Protein AF-0000000080295999 (afdb_homodimer)

pLDDT: mean 87.86, std 15.65, range [24.09, 98.81]

Secondary structure (DSSP, 8-state):
--EEEEEEEE------PPPPP-SSEEEESS--SSGGGSPEEE-SSEEEETT-SEEEEEEEEESSGGG-EEEEEE-TT--------HHHHH-TT----PEEEEEETTTTEEEEEEEEE-GGG-EEEEEEEEEE-SSSTTEEEEEEEEEE--SGGGGS-HHHHHHHHHHHHHHHHHH-EEEEES-HHHHHHHHHHHHHHHHTS--SS-SSPPPPP----TT-TT--SSGGGGGG-B-THIIIIIHHHHHHH-HHHHHHHHHHHHHTHHHHHHHHHHTT-SS----SSB-SS-S----TT-HHHHHH-THHHHHHHHHHHHHHHHH--HHHIIIIIHHHHHHHHHHHHHH-EEETTTTEEE--SB--TT-S--SBS--HHHHHHHHHHHHHHHHHIIIII--HHHHHHHHHHHHTB----BTTTTB--SSTTPPTT--BSS-SGGGGTTTT-----HHHHHHHHHHHHTTB-TTS-THHHHHHHHHHHHTT-HHHHHHHHHHHHHTTEETTTTEEBSS-TTS---BS-HHHHHHHHHIIIIIIT-EEEEE-TTS-EEEEE----PPTT-SEEEEEEEEETTEEEEEEEETTTEEEEEEEE--SS--EEESSSSS-EE--TT-EEEESS--EEEEPPPP----/--EEEEEEEE------PPPPP-SSEEEESS--SSGGGSPEEE-SSEEEETT-SEEEEEEEEESSGGG-EEEEEE-TT--------HHHHH-TT----PEEEEEETTTTEEEEEEEEE-GGG-EEEEEEEEEE-SSSTTEEEEEEEEEE--SGGGGS-HHHHHHHHHHHHHHHHHH-EEEEES-HHHHHHHHHHHHHHHHTS--SS-SSPPPPP----TT-TT--SSGGGGGG-B-THIIIIIHHHHHHH-HHHHHHHHHHHHHTHHHHHHHHHHTT-SS----SSB-SS-S----TT-HHHHHH-THHHHHHHHHHHHHHHHH--HHHIIIIIHHHHHHHHHHHHHH-EEETTTTEEE--SB--TT-S--SBS--HHHHHHHHHHHHHHHHHIIIII--HHHHHHHHHHHHTB----BTTTTB--SSTT--TT--BSS-SGGGGTTTT-----HHHHHHHHHHHHTTB-TTS-THHHHHHHHHHHHTT-HHHHHHHHHHHHHTTEETTTTEEBSS-TTS---BS-HHHHHHHHHIIIIIIT-EEEEE-TTS-EEEEE----PPTT-SEEEEEEEEETTEEEEEEEETTTEEEEEEEE--SS--EEESSSSS-EE--TT-EEEESS--EEEEPPPP----

InterPro domains:
  IPR005195 Glycoside hydrolase, family 65, central catalytic [PF03632] (222-432)
  IPR008928 Six-hairpin glycosidase superfamily [SSF48208] (150-609)
  IPR012341 Six-hairpin glycosidase-like superfamily [G3DSA:1.50.10.10] (187-508)

Sequence (1278 aa):
MFSIALQLFLIQNAALTFAQSDEFHLVTSNLPKDLNFMPSLANGHLGFTVFGDAIYFNGVYNGEAGNSRRARLPNNLNLTIEIFSEHLRAYRQYQLPPTQYVMNLRDGYFQWQQNLSVSLGDTVQIIQRIYAHRYFNRALIYDLSISRTSNQVLRFSSQELLNKHAQEWERFWENFHIEIKGSLVLSQIINAGVFYLANSLPSPASNQRNNPYYGLSPTGLARGQLDADYQGHSFWDTEIWMLPIITHFNTDWSRGLLKYRSDRLKAANYNAMATGYRGARFPWESAFTGVEVTNPCCPEVAQQQIHISADIVLALQHFYAVTHDETWLCGTGWTLASEIAEFLISRVTWNTTTDLYHVENVMGPDEDHNHVNDNAYTNVAFKKALEFASIVSSLCWNQTEQSKAWLNVAQKMFLPYNKSKDYHPEYAGYETGEPIKQADAILLGFPLQLDMVNTTRYNDLILYENVTRASGPAMTWSMFAINFLDVGFKTKADHYFVKGFEDYIRPEFKVWSETSFYFKGSSNFLTGIGGFLQSILYGYAGIRFYVDPKGRSQMLLKQSHLLPEIKTFTVKGIKFGNASFALTVFGNGNSLLTCLSLGSLPLQLIGKTQEPIILTDNCAISLKNETVTIQTSEFTSKLMFSIALQLFLIQNAALTFAQSDEFHLVTSNLPKDLNFMPSLANGHLGFTVFGDAIYFNGVYNGEAGNSRRARLPNNLNLTIEIFSEHLRAYRQYQLPPTQYVMNLRDGYFQWQQNLSVSLGDTVQIIQRIYAHRYFNRALIYDLSISRTSNQVLRFSSQELLNKHAQEWERFWENFHIEIKGSLVLSQIINAGVFYLANSLPSPASNQRNNPYYGLSPTGLARGQLDADYQGHSFWDTEIWMLPIITHFNTDWSRGLLKYRSDRLKAANYNAMATGYRGARFPWESAFTGVEVTNPCCPEVAQQQIHISADIVLALQHFYAVTHDETWLCGTGWTLASEIAEFLISRVTWNTTTDLYHVENVMGPDEDHNHVNDNAYTNVAFKKALEFASIVSSLCWNQTEQSKAWLNVAQKMFLPYNKSKDYHPEYAGYETGEPIKQADAILLGFPLQLDMVNTTRYNDLILYENVTRASGPAMTWSMFAINFLDVGFKTKADHYFVKGFEDYIRPEFKVWSETSFYFKGSSNFLTGIGGFLQSILYGYAGIRFYVDPKGRSQMLLKQSHLLPEIKTFTVKGIKFGNASFALTVFGNGNSLLTCLSLGSLPLQLIGKTQEPIILTDNCAISLKNETVTIQTSEFTSKL

Foldseek 3Di:
DFDEAEAAAEAALDPLDDDDDDPQKDKDLDADPDQVPADKFAQQAWIDGVVDQWIFGPPAWDDDDPGIDTDTDGDPLPDDDDDDDVVVVVPPPPDQFGKMWMQGRPVAKIKIKGWDQDPPRKTKIWMWIWHCDNVVNRYTYIYIYIHINDPPQSNDGPVRNVVVVVVLVVVLCQQWAKDFPDDPQVRLLLVLLVCLLPVLFDGPDDPDDDDQDQAAFQQGDVDAVDVLRVNRWHALLRQAFRLLVVCLSPVVRSVSNLVNVLVQQVQQQVVQVVVPFFFGQFFRTQGDNRHHDPDPVCVLCRVAARLSLLSSLVSVQSSCLQAVPLPCCLPRVLSSLLRSLRRLLRQWDADPVLRATKHFQHDFPLNPDTRFIQFQQSQLSLLLSLQVSLLSCCQRPVPNPSSVSSNSNSVRHDHAADPVQLEGARGVPHDQQAATAADGRLCCCPPSNPDDDLVHSVSHLVRHVRRHDQFHFLLRLLSSLQSCLVSPNNVSSLVSLCVSQVQQADSPSRWGFRGGPVDDHRINRSSSSSSNVCSQVCGQQVWDWDADSLGKRKIKGAQHHDHPSTAKMKIWRRGHHNWTWIWIAHDHRKIKIWTPGDPPFWKWKAFPDPDIDTDDHGDIDIDDRTMIMIITDGNDDHD/DEAEAEAAAEAALDPLDDDDDDPQKDKDLDADPDQVPADKFAQQAWIDGVVDQWIFGPPAWDDDDPGIDTDTDGDPLPDDDDDDDVVVVVPPPPDQFGKMWIQGRPVAKIKIKGWDQDPPRKTKIWMWIWHCDNVVNRYTYIYIYIHINDPPQSNDGPVRNVVVVVVLVVVLCQQWAKDFPDDPQVRLLLVLLVCLLPVLFDGPDDPDDDDQDQAAFQQGDVDAVDVLRVNRWHALLRQAFRLLVVCLSPVVRSVSNLVNCLVQQVQQQVVQVVVPFFFGQFFRTQGDNRHHDPDPVCVLCRVAARLSLLSSLVSVQSSCLQAVPLCCCLVRVLSSLLRSLRRLLRQWDADPVLRATKHFQHDFPLNPDTRFIQFQQSLLSLLLSLLVSLLSCCQRPVPNPSSVSSNSNSVRHDHAADPVQLEGARGVPHDQQAATAADGRLCCCPPSNPDDDLVHSVSHLVRHVRRHDQFHFLLRLLSSLQSCLVSPNNVSSLVSLCVSQVQQFDSPSRWGFRGGPVDDHRINRSSSSSSNVCSQVCGQQVWDWHADSLGKRKIKGAQHHDHPSTAKMKIWRRGHHNWTWIWIAHDHRKIKIWTPGDDPFWKWKAFPDPDIDTDDHGDIDIDDRTMIMIITDGNDDHD

Nearest PDB structures (foldseek):
  3wir-assembly2_D  TM=6.465E-01  e=7.133E-30  Caldicellulosiruptor saccharolyticus DSM 8903
  1h54-assembly1_A  TM=6.330E-01  e=3.348E-27  Levilactobacillus brevis
  6w0p-assembly2_C  TM=6.411E-01  e=7.710E-27  gut metagenome
  6w0p-assembly1_B  TM=6.378E-01  e=3.150E-26  gut metagenome
  1h54-assembly1_B  TM=5.987E-01  e=2.449E-27  Levilactobacillus brevis

Organism: Glossina morsitans morsitans (NCBI:txid37546)

Radius of gyration: 46.01 Å; Cα contacts (8 Å, |Δi|>4): 3046; chains: 2; bounding box: 53×142×94 Å

Solvent-accessible surface area (backbone atoms only — not comparable to full-atom values): 63040 Å² total; per-residue (Å²): 130,75,47,74,46,70,30,39,41,50,23,48,42,50,83,84,63,76,82,71,69,51,54,44,29,35,57,32,73,60,79,59,92,58,62,74,49,40,56,63,39,22,14,34,40,41,10,21,28,56,86,40,67,39,30,22,42,59,65,39,67,42,65,65,48,38,60,36,20,34,33,70,40,78,35,79,75,69,73,82,86,82,85,82,42,73,72,55,61,72,47,74,76,64,65,76,54,68,42,42,38,33,44,32,58,54,50,54,37,40,34,38,34,33,54,38,79,40,85,91,79,32,36,36,34,37,37,38,35,39,34,32,28,30,26,51,41,57,33,39,39,32,34,33,27,45,13,39,52,49,70,82,68,23,70,42,51,66,65,55,49,48,47,52,23,23,48,54,37,46,54,49,51,72,44,29,45,72,48,56,45,82,40,62,66,59,28,29,43,51,47,35,37,54,39,58,55,51,32,35,42,59,51,94,64,47,81,59,86,78,72,84,55,54,50,54,17,51,29,30,46,32,39,10,76,43,77,66,28,55,22,32,26,24,44,54,44,33,37,72,26,32,36,68,57,42,36,33,63,36,55,66,57,39,51,43,48,50,43,37,53,56,76,22,40,68,30,8,27,48,47,11,49,76,72,75,33,42,39,24,37,47,40,39,23,23,57,83,72,23,42,63,29,44,49,77,89,43,59,64,51,54,70,18,33,56,46,41,36,27,41,49,36,46,32,49,49,52,50,36,20,31,35,55,47,57,67,55,38,55,71,53,46,41,62,51,29,48,31,28,40,42,18,55,67,55,61,44,44,76,39,82,87,77,64,30,31,40,47,66,56,27,24,48,72,29,65,74,52,66,73,33,34,32,28,27,43,39,38,51,36,45,25,53,26,20,45,48,32,26,47,46,30,48,58,39,61,65,41,61,70,70,24,46,57,36,40,51,50,30,74,28,44,49,68,48,64,39,76,92,75,36,29,52,37,55,25,66,85,57,58,91,79,60,70,38,36,41,59,30,47,58,32,37,54,41,85,67,56,52,91,70,58,58,66,33,56,48,39,32,47,61,58,45,67,75,22,45,43,81,75,25,52,30,31,35,31,14,40,51,15,26,48,28,45,74,62,70,37,54,71,61,13,44,50,26,44,50,62,29,41,66,47,22,40,44,79,54,67,43,32,31,26,30,16,30,80,90,44,91,53,27,46,43,19,38,36,32,41,21,22,48,52,41,27,46,48,49,23,30,54,15,41,44,70,39,65,49,92,71,58,21,22,26,40,36,36,40,63,30,43,64,58,81,88,37,63,34,40,31,44,36,26,45,51,44,47,61,21,28,27,30,40,36,37,34,80,96,19,28,34,40,39,33,43,74,42,52,61,89,59,68,39,32,40,37,65,84,51,97,60,71,40,75,69,56,85,73,37,72,48,78,36,76,81,47,59,36,34,39,29,48,57,69,65,74,68,72,105,130,75,45,76,45,68,30,38,40,52,23,48,43,49,82,85,63,75,82,71,68,52,54,43,30,34,56,31,72,60,79,59,93,57,63,73,48,38,58,64,40,23,15,34,40,42,9,22,28,56,86,41,70,39,31,22,40,59,65,40,67,42,67,64,48,38,59,36,21,34,34,72,39,76,34,81,75,69,73,82,85,82,84,81,42,74,71,55,62,73,46,74,75,64,66,76,53,68,42,42,38,33,44,32,58,53,50,53,38,41,35,37,34,34,52,37,78,39,85,92,79,32,36,35,34,38,37,40,36,40,33,32,30,31,25,53,43,58,32,38,38,32,35,34,26,45,14,40,52,49,68,82,69,22,70,41,52,65,65,53,48,48,48,52,24,23,47,54,37,46,54,49,50,73,42,28,45,72,47,56,44,82,40,60,66,60,28,29,45,51,46,36,38,52,39,60,55,51,32,35,41,60,51,92,63,46,79,59,86,79,72,83,55,52,50,55,17,50,29,31,44,31,41,11,75,43,78,64,27,55,21,30,25,25,46,52,45,35,37,72,26,31,36,70,56,41,35,32,63,36,56,66,59,38,50,43,49,52,43,38,54,53,75,22,40,67,30,8,28,48,46,12,47,76,70,75,35,42,40,23,37,47,40,40,23,24,55,84,72,22,42,65,30,44,48,78,90,42,60,63,52,54,70,18,34,56,45,41,35,27,42,49,37,45,32,50,50,53,51,36,20,32,37,55,48,56,65,55,38,54,71,53,44,41,64,51,29,50,32,26,41,41,18,54,68,54,61,44,45,76,40,81,88,77,63,30,32,39,47,65,56,28,25,46,72,30,66,76,52,68,74,32,34,32,28,27,43,39,38,51,37,44,25,52,27,22,45,49,35,26,47,48,32,47,57,37,61,66,41,60,68,68,25,47,59,36,39,52,49,32,75,28,44,50,69,49,63,39,76,93,76,35,30,52,36,55,25,66,86,57,59,90,78,59,71,37,37,40,60,29,47,59,31,37,53,40,86,68,56,53,88,70,59,58,65,34,54,48,40,32,47,61,59,44,69,75,23,45,44,82,76,26,52,29,31,36,30,14,41,51,15,26,48,28,46,75,63,70,37,54,70,62,12,44,51,26,45,49,64,30,43,67,48,22,40,44,80,54,66,40,31,30,27,31,16,31,80,90,44,89,51,28,44,44,20,37,33,32,42,21,22,48,53,41,28,45,48,50,22,29,54,14,42,45,72,38,66,48,93,69,57,21,22,27,42,36,37,39,62,30,43,64,58,80,89,36,62,35,39,31,46,36,25,46,51,43,48,62,25,29,27,29,40,35,37,33,80,96,18,29,33,38,40,32,42,74,42,72,42,89,64,68,39,31,40,35,66,86,51,98,59,73,40,74,70,57,82,73,36,73,48,78,36,76,80,48,59,36,35,40,29,48,58,68,66,75,67,74,103

Structure (mmCIF, N/CA/C/O backbone):
data_AF-0000000080295999-model_v1
#
loop_
_entity.id
_entity.type
_entity.pdbx_description
1 polymer 'Protein-glucosylgalactosylhydroxylysine glucosidase'
#
loop_
_atom_site.group_PDB
_atom_site.id
_atom_site.type_symbol
_atom_site.label_atom_id
_atom_site.label_alt_id
_atom_site.label_comp_id
_atom_site.label_asym_id
_atom_site.label_entity_id
_atom_site.label_seq_id
_atom_site.pdbx_PDB_ins_code
_atom_site.Cartn_x
_atom_site.Cartn_y
_atom_site.Cartn_z
_atom_site.occupancy
_atom_site.B_iso_or_equiv
_atom_site.auth_seq_id
_atom_site.auth_comp_id
_atom_site.auth_asym_id
_atom_site.auth_atom_id
_atom_site.pdbx_PDB_model_num
ATOM 1 N N . MET A 1 1 ? 19.203 -16.281 -5.371 1 24.16 1 MET A N 1
ATOM 2 C CA . MET A 1 1 ? 18.812 -15.312 -4.348 1 24.16 1 MET A CA 1
ATOM 3 C C . MET A 1 1 ? 17.328 -14.961 -4.48 1 24.16 1 MET A C 1
ATOM 5 O O . MET A 1 1 ? 16.891 -14.508 -5.539 1 24.16 1 MET A O 1
ATOM 9 N N . PHE A 1 2 ? 16.531 -15.648 -3.805 1 28.08 2 PHE A N 1
ATOM 10 C CA . PHE A 1 2 ? 15.086 -15.531 -3.926 1 28.08 2 PHE A CA 1
ATOM 11 C C . PHE A 1 2 ? 14.578 -14.305 -3.174 1 28.08 2 PHE A C 1
ATOM 13 O O . PHE A 1 2 ? 15.172 -13.898 -2.172 1 28.08 2 PHE A O 1
ATOM 20 N N . SER A 1 3 ? 13.984 -13.297 -3.908 1 29.84 3 SER A N 1
ATOM 21 C CA . SER A 1 3 ? 13.469 -12.07 -3.311 1 29.84 3 SER A CA 1
ATOM 22 C C . SER A 1 3 ? 12.016 -12.234 -2.883 1 29.84 3 SER A C 1
ATOM 24 O O . SER A 1 3 ? 11.195 -12.758 -3.643 1 29.84 3 SER A O 1
ATOM 26 N N . ILE A 1 4 ? 11.828 -12.273 -1.594 1 29.58 4 ILE A N 1
ATOM 27 C CA . ILE A 1 4 ? 10.469 -12.25 -1.061 1 29.58 4 ILE A CA 1
ATOM 28 C C . ILE A 1 4 ? 9.977 -10.805 -0.973 1 29.58 4 ILE A C 1
ATOM 30 O O . ILE A 1 4 ? 10.641 -9.953 -0.384 1 29.58 4 ILE A O 1
ATOM 34 N N . ALA A 1 5 ? 9.109 -10.391 -1.822 1 30.69 5 ALA A N 1
ATOM 35 C CA . ALA A 1 5 ? 8.539 -9.047 -1.752 1 30.69 5 ALA A CA 1
ATOM 36 C C . ALA A 1 5 ? 7.238 -9.047 -0.948 1 30.69 5 ALA A C 1
ATOM 38 O O . ALA A 1 5 ? 6.328 -9.828 -1.229 1 30.69 5 ALA A O 1
ATOM 39 N N . LEU A 1 6 ? 7.254 -8.547 0.22 1 29.03 6 LEU A N 1
ATOM 40 C CA . LEU A 1 6 ? 6.043 -8.344 1.008 1 29.03 6 LEU A CA 1
ATOM 41 C C . LEU A 1 6 ? 5.406 -6.992 0.691 1 29.03 6 LEU A C 1
ATOM 43 O O . LEU A 1 6 ? 6.066 -5.953 0.782 1 29.03 6 LEU A O 1
ATOM 47 N N . GLN A 1 7 ? 4.363 -6.953 -0.102 1 27.61 7 GLN A N 1
ATOM 48 C CA . GLN A 1 7 ? 3.668 -5.699 -0.374 1 27.61 7 GLN A CA 1
ATOM 49 C C . GLN A 1 7 ? 2.436 -5.551 0.512 1 27.61 7 GLN A C 1
ATOM 51 O O . GLN A 1 7 ? 1.621 -6.469 0.612 1 27.61 7 GLN A O 1
ATOM 56 N N . LEU A 1 8 ? 2.418 -4.703 1.461 1 28.33 8 LEU A N 1
ATOM 57 C CA . LEU A 1 8 ? 1.255 -4.426 2.295 1 28.33 8 LEU A CA 1
ATOM 58 C C . LEU A 1 8 ? 0.431 -3.279 1.715 1 28.33 8 LEU A C 1
ATOM 60 O O . LEU A 1 8 ? 0.979 -2.232 1.363 1 28.33 8 LEU A O 1
ATOM 64 N N . PHE A 1 9 ? -0.666 -3.533 1.037 1 29.09 9 PHE A N 1
ATOM 65 C CA . PHE A 1 9 ? -1.523 -2.496 0.477 1 29.09 9 PHE A CA 1
ATOM 66 C C . PHE A 1 9 ? -2.59 -2.074 1.481 1 29.09 9 PHE A C 1
ATOM 68 O O . PHE A 1 9 ? -3.004 -2.871 2.326 1 29.09 9 PHE A O 1
ATOM 75 N N . LEU A 1 10 ? -2.779 -0.681 1.487 1 29.28 10 LEU A N 1
ATOM 76 C CA . LEU A 1 10 ? -3.777 0.073 2.236 1 29.28 10 LEU A CA 1
ATOM 77 C C . LEU A 1 10 ? -5.176 -0.187 1.69 1 29.28 10 LEU A C 1
ATOM 79 O O . LEU A 1 10 ? -5.344 -0.468 0.501 1 29.28 10 LEU A O 1
ATOM 83 N N . ILE A 1 11 ? -6.145 0.213 2.648 1 30.44 11 ILE A N 1
ATOM 84 C CA . ILE A 1 11 ? -7.539 -0.079 2.955 1 30.44 11 ILE A CA 1
ATOM 85 C C . ILE A 1 11 ? -8.445 0.778 2.078 1 30.44 11 ILE A C 1
ATOM 87 O O . ILE A 1 11 ? -8.352 2.008 2.088 1 30.44 11 ILE A O 1
ATOM 91 N N . GLN A 1 12 ? -8.625 0.57 0.836 1 29.31 12 GLN A N 1
ATOM 92 C CA . GLN A 1 12 ? -9.727 1.312 0.225 1 29.31 12 GLN A CA 1
ATOM 93 C C . GLN A 1 12 ? -11.078 0.72 0.62 1 29.31 12 GLN A C 1
ATOM 95 O O . GLN A 1 12 ? -11.172 -0.471 0.921 1 29.31 12 GLN A O 1
ATOM 100 N N . ASN A 1 13 ? -11.984 1.691 0.905 1 30.39 13 ASN A N 1
ATOM 101 C CA . ASN A 1 13 ? -13.391 1.365 1.132 1 30.39 13 ASN A CA 1
ATOM 102 C C . ASN A 1 13 ? -13.945 0.488 0.015 1 30.39 13 ASN A C 1
ATOM 104 O O . ASN A 1 13 ? -14.102 0.945 -1.118 1 30.39 13 ASN A O 1
ATOM 108 N N . ALA A 1 14 ? -13.438 -0.42 -0.408 1 33.94 14 ALA A N 1
ATOM 109 C CA . ALA A 1 14 ? -14.227 -1.198 -1.354 1 33.94 14 ALA A CA 1
ATOM 110 C C . ALA A 1 14 ? -15.242 -2.074 -0.627 1 33.94 14 ALA A C 1
ATOM 112 O O . ALA A 1 14 ? -15.039 -2.441 0.532 1 33.94 14 ALA A O 1
ATOM 113 N N . ALA A 1 15 ? -16.484 -1.976 -1.071 1 36.78 15 ALA A N 1
ATOM 114 C CA . ALA A 1 15 ? -17.438 -3.006 -0.664 1 36.78 15 ALA A CA 1
ATOM 115 C C . ALA A 1 15 ? -16.703 -4.285 -0.246 1 36.78 15 ALA A C 1
ATOM 117 O O . ALA A 1 15 ? -15.938 -4.852 -1.023 1 36.78 15 ALA A O 1
ATOM 118 N N . LEU A 1 16 ? -16.5 -4.27 1.08 1 52.03 16 LEU A N 1
ATOM 119 C CA . LEU A 1 16 ? -15.867 -5.414 1.72 1 52.03 16 LEU A CA 1
ATOM 120 C C . LEU A 1 16 ? -16.438 -6.723 1.177 1 52.03 16 LEU A C 1
ATOM 122 O O . LEU A 1 16 ? -17.391 -7.266 1.731 1 52.03 16 LEU A O 1
ATOM 126 N N . THR A 1 17 ? -16.547 -6.801 -0.098 1 57.16 17 THR A N 1
ATOM 127 C CA . THR A 1 17 ? -17.188 -8 -0.618 1 57.16 17 THR A CA 1
ATOM 128 C C . THR A 1 17 ? -16.219 -9.188 -0.609 1 57.16 17 THR A C 1
ATOM 130 O O . THR A 1 17 ? -15.047 -9.031 -0.938 1 57.16 17 THR A O 1
ATOM 133 N N . PHE A 1 18 ? -16.703 -10.188 0.091 1 65.19 18 PHE A N 1
ATOM 134 C CA . PHE A 1 18 ? -16.047 -11.484 -0.038 1 65.19 18 PHE A CA 1
ATOM 135 C C . PHE A 1 18 ? -16.125 -11.984 -1.475 1 65.19 18 PHE A C 1
ATOM 137 O O . PHE A 1 18 ? -17.078 -11.688 -2.195 1 65.19 18 PHE A O 1
ATOM 144 N N . ALA A 1 19 ? -15.07 -12.578 -1.831 1 71.38 19 ALA A N 1
ATOM 145 C CA . ALA A 1 19 ? -15.047 -13.172 -3.168 1 71.38 19 ALA A CA 1
ATOM 146 C C . ALA A 1 19 ? -16.125 -14.242 -3.318 1 71.38 19 ALA A C 1
ATOM 148 O O . ALA A 1 19 ? -16.453 -14.938 -2.357 1 71.38 19 ALA A O 1
ATOM 149 N N . GLN A 1 20 ? -16.75 -14.297 -4.488 1 78.38 20 GLN A N 1
ATOM 150 C CA . GLN A 1 20 ? -17.719 -15.336 -4.809 1 78.38 20 GLN A CA 1
ATOM 151 C C . GLN A 1 20 ? -17.047 -16.516 -5.516 1 78.38 20 GLN A C 1
ATOM 153 O O . GLN A 1 20 ? -16.078 -16.328 -6.258 1 78.38 20 GLN A O 1
ATOM 158 N N . SER A 1 21 ? -17.562 -17.703 -5.184 1 86.38 21 SER A N 1
ATOM 159 C CA . SER A 1 21 ? -17.047 -18.906 -5.824 1 86.38 21 SER A CA 1
ATOM 160 C C . SER A 1 21 ? -17.484 -18.984 -7.281 1 86.38 21 SER A C 1
ATOM 162 O O . SER A 1 21 ? -18.625 -18.656 -7.609 1 86.38 21 SER A O 1
ATOM 164 N N . ASP A 1 22 ? -16.625 -19.25 -8.211 1 87.69 22 ASP A N 1
ATOM 165 C CA . ASP A 1 22 ? -16.891 -19.547 -9.617 1 87.69 22 ASP A CA 1
ATOM 166 C C . ASP A 1 22 ? -15.914 -20.594 -10.156 1 87.69 22 ASP A C 1
ATOM 168 O O . ASP A 1 22 ? -15.258 -21.297 -9.383 1 87.69 22 ASP A O 1
ATOM 172 N N . GLU A 1 23 ? -15.852 -20.828 -11.469 1 91.06 23 GLU A N 1
ATOM 173 C CA . GLU A 1 23 ? -15.094 -21.922 -12.078 1 91.06 23 GLU A CA 1
ATOM 174 C C . GLU A 1 23 ? -13.602 -21.781 -11.773 1 91.06 23 GLU A C 1
ATOM 176 O O . GLU A 1 23 ? -12.883 -22.781 -11.727 1 91.06 23 GLU A O 1
ATOM 181 N N . PHE A 1 24 ? -13.156 -20.484 -11.516 1 92.88 24 PHE A N 1
ATOM 182 C CA . PHE A 1 24 ? -11.727 -20.25 -11.352 1 92.88 24 PHE A CA 1
ATOM 183 C C . PHE A 1 24 ? -11.406 -19.812 -9.93 1 92.88 24 PHE A C 1
ATOM 185 O O . PHE A 1 24 ? -10.242 -19.672 -9.562 1 92.88 24 PHE A O 1
ATOM 192 N N . HIS A 1 25 ? -12.391 -19.516 -9.062 1 93.06 25 HIS A N 1
ATOM 193 C CA . HIS A 1 25 ? -12.203 -19.062 -7.691 1 93.06 25 HIS A CA 1
ATOM 194 C C . HIS A 1 25 ? -12.711 -20.094 -6.691 1 93.06 25 HIS A C 1
ATOM 196 O O . HIS A 1 25 ? -13.922 -20.281 -6.551 1 93.06 25 HIS A O 1
ATOM 202 N N . LEU A 1 26 ? -11.82 -20.766 -6.027 1 94.31 26 LEU A N 1
ATOM 203 C CA . LEU A 1 26 ? -12.172 -21.703 -4.969 1 94.31 26 LEU A CA 1
ATOM 204 C C . LEU A 1 26 ? -12.258 -21 -3.619 1 94.31 26 LEU A C 1
ATOM 206 O O . LEU A 1 26 ? -11.242 -20.547 -3.084 1 94.31 26 LEU A O 1
ATOM 210 N N . VAL A 1 27 ? -13.438 -20.812 -3.121 1 92.88 27 VAL A N 1
ATOM 211 C CA . VAL A 1 27 ? -13.68 -20.031 -1.917 1 92.88 27 VAL A CA 1
ATOM 212 C C . VAL A 1 27 ? -14.109 -20.938 -0.776 1 92.88 27 VAL A C 1
ATOM 214 O O . VAL A 1 27 ? -14.953 -21.812 -0.96 1 92.88 27 VAL A O 1
ATOM 217 N N . THR A 1 28 ? -13.445 -20.844 0.335 1 91.62 28 THR A N 1
ATOM 218 C CA . THR A 1 28 ? -13.844 -21.609 1.513 1 91.62 28 THR A CA 1
ATOM 219 C C . THR A 1 28 ? -13.625 -20.797 2.785 1 91.62 28 THR A C 1
ATOM 221 O O . THR A 1 28 ? -12.867 -19.812 2.783 1 91.62 28 THR A O 1
ATOM 224 N N . SER A 1 29 ? -14.289 -21.125 3.797 1 88.81 29 SER A N 1
ATOM 225 C CA . SER A 1 29 ? -14.109 -20.453 5.082 1 88.81 29 SER A CA 1
ATOM 226 C C . SER A 1 29 ? -13.281 -21.312 6.035 1 88.81 29 SER A C 1
ATOM 228 O O . SER A 1 29 ? -12.906 -20.859 7.121 1 88.81 29 SER A O 1
ATOM 230 N N . ASN A 1 30 ? -13.031 -22.578 5.594 1 88.06 30 ASN A N 1
ATOM 231 C CA . ASN A 1 30 ? -12.25 -23.5 6.414 1 88.06 30 ASN A CA 1
ATOM 232 C C . ASN A 1 30 ? -11.039 -24.047 5.656 1 88.06 30 ASN A C 1
ATOM 234 O O . ASN A 1 30 ? -11.125 -24.312 4.453 1 88.06 30 ASN A O 1
ATOM 238 N N . LEU A 1 31 ? -9.969 -24.172 6.469 1 87.31 31 LEU A N 1
ATOM 239 C CA . LEU A 1 31 ? -8.805 -24.844 5.891 1 87.31 31 LEU A CA 1
ATOM 240 C C . LEU A 1 31 ? -8.969 -26.359 5.93 1 87.31 31 LEU A C 1
ATOM 242 O O . LEU A 1 31 ? -9.766 -26.875 6.711 1 87.31 31 LEU A O 1
ATOM 246 N N . PRO A 1 32 ? -8.289 -27.141 5.008 1 89.44 32 PRO A N 1
ATOM 247 C CA . PRO A 1 32 ? -8.305 -28.609 5.117 1 89.44 32 PRO A CA 1
ATOM 248 C C . PRO A 1 32 ? -7.805 -29.094 6.473 1 89.44 32 PRO A C 1
ATOM 250 O O . PRO A 1 32 ? -6.91 -28.5 7.062 1 89.44 32 PRO A O 1
ATOM 253 N N . LYS A 1 33 ? -8.422 -30.156 6.988 1 85.88 33 LYS A N 1
ATOM 254 C CA . LYS A 1 33 ? -8 -30.75 8.258 1 85.88 33 LYS A CA 1
ATOM 255 C C . LYS A 1 33 ? -6.512 -31.094 8.234 1 85.88 33 LYS A C 1
ATOM 257 O O . LYS A 1 33 ? -5.809 -30.906 9.227 1 85.88 33 LYS A O 1
ATOM 262 N N . ASP A 1 34 ? -6.055 -31.672 7.184 1 87.5 34 ASP A N 1
ATOM 263 C CA . ASP A 1 34 ? -4.641 -31.906 6.926 1 87.5 34 ASP A CA 1
ATOM 264 C C . ASP A 1 34 ? -4.043 -30.797 6.066 1 87.5 34 ASP A C 1
ATOM 266 O O . ASP A 1 34 ? -4.289 -30.734 4.859 1 87.5 34 ASP A O 1
ATOM 270 N N . LEU A 1 35 ? -3.178 -29.938 6.562 1 85.88 35 LEU A N 1
ATOM 271 C CA . LEU A 1 35 ? -2.67 -28.75 5.898 1 85.88 35 LEU A CA 1
ATOM 272 C C . LEU A 1 35 ? -1.704 -29.109 4.777 1 85.88 35 LEU A C 1
ATOM 274 O O . LEU A 1 35 ? -1.325 -28.266 3.971 1 85.88 35 LEU A O 1
ATOM 278 N N . ASN A 1 36 ? -1.326 -30.391 4.707 1 86.69 36 ASN A N 1
ATOM 279 C CA . ASN A 1 36 ? -0.534 -30.844 3.564 1 86.69 36 ASN A CA 1
ATOM 280 C C . ASN A 1 36 ? -1.296 -30.672 2.254 1 86.69 36 ASN A C 1
ATOM 282 O O . ASN A 1 36 ? -0.696 -30.672 1.177 1 86.69 36 ASN A O 1
ATOM 286 N N . PHE A 1 37 ? -2.598 -30.562 2.398 1 91.75 37 PHE A N 1
ATOM 287 C CA . PHE A 1 37 ? -3.416 -30.469 1.197 1 91.75 37 PHE A CA 1
ATOM 288 C C . PHE A 1 37 ? -3.799 -29.016 0.917 1 91.75 37 PHE A C 1
ATOM 290 O O . PHE A 1 37 ? -4.852 -28.75 0.336 1 91.75 37 PHE A O 1
ATOM 297 N N . MET A 1 38 ? -2.979 -28.062 1.391 1 92.56 38 MET A N 1
ATOM 298 C CA . MET A 1 38 ? -3.076 -26.672 0.953 1 92.56 38 MET A CA 1
ATOM 299 C C . MET A 1 38 ? -2.564 -26.516 -0.475 1 92.56 38 MET A C 1
ATOM 301 O O . MET A 1 38 ? -1.804 -27.359 -0.962 1 92.56 38 MET A O 1
ATOM 305 N N . PRO A 1 39 ? -2.955 -25.422 -1.152 1 93.06 39 PRO A N 1
ATOM 306 C CA . PRO A 1 39 ? -2.543 -25.219 -2.545 1 93.06 39 PRO A CA 1
ATOM 307 C C . PRO A 1 39 ? -1.029 -25.094 -2.699 1 93.06 39 PRO A C 1
ATOM 309 O O . PRO A 1 39 ? -0.366 -24.484 -1.854 1 93.06 39 PRO A O 1
ATOM 312 N N . SER A 1 40 ? -0.553 -25.688 -3.754 1 93.88 40 SER A N 1
ATOM 313 C CA . SER A 1 40 ? 0.836 -25.5 -4.164 1 93.88 40 SER A CA 1
ATOM 314 C C . SER A 1 40 ? 0.977 -24.328 -5.137 1 93.88 40 SER A C 1
ATOM 316 O O . SER A 1 40 ? 0.192 -24.203 -6.082 1 93.88 40 SER A O 1
ATOM 318 N N . LEU A 1 41 ? 1.885 -23.422 -4.887 1 93.38 41 LEU A N 1
ATOM 319 C CA . LEU A 1 41 ? 2.207 -22.297 -5.758 1 93.38 41 LEU A CA 1
ATOM 320 C C . LEU A 1 41 ? 3.674 -22.344 -6.176 1 93.38 41 LEU A C 1
ATOM 322 O O . LEU A 1 41 ? 4.559 -22.5 -5.336 1 93.38 41 LEU A O 1
ATOM 326 N N . ALA A 1 42 ? 3.963 -22.344 -7.461 1 92.31 42 ALA A N 1
ATOM 327 C CA . ALA A 1 42 ? 5.324 -22.391 -7.988 1 92.31 42 ALA A CA 1
ATOM 328 C C . ALA A 1 42 ? 5.445 -21.594 -9.281 1 92.31 42 ALA A C 1
ATOM 330 O O . ALA A 1 42 ? 4.438 -21.188 -9.867 1 92.31 42 ALA A O 1
ATOM 331 N N . ASN A 1 43 ? 6.688 -21.219 -9.625 1 88.38 43 ASN A N 1
ATOM 332 C CA . ASN A 1 43 ? 6.922 -20.469 -10.859 1 88.38 43 ASN A CA 1
ATOM 333 C C . ASN A 1 43 ? 7.988 -21.141 -11.719 1 88.38 43 ASN A C 1
ATOM 335 O O . ASN A 1 43 ? 8.633 -20.484 -12.539 1 88.38 43 ASN A O 1
ATOM 339 N N . GLY A 1 44 ? 8.211 -22.5 -11.5 1 89.94 44 GLY A N 1
ATOM 340 C CA . GLY A 1 44 ? 9.195 -23.234 -12.273 1 89.94 44 GLY A CA 1
ATOM 341 C C . GLY A 1 44 ? 10.586 -23.203 -11.672 1 89.94 44 GLY A C 1
ATOM 342 O O . GLY A 1 44 ? 11.438 -24.031 -12 1 89.94 44 GLY A O 1
ATOM 343 N N . HIS A 1 45 ? 10.875 -22.156 -10.914 1 88.75 45 HIS A N 1
ATOM 344 C CA . HIS A 1 45 ? 12.164 -22.016 -10.242 1 88.75 45 HIS A CA 1
ATOM 345 C C . HIS A 1 45 ? 12.031 -22.266 -8.742 1 88.75 45 HIS A C 1
ATOM 347 O O . HIS A 1 45 ? 12.867 -22.953 -8.141 1 88.75 45 HIS A O 1
ATOM 353 N N . LEU A 1 46 ? 11.039 -21.672 -8.188 1 88.56 46 LEU A N 1
ATOM 354 C CA . LEU A 1 46 ? 10.703 -21.828 -6.773 1 88.56 46 LEU A CA 1
ATOM 355 C C . LEU A 1 46 ? 9.273 -22.328 -6.609 1 88.56 46 LEU A C 1
ATOM 357 O O . LEU A 1 46 ? 8.414 -22.047 -7.441 1 88.56 46 LEU A O 1
ATOM 361 N N . GLY A 1 47 ? 9.062 -23.109 -5.57 1 91.06 47 GLY A N 1
ATOM 362 C CA . GLY A 1 47 ? 7.723 -23.562 -5.238 1 91.06 47 GLY A CA 1
ATOM 363 C C . GLY A 1 47 ? 7.516 -23.781 -3.748 1 91.06 47 GLY A C 1
ATOM 364 O O . GLY A 1 47 ? 8.477 -24.016 -3.014 1 91.06 47 GLY A O 1
ATOM 365 N N . PHE A 1 48 ? 6.316 -23.625 -3.289 1 90.75 48 PHE A N 1
ATOM 366 C CA . PHE A 1 48 ? 5.973 -23.844 -1.89 1 90.75 48 PHE A CA 1
ATOM 367 C C . PHE A 1 48 ? 4.496 -24.203 -1.745 1 90.75 48 PHE A C 1
ATOM 369 O O . PHE A 1 48 ? 3.693 -23.891 -2.629 1 90.75 48 PHE A O 1
ATOM 376 N N . THR A 1 49 ? 4.133 -24.938 -0.739 1 92.44 49 THR A N 1
ATOM 377 C CA . THR A 1 49 ? 2.75 -25.156 -0.326 1 92.44 49 THR A CA 1
ATOM 378 C C . THR A 1 49 ? 2.287 -24.031 0.606 1 92.44 49 THR A C 1
ATOM 380 O O . THR A 1 49 ? 2.998 -23.672 1.545 1 92.44 49 THR A O 1
ATOM 383 N N . VAL A 1 50 ? 1.11 -23.422 0.264 1 91.5 50 VAL A N 1
ATOM 384 C CA . VAL A 1 50 ? 0.587 -22.344 1.088 1 91.5 50 VAL A CA 1
ATOM 385 C C . VAL A 1 50 ? 0.563 -22.766 2.553 1 91.5 50 VAL A C 1
ATOM 387 O O . VAL A 1 50 ? 0.097 -23.859 2.879 1 91.5 50 VAL A O 1
ATOM 390 N N . PHE A 1 51 ? 1.154 -21.953 3.471 1 84.06 51 PHE A N 1
ATOM 391 C CA . PHE A 1 51 ? 1.252 -22.109 4.918 1 84.06 51 PHE A CA 1
ATOM 392 C C . PHE A 1 51 ? 2.188 -23.266 5.273 1 84.06 51 PHE A C 1
ATOM 394 O O . PHE A 1 51 ? 2.244 -23.688 6.43 1 84.06 51 PHE A O 1
ATOM 401 N N . GLY A 1 52 ? 2.854 -23.891 4.219 1 83 52 GLY A N 1
ATOM 402 C CA . GLY A 1 52 ? 3.906 -24.859 4.492 1 83 52 GLY A CA 1
ATOM 403 C C . GLY A 1 52 ? 5.156 -24.219 5.078 1 83 52 GLY A C 1
ATOM 404 O O . GLY A 1 52 ? 5.32 -23 5.035 1 83 52 GLY A O 1
ATOM 405 N N . ASP A 1 53 ? 6.113 -24.969 5.508 1 79.81 53 ASP A N 1
ATOM 406 C CA . ASP A 1 53 ? 7.254 -24.438 6.25 1 79.81 53 ASP A CA 1
ATOM 407 C C . ASP A 1 53 ? 8.477 -24.297 5.348 1 79.81 53 ASP A C 1
ATOM 409 O O . ASP A 1 53 ? 9.539 -23.844 5.793 1 79.81 53 ASP A O 1
ATOM 413 N N . ALA A 1 54 ? 8.289 -24.75 4.035 1 83.5 54 ALA A N 1
ATOM 414 C CA . ALA A 1 54 ? 9.492 -24.766 3.211 1 83.5 54 ALA A CA 1
ATOM 415 C C . ALA A 1 54 ? 9.211 -24.203 1.818 1 83.5 54 ALA A C 1
ATOM 417 O O . ALA A 1 54 ? 8.094 -24.312 1.31 1 83.5 54 ALA A O 1
ATOM 418 N N . ILE A 1 55 ? 10.227 -23.547 1.214 1 86.94 55 ILE A N 1
ATOM 419 C CA . ILE A 1 55 ? 10.312 -23.188 -0.199 1 86.94 55 ILE A CA 1
ATOM 420 C C . ILE A 1 55 ? 11.289 -24.109 -0.912 1 86.94 55 ILE A C 1
ATOM 422 O O . ILE A 1 55 ? 12.391 -24.359 -0.413 1 86.94 55 ILE A O 1
ATOM 426 N N . TYR A 1 56 ? 10.891 -24.672 -1.967 1 89.31 56 TYR A N 1
ATOM 427 C CA . TYR A 1 56 ? 11.703 -25.641 -2.697 1 89.31 56 TYR A CA 1
ATOM 428 C C . TYR A 1 56 ? 12.289 -25.016 -3.959 1 89.31 56 TYR A C 1
ATOM 430 O O . TYR A 1 56 ? 11.695 -24.109 -4.535 1 89.31 56 TYR A O 1
ATOM 438 N N . PHE A 1 57 ? 13.469 -25.578 -4.379 1 85.62 57 PHE A N 1
ATOM 439 C CA . PHE A 1 57 ? 14.25 -25.031 -5.484 1 85.62 57 PHE A CA 1
ATOM 440 C C . PHE A 1 57 ? 14.383 -26.062 -6.609 1 85.62 57 PHE A C 1
ATOM 442 O O . PHE A 1 57 ? 14.742 -27.219 -6.367 1 85.62 57 PHE A O 1
ATOM 449 N N . ASN A 1 58 ? 14.023 -25.562 -7.809 1 87.5 58 ASN A N 1
ATOM 450 C CA . ASN A 1 58 ? 14.273 -26.406 -8.984 1 87.5 58 ASN A CA 1
ATOM 451 C C . ASN A 1 58 ? 15.766 -26.625 -9.203 1 87.5 58 ASN A C 1
ATOM 453 O O . ASN A 1 58 ? 16.547 -25.672 -9.219 1 87.5 58 ASN A O 1
ATOM 457 N N . GLY A 1 59 ? 16.172 -27.906 -9.352 1 86.25 59 GLY A N 1
ATOM 458 C CA . GLY A 1 59 ? 17.516 -28.25 -9.789 1 86.25 59 GLY A CA 1
ATOM 459 C C . GLY A 1 59 ? 18.516 -28.312 -8.656 1 86.25 59 GLY A C 1
ATOM 460 O O . GLY A 1 59 ? 19.719 -28.469 -8.891 1 86.25 59 GLY A O 1
ATOM 461 N N . VAL A 1 60 ? 18.062 -28.078 -7.461 1 85.88 60 VAL A N 1
ATOM 462 C CA . VAL A 1 60 ? 18.969 -28.188 -6.324 1 85.88 60 VAL A CA 1
ATOM 463 C C . VAL A 1 60 ? 18.531 -29.328 -5.418 1 85.88 60 VAL A C 1
ATOM 465 O O . VAL A 1 60 ? 17.359 -29.422 -5.055 1 85.88 60 VAL A O 1
ATOM 468 N N . TYR A 1 61 ? 19.406 -30.297 -5.137 1 89.44 61 TYR A N 1
ATOM 469 C CA . TYR A 1 61 ? 19.141 -31.453 -4.297 1 89.44 61 TYR A CA 1
ATOM 470 C C . TYR A 1 61 ? 20.219 -31.609 -3.232 1 89.44 61 TYR A C 1
ATOM 472 O O . TYR A 1 61 ? 21.359 -31.188 -3.426 1 89.44 61 TYR A O 1
ATOM 480 N N . ASN A 1 62 ? 19.828 -32.156 -2.109 1 84.19 62 ASN A N 1
ATOM 481 C CA . ASN A 1 62 ? 20.75 -32.5 -1.036 1 84.19 62 ASN A CA 1
ATOM 482 C C . ASN A 1 62 ? 20.719 -34 -0.727 1 84.19 62 ASN A C 1
ATOM 484 O O . ASN A 1 62 ? 19.656 -34.625 -0.736 1 84.19 62 ASN A O 1
ATOM 488 N N . GLY A 1 63 ? 21.922 -34.594 -0.485 1 81.94 63 GLY A N 1
ATOM 489 C CA . GLY A 1 63 ? 22 -35.969 -0.106 1 81.94 63 GLY A CA 1
ATOM 490 C C . GLY A 1 63 ? 22.516 -36.875 -1.225 1 81.94 63 GLY A C 1
ATOM 491 O O . GLY A 1 63 ? 22.391 -36.531 -2.402 1 81.94 63 GLY A O 1
ATOM 492 N N . GLU A 1 64 ? 23.047 -38 -0.841 1 84 64 GLU A N 1
ATOM 493 C CA . GLU A 1 64 ? 23.625 -38.969 -1.779 1 84 64 GLU A CA 1
ATOM 494 C C . GLU A 1 64 ? 22.703 -40.156 -1.966 1 84 64 GLU A C 1
ATOM 496 O O . GLU A 1 64 ? 22.062 -40.625 -1.016 1 84 64 GLU A O 1
ATOM 501 N N . ALA A 1 65 ? 22.625 -40.656 -3.197 1 87.19 65 ALA A N 1
ATOM 502 C CA . ALA A 1 65 ? 21.875 -41.875 -3.514 1 87.19 65 ALA A CA 1
ATOM 503 C C . ALA A 1 65 ? 20.453 -41.812 -2.977 1 87.19 65 ALA A C 1
ATOM 505 O O . ALA A 1 65 ? 19.766 -40.781 -3.16 1 87.19 65 ALA A O 1
ATOM 506 N N . GLY A 1 66 ? 19.938 -42.75 -2.357 1 83.5 66 GLY A N 1
ATOM 507 C CA . GLY A 1 66 ? 18.562 -42.844 -1.891 1 83.5 66 GLY A CA 1
ATOM 508 C C . GLY A 1 66 ? 18.219 -41.781 -0.857 1 83.5 66 GLY A C 1
ATOM 509 O O . GLY A 1 66 ? 17.047 -41.562 -0.566 1 83.5 66 GLY A O 1
ATOM 510 N N . ASN A 1 67 ? 19.234 -41.062 -0.354 1 82.31 67 ASN A N 1
ATOM 511 C CA . ASN A 1 67 ? 18.984 -40 0.618 1 82.31 67 ASN A CA 1
ATOM 512 C C . ASN A 1 67 ? 18.875 -38.625 -0.058 1 82.31 67 ASN A C 1
ATOM 514 O O . ASN A 1 67 ? 18.734 -37.594 0.617 1 82.31 67 ASN A O 1
ATOM 518 N N . SER A 1 68 ? 18.938 -38.656 -1.373 1 86.12 68 SER A N 1
ATOM 519 C CA . SER A 1 68 ? 18.812 -37.438 -2.133 1 86.12 68 SER A CA 1
ATOM 520 C C . SER A 1 68 ? 17.406 -36.844 -2.016 1 86.12 68 SER A C 1
ATOM 522 O O . SER A 1 68 ? 16.422 -37.594 -2.111 1 86.12 68 SER A O 1
ATOM 524 N N . ARG A 1 69 ? 17.234 -35.562 -1.672 1 89 69 ARG A N 1
ATOM 525 C CA . ARG A 1 69 ? 15.969 -34.844 -1.591 1 89 69 ARG A CA 1
ATOM 526 C C . ARG A 1 69 ? 16.094 -33.469 -2.199 1 89 69 ARG A C 1
ATOM 528 O O . ARG A 1 69 ? 17.188 -32.875 -2.199 1 89 69 ARG A O 1
ATOM 535 N N . ARG A 1 70 ? 15.031 -32.969 -2.771 1 88.81 70 ARG A N 1
ATOM 536 C CA . ARG A 1 70 ? 15.031 -31.578 -3.225 1 88.81 70 ARG A CA 1
ATOM 537 C C . ARG A 1 70 ? 15.398 -30.641 -2.084 1 88.81 70 ARG A C 1
ATOM 539 O O . ARG A 1 70 ? 14.922 -30.797 -0.958 1 88.81 70 ARG A O 1
ATOM 546 N N . ALA A 1 71 ? 16.203 -29.688 -2.385 1 83.5 71 ALA A N 1
ATOM 547 C CA . ALA A 1 71 ? 16.656 -28.734 -1.371 1 83.5 71 ALA A CA 1
ATOM 548 C C . ALA A 1 71 ? 15.5 -27.828 -0.933 1 83.5 71 ALA A C 1
ATOM 550 O O . ALA A 1 71 ? 14.617 -27.5 -1.729 1 83.5 71 ALA A O 1
ATOM 551 N N . ARG A 1 72 ? 15.445 -27.484 0.348 1 83.12 72 ARG A N 1
ATOM 552 C CA . ARG A 1 72 ? 14.383 -26.641 0.873 1 83.12 72 ARG A CA 1
ATOM 553 C C . ARG A 1 72 ? 14.953 -25.453 1.647 1 83.12 72 ARG A C 1
ATOM 555 O O . ARG A 1 72 ? 16.016 -25.562 2.258 1 83.12 72 ARG A O 1
ATOM 562 N N . LEU A 1 73 ? 14.297 -24.344 1.505 1 77.38 73 LEU A N 1
ATOM 563 C CA . LEU A 1 73 ? 14.531 -23.141 2.307 1 77.38 73 LEU A CA 1
ATOM 564 C C . LEU A 1 73 ? 13.352 -22.875 3.24 1 77.38 73 LEU A C 1
ATOM 566 O O . LEU A 1 73 ? 12.211 -23.234 2.924 1 77.38 73 LEU A O 1
ATOM 570 N N . PRO A 1 74 ? 13.648 -22.344 4.426 1 75.56 74 PRO A N 1
ATOM 571 C CA . PRO A 1 74 ? 12.508 -21.969 5.273 1 75.56 74 PRO A CA 1
ATOM 572 C C . PRO A 1 74 ? 11.547 -21.016 4.574 1 75.56 74 PRO A C 1
ATOM 574 O O . PRO A 1 74 ? 11.977 -20.109 3.865 1 75.56 74 PRO A O 1
ATOM 577 N N . ASN A 1 75 ? 10.266 -21.328 4.727 1 78.31 75 ASN A N 1
ATOM 578 C CA . ASN A 1 75 ? 9.234 -20.5 4.121 1 78.31 75 ASN A CA 1
ATOM 579 C C . ASN A 1 75 ? 8.945 -19.25 4.965 1 78.31 75 ASN A C 1
ATOM 581 O O . ASN A 1 75 ? 8.109 -19.297 5.871 1 78.31 75 ASN A O 1
ATOM 585 N N . ASN A 1 76 ? 9.555 -18.156 4.645 1 65.81 76 ASN A N 1
ATOM 586 C CA . ASN A 1 76 ? 9.422 -16.922 5.402 1 65.81 76 ASN A CA 1
ATOM 587 C C . ASN A 1 76 ? 8.25 -16.078 4.906 1 65.81 76 ASN A C 1
ATOM 589 O O . ASN A 1 76 ? 8.086 -14.93 5.316 1 65.81 76 ASN A O 1
ATOM 593 N N . LEU A 1 77 ? 7.465 -16.609 4.047 1 67.12 77 LEU A N 1
ATOM 594 C CA . LEU A 1 77 ? 6.285 -15.906 3.555 1 67.12 77 LEU A CA 1
ATOM 595 C C . LEU A 1 77 ? 5.105 -16.094 4.504 1 67.12 77 LEU A C 1
ATOM 597 O O . LEU A 1 77 ? 4.094 -15.398 4.383 1 67.12 77 LEU A O 1
ATOM 601 N N . ASN A 1 78 ? 5.207 -17.109 5.367 1 65.94 78 ASN A N 1
ATOM 602 C CA . ASN A 1 78 ? 4.137 -17.328 6.332 1 65.94 78 ASN A CA 1
ATOM 603 C C . ASN A 1 78 ? 4.109 -16.234 7.398 1 65.94 78 ASN A C 1
ATOM 605 O O . ASN A 1 78 ? 4.816 -16.312 8.406 1 65.94 78 ASN A O 1
ATOM 609 N N . LEU A 1 79 ? 3.408 -15.18 7.148 1 58.38 79 LEU A N 1
ATOM 610 C CA . LEU A 1 79 ? 3.309 -14.055 8.07 1 58.38 79 LEU A CA 1
ATOM 611 C C . LEU A 1 79 ? 1.944 -14.031 8.75 1 58.38 79 LEU A C 1
ATOM 613 O O . LEU A 1 79 ? 0.928 -14.336 8.125 1 58.38 79 LEU A O 1
ATOM 617 N N . THR A 1 80 ? 1.943 -13.945 9.984 1 53.22 80 THR A N 1
ATOM 618 C CA . THR A 1 80 ? 0.709 -13.789 10.742 1 53.22 80 THR A CA 1
ATOM 619 C C . THR A 1 80 ? 0.568 -12.359 11.266 1 53.22 80 THR A C 1
ATOM 621 O O . THR A 1 80 ? 1.556 -11.734 11.656 1 53.22 80 THR A O 1
ATOM 624 N N . ILE A 1 81 ? -0.609 -11.812 11.133 1 50.03 81 ILE A N 1
ATOM 625 C CA . ILE A 1 81 ? -0.902 -10.477 11.648 1 50.03 81 ILE A CA 1
ATOM 626 C C . ILE A 1 81 ? -1.782 -10.594 12.891 1 50.03 81 ILE A C 1
ATOM 628 O O . ILE A 1 81 ? -2.781 -11.312 12.891 1 50.03 81 ILE A O 1
ATOM 632 N N . GLU A 1 82 ? -1.266 -10.18 13.984 1 48.19 82 GLU A N 1
ATOM 633 C CA . GLU A 1 82 ? -2.074 -10.086 15.203 1 48.19 82 GLU A CA 1
ATOM 634 C C . GLU A 1 82 ? -2.545 -8.656 15.445 1 48.19 82 GLU A C 1
ATOM 636 O O . GLU A 1 82 ? -1.759 -7.715 15.336 1 48.19 82 GLU A O 1
ATOM 641 N N . ILE A 1 83 ? -3.85 -8.5 15.422 1 45.81 83 ILE A N 1
ATOM 642 C CA . ILE A 1 83 ? -4.426 -7.195 15.719 1 45.81 83 ILE A CA 1
ATOM 643 C C . ILE A 1 83 ? -4.75 -7.098 17.203 1 45.81 83 ILE A C 1
ATOM 645 O O . ILE A 1 83 ? -5.48 -7.938 17.75 1 45.81 83 ILE A O 1
ATOM 649 N N . PHE A 1 84 ? -3.975 -6.344 17.938 1 41.06 84 PHE A N 1
ATOM 650 C CA . PHE A 1 84 ? -4.234 -6.125 19.359 1 41.06 84 PHE A CA 1
ATOM 651 C C . PHE A 1 84 ? -5.09 -4.879 19.562 1 41.06 84 PHE A C 1
ATOM 653 O O . PHE A 1 84 ? -4.836 -3.838 18.953 1 41.06 84 PHE A O 1
ATOM 660 N N . SER A 1 85 ? -6.277 -5.059 19.703 1 40.59 85 SER A N 1
ATOM 661 C CA . SER A 1 85 ? -7.027 -3.9 20.172 1 40.59 85 SER A CA 1
ATOM 662 C C . SER A 1 85 ? -7.238 -3.959 21.688 1 40.59 85 SER A C 1
ATOM 664 O O . SER A 1 85 ? -7.594 -5.008 22.219 1 40.59 85 SER A O 1
ATOM 666 N N . GLU A 1 86 ? -6.605 -3.145 22.375 1 40.41 86 GLU A N 1
ATOM 667 C CA . GLU A 1 86 ? -6.953 -3.086 23.781 1 40.41 86 GLU A CA 1
ATOM 668 C C . GLU A 1 86 ? -8.453 -3.268 24 1 40.41 86 GLU A C 1
ATOM 670 O O . GLU A 1 86 ? -8.875 -3.934 24.938 1 40.41 86 GLU A O 1
ATOM 675 N N . HIS A 1 87 ? -9.195 -2.57 23.422 1 37.94 87 HIS A N 1
ATOM 676 C CA . HIS A 1 87 ? -10.625 -2.758 23.609 1 37.94 87 HIS A CA 1
ATOM 677 C C . HIS A 1 87 ? -11.07 -4.145 23.156 1 37.94 87 HIS A C 1
ATOM 679 O O . HIS A 1 87 ? -12.094 -4.656 23.609 1 37.94 87 HIS A O 1
ATOM 685 N N . LEU A 1 88 ? -10.438 -4.621 22.281 1 38.28 88 LEU A N 1
ATOM 686 C CA . LEU A 1 88 ? -10.805 -5.961 21.844 1 38.28 88 LEU A CA 1
ATOM 687 C C . LEU A 1 88 ? -10.359 -7.008 22.859 1 38.28 88 LEU A C 1
ATOM 689 O O . LEU A 1 88 ? -10.844 -8.141 22.828 1 38.28 88 LEU A O 1
ATOM 693 N N . ARG A 1 89 ? -9.383 -6.734 23.688 1 37.69 89 ARG A N 1
ATOM 694 C CA . ARG A 1 89 ? -9.062 -7.637 24.797 1 37.69 89 ARG A CA 1
ATOM 695 C C . ARG A 1 89 ? -10.234 -7.754 25.766 1 37.69 89 ARG A C 1
ATOM 697 O O . ARG A 1 89 ? -10.391 -8.781 26.422 1 37.69 89 ARG A O 1
ATOM 704 N N . ALA A 1 90 ? -10.656 -6.566 26.188 1 35.06 90 ALA A N 1
ATOM 705 C CA . ALA A 1 90 ? -11.719 -6.727 27.188 1 35.06 90 ALA A CA 1
ATOM 706 C C . ALA A 1 90 ? -12.867 -7.57 26.625 1 35.06 90 ALA A C 1
ATOM 708 O O . ALA A 1 90 ? -13.711 -8.055 27.391 1 35.06 90 ALA A O 1
ATOM 709 N N . TYR A 1 91 ? -13.305 -7.387 25.438 1 33.97 91 TYR A N 1
ATOM 710 C CA . TYR A 1 91 ? -14.477 -8.172 25.062 1 33.97 91 TYR A CA 1
ATOM 711 C C . TYR A 1 91 ? -14.078 -9.562 24.594 1 33.97 91 TYR A C 1
ATOM 713 O O . TYR A 1 91 ? -13.359 -9.703 23.594 1 33.97 91 TYR A O 1
ATOM 721 N N . ARG A 1 92 ? -13.906 -10.445 25.422 1 38.59 92 ARG A N 1
ATOM 722 C CA . ARG A 1 92 ? -13.734 -11.891 25.344 1 38.59 92 ARG A CA 1
ATOM 723 C C . ARG A 1 92 ? -14.375 -12.453 24.078 1 38.59 92 ARG A C 1
ATOM 725 O O . ARG A 1 92 ? -14.039 -13.555 23.641 1 38.59 92 ARG A O 1
ATOM 732 N N . GLN A 1 93 ? -15.617 -12.023 23.891 1 37.47 93 GLN A N 1
ATOM 733 C CA . GLN A 1 93 ? -16.453 -12.766 22.953 1 37.47 93 GLN A CA 1
ATOM 734 C C . GLN A 1 93 ? -16.016 -12.516 21.516 1 37.47 93 GLN A C 1
ATOM 736 O O . GLN A 1 93 ? -16.844 -12.484 20.594 1 37.47 93 GLN A O 1
ATOM 741 N N . TYR A 1 94 ? -15.023 -11.93 21.328 1 40.5 94 TYR A N 1
ATOM 742 C CA . TYR A 1 94 ? -14.734 -11.656 19.922 1 40.5 94 TYR A CA 1
ATOM 743 C C . TYR A 1 94 ? -14.609 -12.953 19.141 1 40.5 94 TYR A C 1
ATOM 745 O O . TYR A 1 94 ? -13.75 -13.789 19.438 1 40.5 94 TYR A O 1
ATOM 753 N N . GLN A 1 95 ? -15.68 -13.344 18.703 1 45.06 95 GLN A N 1
ATOM 754 C CA . GLN A 1 95 ? -15.703 -14.367 17.656 1 45.06 95 GLN A CA 1
ATOM 755 C C . GLN A 1 95 ? -14.664 -14.078 16.578 1 45.06 95 GLN A C 1
ATOM 757 O O . GLN A 1 95 ? -14.562 -12.945 16.094 1 45.06 95 GLN A O 1
ATOM 762 N N . LEU A 1 96 ? -13.648 -14.711 16.562 1 53.03 96 LEU A N 1
ATOM 763 C CA . LEU A 1 96 ? -12.68 -14.609 15.484 1 53.03 96 LEU A CA 1
ATOM 764 C C . LEU A 1 96 ? -13.375 -14.297 14.164 1 53.03 96 LEU A C 1
ATOM 766 O O . LEU A 1 96 ? -14.312 -14.992 13.781 1 53.03 96 LEU A O 1
ATOM 770 N N . PRO A 1 97 ? -13.32 -13.047 13.664 1 59.06 97 PRO A N 1
ATOM 771 C CA . PRO A 1 97 ? -13.992 -12.742 12.391 1 59.06 97 PRO A CA 1
ATOM 772 C C . PRO A 1 97 ? -13.766 -13.828 11.336 1 59.06 97 PRO A C 1
ATOM 774 O O . PRO A 1 97 ? -12.727 -14.492 11.344 1 59.06 97 PRO A O 1
ATOM 777 N N . PRO A 1 98 ? -14.844 -14.133 10.641 1 69.88 98 PRO A N 1
ATOM 778 C CA . PRO A 1 98 ? -14.742 -15.148 9.586 1 69.88 98 PRO A CA 1
ATOM 779 C C . PRO A 1 98 ? -13.633 -14.844 8.578 1 69.88 98 PRO A C 1
ATOM 781 O O . PRO A 1 98 ? -13.422 -13.68 8.227 1 69.88 98 PRO A O 1
ATOM 784 N N . THR A 1 99 ? -12.727 -15.727 8.461 1 79.69 99 THR A N 1
ATOM 785 C CA . THR A 1 99 ? -11.695 -15.648 7.43 1 79.69 99 THR A CA 1
ATOM 786 C C . THR A 1 99 ? -12.148 -16.359 6.156 1 79.69 99 THR A C 1
ATOM 788 O O . THR A 1 99 ? -12.727 -17.438 6.215 1 79.69 99 THR A O 1
ATOM 791 N N . GLN A 1 100 ? -12.164 -15.68 5.109 1 88.62 100 GLN A N 1
ATOM 792 C CA . GLN A 1 100 ? -12.383 -16.312 3.811 1 88.62 100 GLN A CA 1
ATOM 793 C C . GLN A 1 100 ? -11.055 -16.609 3.113 1 88.62 100 GLN A C 1
ATOM 795 O O . GLN A 1 100 ? -10.188 -15.734 3.037 1 88.62 100 GLN A O 1
ATOM 800 N N . TYR A 1 101 ? -10.906 -17.812 2.684 1 91.06 101 TYR A N 1
ATOM 801 C CA . TYR A 1 101 ? -9.75 -18.234 1.898 1 91.06 101 TYR A CA 1
ATOM 802 C C . TYR A 1 101 ? -10.125 -18.422 0.434 1 91.06 101 TYR A C 1
ATOM 804 O O . TYR A 1 101 ? -11.188 -18.969 0.124 1 91.06 101 TYR A O 1
ATOM 812 N N . VAL A 1 102 ? -9.367 -17.922 -0.429 1 92.94 102 VAL A N 1
ATOM 813 C CA . VAL A 1 102 ? -9.656 -18.047 -1.854 1 92.94 102 VAL A CA 1
ATOM 814 C C . VAL A 1 102 ? -8.406 -18.5 -2.596 1 92.94 102 VAL A C 1
ATOM 816 O O . VAL A 1 102 ? -7.344 -17.891 -2.484 1 92.94 102 VAL A O 1
ATOM 819 N N . MET A 1 103 ? -8.445 -19.656 -3.322 1 95 103 MET A N 1
ATOM 820 C CA . MET A 1 103 ? -7.469 -19.984 -4.359 1 95 103 MET A CA 1
ATOM 821 C C . MET A 1 103 ? -7.938 -19.5 -5.727 1 95 103 MET A C 1
ATOM 823 O O . MET A 1 103 ? -8.859 -20.078 -6.309 1 95 103 MET A O 1
ATOM 827 N N . ASN A 1 104 ? -7.387 -18.438 -6.172 1 94.38 104 ASN A N 1
ATOM 828 C CA . ASN A 1 104 ? -7.703 -17.906 -7.488 1 94.38 104 ASN A CA 1
ATOM 829 C C . ASN A 1 104 ? -6.898 -18.609 -8.586 1 94.38 104 ASN A C 1
ATOM 831 O O . ASN A 1 104 ? -5.727 -18.297 -8.797 1 94.38 104 ASN A O 1
ATOM 835 N N . LEU A 1 105 ? -7.516 -19.531 -9.336 1 92.94 105 LEU A N 1
ATOM 836 C CA . LEU A 1 105 ? -6.852 -20.328 -10.367 1 92.94 105 LEU A CA 1
ATOM 837 C C . LEU A 1 105 ? -6.605 -19.484 -11.617 1 92.94 105 LEU A C 1
ATOM 839 O O . LEU A 1 105 ? -5.664 -19.75 -12.375 1 92.94 105 LEU A O 1
ATOM 843 N N . ARG A 1 106 ? -7.438 -18.531 -11.883 1 91.56 106 ARG A N 1
ATOM 844 C CA . ARG A 1 106 ? -7.348 -17.703 -13.078 1 91.56 106 ARG A CA 1
ATOM 845 C C . ARG A 1 106 ? -6.09 -16.844 -13.047 1 91.56 106 ARG A C 1
ATOM 847 O O . ARG A 1 106 ? -5.363 -16.766 -14.039 1 91.56 106 ARG A O 1
ATOM 854 N N . ASP A 1 107 ? -5.855 -16.188 -11.867 1 91.5 107 ASP A N 1
ATOM 855 C CA . ASP A 1 107 ? -4.75 -15.242 -11.75 1 91.5 107 ASP A CA 1
ATOM 856 C C . ASP A 1 107 ? -3.572 -15.859 -11.008 1 91.5 107 ASP A C 1
ATOM 858 O O . ASP A 1 107 ? -2.508 -15.25 -10.898 1 91.5 107 ASP A O 1
ATOM 862 N N . GLY A 1 108 ? -3.697 -17.016 -10.477 1 93.69 108 GLY A N 1
ATOM 863 C CA . GLY A 1 108 ? -2.607 -17.828 -9.938 1 93.69 108 GLY A CA 1
ATOM 864 C C . GLY A 1 108 ? -2.105 -17.312 -8.602 1 93.69 108 GLY A C 1
ATOM 865 O O . GLY A 1 108 ? -0.901 -17.141 -8.406 1 93.69 108 GLY A O 1
ATOM 866 N N . TYR A 1 109 ? -2.967 -17 -7.59 1 93.19 109 TYR A N 1
ATOM 867 C CA . TYR A 1 109 ? -2.537 -16.578 -6.262 1 93.19 109 TYR A CA 1
ATOM 868 C C . TYR A 1 109 ? -3.482 -17.094 -5.188 1 93.19 109 TYR A C 1
ATOM 870 O O . TYR A 1 109 ? -4.605 -17.516 -5.488 1 93.19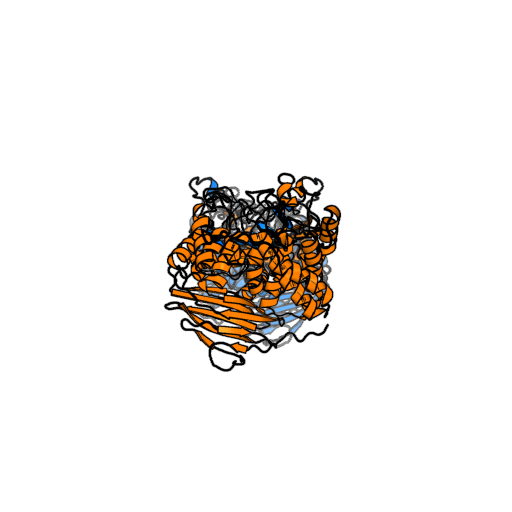 109 TYR A O 1
ATOM 878 N N . PHE A 1 110 ? -3.08 -17.266 -3.992 1 93.94 110 PHE A N 1
ATOM 879 C CA . PHE A 1 110 ? -3.869 -17.578 -2.809 1 93.94 110 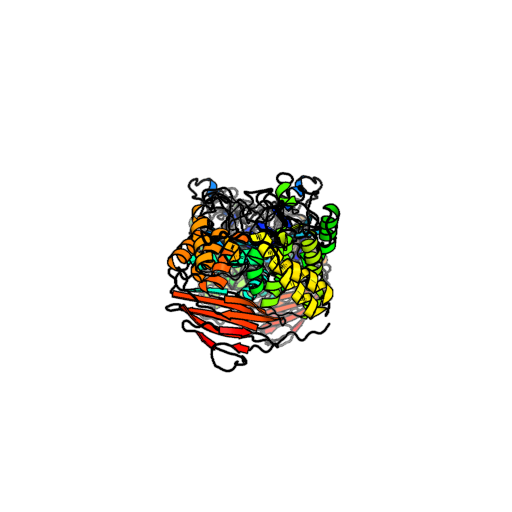PHE A CA 1
ATOM 880 C C . PHE A 1 110 ? -4.086 -16.344 -1.954 1 93.94 110 PHE A C 1
ATOM 882 O O . PHE A 1 110 ? -3.17 -15.539 -1.771 1 93.94 110 PHE A O 1
ATOM 889 N N . GLN A 1 111 ? -5.281 -16.156 -1.512 1 91.75 111 GLN A N 1
ATOM 890 C CA . GLN A 1 111 ? -5.641 -14.969 -0.755 1 91.75 111 GLN A CA 1
ATOM 891 C C . GLN A 1 111 ? -6.496 -15.32 0.457 1 91.75 111 GLN A C 1
ATOM 893 O O . GLN A 1 111 ? -7.348 -16.219 0.385 1 91.75 111 GLN A O 1
ATOM 898 N N . TRP A 1 112 ? -6.316 -14.734 1.508 1 87 112 TRP A N 1
ATOM 899 C CA . TRP A 1 112 ? -7.246 -14.836 2.627 1 87 112 TRP A CA 1
ATOM 900 C C . TRP A 1 112 ? -7.555 -13.453 3.203 1 87 112 TRP A C 1
ATOM 902 O O . TRP A 1 112 ? -6.723 -12.547 3.135 1 87 112 TRP A O 1
ATOM 912 N N . GLN A 1 113 ? -8.75 -13.336 3.51 1 83.44 113 GLN A N 1
ATOM 913 C CA . GLN A 1 113 ? -9.297 -12.039 3.906 1 83.44 113 GLN A CA 1
ATOM 914 C C . GLN A 1 113 ? -10.07 -12.148 5.219 1 83.44 113 GLN A C 1
ATOM 916 O O . GLN A 1 113 ? -10.734 -13.148 5.477 1 83.44 113 GLN A O 1
ATOM 921 N N . GLN A 1 114 ? -9.914 -11.141 6.047 1 76.5 114 GLN A N 1
ATOM 922 C CA . GLN A 1 114 ? -10.648 -11 7.301 1 76.5 114 GLN A CA 1
ATOM 923 C C . GLN A 1 114 ? -11.312 -9.633 7.402 1 76.5 114 GLN A C 1
ATOM 925 O O . GLN A 1 114 ? -10.727 -8.625 7 1 76.5 114 GLN A O 1
ATOM 930 N N . ASN A 1 115 ? -12.516 -9.711 7.727 1 71.38 115 ASN A N 1
ATOM 931 C CA . ASN A 1 115 ? -13.227 -8.477 8.039 1 71.38 115 ASN A CA 1
ATOM 932 C C . ASN A 1 115 ? -13.453 -8.32 9.539 1 71.38 115 ASN A C 1
ATOM 934 O O . ASN A 1 115 ? -14.102 -9.156 10.164 1 71.38 115 ASN A O 1
ATOM 938 N N . LEU A 1 116 ? -12.797 -7.312 10.094 1 65.31 116 LEU A N 1
ATOM 939 C CA . LEU A 1 116 ? -12.891 -7.066 11.531 1 65.31 116 LEU A CA 1
ATOM 940 C C . LEU A 1 116 ? -13.781 -5.863 11.82 1 65.31 116 LEU A C 1
ATOM 942 O O . LEU A 1 116 ? -13.617 -4.805 11.211 1 65.31 116 LEU A O 1
ATOM 946 N N . SER A 1 117 ? -14.844 -6.176 12.469 1 61.12 117 SER A N 1
ATOM 947 C CA . SER A 1 117 ? -15.656 -5.055 12.93 1 61.12 117 SER A CA 1
ATOM 948 C C . SER A 1 117 ? -14.977 -4.312 14.078 1 61.12 117 SER A C 1
ATOM 950 O O . SER A 1 117 ? -14.633 -4.91 15.094 1 61.12 117 SER A O 1
ATOM 952 N N . VAL A 1 118 ? -14.484 -3.266 13.758 1 55.62 118 VAL A N 1
ATOM 953 C CA . VAL A 1 118 ? -13.852 -2.477 14.805 1 55.62 118 VAL A CA 1
ATOM 954 C C . VAL A 1 118 ? -14.844 -1.467 15.367 1 55.62 118 VAL A C 1
ATOM 956 O O . VAL A 1 118 ? -15.969 -1.342 14.859 1 55.62 118 VAL A O 1
ATOM 959 N N . SER A 1 119 ? -14.297 -0.712 16.422 1 49.06 119 SER A N 1
ATOM 960 C CA . SER A 1 119 ? -15.195 0.195 17.125 1 49.06 119 SER A CA 1
ATOM 961 C C . SER A 1 119 ? -15.891 1.148 16.156 1 49.06 119 SER A C 1
ATOM 963 O O . SER A 1 119 ? -15.359 1.457 15.094 1 49.06 119 SER A O 1
ATOM 965 N N . LEU A 1 120 ? -17.125 1.537 16.406 1 47.19 120 LEU A N 1
ATOM 966 C CA . LEU A 1 120 ? -18.031 2.525 15.852 1 47.19 120 LEU A CA 1
ATOM 967 C C . LEU A 1 120 ? -18.547 2.076 14.484 1 47.19 120 LEU A C 1
ATOM 969 O O . LEU A 1 120 ? -18.766 2.9 13.594 1 47.19 120 LEU A O 1
ATOM 973 N N . GLY A 1 121 ? -18.547 0.749 14.297 1 51.88 121 GLY A N 1
ATOM 974 C CA . GLY A 1 121 ? -19.219 0.28 13.094 1 51.88 121 GLY A CA 1
ATOM 975 C C . GLY A 1 121 ? -18.281 0.118 11.914 1 51.88 121 GLY A C 1
ATOM 976 O O . GLY A 1 121 ? -18.688 -0.326 10.836 1 51.88 121 GLY A O 1
ATOM 977 N N . ASP A 1 122 ? -16.984 0.624 12.125 1 53.31 122 ASP A N 1
ATOM 978 C CA . ASP A 1 122 ? -16.031 0.511 11.023 1 53.31 122 ASP A CA 1
ATOM 979 C C . ASP A 1 122 ? -15.516 -0.918 10.898 1 53.31 122 ASP A C 1
ATOM 981 O O . ASP A 1 122 ? -15.453 -1.654 11.883 1 53.31 122 ASP A O 1
ATOM 985 N N . THR A 1 123 ? -15.609 -1.398 9.641 1 60.38 123 THR A N 1
ATOM 986 C CA . THR A 1 123 ? -15.062 -2.717 9.344 1 60.38 123 THR A CA 1
ATOM 987 C C . THR A 1 123 ? -13.672 -2.594 8.727 1 60.38 123 THR A C 1
ATOM 989 O O . THR A 1 123 ? -13.445 -1.764 7.844 1 60.38 123 THR A O 1
ATOM 992 N N . VAL A 1 124 ? -12.688 -3.049 9.492 1 62.88 124 VAL A N 1
ATOM 993 C CA . VAL A 1 124 ? -11.344 -3.152 8.914 1 62.88 124 VAL A CA 1
ATOM 994 C C . VAL A 1 124 ? -11.219 -4.461 8.141 1 62.88 124 VAL A C 1
ATOM 996 O O . VAL A 1 124 ? -11.492 -5.535 8.68 1 62.88 124 VAL A O 1
ATOM 999 N N . GLN A 1 125 ? -10.977 -4.344 6.84 1 70.44 125 GLN A N 1
ATOM 1000 C CA . GLN A 1 125 ? -10.727 -5.52 6.012 1 70.44 125 GLN A CA 1
ATOM 1001 C C . GLN A 1 125 ? -9.227 -5.758 5.848 1 70.44 125 GLN A C 1
ATOM 1003 O O . GLN A 1 125 ? -8.477 -4.836 5.512 1 70.44 125 GLN A O 1
ATOM 1008 N N . ILE A 1 126 ? -8.781 -6.859 6.23 1 71.5 126 ILE A N 1
ATOM 1009 C CA . ILE A 1 126 ? -7.398 -7.27 6.035 1 71.5 126 ILE A CA 1
ATOM 1010 C C . ILE A 1 126 ? -7.316 -8.312 4.926 1 71.5 126 ILE A C 1
ATOM 1012 O O . ILE A 1 126 ? -7.969 -9.359 5 1 71.5 126 ILE A O 1
ATOM 1016 N N . ILE A 1 127 ? -6.637 -8.047 3.84 1 79.38 127 ILE A N 1
ATOM 1017 C CA . ILE A 1 127 ? -6.434 -8.992 2.75 1 79.38 127 ILE A CA 1
ATOM 1018 C C . ILE A 1 127 ? -4.957 -9.359 2.654 1 79.38 127 ILE A C 1
ATOM 1020 O O . ILE A 1 127 ? -4.094 -8.484 2.611 1 79.38 127 ILE A O 1
ATOM 1024 N N . GLN A 1 128 ? -4.641 -10.539 2.775 1 79.5 128 GLN A N 1
ATOM 1025 C CA . GLN A 1 128 ? -3.307 -11.086 2.555 1 79.5 128 GLN A CA 1
ATOM 1026 C C . GLN A 1 128 ? -3.273 -11.961 1.305 1 79.5 128 GLN A C 1
ATOM 1028 O O . GLN A 1 128 ? -4.195 -12.742 1.063 1 79.5 128 GLN A O 1
ATOM 1033 N N . ARG A 1 129 ? -2.303 -11.781 0.475 1 86.81 129 ARG A N 1
ATOM 1034 C CA . ARG A 1 129 ? -2.178 -12.523 -0.775 1 86.81 129 ARG A CA 1
ATOM 1035 C C . ARG A 1 129 ? -0.753 -13.031 -0.973 1 86.81 129 ARG A C 1
ATOM 1037 O O . ARG A 1 129 ? 0.21 -12.312 -0.701 1 86.81 129 ARG A O 1
ATOM 1044 N N . ILE A 1 130 ? -0.582 -14.242 -1.431 1 86.12 130 ILE A N 1
ATOM 1045 C CA . ILE A 1 130 ? 0.73 -14.812 -1.715 1 86.12 130 ILE A CA 1
ATOM 1046 C C . ILE A 1 130 ? 0.721 -15.469 -3.096 1 86.12 130 ILE A C 1
ATOM 1048 O O . ILE A 1 130 ? -0.281 -16.062 -3.502 1 86.12 130 ILE A O 1
ATOM 1052 N N . TYR A 1 131 ? 1.723 -15.398 -3.883 1 88.81 131 TYR A N 1
ATOM 1053 C CA . TYR A 1 131 ? 1.854 -16.062 -5.176 1 88.81 131 TYR A CA 1
ATOM 1054 C C . TYR A 1 131 ? 3.312 -16.125 -5.609 1 88.81 131 TYR A C 1
ATOM 105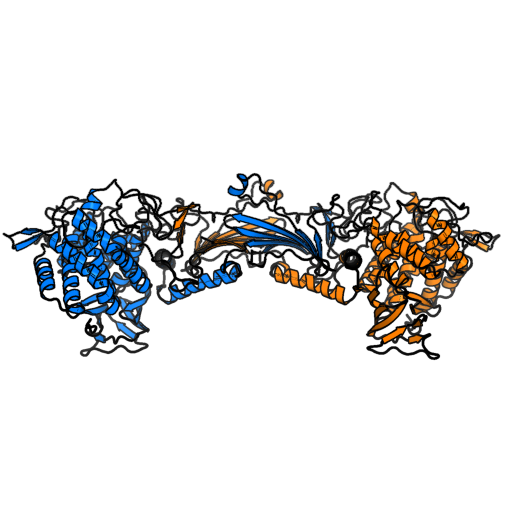6 O O . TYR A 1 131 ? 4.148 -15.367 -5.121 1 88.81 131 TYR A O 1
ATOM 1064 N N . ALA A 1 132 ? 3.674 -17.125 -6.379 1 88.81 132 ALA A N 1
ATOM 1065 C CA . ALA A 1 132 ? 4.953 -17.219 -7.082 1 88.81 132 ALA A CA 1
ATOM 1066 C C . ALA A 1 132 ? 4.895 -16.516 -8.43 1 88.81 132 ALA A C 1
ATOM 1068 O O . ALA A 1 132 ? 4.172 -16.938 -9.336 1 88.81 132 ALA A O 1
ATOM 1069 N N . HIS A 1 133 ? 5.668 -15.422 -8.516 1 86.69 133 HIS A N 1
ATOM 1070 C CA . HIS A 1 133 ? 5.488 -14.516 -9.648 1 86.69 133 HIS A CA 1
ATOM 1071 C C . HIS A 1 133 ? 5.93 -15.172 -10.953 1 86.69 133 HIS A C 1
ATOM 1073 O O . HIS A 1 133 ? 7.066 -15.633 -11.07 1 86.69 133 HIS A O 1
ATOM 1079 N N . ARG A 1 134 ? 5.105 -15.195 -11.977 1 90.44 134 ARG A N 1
ATOM 1080 C CA . ARG A 1 134 ? 5.348 -15.914 -13.227 1 90.44 134 ARG A CA 1
ATOM 1081 C C . ARG A 1 134 ? 6.266 -15.117 -14.141 1 90.44 134 ARG A C 1
ATOM 1083 O O . ARG A 1 134 ? 7.051 -15.695 -14.898 1 90.44 134 ARG A O 1
ATOM 1090 N N . TYR A 1 135 ? 6.148 -13.789 -14.164 1 86.44 135 TYR A N 1
ATOM 1091 C CA . TYR A 1 135 ? 7.008 -12.969 -15.016 1 86.44 135 TYR A CA 1
ATOM 1092 C C . TYR A 1 135 ? 8.375 -12.758 -14.367 1 86.44 135 TYR A C 1
ATOM 1094 O O . TYR A 1 135 ? 9.406 -12.938 -15.016 1 86.44 135 TYR A O 1
ATOM 1102 N N . PHE A 1 136 ? 8.32 -12.266 -13.141 1 81.62 136 PHE A N 1
ATOM 1103 C CA . PHE A 1 136 ? 9.562 -12.258 -12.383 1 81.62 136 PHE A CA 1
ATOM 1104 C C . PHE A 1 136 ? 9.836 -13.641 -11.789 1 81.62 136 PHE A C 1
ATOM 1106 O O . PHE A 1 136 ? 9.555 -13.883 -10.609 1 81.62 136 PHE A O 1
ATOM 1113 N N . ASN A 1 137 ? 10.492 -14.586 -12.555 1 82.06 137 ASN A N 1
ATOM 1114 C CA . ASN A 1 137 ? 10.477 -16.031 -12.375 1 82.06 137 ASN A CA 1
ATOM 1115 C C . ASN A 1 137 ? 11.352 -16.469 -11.203 1 82.06 137 ASN A C 1
ATOM 1117 O O . ASN A 1 137 ? 11.531 -17.656 -10.961 1 82.06 137 ASN A O 1
ATOM 1121 N N . ARG A 1 138 ? 11.875 -15.477 -10.422 1 81.5 138 ARG A N 1
ATOM 1122 C CA . ARG A 1 138 ? 12.633 -15.82 -9.219 1 81.5 138 ARG A CA 1
ATOM 1123 C C . ARG A 1 138 ? 12.031 -15.156 -7.984 1 81.5 138 ARG A C 1
ATOM 1125 O O . ARG A 1 138 ? 12.648 -15.156 -6.914 1 81.5 138 ARG A O 1
ATOM 1132 N N . ALA A 1 139 ? 10.883 -14.602 -8.172 1 79.44 139 ALA A N 1
ATOM 1133 C CA . ALA A 1 139 ? 10.297 -13.828 -7.082 1 79.44 139 ALA A CA 1
ATOM 1134 C C . ALA A 1 139 ? 9.086 -14.539 -6.484 1 79.44 139 ALA A C 1
ATOM 1136 O O . ALA A 1 139 ? 8.258 -15.078 -7.219 1 79.44 139 ALA A O 1
ATOM 1137 N N . LEU A 1 140 ? 8.992 -14.648 -5.172 1 82.94 140 LEU A N 1
ATOM 1138 C CA . LEU A 1 140 ? 7.793 -14.969 -4.414 1 82.94 140 LEU A CA 1
ATOM 1139 C C . LEU A 1 140 ? 7.219 -13.727 -3.748 1 82.94 140 LEU A C 1
ATOM 1141 O O . LEU A 1 140 ? 7.961 -12.922 -3.176 1 82.94 140 LEU A O 1
ATOM 1145 N N . ILE A 1 141 ? 5.926 -13.547 -3.891 1 80.88 141 ILE A N 1
ATOM 1146 C CA . ILE A 1 141 ? 5.348 -12.273 -3.469 1 80.88 141 ILE A CA 1
ATOM 1147 C C . ILE A 1 141 ? 4.379 -12.508 -2.312 1 80.88 141 ILE A C 1
ATOM 1149 O O . ILE A 1 141 ? 3.58 -13.445 -2.346 1 80.88 141 ILE A O 1
ATOM 1153 N N . TYR A 1 142 ? 4.398 -11.82 -1.271 1 78.25 142 TYR A N 1
ATOM 1154 C CA . TYR A 1 142 ? 3.402 -11.656 -0.219 1 78.25 142 TYR A CA 1
ATOM 1155 C C . TYR A 1 142 ? 2.863 -10.234 -0.195 1 78.25 142 TYR A C 1
ATOM 1157 O O . TYR A 1 142 ? 3.633 -9.273 -0.101 1 78.25 142 TYR A O 1
ATOM 1165 N N . ASP A 1 143 ? 1.538 -10.109 -0.353 1 74.44 143 ASP A N 1
ATOM 1166 C CA . ASP A 1 143 ? 0.875 -8.812 -0.326 1 74.44 143 ASP A CA 1
ATOM 1167 C C . ASP A 1 143 ? -0.071 -8.695 0.867 1 74.44 143 ASP A C 1
ATOM 1169 O O . ASP A 1 143 ? -0.875 -9.602 1.114 1 74.44 143 ASP A O 1
ATOM 1173 N N . LEU A 1 144 ? 0.063 -7.676 1.689 1 69.06 144 LEU A N 1
ATOM 1174 C CA . LEU A 1 144 ? -0.873 -7.363 2.764 1 69.06 144 LEU A CA 1
ATOM 1175 C C . LEU A 1 144 ? -1.587 -6.043 2.494 1 69.06 144 LEU A C 1
ATOM 1177 O O . LEU A 1 144 ? -0.942 -5.023 2.225 1 69.06 144 LEU A O 1
ATOM 1181 N N . SER A 1 145 ? -2.893 -6.121 2.447 1 67.06 145 SER A N 1
ATOM 1182 C CA . SER A 1 145 ? -3.707 -4.918 2.312 1 67.06 145 SER A CA 1
ATOM 1183 C C . SER A 1 145 ? -4.672 -4.77 3.482 1 67.06 145 SER A C 1
ATOM 1185 O O . SER A 1 145 ? -5.363 -5.727 3.85 1 67.06 145 SER A O 1
ATOM 1187 N N . ILE A 1 146 ? -4.66 -3.732 4.188 1 60.09 146 ILE A N 1
ATOM 1188 C CA . ILE A 1 146 ? -5.605 -3.422 5.254 1 60.09 146 ILE A CA 1
ATOM 1189 C C . ILE A 1 146 ? -6.457 -2.217 4.855 1 60.09 146 ILE A C 1
ATOM 1191 O O . ILE A 1 146 ? -5.926 -1.18 4.453 1 60.09 146 ILE A O 1
ATOM 1195 N N . SER A 1 147 ? -7.762 -2.461 4.676 1 56.53 147 SER A N 1
ATOM 1196 C CA . SER A 1 147 ? -8.688 -1.396 4.305 1 56.53 147 SER A CA 1
ATOM 1197 C C . SER A 1 147 ? -9.75 -1.191 5.379 1 56.53 147 SER A C 1
ATOM 1199 O O . SER A 1 147 ? -10.18 -2.15 6.023 1 56.53 147 SER A O 1
ATOM 1201 N N . ARG A 1 148 ? -9.992 0 5.793 1 51.53 148 ARG A N 1
ATOM 1202 C CA . ARG A 1 148 ? -11.062 0.312 6.734 1 51.53 148 ARG A CA 1
ATOM 1203 C C . ARG A 1 148 ? -12.211 1.039 6.039 1 51.53 148 ARG A C 1
ATOM 1205 O O . ARG A 1 148 ? -11.984 1.848 5.137 1 51.53 148 ARG A O 1
ATOM 1212 N N . THR A 1 149 ? -13.453 0.458 5.914 1 48.62 149 THR A N 1
ATOM 1213 C CA . THR A 1 149 ? -14.641 1.071 5.328 1 48.62 149 THR A CA 1
ATOM 1214 C C . THR A 1 149 ? -14.898 2.447 5.938 1 48.62 149 THR A C 1
ATOM 1216 O O . THR A 1 149 ? -15.969 3.027 5.75 1 48.62 149 THR A O 1
ATOM 1219 N N . SER A 1 150 ? -13.914 3.143 6.332 1 47.03 150 SER A N 1
ATOM 1220 C CA . SER A 1 150 ? -14.516 4.398 6.773 1 47.03 150 SER A CA 1
ATOM 1221 C C . SER A 1 150 ? -14.992 5.227 5.586 1 47.03 150 SER A C 1
ATOM 1223 O O . SER A 1 150 ? -14.734 4.875 4.434 1 47.03 150 SER A O 1
ATOM 1225 N N . ASN A 1 151 ? -15.445 6.523 5.793 1 47.44 151 ASN A N 1
ATOM 1226 C CA . ASN A 1 151 ? -16.031 7.582 4.973 1 47.44 151 ASN A CA 1
ATOM 1227 C C . ASN A 1 151 ? -15.188 7.844 3.725 1 47.44 151 ASN A C 1
ATOM 1229 O O . ASN A 1 151 ? -14.125 7.25 3.549 1 47.44 151 ASN A O 1
ATOM 1233 N N . GLN A 1 152 ? -15.484 8.93 2.965 1 51.78 152 GLN A N 1
ATOM 1234 C CA . GLN A 1 152 ? -15.008 9.508 1.714 1 51.78 152 GLN A CA 1
ATOM 1235 C C . GLN A 1 152 ? -13.484 9.461 1.634 1 51.78 152 GLN A C 1
ATOM 1237 O O . GLN A 1 152 ? -12.922 9.219 0.564 1 51.78 152 GLN A O 1
ATOM 1242 N N . VAL A 1 153 ? -12.773 9.461 2.662 1 51.88 153 VAL A N 1
ATOM 1243 C CA . VAL A 1 153 ? -11.32 9.609 2.699 1 51.88 153 VAL A CA 1
ATOM 1244 C C . VAL A 1 153 ? -10.664 8.312 2.25 1 51.88 153 VAL A C 1
ATOM 1246 O O . VAL A 1 153 ? -9.633 8.336 1.562 1 51.88 153 VAL A O 1
ATOM 1249 N N . LEU A 1 154 ? -11.234 7.219 2.475 1 48.34 154 LEU A N 1
ATOM 1250 C CA . LEU A 1 154 ? -10.57 5.934 2.27 1 48.34 154 LEU A CA 1
ATOM 1251 C C . LEU A 1 154 ? -10.68 5.492 0.814 1 48.34 154 LEU A C 1
ATOM 1253 O O . LEU A 1 154 ? -10.102 4.48 0.423 1 48.34 154 LEU A O 1
ATOM 1257 N N . ARG A 1 155 ? -11.484 6.406 0.147 1 55.25 155 ARG A N 1
ATOM 1258 C CA . ARG A 1 155 ? -11.57 6.113 -1.279 1 55.25 155 ARG A CA 1
ATOM 1259 C C . ARG A 1 155 ? -10.305 6.551 -2.008 1 55.25 155 ARG A C 1
ATOM 1261 O O . ARG A 1 155 ? -10.062 6.145 -3.145 1 55.25 155 ARG A O 1
ATOM 1268 N N . PHE A 1 156 ? -9.562 7.25 -1.232 1 59.38 156 PHE A N 1
ATOM 1269 C CA . PHE A 1 156 ? -8.375 7.816 -1.868 1 59.38 156 PHE A CA 1
ATOM 1270 C C . PHE A 1 156 ? -7.129 7.016 -1.509 1 59.38 156 PHE A C 1
ATOM 1272 O O . PHE A 1 156 ? -7.051 6.438 -0.422 1 59.38 156 PHE A O 1
ATOM 1279 N N . SER A 1 157 ? -6.215 6.816 -2.531 1 60.41 157 SER A N 1
ATOM 1280 C CA . SER A 1 157 ? -4.895 6.277 -2.223 1 60.41 157 SER A CA 1
ATOM 1281 C C . SER A 1 157 ? -4.141 7.184 -1.252 1 60.41 157 SER A C 1
ATOM 1283 O O . SER A 1 157 ? -4.488 8.352 -1.091 1 60.41 157 SER A O 1
ATOM 1285 N N . SER A 1 158 ? -3.162 6.582 -0.569 1 65.44 158 SER A N 1
ATOM 1286 C CA . SER A 1 158 ? -2.311 7.359 0.324 1 65.44 158 SER A CA 1
ATOM 1287 C C . SER A 1 158 ? -1.724 8.57 -0.39 1 65.44 158 SER A C 1
ATOM 1289 O O . SER A 1 158 ? -1.671 9.664 0.175 1 65.44 158 SER A O 1
ATOM 1291 N N . GLN A 1 159 ? -1.294 8.273 -1.586 1 71.38 159 GLN A N 1
ATOM 1292 C CA . GLN A 1 159 ? -0.677 9.359 -2.34 1 71.38 159 GLN A CA 1
ATOM 1293 C C . GLN A 1 159 ? -1.704 10.43 -2.703 1 71.38 159 GLN A C 1
ATOM 1295 O O . GLN A 1 159 ? -1.41 11.625 -2.648 1 71.38 159 GLN A O 1
ATOM 1300 N N . GLU A 1 160 ? -2.879 9.977 -3.074 1 75.06 160 GLU A N 1
ATOM 1301 C CA . GLU A 1 160 ? -3.934 10.93 -3.402 1 75.06 160 GLU A CA 1
ATOM 1302 C C . GLU A 1 160 ? -4.324 11.766 -2.184 1 75.06 160 GLU A C 1
ATOM 1304 O O . GLU A 1 160 ? -4.551 12.969 -2.295 1 75.06 160 GLU A O 1
ATOM 1309 N N . LEU A 1 161 ? -4.453 11.148 -1.054 1 75.62 161 LEU A N 1
ATOM 1310 C CA . LEU A 1 161 ? -4.762 11.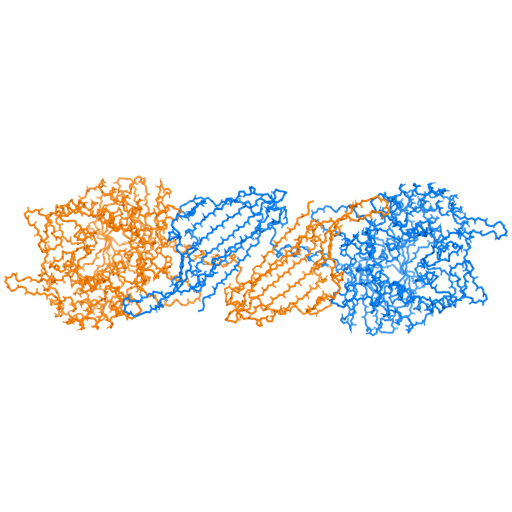852 0.185 1 75.62 161 LEU A CA 1
ATOM 1311 C C . LEU A 1 161 ? -3.684 12.875 0.511 1 75.62 161 LEU A C 1
ATOM 1313 O O . LEU A 1 161 ? -3.99 14.023 0.849 1 75.62 161 LEU A O 1
ATOM 1317 N N . LEU A 1 162 ? -2.449 12.477 0.403 1 81.44 162 LEU A N 1
ATOM 1318 C CA . LEU A 1 162 ? -1.338 13.383 0.685 1 81.44 162 LEU A CA 1
ATOM 1319 C C . LEU A 1 162 ? -1.348 14.57 -0.273 1 81.44 162 LEU A C 1
ATOM 1321 O O . LEU A 1 162 ? -1.105 15.703 0.138 1 81.44 162 LEU A O 1
ATOM 1325 N N . ASN A 1 163 ? -1.62 14.25 -1.491 1 82.56 163 ASN A N 1
ATOM 1326 C CA . ASN A 1 163 ? -1.64 15.32 -2.488 1 82.56 163 ASN A CA 1
ATOM 1327 C C . ASN A 1 163 ? -2.713 16.359 -2.18 1 82.56 163 ASN A C 1
ATOM 1329 O O . ASN A 1 163 ? -2.469 17.562 -2.287 1 82.56 163 ASN A O 1
ATOM 1333 N N . LYS A 1 164 ? -3.896 15.898 -1.874 1 83.94 164 LYS A N 1
ATOM 1334 C CA . LYS A 1 164 ? -4.984 16.812 -1.549 1 83.94 164 LYS A CA 1
ATOM 1335 C C . LYS A 1 164 ? -4.645 17.656 -0.325 1 83.94 164 LYS A C 1
ATOM 1337 O O . LYS A 1 164 ? -5.027 18.828 -0.244 1 83.94 164 LYS A O 1
ATOM 1342 N N . HIS A 1 165 ? -4.035 17.094 0.65 1 87.56 165 HIS A N 1
ATOM 1343 C CA . HIS A 1 165 ? -3.572 17.797 1.846 1 87.56 165 HIS A CA 1
ATOM 1344 C C . HIS A 1 165 ? -2.492 18.812 1.506 1 87.56 165 HIS A C 1
ATOM 1346 O O . HIS A 1 165 ? -2.59 19.984 1.896 1 87.56 165 HIS A O 1
ATOM 1352 N N . ALA A 1 166 ? -1.498 18.359 0.794 1 88.06 166 ALA A N 1
ATOM 1353 C CA . ALA A 1 166 ? -0.359 19.203 0.437 1 88.06 166 ALA A CA 1
ATOM 1354 C C . ALA A 1 166 ? -0.797 20.375 -0.434 1 88.06 166 ALA A C 1
ATOM 1356 O O . ALA A 1 166 ? -0.237 21.469 -0.339 1 88.06 166 ALA A O 1
ATOM 1357 N N . GLN A 1 167 ? -1.824 20.141 -1.222 1 87.88 167 GLN A N 1
ATOM 1358 C CA . GLN A 1 167 ? -2.336 21.203 -2.086 1 87.88 167 GLN A CA 1
ATOM 1359 C C . GLN A 1 167 ? -2.873 22.375 -1.266 1 87.88 167 GLN A C 1
ATOM 1361 O O . GLN A 1 167 ? -2.721 23.531 -1.652 1 87.88 167 GLN A O 1
ATOM 1366 N N . GLU A 1 168 ? -3.529 22.109 -0.223 1 90.06 168 GLU A N 1
ATOM 1367 C CA . GLU A 1 168 ? -4.047 23.188 0.626 1 90.06 168 GLU A CA 1
ATOM 1368 C C . GLU A 1 168 ? -2.912 23.984 1.266 1 90.06 168 GLU A C 1
ATOM 1370 O O . GLU A 1 168 ? -3.02 25.188 1.44 1 90.06 168 GLU A O 1
ATOM 1375 N N . TRP A 1 169 ? -1.86 23.328 1.671 1 91.69 169 TRP A N 1
ATOM 1376 C CA . TRP A 1 169 ? -0.697 24.031 2.207 1 91.69 169 TRP A CA 1
ATOM 1377 C C . TRP A 1 169 ? -0.007 24.844 1.122 1 91.69 169 TRP A C 1
ATOM 1379 O O . TRP A 1 169 ? 0.473 25.953 1.381 1 91.69 169 TRP A O 1
ATOM 1389 N N . GLU A 1 170 ? 0.083 24.266 -0.08 1 89.94 170 GLU A N 1
ATOM 1390 C CA . GLU A 1 170 ? 0.651 25.016 -1.197 1 89.94 170 GLU A CA 1
ATOM 1391 C C . GLU A 1 170 ? -0.121 26.312 -1.442 1 89.94 170 GLU A C 1
ATOM 1393 O O . GLU A 1 170 ? 0.478 27.359 -1.679 1 89.94 170 GLU A O 1
ATOM 1398 N N . ARG A 1 171 ? -1.406 26.219 -1.432 1 91 171 ARG A N 1
ATOM 1399 C CA . ARG A 1 171 ? -2.248 27.406 -1.596 1 91 171 ARG A CA 1
ATOM 1400 C C . ARG A 1 171 ? -1.978 28.422 -0.496 1 91 171 ARG A C 1
ATOM 1402 O O . ARG A 1 171 ? -1.934 29.625 -0.757 1 91 171 ARG A O 1
ATOM 1409 N N . PHE A 1 172 ? -1.826 27.953 0.688 1 94.12 172 PHE A N 1
ATOM 1410 C CA . PHE A 1 172 ? -1.517 28.844 1.799 1 94.12 172 PHE A CA 1
ATOM 1411 C C . PHE A 1 172 ? -0.207 29.578 1.552 1 94.12 172 PHE A C 1
ATOM 1413 O O . PHE A 1 172 ? -0.145 30.812 1.681 1 94.12 172 PHE A O 1
ATOM 1420 N N . TRP A 1 173 ? 0.832 28.828 1.199 1 93.94 173 TRP A N 1
ATOM 1421 C CA . TRP A 1 173 ? 2.16 29.406 1.041 1 93.94 173 TRP A CA 1
ATOM 1422 C C . TRP A 1 173 ? 2.205 30.344 -0.16 1 93.94 173 TRP A C 1
ATOM 1424 O O . TRP A 1 173 ? 3 31.297 -0.19 1 93.94 173 TRP A O 1
ATOM 1434 N N . GLU A 1 174 ? 1.299 30.156 -1.096 1 91.56 174 GLU A N 1
ATOM 1435 C CA . GLU A 1 174 ? 1.188 31.062 -2.232 1 91.56 174 GLU A CA 1
ATOM 1436 C C . GLU A 1 174 ? 0.575 32.406 -1.813 1 91.56 174 GLU A C 1
ATOM 1438 O O . GLU A 1 174 ? 0.884 33.438 -2.395 1 91.56 174 GLU A O 1
ATOM 1443 N N . ASN A 1 175 ? -0.22 32.344 -0.819 1 93.75 175 ASN A N 1
ATOM 1444 C CA . ASN A 1 175 ? -0.955 33.531 -0.387 1 93.75 175 ASN A CA 1
ATOM 1445 C C . ASN A 1 175 ? -0.141 34.375 0.597 1 93.75 175 ASN A C 1
ATOM 1447 O O . ASN A 1 175 ? -0.375 35.562 0.738 1 93.75 175 ASN A O 1
ATOM 1451 N N . PHE A 1 176 ? 0.794 33.781 1.25 1 97 176 PHE A N 1
ATOM 1452 C CA . PHE A 1 176 ? 1.67 34.5 2.176 1 97 176 PHE A CA 1
ATOM 1453 C C . PHE A 1 176 ? 3.002 33.75 2.324 1 97 176 PHE A C 1
ATOM 1455 O O . PHE A 1 176 ? 3.035 32.531 2.441 1 97 176 PHE A O 1
ATOM 1462 N N . HIS A 1 177 ? 4.07 34.5 2.326 1 96.56 177 HIS A N 1
ATOM 1463 C CA . HIS A 1 177 ? 5.402 33.938 2.494 1 96.56 177 HIS A CA 1
ATOM 1464 C C . HIS A 1 177 ? 6.434 35.031 2.771 1 96.56 177 HIS A C 1
ATOM 1466 O O . HIS A 1 177 ? 6.379 36.094 2.176 1 96.56 177 HIS A O 1
ATOM 1472 N N . ILE A 1 178 ? 7.285 34.781 3.693 1 97.75 178 ILE A N 1
ATOM 1473 C CA . ILE A 1 178 ? 8.445 35.625 3.898 1 97.75 178 ILE A CA 1
ATOM 1474 C C . ILE A 1 178 ? 9.703 34.938 3.377 1 97.75 178 ILE A C 1
ATOM 1476 O O . ILE A 1 178 ? 10.117 33.906 3.92 1 97.75 178 ILE A O 1
ATOM 1480 N N . GLU A 1 179 ? 10.219 35.438 2.361 1 95.25 179 GLU A N 1
ATOM 1481 C CA . GLU A 1 179 ? 11.406 34.844 1.741 1 95.25 179 GLU A CA 1
ATOM 1482 C C . GLU A 1 179 ? 12.68 35.562 2.199 1 95.25 179 GLU A C 1
ATOM 1484 O O . GLU A 1 179 ? 12.766 36.781 2.146 1 95.25 179 GLU A O 1
ATOM 1489 N N . ILE A 1 180 ? 13.555 34.781 2.67 1 93.81 180 ILE A N 1
ATOM 1490 C CA . ILE A 1 180 ? 14.836 35.281 3.143 1 93.81 180 ILE A CA 1
ATOM 1491 C C . ILE A 1 180 ? 15.961 34.75 2.256 1 93.81 180 ILE A C 1
ATOM 1493 O O . ILE A 1 180 ? 15.977 33.562 1.911 1 93.81 180 ILE A O 1
ATOM 1497 N N . LYS A 1 181 ? 16.828 35.562 1.815 1 90.38 181 LYS A N 1
ATOM 1498 C CA . LYS A 1 181 ? 18.016 35.094 1.104 1 90.38 181 LYS A CA 1
ATOM 1499 C C . LYS A 1 181 ? 19.266 35.25 1.975 1 90.38 181 LYS A C 1
ATOM 1501 O O . LYS A 1 181 ? 19.469 36.312 2.6 1 90.38 181 LYS A O 1
ATOM 1506 N N . GLY A 1 182 ? 20.031 34.188 2.098 1 88.38 182 GLY A N 1
ATOM 1507 C CA . GLY A 1 182 ? 21.312 34.281 2.77 1 88.38 182 GLY A CA 1
ATOM 1508 C C . GLY A 1 182 ? 21.359 33.562 4.094 1 88.38 182 GLY A C 1
ATOM 1509 O O . GLY A 1 182 ? 22.422 33.469 4.723 1 88.38 182 GLY A O 1
ATOM 1510 N N . SER A 1 183 ? 20.266 33.094 4.57 1 92.5 183 SER A N 1
ATOM 1511 C CA . SER A 1 183 ? 20.266 32.344 5.82 1 92.5 183 SER A CA 1
ATOM 1512 C C . SER A 1 183 ? 19.219 31.234 5.797 1 92.5 183 SER A C 1
ATOM 1514 O O . SER A 1 183 ? 18.016 31.484 5.938 1 92.5 183 SER A O 1
ATOM 1516 N N . LEU A 1 184 ? 19.719 30.062 5.715 1 91.06 184 LEU A N 1
ATOM 1517 C CA . LEU A 1 184 ? 18.844 28.906 5.73 1 91.06 184 LEU A CA 1
ATOM 1518 C C . LEU A 1 184 ? 18.156 28.766 7.082 1 91.06 184 LEU A C 1
ATOM 1520 O O . LEU A 1 184 ? 16.953 28.484 7.148 1 91.06 184 LEU A O 1
ATOM 1524 N N . VAL A 1 185 ? 18.891 28.984 8.133 1 92.38 185 VAL A N 1
ATOM 1525 C CA . VAL A 1 185 ? 18.375 28.781 9.484 1 92.38 185 VAL A CA 1
ATOM 1526 C C . VAL A 1 185 ? 17.266 29.781 9.773 1 92.38 185 VAL A C 1
ATOM 1528 O O . VAL A 1 185 ? 16.219 29.406 10.312 1 92.38 185 VAL A O 1
ATOM 1531 N N . LEU A 1 186 ? 17.453 31.094 9.453 1 95.38 186 LEU A N 1
ATOM 1532 C CA . LEU A 1 186 ? 16.406 32.094 9.68 1 95.38 186 LEU A CA 1
ATOM 1533 C C . LEU A 1 186 ? 15.18 31.797 8.836 1 95.38 186 LEU A C 1
ATOM 1535 O O . LEU A 1 186 ? 14.047 32 9.289 1 95.38 186 LEU A O 1
ATOM 1539 N N . SER A 1 187 ? 15.43 31.359 7.594 1 95.69 187 SER A N 1
ATOM 1540 C CA . SER A 1 187 ? 14.305 30.953 6.754 1 95.69 187 SER A CA 1
ATOM 1541 C C . SER A 1 187 ? 13.484 29.859 7.41 1 95.69 187 SER A C 1
ATOM 1543 O O . SER A 1 187 ? 12.25 29.891 7.402 1 95.69 187 SER A O 1
ATOM 1545 N N . GLN A 1 188 ? 14.18 28.891 7.953 1 94.31 188 GLN A N 1
ATOM 1546 C CA . GLN A 1 188 ? 13.516 27.781 8.609 1 94.31 188 GLN A CA 1
ATOM 1547 C C . GLN A 1 188 ? 12.727 28.25 9.828 1 94.31 188 GLN A C 1
ATOM 1549 O O . GLN A 1 188 ? 11.602 27.781 10.062 1 94.31 188 GLN A O 1
ATOM 1554 N N . ILE A 1 189 ? 13.297 29.125 10.594 1 96.06 189 ILE A N 1
ATOM 1555 C CA . ILE A 1 189 ? 12.656 29.656 11.797 1 96.06 189 ILE A CA 1
ATOM 1556 C C . ILE A 1 189 ? 11.383 30.406 11.414 1 96.06 189 ILE A C 1
ATOM 1558 O O . ILE A 1 189 ? 10.328 30.203 12.023 1 96.06 189 ILE A O 1
ATOM 1562 N N . ILE A 1 190 ? 11.461 31.203 10.422 1 97.75 190 ILE A N 1
ATOM 1563 C CA . ILE A 1 190 ? 10.328 32 9.969 1 97.75 190 ILE A CA 1
ATOM 1564 C C . ILE A 1 190 ? 9.234 31.094 9.422 1 97.75 190 ILE A C 1
ATOM 1566 O O . ILE A 1 190 ? 8.07 31.203 9.812 1 97.75 190 ILE A O 1
ATOM 1570 N N . ASN A 1 191 ? 9.656 30.188 8.523 1 96.94 191 ASN A N 1
ATOM 1571 C CA . ASN A 1 191 ? 8.68 29.281 7.934 1 96.94 191 ASN A CA 1
ATOM 1572 C C . ASN A 1 191 ? 8.008 28.406 9 1 96.94 191 ASN A C 1
ATOM 1574 O O . ASN A 1 191 ? 6.805 28.156 8.922 1 96.94 191 ASN A O 1
ATOM 1578 N N . ALA A 1 192 ? 8.805 27.906 9.922 1 96.25 192 ALA A N 1
ATOM 1579 C CA . ALA A 1 192 ? 8.242 27.125 11.016 1 96.25 192 ALA A CA 1
ATOM 1580 C C . ALA A 1 192 ? 7.246 27.938 11.828 1 96.25 192 ALA A C 1
ATOM 1582 O O . ALA A 1 192 ? 6.168 27.453 12.18 1 96.25 192 ALA A O 1
ATOM 1583 N N . GLY A 1 193 ? 7.602 29.141 12.172 1 97.5 193 GLY A N 1
ATOM 1584 C CA . GLY A 1 193 ? 6.691 30.016 12.891 1 97.5 193 GLY A CA 1
ATOM 1585 C C . GLY A 1 193 ? 5.379 30.234 12.164 1 97.5 193 GLY A C 1
ATOM 1586 O O . GLY A 1 193 ? 4.305 30.125 12.758 1 97.5 193 GLY A O 1
ATOM 1587 N N . VAL A 1 194 ? 5.496 30.594 10.867 1 97.69 194 VAL A N 1
ATOM 1588 C CA . VAL A 1 194 ? 4.312 30.797 10.039 1 97.69 194 VAL A CA 1
ATOM 1589 C C . VAL A 1 194 ? 3.457 29.531 10.023 1 97.69 194 VAL A C 1
ATOM 1591 O O . VAL A 1 194 ? 2.236 29.594 10.188 1 97.69 194 VAL A O 1
ATOM 1594 N N . PHE A 1 195 ? 4.117 28.391 9.898 1 96.44 195 PHE A N 1
ATOM 1595 C CA . PHE A 1 195 ? 3.412 27.109 9.836 1 96.44 195 PHE A CA 1
ATOM 1596 C C . PHE A 1 195 ? 2.674 26.828 11.133 1 96.44 195 PHE A C 1
ATOM 1598 O O . PHE A 1 195 ? 1.488 26.5 11.125 1 96.44 195 PHE A O 1
ATOM 1605 N N . TYR A 1 196 ? 3.355 26.875 12.273 1 94.56 196 TYR A N 1
ATOM 1606 C CA . TYR A 1 196 ? 2.76 26.5 13.547 1 94.56 196 TYR A CA 1
ATOM 1607 C C . TYR A 1 196 ? 1.609 27.438 13.906 1 94.56 196 TYR A C 1
ATOM 1609 O O . TYR A 1 196 ? 0.632 27.016 14.531 1 94.56 196 TYR A O 1
ATOM 1617 N N . LEU A 1 197 ? 1.717 28.641 13.484 1 96.31 197 LEU A N 1
ATOM 1618 C CA . LEU A 1 197 ? 0.615 29.578 13.68 1 96.31 197 LEU A CA 1
ATOM 1619 C C . LEU A 1 197 ? -0.565 29.234 12.781 1 96.31 197 LEU A C 1
ATOM 1621 O O . LEU A 1 197 ? -1.708 29.172 13.242 1 96.31 197 LEU A O 1
ATOM 1625 N N . ALA A 1 198 ? -0.321 28.969 11.523 1 95.44 198 ALA A N 1
ATOM 1626 C CA . ALA A 1 198 ? -1.357 28.688 10.531 1 95.44 198 ALA A CA 1
ATOM 1627 C C . ALA A 1 198 ? -2.014 27.344 10.773 1 95.44 198 ALA A C 1
ATOM 1629 O O . ALA A 1 198 ? -3.219 27.172 10.562 1 95.44 198 ALA A O 1
ATOM 1630 N N . ASN A 1 199 ? -1.189 26.453 11.195 1 90.75 199 ASN A N 1
ATOM 1631 C CA . ASN A 1 199 ? -1.653 25.062 11.289 1 90.75 199 ASN A CA 1
ATOM 1632 C C . ASN A 1 199 ? -2.73 24.906 12.359 1 90.75 199 ASN A C 1
ATOM 1634 O O . ASN A 1 199 ? -3.506 23.953 12.328 1 90.75 199 ASN A O 1
ATOM 1638 N N . SER A 1 200 ? -2.883 25.781 13.273 1 90.62 200 SER A N 1
ATOM 1639 C CA . SER A 1 200 ? -3.902 25.734 14.32 1 90.62 200 SER A CA 1
ATOM 1640 C C . SER A 1 200 ? -5.27 26.141 13.773 1 90.62 200 SER A C 1
ATOM 1642 O O . SER A 1 200 ? -6.293 25.891 14.406 1 90.62 200 SER A O 1
ATOM 1644 N N . LEU A 1 201 ? -5.312 26.75 12.656 1 94.19 201 LEU A N 1
ATOM 1645 C CA . LEU A 1 201 ? -6.523 27.375 12.133 1 94.19 201 LEU A CA 1
ATOM 1646 C C . LEU A 1 201 ? -7.117 26.547 11.008 1 94.19 201 LEU A C 1
ATOM 1648 O O . LEU A 1 201 ? -6.418 25.734 10.391 1 94.19 201 LEU A O 1
ATOM 1652 N N . PRO A 1 202 ? -8.383 26.641 10.672 1 91.06 202 PRO A N 1
ATOM 1653 C CA . PRO A 1 202 ? -9.047 25.781 9.68 1 91.06 202 PRO A CA 1
ATOM 1654 C C . PRO A 1 202 ? -8.594 26.078 8.25 1 91.06 202 PRO A C 1
ATOM 1656 O O . PRO A 1 202 ? -8.234 27.219 7.934 1 91.06 202 PRO A O 1
ATOM 1659 N N . SER A 1 203 ? -8.609 25.078 7.461 1 85.25 203 SER A N 1
ATOM 1660 C CA . SER A 1 203 ? -8.336 25.312 6.047 1 85.25 203 SER A CA 1
ATOM 1661 C C . SER A 1 203 ? -9.453 26.094 5.387 1 85.25 203 SER A C 1
ATOM 1663 O O . SER A 1 203 ? -10.633 25.891 5.68 1 85.25 203 SER A O 1
ATOM 1665 N N . PRO A 1 204 ? -9.055 26.984 4.555 1 84.62 204 PRO A N 1
ATOM 1666 C CA . PRO A 1 204 ? -10.07 27.781 3.863 1 84.62 204 PRO A CA 1
ATOM 1667 C C . PRO A 1 204 ? -10.953 26.938 2.941 1 84.62 204 PRO A C 1
ATOM 1669 O O . PRO A 1 204 ? -12.133 27.25 2.752 1 84.62 204 PRO A O 1
ATOM 1672 N N . ALA A 1 205 ? -10.344 25.906 2.305 1 85.62 205 ALA A N 1
ATOM 1673 C CA . ALA A 1 205 ? -11.086 25 1.44 1 85.62 205 ALA A CA 1
ATOM 1674 C C . ALA A 1 205 ? -11.047 23.578 1.983 1 85.62 205 ALA A C 1
ATOM 1676 O O . ALA A 1 205 ? -9.969 23.031 2.24 1 85.62 205 ALA A O 1
ATOM 1677 N N . SER A 1 206 ? -12.172 23.031 2.219 1 87 206 SER A N 1
ATOM 1678 C CA . SER A 1 206 ? -12.266 21.672 2.764 1 87 206 SER A CA 1
ATOM 1679 C C . SER A 1 206 ? -13.453 20.922 2.174 1 87 206 SER A C 1
ATOM 1681 O O . SER A 1 206 ? -14.273 21.5 1.463 1 87 206 SER A O 1
ATOM 1683 N N . ASN A 1 207 ? -13.484 19.578 2.406 1 78.44 207 ASN A N 1
ATOM 1684 C CA . ASN A 1 207 ? -14.516 18.719 1.844 1 78.44 207 ASN A CA 1
ATOM 1685 C C . ASN A 1 207 ? -15.891 19.016 2.445 1 78.44 207 ASN A C 1
ATOM 1687 O O . ASN A 1 207 ? -16.922 18.703 1.841 1 78.44 207 ASN A O 1
ATOM 1691 N N . GLN A 1 208 ? -15.938 19.578 3.637 1 83.44 208 GLN A N 1
ATOM 1692 C CA . GLN A 1 208 ? -17.156 20 4.332 1 83.44 208 GLN A CA 1
ATOM 1693 C C . GLN A 1 208 ? -16.922 21.297 5.105 1 83.44 208 GLN A C 1
ATOM 1695 O O . GLN A 1 208 ? -15.773 21.688 5.34 1 83.44 208 GLN A O 1
ATOM 1700 N N . ARG A 1 209 ? -17.984 21.969 5.426 1 88 209 ARG A N 1
ATOM 1701 C CA . ARG A 1 209 ? -17.891 23.266 6.109 1 88 209 ARG A CA 1
ATOM 1702 C C . ARG A 1 209 ? -17.203 23.109 7.465 1 88 209 ARG A C 1
ATOM 1704 O O . ARG A 1 209 ? -17.484 22.172 8.203 1 88 209 ARG A O 1
ATOM 1711 N N . ASN A 1 210 ? -16.297 23.984 7.797 1 87.62 210 ASN A N 1
ATOM 1712 C CA . ASN A 1 210 ? -15.641 24.016 9.102 1 87.62 210 ASN A CA 1
ATOM 1713 C C . ASN A 1 210 ? -16.625 24.406 10.211 1 87.62 210 ASN A C 1
ATOM 1715 O O . ASN A 1 210 ? -17.531 25.203 9.992 1 87.62 210 ASN A O 1
ATOM 1719 N N . ASN A 1 211 ? -16.5 23.844 11.414 1 84.75 211 ASN A N 1
ATOM 1720 C CA . ASN A 1 211 ? -17.203 24.344 12.586 1 84.75 211 ASN A CA 1
ATOM 1721 C C . ASN A 1 211 ? -16.672 25.703 13.031 1 84.75 211 ASN A C 1
ATOM 1723 O O . ASN A 1 211 ? -15.555 26.078 12.68 1 84.75 211 ASN A O 1
ATOM 1727 N N . PRO A 1 212 ? -17.547 26.422 13.766 1 88.12 212 PRO A N 1
ATOM 1728 C CA . PRO A 1 212 ? -16.984 27.656 14.336 1 88.12 212 PRO A CA 1
ATOM 1729 C C . PRO A 1 212 ? -15.688 27.406 15.102 1 88.12 212 PRO A C 1
ATOM 1731 O O . PRO A 1 212 ? -15.555 26.406 15.797 1 88.12 212 PRO A O 1
ATOM 1734 N N . TYR A 1 213 ? -14.781 28.25 14.961 1 90.62 213 TYR A N 1
ATOM 1735 C CA . TYR A 1 213 ? -13.492 28.141 15.641 1 90.62 213 TYR A CA 1
ATOM 1736 C C . TYR A 1 213 ? -13.555 28.766 17.031 1 90.62 213 TYR A C 1
ATOM 1738 O O . TYR A 1 213 ? -13.977 29.922 17.172 1 90.62 213 TYR A O 1
ATOM 1746 N N . TYR A 1 214 ? -13.219 28.078 18.078 1 87.81 214 TYR A N 1
ATOM 1747 C CA . TYR A 1 214 ? -13.406 28.5 19.453 1 87.81 214 TYR A CA 1
ATOM 1748 C C . TYR A 1 214 ? -12.125 29.109 20.016 1 87.81 214 TYR A C 1
ATOM 1750 O O . TYR A 1 214 ? -11.578 28.594 21 1 87.81 214 TYR A O 1
ATOM 1758 N N . GLY A 1 215 ? -11.633 30.188 19.406 1 84.5 215 GLY A N 1
ATOM 1759 C CA . GLY A 1 215 ? -10.539 31 19.906 1 84.5 215 GLY A CA 1
ATOM 1760 C C . GLY A 1 215 ? -9.18 30.344 19.75 1 84.5 215 GLY A C 1
ATOM 1761 O O . GLY A 1 215 ? -9.078 29.109 19.75 1 84.5 215 GLY A O 1
ATOM 1762 N N . LEU A 1 216 ? -8.172 31.094 19.672 1 93.44 216 LEU A N 1
ATOM 1763 C CA . LEU A 1 216 ? -6.801 30.625 19.516 1 93.44 216 LEU A CA 1
ATOM 1764 C C . LEU A 1 216 ? -6.008 30.812 20.797 1 93.44 216 LEU A C 1
ATOM 1766 O O . LEU A 1 216 ? -5.727 31.938 21.203 1 93.44 216 LEU A O 1
ATOM 1770 N N . SER A 1 217 ? -5.707 29.672 21.406 1 95.62 217 SER A N 1
ATOM 1771 C CA . SER A 1 217 ? -4.918 29.688 22.641 1 95.62 217 SER A CA 1
ATOM 1772 C C . SER A 1 217 ? -3.455 30 22.359 1 95.62 217 SER A C 1
ATOM 1774 O O . SER A 1 217 ? -2.957 29.734 21.25 1 95.62 217 SER A O 1
ATOM 1776 N N . PRO A 1 218 ? -2.713 30.516 23.344 1 96.38 218 PRO A N 1
ATOM 1777 C CA . PRO A 1 218 ? -1.299 30.844 23.156 1 96.38 218 PRO A CA 1
ATOM 1778 C C . PRO A 1 218 ? -0.467 29.656 22.672 1 96.38 218 PRO A C 1
ATOM 1780 O O . PRO A 1 218 ? 0.588 29.844 22.062 1 96.38 218 PRO A O 1
ATOM 1783 N N . THR A 1 219 ? -0.94 28.438 22.938 1 94.75 219 THR A N 1
ATOM 1784 C CA . THR A 1 219 ? -0.143 27.281 22.578 1 94.75 219 THR A CA 1
ATOM 1785 C C . THR A 1 219 ? -0.793 26.5 21.438 1 94.75 219 THR A C 1
ATOM 1787 O O . THR A 1 219 ? -0.345 25.422 21.078 1 94.75 219 THR A O 1
ATOM 1790 N N . GLY A 1 220 ? -1.879 27.016 20.859 1 93.19 220 GLY A N 1
ATOM 1791 C CA . GLY A 1 220 ? -2.488 26.453 19.672 1 93.19 220 GLY A CA 1
ATOM 1792 C C . GLY A 1 220 ? -3.482 25.344 19.969 1 93.19 220 GLY A C 1
ATOM 1793 O O . GLY A 1 220 ? -3.762 25.062 21.141 1 93.19 220 GLY A O 1
ATOM 1794 N N . LEU A 1 221 ? -3.982 24.719 18.938 1 91.5 221 LEU A N 1
ATOM 1795 C CA . LEU A 1 221 ? -5.062 23.734 19.031 1 91.5 221 LEU A CA 1
ATOM 1796 C C . LEU A 1 221 ? -4.535 22.375 19.453 1 91.5 221 LEU A C 1
ATOM 1798 O O . LEU A 1 221 ? -5.285 21.547 19.969 1 91.5 221 LEU A O 1
ATOM 1802 N N . ALA A 1 222 ? -3.254 22.188 19.234 1 90.06 222 ALA A N 1
ATOM 1803 C CA . ALA A 1 222 ? -2.682 20.859 19.469 1 90.06 222 ALA A CA 1
ATOM 1804 C C . ALA A 1 222 ? -2.352 20.672 20.953 1 90.06 222 ALA A C 1
ATOM 1806 O O . ALA A 1 222 ? -1.741 19.656 21.328 1 90.06 222 ALA A O 1
ATOM 1807 N N . ARG A 1 223 ? -2.736 21.578 21.781 1 89.19 223 ARG A N 1
ATOM 1808 C CA . ARG A 1 223 ? -2.439 21.562 23.203 1 89.19 223 ARG A CA 1
ATOM 1809 C C . ARG A 1 223 ? -3.6 22.141 24.016 1 89.19 223 ARG A C 1
ATOM 1811 O O . ARG A 1 223 ? -4.484 22.797 23.469 1 89.19 223 ARG A O 1
ATOM 1818 N N . GLY A 1 224 ? -3.646 21.812 25.469 1 87.44 224 GLY A N 1
ATOM 1819 C CA . GLY A 1 224 ? -4.688 22.438 26.266 1 87.44 224 GLY A CA 1
ATOM 1820 C C . GLY A 1 224 ? -4.988 21.688 27.547 1 87.44 224 GLY A C 1
ATOM 1821 O O . GLY A 1 224 ? -5.898 22.062 28.297 1 87.44 224 GLY A O 1
ATOM 1822 N N . GLN A 1 225 ? -4.195 20.719 27.766 1 76.38 225 GLN A N 1
ATOM 1823 C CA . GLN A 1 225 ? -4.492 19.906 28.938 1 76.38 225 GLN A CA 1
ATOM 1824 C C . GLN A 1 225 ? -3.807 20.453 30.188 1 76.38 225 GLN A C 1
ATOM 1826 O O . GLN A 1 225 ? -4.41 20.516 31.266 1 76.38 225 GLN A O 1
ATOM 1831 N N . LEU A 1 226 ? -2.654 20.891 30.031 1 74.94 226 LEU A N 1
ATOM 1832 C CA . LEU A 1 226 ? -1.821 21.281 31.172 1 74.94 226 LEU A CA 1
ATOM 1833 C C . LEU A 1 226 ? -1.989 22.766 31.484 1 74.94 226 LEU A C 1
ATOM 1835 O O . LEU A 1 226 ? -2.387 23.547 30.609 1 74.94 226 LEU A O 1
ATOM 1839 N N . ASP A 1 227 ? -1.686 23.094 32.656 1 79.5 227 ASP A N 1
ATOM 1840 C CA . ASP A 1 227 ? -1.598 24.5 33 1 79.5 227 ASP A CA 1
ATOM 1841 C C . ASP A 1 227 ? -0.585 25.219 32.094 1 79.5 227 ASP A C 1
ATOM 1843 O O . ASP A 1 227 ? -0.83 26.344 31.656 1 79.5 227 ASP A O 1
ATOM 1847 N N . ALA A 1 228 ? 0.413 24.516 31.797 1 79.19 228 ALA A N 1
ATOM 1848 C CA . ALA A 1 228 ? 1.466 25.062 30.953 1 79.19 228 ALA A CA 1
ATOM 1849 C C . ALA A 1 228 ? 0.988 25.234 29.516 1 79.19 228 ALA A C 1
ATOM 1851 O O . ALA A 1 228 ? 1.61 25.938 28.734 1 79.19 228 ALA A O 1
ATOM 1852 N N . ASP A 1 229 ? -0.157 24.734 29.234 1 85.38 229 ASP A N 1
ATOM 1853 C CA . ASP A 1 229 ? -0.734 24.844 27.891 1 85.38 229 ASP A CA 1
ATOM 1854 C C . ASP A 1 229 ? -1.833 25.906 27.844 1 85.38 229 ASP A C 1
ATOM 1856 O O . ASP A 1 229 ? -2.635 25.938 26.906 1 85.38 229 ASP A O 1
ATOM 1860 N N . TYR A 1 230 ? -1.897 26.641 28.891 1 91 230 TYR A N 1
ATOM 1861 C CA . TYR A 1 230 ? -2.928 27.672 28.984 1 91 230 TYR A CA 1
ATOM 1862 C C . TYR A 1 230 ? -4.32 27.062 28.906 1 91 230 TYR A C 1
ATOM 1864 O O . TYR A 1 230 ? -5.27 27.719 28.469 1 91 230 TYR A O 1
ATOM 1872 N N . GLN A 1 231 ? -4.418 25.797 29.156 1 91.25 231 GLN A N 1
ATOM 1873 C CA . GLN A 1 231 ? -5.641 25.016 29.297 1 91.25 231 GLN A CA 1
ATOM 1874 C C . GLN A 1 231 ? -6.488 25.094 28.031 1 91.25 231 GLN A C 1
ATOM 1876 O O . GLN A 1 231 ? -7.68 24.781 28.047 1 91.25 231 GLN A O 1
ATOM 1881 N N . GLY A 1 232 ? -5.945 25.641 26.953 1 91.31 232 GLY A N 1
ATOM 1882 C CA . GLY A 1 232 ? -6.664 25.781 25.703 1 91.31 232 GLY A CA 1
ATOM 1883 C C . GLY A 1 232 ? -7.512 27.047 25.625 1 91.31 232 GLY A C 1
ATOM 1884 O O . GLY A 1 232 ? -8.312 27.203 24.719 1 91.31 232 GLY A O 1
ATOM 1885 N N . HIS A 1 233 ? -7.34 27.984 26.516 1 94.75 233 HIS A N 1
ATOM 1886 C CA . HIS A 1 233 ? -8.172 29.172 26.625 1 94.75 233 HIS A CA 1
ATOM 1887 C C . HIS A 1 233 ? -7.664 30.281 25.703 1 94.75 233 HIS A C 1
ATOM 1889 O O . HIS A 1 233 ? -6.527 30.219 25.219 1 94.75 233 HIS A O 1
ATOM 1895 N N . SER A 1 234 ? -8.562 31.203 25.438 1 95.44 234 SER A N 1
ATOM 1896 C CA . SER A 1 234 ? -8.195 32.406 24.672 1 95.44 234 SER A CA 1
ATOM 1897 C C . SER A 1 234 ? -7.902 33.562 25.609 1 95.44 234 SER A C 1
ATOM 1899 O O . SER A 1 234 ? -8.695 33.875 26.5 1 95.44 234 SER A O 1
ATOM 1901 N N . PHE A 1 235 ? -6.766 34.156 25.422 1 96.69 235 PHE A N 1
ATOM 1902 C CA . PHE A 1 235 ? -6.297 35.344 26.172 1 96.69 235 PHE A CA 1
ATOM 1903 C C . PHE A 1 235 ? -6.238 36.562 25.266 1 96.69 235 PHE A C 1
ATOM 1905 O O . PHE A 1 235 ? -6.688 36.5 24.109 1 96.69 235 PHE A O 1
ATOM 1912 N N . TRP A 1 236 ? -5.664 37.719 25.797 1 97.5 236 TRP A N 1
ATOM 1913 C CA . TRP A 1 236 ? -5.395 38.906 24.984 1 97.5 236 TRP A CA 1
ATOM 1914 C C . TRP A 1 236 ? -4.324 38.594 23.938 1 97.5 236 TRP A C 1
ATOM 1916 O O . TRP A 1 236 ? -4.172 39.375 22.984 1 97.5 236 TRP A O 1
ATOM 1926 N N . ASP A 1 237 ? -3.611 37.5 24.109 1 97.56 237 ASP A N 1
ATOM 1927 C CA . ASP A 1 237 ? -2.555 37.031 23.219 1 97.56 237 ASP A CA 1
ATOM 1928 C C . ASP A 1 237 ? -3.059 36.938 21.781 1 97.56 237 ASP A C 1
ATOM 1930 O O . ASP A 1 237 ? -2.338 37.312 20.844 1 97.56 237 ASP A O 1
ATOM 1934 N N . THR A 1 238 ? -4.297 36.5 21.688 1 97.75 238 THR A N 1
ATOM 1935 C CA . THR A 1 238 ? -4.902 36.344 20.375 1 97.75 238 THR A CA 1
ATOM 1936 C C . THR A 1 238 ? -4.945 37.688 19.641 1 97.75 238 THR A C 1
ATOM 1938 O O . THR A 1 238 ? -4.52 37.812 18.484 1 97.75 238 THR A O 1
ATOM 1941 N N . GLU A 1 239 ? -5.359 38.719 20.297 1 98.19 239 GLU A N 1
ATOM 1942 C CA . GLU A 1 239 ? -5.641 40 19.672 1 98.19 239 GLU A CA 1
ATOM 1943 C C . GLU A 1 239 ? -4.355 40.781 19.438 1 98.19 239 GLU A C 1
ATOM 1945 O O . GLU A 1 239 ? -4.18 41.375 18.375 1 98.19 239 GLU A O 1
ATOM 1950 N N . ILE A 1 240 ? -3.459 40.75 20.328 1 98.19 240 ILE A N 1
ATOM 1951 C CA . ILE A 1 240 ? -2.352 41.688 20.297 1 98.19 240 ILE A CA 1
ATOM 1952 C C . ILE A 1 240 ? -1.149 41.062 19.609 1 98.19 240 ILE A C 1
ATOM 1954 O O . ILE A 1 240 ? -0.416 41.719 18.875 1 98.19 240 ILE A O 1
ATOM 1958 N N . TRP A 1 241 ? -0.976 39.812 19.812 1 98.31 241 TRP A N 1
ATOM 1959 C CA . TRP A 1 241 ? 0.27 39.188 19.359 1 98.31 241 TRP A CA 1
ATOM 1960 C C . TRP A 1 241 ? 0.045 38.375 18.078 1 98.31 241 TRP A C 1
ATOM 1962 O O . TRP A 1 241 ? 0.862 38.438 17.156 1 98.31 241 TRP A O 1
ATOM 1972 N N . MET A 1 242 ? -1.022 37.625 17.984 1 98.31 242 MET A N 1
ATOM 1973 C CA . MET A 1 242 ? -1.171 36.656 16.906 1 98.31 242 MET A CA 1
ATOM 1974 C C . MET A 1 242 ? -1.984 37.25 15.758 1 98.31 242 MET A C 1
ATOM 1976 O O . MET A 1 242 ? -1.588 37.156 14.594 1 98.31 242 MET A O 1
ATOM 1980 N N . LEU A 1 243 ? -3.084 37.875 16.016 1 98.12 243 LEU A N 1
ATOM 1981 C CA . LEU A 1 243 ? -4.094 38.281 15.047 1 98.12 243 LEU A CA 1
ATOM 1982 C C . LEU A 1 243 ? -3.504 39.25 14.023 1 98.12 243 LEU A C 1
ATOM 1984 O O . LEU A 1 243 ? -3.859 39.188 12.844 1 98.12 243 LEU A O 1
ATOM 1988 N N . PRO A 1 244 ? -2.615 40.219 14.43 1 98.31 244 PRO A N 1
ATOM 1989 C CA . PRO A 1 244 ? -2.074 41.125 13.414 1 98.31 244 PRO A CA 1
ATOM 1990 C C . PRO A 1 244 ? -1.389 40.375 12.266 1 98.31 244 PRO A C 1
ATOM 1992 O O . PRO A 1 244 ? -1.503 40.812 11.109 1 98.31 244 PRO A O 1
ATOM 1995 N N . ILE A 1 245 ? -0.698 39.344 12.57 1 98.31 245 ILE A N 1
ATOM 1996 C CA . ILE A 1 245 ? 0.001 38.562 11.562 1 98.31 245 ILE A CA 1
ATOM 1997 C C . ILE A 1 245 ? -0.991 37.656 10.828 1 98.31 245 ILE A C 1
ATOM 1999 O O . ILE A 1 245 ? -0.953 37.531 9.602 1 98.31 245 ILE A O 1
ATOM 2003 N N . ILE A 1 246 ? -1.91 37.031 11.578 1 98.06 246 ILE A N 1
ATOM 2004 C CA . ILE A 1 246 ? -2.893 36.094 11.016 1 98.06 246 ILE A CA 1
ATOM 2005 C C . ILE A 1 246 ? -3.746 36.812 9.977 1 98.06 246 ILE A C 1
ATOM 2007 O O . ILE A 1 246 ? -4.129 36.25 8.961 1 98.06 246 ILE A O 1
ATOM 2011 N N . THR A 1 247 ? -3.969 38.094 10.156 1 98.31 247 THR A N 1
ATOM 2012 C CA . THR A 1 247 ? -4.762 3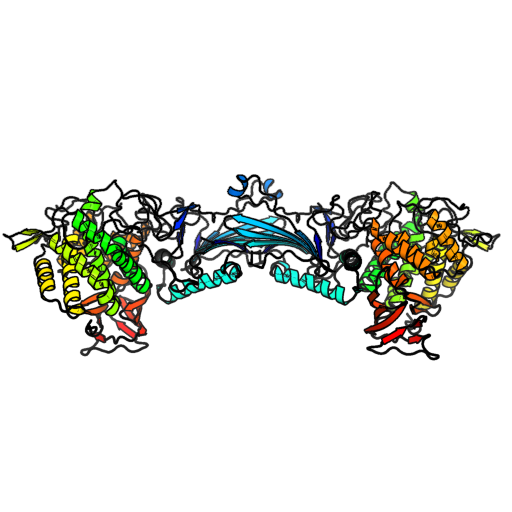8.906 9.219 1 98.31 247 THR A CA 1
ATOM 2013 C C . THR A 1 247 ? -4.129 38.906 7.832 1 98.31 247 THR A C 1
ATOM 2015 O O . THR A 1 247 ? -4.832 38.875 6.824 1 98.31 247 THR A O 1
ATOM 2018 N N . HIS A 1 248 ? -2.83 38.844 7.797 1 98.12 248 HIS A N 1
ATOM 2019 C CA . HIS A 1 248 ? -2.146 38.844 6.508 1 98.12 248 HIS A CA 1
ATOM 2020 C C . HIS A 1 248 ? -2.119 37.406 5.93 1 98.12 248 HIS A C 1
ATOM 2022 O O . HIS A 1 248 ? -1.969 37.25 4.719 1 98.12 248 HIS A O 1
ATOM 2028 N N . PHE A 1 249 ? -2.219 36.375 6.863 1 97.06 249 PHE A N 1
ATOM 2029 C CA . PHE A 1 249 ? -2.338 35.031 6.375 1 97.06 249 PHE A CA 1
ATOM 2030 C C . PHE A 1 249 ? -3.643 34.812 5.609 1 97.06 249 PHE A C 1
ATOM 2032 O O . PHE A 1 249 ? -3.643 34.312 4.492 1 97.06 249 PHE A O 1
ATOM 2039 N N . ASN A 1 250 ? -4.68 35.188 6.25 1 95.56 250 ASN A N 1
ATOM 2040 C CA . ASN A 1 250 ? -6.051 35 5.781 1 95.56 250 ASN A CA 1
ATOM 2041 C C . ASN A 1 250 ? -7.023 35.875 6.562 1 95.56 250 ASN A C 1
ATOM 2043 O O . ASN A 1 250 ? -7.215 35.688 7.762 1 95.56 250 ASN A O 1
ATOM 2047 N N . THR A 1 251 ? -7.684 36.781 5.918 1 96.56 251 THR A N 1
ATOM 2048 C CA . THR A 1 251 ? -8.57 37.75 6.594 1 96.56 251 THR A CA 1
ATOM 2049 C C . THR A 1 251 ? -9.789 37.031 7.16 1 96.56 251 THR A C 1
ATOM 2051 O O . THR A 1 251 ? -10.375 37.469 8.156 1 96.56 251 THR A O 1
ATOM 2054 N N . ASP A 1 252 ? -10.164 35.906 6.559 1 94.38 252 ASP A N 1
ATOM 2055 C CA . ASP A 1 252 ? -11.297 35.125 7.082 1 94.38 252 ASP A CA 1
ATOM 2056 C C . ASP A 1 252 ? -10.961 34.5 8.438 1 94.38 252 ASP A C 1
ATOM 2058 O O . ASP A 1 252 ? -11.836 34.375 9.289 1 94.38 252 ASP A O 1
ATOM 2062 N N . TRP A 1 253 ? -9.711 34.125 8.617 1 95.88 253 TRP A N 1
ATOM 2063 C CA . TRP A 1 253 ? -9.289 33.625 9.922 1 95.88 253 TRP A CA 1
ATOM 2064 C C . TRP A 1 253 ? -9.453 34.719 10.992 1 95.88 253 TRP A C 1
ATOM 2066 O O . TRP A 1 253 ? -9.938 34.438 12.094 1 95.88 253 TRP A O 1
ATOM 2076 N N . SER A 1 254 ? -9.031 35.906 10.664 1 96.56 254 SER A N 1
ATOM 2077 C CA . SER A 1 254 ? -9.172 37 11.617 1 96.56 254 SER A CA 1
ATOM 2078 C C . SER A 1 254 ? -10.633 37.312 11.922 1 96.56 254 SER A C 1
ATOM 2080 O O . SER A 1 254 ? -10.992 37.562 13.07 1 96.56 254 SER A O 1
ATOM 2082 N N . ARG A 1 255 ? -11.508 37.281 10.875 1 95.5 255 ARG A N 1
ATOM 2083 C CA . ARG A 1 255 ? -12.938 37.406 11.102 1 95.5 255 ARG A CA 1
ATOM 2084 C C . ARG A 1 255 ? -13.453 36.344 12.062 1 95.5 255 ARG A C 1
ATOM 2086 O O . ARG A 1 255 ? -14.258 36.656 12.953 1 95.5 255 ARG A O 1
ATOM 2093 N N . GLY A 1 256 ? -12.977 35.188 11.805 1 93.94 256 GLY A N 1
ATOM 2094 C CA . GLY A 1 256 ? -13.406 34.094 12.656 1 93.94 256 GLY A CA 1
ATOM 2095 C C . GLY A 1 256 ? -12.992 34.25 14.102 1 93.94 256 GLY A C 1
ATOM 2096 O O . GLY A 1 256 ? -13.773 33.969 15.016 1 93.94 256 GLY A O 1
ATOM 2097 N N . LEU A 1 257 ? -11.766 34.719 14.367 1 96.38 257 LEU A N 1
ATOM 2098 C CA . LEU A 1 257 ? -11.266 34.906 15.719 1 96.38 257 LEU A CA 1
ATOM 2099 C C . LEU A 1 257 ? -11.992 36.031 16.406 1 96.38 257 LEU A C 1
ATOM 2101 O O . LEU A 1 257 ? -12.289 35.969 17.609 1 96.38 257 LEU A O 1
ATOM 2105 N N . LEU A 1 258 ? -12.281 37.094 15.703 1 97.19 258 LEU A N 1
ATOM 2106 C CA . LEU A 1 258 ? -13.055 38.188 16.25 1 97.19 258 LEU A CA 1
ATOM 2107 C C . LEU A 1 258 ? -14.508 37.781 16.484 1 97.19 258 LEU A C 1
ATOM 2109 O O . LEU A 1 258 ? -15.148 38.25 17.422 1 97.19 258 LEU A O 1
ATOM 2113 N N . LYS A 1 259 ? -14.992 36.969 15.562 1 95.12 259 LYS A N 1
ATOM 2114 C CA . LYS A 1 259 ? -16.359 36.438 15.727 1 95.12 259 LYS A CA 1
ATOM 2115 C C . LYS A 1 259 ? -16.484 35.625 17 1 95.12 259 LYS A C 1
ATOM 2117 O O . LYS A 1 259 ? -17.531 35.625 17.641 1 95.12 259 LYS A O 1
ATOM 2122 N N . TYR A 1 260 ? -15.453 34.906 17.359 1 96.06 260 TYR A N 1
ATOM 2123 C CA . TYR A 1 260 ? -15.445 34.188 18.641 1 96.06 260 TYR A CA 1
ATOM 2124 C C . TYR A 1 260 ? -15.812 35.125 19.781 1 96.06 260 TYR A C 1
ATOM 2126 O O . TYR A 1 260 ? -16.609 34.781 20.656 1 96.06 260 TYR A O 1
ATOM 2134 N N . ARG A 1 261 ? -15.211 36.312 19.797 1 97.88 261 ARG A N 1
ATOM 2135 C CA . ARG A 1 261 ? -15.508 37.281 20.828 1 97.88 261 ARG A CA 1
ATOM 2136 C C . ARG A 1 261 ? -16.938 37.812 20.703 1 97.88 261 ARG A C 1
ATOM 2138 O O . ARG A 1 261 ? -17.656 37.906 21.703 1 97.88 261 ARG A O 1
ATOM 2145 N N . SER A 1 262 ? -17.344 38.062 19.469 1 96.75 262 SER A N 1
ATOM 2146 C CA . SER A 1 262 ? -18.703 38.531 19.234 1 96.75 262 SER A CA 1
ATOM 2147 C C . SER A 1 262 ? -19.734 37.531 19.719 1 96.75 262 SER A C 1
ATOM 2149 O O . SER A 1 262 ? -20.75 37.906 20.312 1 96.75 262 SER A O 1
ATOM 2151 N N . ASP A 1 263 ? -19.453 36.281 19.453 1 95.69 263 ASP A N 1
ATOM 2152 C CA . ASP A 1 263 ? -20.391 35.219 19.828 1 95.69 263 ASP A CA 1
ATOM 2153 C C . ASP A 1 263 ? -20.469 35.094 21.344 1 95.69 263 ASP A C 1
ATOM 2155 O O . ASP A 1 263 ? -21.422 34.5 21.859 1 95.69 263 ASP A O 1
ATOM 2159 N N . ARG A 1 264 ? -19.531 35.625 22.062 1 96.38 264 ARG A N 1
ATOM 2160 C CA . ARG A 1 264 ? -19.484 35.5 23.516 1 96.38 264 ARG A CA 1
ATOM 2161 C C . ARG A 1 264 ? -19.766 36.812 24.203 1 96.38 264 ARG A C 1
ATOM 2163 O O . ARG A 1 264 ? -19.422 37 25.375 1 96.38 264 ARG A O 1
ATOM 2170 N N . LEU A 1 265 ? -20.344 37.719 23.5 1 97.75 265 LEU A N 1
ATOM 2171 C CA . LEU A 1 265 ? -20.656 39.031 24 1 97.75 265 LEU A CA 1
ATOM 2172 C C . LEU A 1 265 ? -21.594 38.969 25.188 1 97.75 265 LEU A C 1
ATOM 2174 O O . LEU A 1 265 ? -21.438 39.75 26.156 1 97.75 265 LEU A O 1
ATOM 2178 N N . LYS A 1 266 ? -22.594 38.062 25.156 1 97 266 LYS A N 1
ATOM 2179 C CA . LYS A 1 266 ? -23.547 37.969 26.266 1 97 266 LYS A CA 1
ATOM 2180 C C . LYS A 1 266 ? -22.828 37.562 27.562 1 97 266 LYS A C 1
ATOM 2182 O O . LYS A 1 266 ? -23.203 38.062 28.641 1 97 266 LYS A O 1
ATOM 2187 N N . ALA A 1 267 ? -21.891 36.688 27.453 1 97.06 267 ALA A N 1
ATOM 2188 C CA . ALA A 1 267 ? -21.109 36.312 28.641 1 97.06 267 ALA A CA 1
ATOM 2189 C C . ALA A 1 267 ? -20.312 37.5 29.172 1 97.06 267 ALA A C 1
ATOM 2191 O O . ALA A 1 267 ? -20.172 37.656 30.375 1 97.06 267 ALA A O 1
ATOM 2192 N N . ALA A 1 268 ? -19.719 38.281 28.297 1 98.31 268 ALA A N 1
ATOM 2193 C CA . ALA A 1 268 ? -18.969 39.469 28.703 1 98.31 268 ALA A CA 1
ATOM 2194 C C . ALA A 1 268 ? -19.875 40.5 29.375 1 98.31 268 ALA A C 1
ATOM 2196 O O . ALA A 1 268 ? -19.469 41.156 30.312 1 98.31 268 ALA A O 1
ATOM 2197 N N . ASN A 1 269 ? -21.125 40.625 28.844 1 98.44 269 ASN A N 1
ATOM 2198 C CA . ASN A 1 269 ? -22.125 41.5 29.484 1 98.44 269 ASN A CA 1
ATOM 2199 C C . ASN A 1 269 ? -22.438 41.031 30.891 1 98.44 269 ASN A C 1
ATOM 2201 O O . ASN A 1 269 ? -22.547 41.844 31.812 1 98.44 269 ASN A O 1
ATOM 2205 N N . TYR A 1 270 ? -22.609 39.781 30.984 1 97.06 270 TYR A N 1
ATOM 2206 C CA . TYR A 1 270 ? -22.875 39.219 32.312 1 97.06 270 TYR A CA 1
ATOM 2207 C C . TYR A 1 270 ? -21.719 39.531 33.25 1 97.06 270 TYR A C 1
ATOM 2209 O O . TYR A 1 270 ? -21.953 39.875 34.438 1 97.06 270 TYR A O 1
ATOM 2217 N N . ASN A 1 271 ? -20.5 39.312 32.812 1 97.38 271 ASN A N 1
ATOM 2218 C CA . ASN A 1 271 ? -19.328 39.594 33.625 1 97.38 271 ASN A CA 1
ATOM 2219 C C . ASN A 1 271 ? -19.266 41.031 34.062 1 97.38 271 ASN A C 1
ATOM 2221 O O . ASN A 1 271 ? -18.891 41.344 35.219 1 97.38 271 ASN A O 1
ATOM 2225 N N . ALA A 1 272 ? -19.562 42 33.125 1 98.12 272 ALA A N 1
ATOM 2226 C CA . ALA A 1 272 ? -19.625 43.406 33.469 1 98.12 272 ALA A CA 1
ATOM 2227 C C . ALA A 1 272 ? -20.656 43.688 34.562 1 98.12 272 ALA A C 1
ATOM 2229 O O . ALA A 1 272 ? -20.344 44.281 35.594 1 98.12 272 ALA A O 1
ATOM 2230 N N . MET A 1 273 ? -21.828 43.188 34.406 1 97.62 273 MET A N 1
ATOM 2231 C CA . MET A 1 273 ? -22.906 43.344 35.375 1 97.62 273 MET A CA 1
ATOM 2232 C C . MET A 1 273 ? -22.531 42.75 36.719 1 97.62 273 MET A C 1
ATOM 2234 O O . MET A 1 273 ? -22.703 43.406 37.75 1 97.62 273 MET A O 1
ATOM 2238 N N . ALA A 1 274 ? -22.016 41.562 36.688 1 95.94 274 ALA A N 1
ATOM 2239 C CA . ALA A 1 274 ? -21.656 40.812 37.906 1 95.94 274 ALA A CA 1
ATOM 2240 C C . ALA A 1 274 ? -20.578 41.562 38.688 1 95.94 274 ALA A C 1
ATOM 2242 O O . ALA A 1 274 ? -20.453 41.375 39.906 1 95.94 274 ALA A O 1
ATOM 2243 N N . THR A 1 275 ? -19.812 42.344 38.031 1 96.62 275 THR A N 1
ATOM 2244 C CA . THR A 1 275 ? -18.719 43.062 38.688 1 96.62 275 THR A CA 1
ATOM 2245 C C . THR A 1 275 ? -19.062 44.531 38.875 1 96.62 275 THR A C 1
ATOM 2247 O O . THR A 1 275 ? -18.203 45.312 39.25 1 96.62 275 THR A O 1
ATOM 2250 N N . GLY A 1 276 ? -20.359 44.938 38.562 1 97.19 276 GLY A N 1
ATOM 2251 C CA . GLY A 1 276 ? -20.875 46.25 38.906 1 97.19 276 GLY A CA 1
ATOM 2252 C C . GLY A 1 276 ? -20.703 47.281 37.812 1 97.19 276 GLY A C 1
ATOM 2253 O O . GLY A 1 276 ? -20.703 48.469 38.094 1 97.19 276 GLY A O 1
ATOM 2254 N N . TYR A 1 277 ? -20.453 46.875 36.625 1 98.31 277 TYR A N 1
ATOM 2255 C CA . TYR A 1 277 ? -20.234 47.812 35.531 1 98.31 277 TYR A CA 1
ATOM 2256 C C . TYR A 1 277 ? -21.234 47.594 34.406 1 98.31 277 TYR A C 1
ATOM 2258 O O . TYR A 1 277 ? -22.047 46.656 34.469 1 98.31 277 TYR A O 1
ATOM 2266 N N . ARG A 1 278 ? -21.219 48.531 33.5 1 97.88 278 ARG A N 1
ATOM 2267 C CA . ARG A 1 278 ? -22.078 48.438 32.312 1 97.88 278 ARG A CA 1
ATOM 2268 C C . ARG A 1 278 ? -21.297 47.906 31.109 1 97.88 278 ARG A C 1
ATOM 2270 O O . ARG A 1 278 ? -20.078 47.812 31.141 1 97.88 278 ARG A O 1
ATOM 2277 N N . GLY A 1 279 ? -22.062 47.438 30.094 1 98.19 279 GLY A N 1
ATOM 2278 C CA . GLY A 1 279 ? -21.453 47.062 28.844 1 98.19 279 GLY A CA 1
ATOM 2279 C C . GLY A 1 279 ? -20.875 45.656 28.875 1 98.19 279 GLY A C 1
ATOM 2280 O O . GLY A 1 279 ? -21.5 44.719 29.422 1 98.19 279 GLY A O 1
ATOM 2281 N N . ALA A 1 280 ? -19.719 45.5 28.219 1 98.69 280 ALA A N 1
ATOM 2282 C CA . ALA A 1 280 ? -19.125 44.156 28.062 1 98.69 280 ALA A CA 1
ATOM 2283 C C . ALA A 1 280 ? -17.703 44.125 28.625 1 98.69 280 ALA A C 1
ATOM 2285 O O . ALA A 1 280 ? -16.812 44.75 28.062 1 98.69 280 ALA A O 1
ATOM 2286 N N . ARG A 1 281 ? -17.547 43.406 29.688 1 98.75 281 ARG A N 1
ATOM 2287 C CA . ARG A 1 281 ? -16.234 43.094 30.281 1 98.75 281 ARG A CA 1
ATOM 2288 C C . ARG A 1 281 ? -15.789 41.688 29.938 1 98.75 281 ARG A C 1
ATOM 2290 O O . ARG A 1 281 ? -16.141 40.719 30.625 1 98.75 281 ARG A O 1
ATOM 2297 N N . PHE A 1 282 ? -14.969 41.562 28.953 1 98.56 282 PHE A N 1
ATOM 2298 C CA . PHE A 1 282 ? -14.508 40.25 28.562 1 98.56 282 PHE A CA 1
ATOM 2299 C C . PHE A 1 282 ? -13.586 39.656 29.609 1 98.56 282 PHE A C 1
ATOM 2301 O O . PHE A 1 282 ? -12.781 40.375 30.219 1 98.56 282 PHE A O 1
ATOM 2308 N N . PRO A 1 283 ? -13.664 38.344 29.828 1 97.31 283 PRO A N 1
ATOM 2309 C CA . PRO A 1 283 ? -12.805 37.688 30.812 1 97.31 283 PRO A CA 1
ATOM 2310 C C . PRO A 1 283 ? -11.344 37.625 30.359 1 97.31 283 PRO A C 1
ATOM 2312 O O . PRO A 1 283 ? -11.055 37.719 29.172 1 97.31 283 PRO A O 1
ATOM 2315 N N . TRP A 1 284 ? -10.484 37.5 31.344 1 97.5 284 TRP A N 1
ATOM 2316 C CA . TRP A 1 284 ? -9.07 37.312 31.031 1 97.5 284 TRP A CA 1
ATOM 2317 C C . TRP A 1 284 ? -8.844 36.031 30.234 1 97.5 284 TRP A C 1
ATOM 2319 O O . TRP A 1 284 ? -8.086 36 29.266 1 97.5 284 TRP A O 1
ATOM 2329 N N . GLU A 1 285 ? -9.445 34.938 30.703 1 95.75 285 GLU A N 1
ATOM 2330 C CA . GLU A 1 285 ? -9.453 33.688 29.969 1 95.75 285 GLU A CA 1
ATOM 2331 C C . GLU A 1 285 ? -10.875 33.25 29.609 1 95.75 285 GLU A C 1
ATOM 2333 O O . GLU A 1 285 ? -11.758 33.25 30.469 1 95.75 285 GLU A O 1
ATOM 2338 N N . SER A 1 286 ? -11.078 32.969 28.359 1 94.94 286 SER A N 1
ATOM 2339 C CA . SER A 1 286 ? -12.375 32.469 27.922 1 94.94 286 SER A CA 1
ATOM 2340 C C . SER A 1 286 ? -12.234 31.156 27.156 1 94.94 286 SER A C 1
ATOM 2342 O O . SER A 1 286 ? -11.188 30.906 26.547 1 94.94 286 SER A O 1
ATOM 2344 N N . ALA A 1 287 ? -13.258 30.391 27.234 1 93.06 287 ALA A N 1
ATOM 2345 C CA . ALA A 1 287 ? -13.305 29.078 26.578 1 93.06 287 ALA A CA 1
ATOM 2346 C C . ALA A 1 287 ? -14.625 28.891 25.844 1 93.06 287 ALA A C 1
ATOM 2348 O O . ALA A 1 287 ? -14.984 29.688 24.969 1 93.06 287 ALA A O 1
ATOM 2349 N N . PHE A 1 288 ? -15.43 27.906 26.234 1 89.19 288 PHE A N 1
ATOM 2350 C CA . PHE A 1 288 ? -16.625 27.531 25.484 1 89.19 288 PHE A CA 1
ATOM 2351 C C . PHE A 1 288 ? -17.75 28.531 25.719 1 89.19 288 PHE A C 1
ATOM 2353 O O . PHE A 1 288 ? -18.312 29.062 24.781 1 89.19 288 PHE A O 1
ATOM 2360 N N . THR A 1 289 ? -18.078 28.891 26.953 1 90.25 289 THR A N 1
ATOM 2361 C CA . THR A 1 289 ? -19.234 29.719 27.297 1 90.25 289 THR A CA 1
ATOM 2362 C C . THR A 1 289 ? -18.906 31.203 27.188 1 90.25 289 THR A C 1
ATOM 2364 O O . THR A 1 289 ? -19.797 32.031 27.031 1 90.25 289 THR A O 1
ATOM 2367 N N . GLY A 1 290 ? -17.594 31.531 27.312 1 93.25 290 GLY A N 1
ATOM 2368 C CA . GLY A 1 290 ? -17.172 32.938 27.297 1 93.25 290 GLY A CA 1
ATOM 2369 C C . GLY A 1 290 ? -17.109 33.531 28.672 1 93.25 290 GLY A C 1
ATOM 2370 O O . GLY A 1 290 ? -16.672 34.688 28.828 1 93.25 290 GLY A O 1
ATOM 2371 N N . VAL A 1 291 ? -17.578 32.844 29.672 1 93.44 291 VAL A N 1
ATOM 2372 C CA . VAL A 1 291 ? -17.469 33.344 31.031 1 93.44 291 VAL A CA 1
ATOM 2373 C C . VAL A 1 291 ? -16.031 33.219 31.516 1 93.44 291 VAL A C 1
ATOM 2375 O O . VAL A 1 291 ? -15.195 32.594 30.859 1 93.44 291 VAL A O 1
ATOM 2378 N N . GLU A 1 292 ? -15.742 33.875 32.656 1 94.56 292 GLU A N 1
ATOM 2379 C CA . GLU A 1 292 ? -14.398 33.844 33.219 1 94.56 292 GLU A CA 1
ATOM 2380 C C . GLU A 1 292 ? -13.992 32.438 33.625 1 94.56 292 GLU A C 1
ATOM 2382 O O . GLU A 1 292 ? -14.672 31.797 34.438 1 94.56 292 GLU A O 1
ATOM 2387 N N . VAL A 1 293 ? -12.867 31.922 33.062 1 92.88 293 VAL A N 1
ATOM 2388 C CA . VAL A 1 293 ? -12.406 30.562 33.375 1 92.88 293 VAL A CA 1
ATOM 2389 C C . VAL A 1 293 ? -10.93 30.594 33.781 1 92.88 293 VAL A C 1
ATOM 2391 O O . VAL A 1 293 ? -10.219 29.609 33.625 1 92.88 293 VAL A O 1
ATOM 2394 N N . THR A 1 294 ? -10.414 31.719 34.219 1 93.56 294 THR A N 1
ATOM 2395 C CA . THR A 1 294 ? -9.031 31.844 34.688 1 93.56 294 THR A CA 1
ATOM 2396 C C . THR A 1 294 ? -8.742 30.844 35.781 1 93.56 294 THR A C 1
ATOM 2398 O O . THR A 1 294 ? -9.586 30.625 36.656 1 93.56 294 THR A O 1
ATOM 2401 N N . ASN A 1 295 ? -7.57 30.312 35.719 1 87.44 295 ASN A N 1
ATOM 2402 C CA . ASN A 1 295 ? -7.133 29.359 36.719 1 87.44 295 ASN A CA 1
ATOM 2403 C C . ASN A 1 295 ? -7.367 29.875 38.125 1 87.44 295 ASN A C 1
ATOM 2405 O O . ASN A 1 295 ? -7.109 31.047 38.406 1 87.44 295 ASN A O 1
ATOM 2409 N N . PRO A 1 296 ? -7.816 29.031 39.094 1 83.81 296 PRO A N 1
ATOM 2410 C CA . PRO A 1 296 ? -8.133 29.453 40.438 1 83.81 296 PRO A CA 1
ATOM 2411 C C . PRO A 1 296 ? -6.922 30 41.188 1 83.81 296 PRO A C 1
ATOM 2413 O O . PRO A 1 296 ? -7.07 30.719 42.188 1 83.81 296 PRO A O 1
ATOM 2416 N N . CYS A 1 297 ? -5.785 29.734 40.719 1 83.06 297 CYS A N 1
ATOM 2417 C CA . CYS A 1 297 ? -4.555 30.141 41.406 1 83.06 297 CYS A CA 1
ATOM 2418 C C . CYS A 1 297 ? -4.352 31.641 41.281 1 83.06 297 CYS A C 1
ATOM 2420 O O . CYS A 1 297 ? -3.594 32.219 42.062 1 83.06 297 CYS A O 1
ATOM 2422 N N . CYS A 1 298 ? -5.035 32.281 40.438 1 87.94 298 CYS A N 1
ATOM 2423 C CA . CYS A 1 298 ? -4.672 33.688 40.125 1 87.94 298 CYS A CA 1
ATOM 2424 C C . CYS A 1 298 ? -5.91 34.562 40 1 87.94 298 CYS A C 1
ATOM 2426 O O . CYS A 1 298 ? -6.148 35.156 38.938 1 87.94 298 CYS A O 1
ATOM 2428 N N . PRO A 1 299 ? -6.637 34.719 41.062 1 90.44 299 PRO A N 1
ATOM 2429 C CA . PRO A 1 299 ? -7.879 35.469 41 1 90.44 299 PRO A CA 1
ATOM 2430 C C . PRO A 1 299 ? -7.645 36.938 40.656 1 90.44 299 PRO A C 1
ATOM 2432 O O . PRO A 1 299 ? -8.469 37.562 39.969 1 90.44 299 PRO A O 1
ATOM 2435 N N . GLU A 1 300 ? -6.488 37.562 41.094 1 94.5 300 GLU A N 1
ATOM 2436 C CA . GLU A 1 300 ? -6.188 38.938 40.812 1 94.5 300 GLU A CA 1
ATOM 2437 C C . GLU A 1 300 ? -6.051 39.188 39.281 1 94.5 300 GLU A C 1
ATOM 2439 O O . GLU A 1 300 ? -6.406 40.25 38.781 1 94.5 300 GLU A O 1
ATOM 2444 N N . VAL A 1 301 ? -5.559 38.188 38.594 1 94.56 301 VAL A N 1
ATOM 2445 C CA . VAL A 1 301 ? -5.391 38.312 37.156 1 94.56 301 VAL A CA 1
ATOM 2446 C C . VAL A 1 301 ? -6.754 38.438 36.469 1 94.56 301 VAL A C 1
ATOM 2448 O O . VAL A 1 301 ? -6.949 39.312 35.625 1 94.56 301 VAL A O 1
ATOM 2451 N N . ALA A 1 302 ? -7.688 37.625 36.938 1 93.88 302 ALA A N 1
ATOM 2452 C CA . ALA A 1 302 ? -9.047 37.656 36.406 1 93.88 302 ALA A CA 1
ATOM 2453 C C . ALA A 1 302 ? -9.719 39 36.688 1 93.88 302 ALA A C 1
ATOM 2455 O O . ALA A 1 302 ? -10.469 39.531 35.875 1 93.88 302 ALA A O 1
ATOM 2456 N N . GLN A 1 303 ? -9.406 39.531 37.844 1 96.31 303 GLN A N 1
ATOM 2457 C CA . GLN A 1 303 ? -10.102 40.719 38.312 1 96.31 303 GLN A CA 1
ATOM 2458 C C . GLN A 1 303 ? -9.492 41.969 37.75 1 96.31 303 GLN A C 1
ATOM 2460 O O . GLN A 1 303 ? -10.195 42.969 37.531 1 96.31 303 GLN A O 1
ATOM 2465 N N . GLN A 1 304 ? -8.164 41.938 37.469 1 97.88 304 GLN A N 1
ATOM 2466 C CA . GLN A 1 304 ? -7.492 43.219 37.344 1 97.88 304 GLN A CA 1
ATOM 2467 C C . GLN A 1 304 ? -6.926 43.375 35.938 1 97.88 304 GLN A C 1
ATOM 2469 O O . GLN A 1 304 ? -6.602 44.5 35.5 1 97.88 304 GLN A O 1
ATOM 2474 N N . GLN A 1 305 ? -6.719 42.375 35.156 1 97.56 305 GLN A N 1
ATOM 2475 C CA . GLN A 1 305 ? -6.281 42.5 33.781 1 97.56 305 GLN A CA 1
ATOM 2476 C C . GLN A 1 305 ? -7.461 42.781 32.844 1 97.56 305 GLN A C 1
ATOM 2478 O O . GLN A 1 305 ? -7.812 41.938 32.031 1 97.56 305 GLN A O 1
ATOM 2483 N N . ILE A 1 306 ? -7.938 43.969 32.969 1 98.25 306 ILE A N 1
ATOM 2484 C CA . ILE A 1 306 ? -9.188 44.312 32.281 1 98.25 306 ILE A CA 1
ATOM 2485 C C . ILE A 1 306 ? -8.875 44.969 30.938 1 98.25 306 ILE A C 1
ATOM 2487 O O . ILE A 1 306 ? -9.781 45.25 30.156 1 98.25 306 ILE A O 1
ATOM 2491 N N . HIS A 1 307 ? -7.559 45.188 30.672 1 98.44 307 HIS A N 1
ATOM 2492 C CA . HIS A 1 307 ? -7.18 45.781 29.391 1 98.44 307 HIS A CA 1
ATOM 2493 C C . HIS A 1 307 ? -7.559 44.875 28.219 1 98.44 307 HIS A C 1
ATOM 2495 O O . HIS A 1 307 ? -7.645 45.344 27.078 1 98.44 307 HIS A O 1
ATOM 2501 N N . ILE A 1 308 ? -7.867 43.625 28.453 1 98.5 308 ILE A N 1
ATOM 2502 C CA . ILE A 1 308 ? -8.195 42.688 27.391 1 98.5 308 ILE A CA 1
ATOM 2503 C C . ILE A 1 308 ? -9.398 43.219 26.594 1 98.5 308 ILE A C 1
ATOM 2505 O O . ILE A 1 308 ? -9.469 43.031 25.375 1 98.5 308 ILE A O 1
ATOM 2509 N N . SER A 1 309 ? -10.406 43.781 27.266 1 98.81 309 SER A N 1
ATOM 2510 C CA . SER A 1 309 ? -11.57 44.281 26.562 1 98.81 309 SER A CA 1
ATOM 2511 C C . SER A 1 309 ? -11.164 45.375 25.562 1 98.81 309 SER A C 1
ATOM 2513 O O . SER A 1 309 ? -11.617 45.375 24.422 1 98.81 309 SER A O 1
ATOM 2515 N N . ALA A 1 310 ? -10.305 46.281 26.062 1 98.81 310 ALA A N 1
ATOM 2516 C CA . ALA A 1 310 ? -9.797 47.312 25.172 1 98.81 310 ALA A CA 1
ATOM 2517 C C . ALA A 1 310 ? -8.953 46.719 24.047 1 98.81 310 ALA A C 1
ATOM 2519 O O . ALA A 1 310 ? -9 47.188 22.906 1 98.81 310 ALA A O 1
ATOM 2520 N N . ASP A 1 311 ? -8.156 45.688 24.391 1 98.75 311 ASP A N 1
ATOM 2521 C CA . ASP A 1 311 ? -7.309 45.031 23.406 1 98.75 311 ASP A CA 1
ATOM 2522 C C . ASP A 1 311 ? -8.141 44.469 22.25 1 98.75 311 ASP A C 1
ATOM 2524 O O . ASP A 1 311 ? -7.695 44.469 21.109 1 98.75 311 ASP A O 1
ATOM 2528 N N . ILE A 1 312 ? -9.297 43.906 22.531 1 98.69 312 ILE A N 1
ATOM 2529 C CA . ILE A 1 312 ? -10.188 43.344 21.516 1 98.69 312 ILE A CA 1
ATOM 2530 C C . ILE A 1 312 ? -10.617 44.469 20.547 1 98.69 312 ILE A C 1
ATOM 2532 O O . ILE A 1 312 ? -10.625 44.25 19.328 1 98.69 312 ILE A O 1
ATOM 2536 N N . VAL A 1 313 ? -10.922 45.625 21.047 1 98.69 313 VAL A N 1
ATOM 2537 C CA . VAL A 1 313 ? -11.312 46.75 20.188 1 98.69 313 VAL A CA 1
ATOM 2538 C C . VAL A 1 313 ? -10.117 47.188 19.359 1 98.69 313 VAL A C 1
ATOM 2540 O O . VAL A 1 313 ? -10.273 47.562 18.188 1 98.69 313 VAL A O 1
ATOM 2543 N N . LEU A 1 314 ? -8.953 47.219 19.984 1 98.5 314 LEU A N 1
ATOM 2544 C CA . LEU A 1 314 ? -7.754 47.594 19.25 1 98.5 314 LEU A CA 1
ATOM 2545 C C . LEU A 1 314 ? -7.449 46.625 18.125 1 98.5 314 LEU A C 1
ATOM 2547 O O . LEU A 1 314 ? -7 47.031 17.047 1 98.5 314 LEU A O 1
ATOM 2551 N N . ALA A 1 315 ? -7.633 45.344 18.406 1 98.19 315 ALA A N 1
ATOM 2552 C CA . ALA A 1 315 ? -7.473 44.344 17.359 1 98.19 315 ALA A CA 1
ATOM 2553 C C . ALA A 1 315 ? -8.484 44.562 16.234 1 98.19 315 ALA A C 1
ATOM 2555 O O . ALA A 1 315 ? -8.164 44.375 15.055 1 98.19 315 ALA A O 1
ATOM 2556 N N . LEU A 1 316 ? -9.727 44.875 16.609 1 98.06 316 LEU A N 1
ATOM 2557 C CA . LEU A 1 316 ? -10.758 45.188 15.633 1 98.06 316 LEU A CA 1
ATOM 2558 C C . LEU A 1 316 ? -10.352 46.375 14.773 1 98.06 316 LEU A C 1
ATOM 2560 O O . LEU A 1 316 ? -10.555 46.375 13.562 1 98.06 316 LEU A O 1
ATOM 2564 N N . GLN A 1 317 ? -9.82 47.375 15.406 1 98.12 317 GLN A N 1
ATOM 2565 C CA . GLN A 1 317 ? -9.328 48.531 14.688 1 98.12 317 GLN A CA 1
ATOM 2566 C C . GLN A 1 317 ? -8.258 48.156 13.672 1 98.12 317 GLN A C 1
ATOM 2568 O O . GLN A 1 317 ? -8.281 48.625 12.523 1 98.12 317 GLN A O 1
ATOM 2573 N N . HIS A 1 318 ? -7.293 47.375 14.133 1 98 318 HIS A N 1
ATOM 2574 C CA . HIS A 1 318 ? -6.223 46.938 13.242 1 98 318 HIS A CA 1
ATOM 2575 C C . HIS A 1 318 ? -6.781 46.125 12.07 1 98 318 HIS A C 1
ATOM 2577 O O . HIS A 1 318 ? -6.355 46.312 10.93 1 98 318 HIS A O 1
ATOM 2583 N N . PHE A 1 319 ? -7.734 45.25 12.328 1 97.81 319 PHE A N 1
ATOM 2584 C CA . PHE A 1 319 ? -8.375 44.438 11.297 1 97.81 319 PHE A CA 1
ATOM 2585 C C . PHE A 1 319 ? -9.047 45.344 10.258 1 97.81 319 PHE A C 1
ATOM 2587 O O . PHE A 1 319 ? -8.875 45.125 9.055 1 97.81 319 PHE A O 1
ATOM 2594 N N . TYR A 1 320 ? -9.75 46.281 10.727 1 97.44 320 TYR A N 1
ATOM 2595 C CA . TYR A 1 320 ? -10.406 47.219 9.82 1 97.44 320 TYR A CA 1
ATOM 2596 C C . TYR A 1 320 ? -9.391 48 9.031 1 97.44 320 TYR A C 1
ATOM 2598 O O . TYR A 1 320 ? -9.555 48.219 7.824 1 97.44 320 TYR A O 1
ATOM 2606 N N . ALA A 1 321 ? -8.359 48.469 9.719 1 97.94 321 ALA A N 1
ATOM 2607 C CA . ALA A 1 321 ? -7.324 49.25 9.047 1 97.94 321 ALA A CA 1
ATOM 2608 C C . ALA A 1 321 ? -6.711 48.469 7.887 1 97.94 321 ALA A C 1
ATOM 2610 O O . ALA A 1 321 ? -6.355 49.062 6.859 1 97.94 321 ALA A O 1
ATOM 2611 N N . VAL A 1 322 ? -6.574 47.156 8.047 1 97.94 322 VAL A N 1
ATOM 2612 C CA . VAL A 1 322 ? -5.945 46.344 7.031 1 97.94 322 VAL A CA 1
ATOM 2613 C C . VAL A 1 322 ? -6.957 46 5.93 1 97.94 322 VAL A C 1
ATOM 2615 O O . VAL A 1 322 ? -6.617 46.031 4.742 1 97.94 322 VAL A O 1
ATOM 2618 N N . THR A 1 323 ? -8.227 45.75 6.277 1 96.56 323 THR A N 1
ATOM 2619 C CA . THR A 1 323 ? -9.164 45.188 5.328 1 96.56 323 THR A CA 1
ATOM 2620 C C . THR A 1 323 ? -10.086 46.25 4.75 1 96.56 323 THR A C 1
ATOM 2622 O O . THR A 1 323 ? -10.633 46.094 3.658 1 96.56 323 THR A O 1
ATOM 2625 N N . HIS A 1 324 ? -10.344 47.281 5.559 1 96.31 324 HIS A N 1
ATOM 2626 C CA . HIS A 1 324 ? -11.336 48.281 5.234 1 96.31 324 HIS A CA 1
ATOM 2627 C C . HIS A 1 324 ? -12.703 47.656 4.969 1 96.31 324 HIS A C 1
ATOM 2629 O O . HIS A 1 324 ? -13.453 48.125 4.109 1 96.31 324 HIS A O 1
ATOM 2635 N N . ASP A 1 325 ? -13.016 46.625 5.602 1 94.44 325 ASP A N 1
ATOM 2636 C CA . ASP A 1 325 ? -14.289 45.938 5.43 1 94.44 325 ASP A CA 1
ATOM 2637 C C . ASP A 1 325 ? -15.414 46.656 6.176 1 94.44 325 ASP A C 1
ATOM 2639 O O . ASP A 1 325 ? -15.766 46.281 7.293 1 94.44 325 ASP A O 1
ATOM 2643 N N . GLU A 1 326 ? -16.047 47.5 5.523 1 93.94 326 GLU A N 1
ATOM 2644 C CA . GLU A 1 326 ? -17.062 48.344 6.125 1 93.94 326 GLU A CA 1
ATOM 2645 C C . GLU A 1 326 ? -18.297 47.531 6.531 1 93.94 326 GLU A C 1
ATOM 2647 O O . GLU A 1 326 ? -18.891 47.781 7.586 1 93.94 326 GLU A O 1
ATOM 2652 N N . THR A 1 327 ? -18.594 46.625 5.734 1 92.44 327 THR A N 1
ATOM 2653 C CA . THR A 1 327 ? -19.781 45.812 5.988 1 92.44 327 THR A CA 1
ATOM 2654 C C . THR A 1 327 ? -19.609 45 7.27 1 92.44 327 THR A C 1
ATOM 2656 O O . THR A 1 327 ? -20.516 44.938 8.102 1 92.44 327 THR A O 1
ATOM 2659 N N . TRP A 1 328 ? -18.5 44.406 7.41 1 93.94 328 TRP A N 1
ATOM 2660 C CA . TRP A 1 328 ? -18.25 43.594 8.602 1 93.94 328 TRP A CA 1
ATOM 2661 C C . TRP A 1 328 ? -18.141 44.469 9.844 1 93.94 328 TRP A C 1
ATOM 2663 O O . TRP A 1 328 ? -18.609 44.094 10.914 1 93.94 328 TRP A O 1
ATOM 2673 N N . LEU A 1 329 ? -17.469 45.656 9.719 1 95.19 329 LEU A N 1
ATOM 2674 C CA . LEU A 1 329 ? -17.344 46.594 10.82 1 95.19 329 LEU A CA 1
ATOM 2675 C C . LEU A 1 329 ? -18.703 47 11.359 1 95.19 329 LEU A C 1
ATOM 2677 O O . LEU A 1 329 ? -18.953 46.906 12.562 1 95.19 329 LEU A O 1
ATOM 2681 N N . CYS A 1 330 ? -19.578 47.375 10.5 1 94.81 330 CYS A N 1
ATOM 2682 C CA . CYS A 1 330 ? -20.875 47.906 10.922 1 94.81 330 CYS A CA 1
ATOM 2683 C C . CYS A 1 330 ? -21.828 46.781 11.305 1 94.81 330 CYS A C 1
ATOM 2685 O O . CYS A 1 330 ? -22.672 46.938 12.18 1 94.81 330 CYS A O 1
ATOM 2687 N N . GLY A 1 331 ? -21.625 45.625 10.68 1 92.5 331 GLY A N 1
ATOM 2688 C CA . GLY A 1 331 ? -22.516 44.531 10.953 1 92.5 331 GLY A CA 1
ATOM 2689 C C . GLY A 1 331 ? -22.141 43.75 12.211 1 92.5 331 GLY A C 1
ATOM 2690 O O . GLY A 1 331 ? -23.016 43.281 12.93 1 92.5 331 GLY A O 1
ATOM 2691 N N . THR A 1 332 ? -20.891 43.594 12.5 1 92.94 332 THR A N 1
ATOM 2692 C CA . THR A 1 332 ? -20.422 42.781 13.617 1 92.94 332 THR A CA 1
ATOM 2693 C C . THR A 1 332 ? -19.531 43.594 14.539 1 92.94 332 THR A C 1
ATOM 2695 O O . THR A 1 332 ? -19.703 43.562 15.758 1 92.94 332 THR A O 1
ATOM 2698 N N . GLY A 1 333 ? -18.625 44.344 14.023 1 94.94 333 GLY A N 1
ATOM 2699 C CA . GLY A 1 333 ? -17.625 45.094 14.789 1 94.94 333 GLY A CA 1
ATOM 2700 C C . GLY A 1 333 ? -18.203 46.188 15.648 1 94.94 333 GLY A C 1
ATOM 2701 O O . GLY A 1 333 ? -17.719 46.438 16.766 1 94.94 333 GLY A O 1
ATOM 2702 N N . TRP A 1 334 ? -19.266 46.75 15.219 1 94.12 334 TRP A N 1
ATOM 2703 C CA . TRP A 1 334 ? -19.875 47.906 15.914 1 94.12 334 TRP A CA 1
ATOM 2704 C C . TRP A 1 334 ? -20.422 47.469 17.266 1 94.12 334 TRP A C 1
ATOM 2706 O O . TRP A 1 334 ? -20.172 48.125 18.281 1 94.12 334 TRP A O 1
ATOM 2716 N N . THR A 1 335 ? -21.156 46.375 17.266 1 95.56 335 THR A N 1
ATOM 2717 C CA . THR A 1 335 ? -21.75 45.906 18.516 1 95.56 335 THR A CA 1
ATOM 2718 C C . THR A 1 335 ? -20.672 45.594 19.531 1 95.56 335 THR A C 1
ATOM 2720 O O . THR A 1 335 ? -20.781 45.906 20.719 1 95.56 335 THR A O 1
ATOM 2723 N N . LEU A 1 336 ? -19.641 45 19.109 1 96.56 336 LEU A N 1
ATOM 2724 C CA . LEU A 1 336 ? -18.516 44.625 19.969 1 96.56 336 LEU A CA 1
ATOM 2725 C C . LEU A 1 336 ? -17.844 45.875 20.531 1 96.56 336 LEU A C 1
ATOM 2727 O O . LEU A 1 336 ? -17.656 46 21.75 1 96.56 336 LEU A O 1
ATOM 2731 N N . ALA A 1 337 ? -17.516 46.844 19.688 1 97.31 337 ALA A N 1
ATOM 2732 C CA . ALA A 1 337 ? -16.812 48.062 20.078 1 97.31 337 ALA A CA 1
ATOM 2733 C C . ALA A 1 337 ? -17.672 48.906 21.016 1 97.31 337 ALA A C 1
ATOM 2735 O O . ALA A 1 337 ? -17.188 49.438 22 1 97.31 337 ALA A O 1
ATOM 2736 N N . SER A 1 338 ? -18.969 48.969 20.719 1 96.56 338 SER A N 1
ATOM 2737 C CA . SER A 1 338 ? -19.875 49.812 21.5 1 96.56 338 SER A CA 1
ATOM 2738 C C . SER A 1 338 ? -20.078 49.25 22.906 1 96.56 338 SER A C 1
ATOM 2740 O O . SER A 1 338 ? -20.016 50 23.891 1 96.56 338 SER A O 1
ATOM 2742 N N . GLU A 1 339 ? -20.312 47.969 22.969 1 97.94 339 GLU A N 1
ATOM 2743 C CA . GLU A 1 339 ? -20.547 47.344 24.281 1 97.94 339 GLU A CA 1
ATOM 2744 C C . GLU A 1 339 ? -19.281 47.406 25.141 1 97.94 339 GLU A C 1
ATOM 2746 O O . GLU A 1 339 ? -19.375 47.594 26.359 1 97.94 339 GLU A O 1
ATOM 2751 N N . ILE A 1 340 ? -18.141 47.25 24.547 1 98.62 340 ILE A N 1
ATOM 2752 C CA . ILE A 1 340 ? -16.891 47.344 25.297 1 98.62 340 ILE A CA 1
ATOM 2753 C C . ILE A 1 340 ? -16.656 48.812 25.734 1 98.62 340 ILE A C 1
ATOM 2755 O O . ILE A 1 340 ? -16.234 49.062 26.859 1 98.62 340 ILE A O 1
ATOM 2759 N N . ALA A 1 341 ? -16.953 49.75 24.844 1 98.25 341 ALA A N 1
ATOM 2760 C CA . ALA A 1 341 ? -16.812 51.156 25.203 1 98.25 341 ALA A CA 1
ATOM 2761 C C . ALA A 1 341 ? -17.656 51.5 26.422 1 98.25 341 ALA A C 1
ATOM 2763 O O . ALA A 1 341 ? -17.234 52.281 27.281 1 98.25 341 ALA A O 1
ATOM 2764 N N . GLU A 1 342 ? -18.859 50.969 26.516 1 97.75 342 GLU A N 1
ATOM 2765 C CA . GLU A 1 342 ? -19.734 51.188 27.656 1 97.75 342 GLU A CA 1
ATOM 2766 C C . GLU A 1 342 ? -19.109 50.688 28.938 1 97.75 342 GLU A C 1
ATOM 2768 O O . GLU A 1 342 ? -19.25 51.281 30 1 97.75 342 GLU A O 1
ATOM 2773 N N . PHE A 1 343 ? -18.531 49.594 28.906 1 98.31 343 PHE A N 1
ATOM 2774 C CA . PHE A 1 343 ? -17.812 49.062 30.062 1 98.31 343 PHE A CA 1
ATOM 2775 C C . PHE A 1 343 ? -16.688 50 30.484 1 98.31 343 PHE A C 1
ATOM 2777 O O . PHE A 1 343 ? -16.547 50.344 31.656 1 98.31 343 PHE A O 1
ATOM 2784 N N . LEU A 1 344 ? -15.836 50.406 29.422 1 98.81 344 LEU A N 1
ATOM 2785 C CA . LEU A 1 344 ? -14.656 51.219 29.703 1 98.81 344 LEU A CA 1
ATOM 2786 C C . LEU A 1 344 ? -15.055 52.531 30.375 1 98.81 344 LEU A C 1
ATOM 2788 O O . LEU A 1 344 ? -14.422 52.938 31.359 1 98.81 344 LEU A O 1
ATOM 2792 N N . ILE A 1 345 ? -16.094 53.219 29.938 1 97.5 345 ILE A N 1
ATOM 2793 C CA . ILE A 1 345 ? -16.469 54.5 30.5 1 97.5 345 ILE A CA 1
ATOM 2794 C C . ILE A 1 345 ? -17.078 54.312 31.875 1 97.5 345 ILE A C 1
ATOM 2796 O O . ILE A 1 345 ? -17.031 55.219 32.719 1 97.5 345 ILE A O 1
ATOM 2800 N N . SER A 1 346 ? -17.688 53.125 32.062 1 97.94 346 SER A N 1
ATOM 2801 C CA . SER A 1 346 ? -18.266 52.844 33.375 1 97.94 346 SER A CA 1
ATOM 2802 C C . SER A 1 346 ? -17.203 52.5 34.406 1 97.94 346 SER A C 1
ATOM 2804 O O . SER A 1 346 ? -17.406 52.625 35.625 1 97.94 346 SER A O 1
ATOM 2806 N N . ARG A 1 347 ? -16.047 52.094 33.938 1 98.38 347 ARG A N 1
ATOM 2807 C CA . ARG A 1 347 ? -14.992 51.562 34.781 1 98.38 347 ARG A CA 1
ATOM 2808 C C . ARG A 1 347 ? -14.062 52.688 35.25 1 98.38 347 ARG A C 1
ATOM 2810 O O . ARG A 1 347 ? -13.398 52.531 36.281 1 98.38 347 ARG A O 1
ATOM 2817 N N . VAL A 1 348 ? -13.984 53.812 34.594 1 98.44 348 VAL A N 1
ATOM 2818 C CA . VAL A 1 348 ? -13.055 54.875 34.938 1 98.44 348 VAL A CA 1
ATOM 2819 C C . VAL A 1 348 ? -13.625 55.719 36.094 1 98.44 348 VAL A C 1
ATOM 2821 O O . VAL A 1 348 ? -14.836 55.688 36.344 1 98.44 348 VAL A O 1
ATOM 2824 N N . THR A 1 349 ? -12.773 56.344 36.812 1 97.94 349 THR A N 1
ATOM 2825 C CA . THR A 1 349 ? -13.141 57.281 37.875 1 97.94 349 THR A CA 1
ATOM 2826 C C . THR A 1 349 ? -12.672 58.688 37.5 1 97.94 349 THR A C 1
ATOM 2828 O O . THR A 1 349 ? -11.523 58.875 37.094 1 97.94 349 THR A O 1
ATOM 2831 N N . TRP A 1 350 ? -13.539 59.656 37.688 1 97.56 350 TRP A N 1
ATOM 2832 C CA . TRP A 1 350 ? -13.234 61.031 37.375 1 97.56 350 TRP A CA 1
ATOM 2833 C C . TRP A 1 350 ? -12.727 61.781 38.625 1 97.56 350 TRP A C 1
ATOM 2835 O O . TRP A 1 350 ? -13.359 61.75 39.656 1 97.56 350 TRP A O 1
ATOM 2845 N N . ASN A 1 351 ? -11.562 62.281 38.438 1 97.25 351 ASN A N 1
ATOM 2846 C CA . ASN A 1 351 ? -11.039 63.188 39.469 1 97.25 351 ASN A CA 1
ATOM 2847 C C . ASN A 1 351 ? -11.445 64.625 39.25 1 97.25 351 ASN A C 1
ATOM 2849 O O . ASN A 1 351 ? -10.953 65.25 38.312 1 97.25 351 ASN A O 1
ATOM 2853 N N . THR A 1 352 ? -12.242 65.188 40.094 1 95 352 THR A N 1
ATOM 2854 C CA . THR A 1 352 ? -12.836 66.5 39.906 1 95 352 THR A CA 1
ATOM 2855 C C . THR A 1 352 ? -11.781 67.625 40 1 95 352 THR A C 1
ATOM 2857 O O . THR A 1 352 ? -11.945 68.688 39.438 1 95 352 THR A O 1
ATOM 2860 N N . THR A 1 353 ? -10.812 67.375 40.75 1 96.31 353 THR A N 1
ATOM 2861 C CA . THR A 1 353 ? -9.773 68.375 40.938 1 96.31 353 THR A CA 1
ATOM 2862 C C . THR A 1 353 ? -8.898 68.562 39.688 1 96.31 353 THR A C 1
ATOM 2864 O O . THR A 1 353 ? -8.633 69.625 39.25 1 96.31 353 THR A O 1
ATOM 2867 N N . THR A 1 354 ? -8.547 67.438 39 1 95.38 354 THR A N 1
ATOM 2868 C CA . THR A 1 354 ? -7.641 67.5 37.875 1 95.38 354 THR A CA 1
ATOM 2869 C C . THR A 1 354 ? -8.422 67.438 36.562 1 95.38 354 THR A C 1
ATOM 2871 O O . THR A 1 354 ? -7.871 67.75 35.5 1 95.38 354 THR A O 1
ATOM 2874 N N . ASP A 1 355 ? -9.68 67.062 36.656 1 97.31 355 ASP A N 1
ATOM 2875 C CA . ASP A 1 355 ? -10.547 66.938 35.5 1 97.31 355 ASP A CA 1
ATOM 2876 C C . ASP A 1 355 ? -10.016 65.812 34.562 1 97.31 355 ASP A C 1
ATOM 2878 O O . ASP A 1 355 ? -10.047 66 33.344 1 97.31 355 ASP A O 1
ATOM 2882 N N . LEU A 1 356 ? -9.375 64.812 35.125 1 98.06 356 LEU A N 1
ATOM 2883 C CA . LEU A 1 356 ? -8.867 63.656 34.375 1 98.06 356 LEU A CA 1
ATOM 2884 C C . LEU A 1 356 ? -9.555 62.375 34.844 1 98.06 356 LEU A C 1
ATOM 2886 O O . LEU A 1 356 ? -10.039 62.312 35.969 1 98.06 356 LEU A O 1
ATOM 2890 N N . TYR A 1 357 ? -9.672 61.469 33.969 1 98.5 357 TYR A N 1
ATOM 2891 C CA . TYR A 1 357 ? -10.227 60.156 34.25 1 98.5 357 TYR A CA 1
ATOM 2892 C C . TYR A 1 357 ? -9.117 59.156 34.594 1 98.5 357 TYR A C 1
ATOM 2894 O O . TYR A 1 357 ? -8.055 59.188 33.938 1 98.5 357 TYR A O 1
ATOM 2902 N N . HIS A 1 358 ? -9.297 58.344 35.594 1 98.56 358 HIS A N 1
ATOM 2903 C CA . HIS A 1 358 ? -8.328 57.375 36.094 1 98.56 358 HIS A CA 1
ATOM 2904 C C . HIS A 1 358 ? -8.883 55.938 36.031 1 98.56 358 HIS A C 1
ATOM 2906 O O . HIS A 1 358 ? -10.102 55.75 36.062 1 98.56 358 HIS A O 1
ATOM 2912 N N . VAL A 1 359 ? -8.047 54.969 35.781 1 98.5 359 VAL A N 1
ATOM 2913 C CA . VAL A 1 359 ? -8.383 53.562 35.906 1 98.5 359 VAL A CA 1
ATOM 2914 C C . VAL A 1 359 ? -7.68 52.969 37.125 1 98.5 359 VAL A C 1
ATOM 2916 O O . VAL A 1 359 ? -6.461 52.781 37.125 1 98.5 359 VAL A O 1
ATOM 2919 N N . GLU A 1 360 ? -8.438 52.625 38.094 1 98.25 360 GLU A N 1
ATOM 2920 C CA . GLU A 1 360 ? -7.863 52.25 39.406 1 98.25 360 GLU A CA 1
ATOM 2921 C C . GLU A 1 360 ? -7.914 50.75 39.625 1 98.25 360 GLU A C 1
ATOM 2923 O O . GLU A 1 360 ? -8.742 50.062 39 1 98.25 360 GLU A O 1
ATOM 2928 N N . ASN A 1 361 ? -6.961 50.25 40.438 1 97.94 361 ASN A N 1
ATOM 2929 C CA . ASN A 1 361 ? -6.934 48.875 40.906 1 97.94 361 ASN A CA 1
ATOM 2930 C C . ASN A 1 361 ? -6.871 47.906 39.719 1 97.94 361 ASN A C 1
ATOM 2932 O O . ASN A 1 361 ? -7.734 47.031 39.594 1 97.94 361 ASN A O 1
ATOM 2936 N N . VAL A 1 362 ? -5.797 48.062 38.938 1 98.31 362 VAL A N 1
ATOM 2937 C CA . VAL A 1 362 ? -5.66 47.219 37.75 1 98.31 362 VAL A CA 1
ATOM 2938 C C . VAL A 1 362 ? -4.297 46.562 37.75 1 98.31 362 VAL A C 1
ATOM 2940 O O . VAL A 1 362 ? -3.484 46.75 38.656 1 98.31 362 VAL A O 1
ATOM 2943 N N . MET A 1 363 ? -4.133 45.625 36.844 1 97.69 363 MET A N 1
ATOM 2944 C CA . MET A 1 363 ? -2.889 44.938 36.5 1 97.69 363 MET A CA 1
ATOM 2945 C C . MET A 1 363 ? -2.611 45.031 35 1 97.69 363 MET A C 1
ATOM 2947 O O . MET A 1 363 ? -3.488 44.75 34.188 1 97.69 363 MET A O 1
ATOM 2951 N N . GLY A 1 364 ? -1.433 45.594 34.625 1 97.12 364 GLY A N 1
ATOM 2952 C CA . GLY A 1 364 ? -1.065 45.688 33.219 1 97.12 364 GLY A CA 1
ATOM 2953 C C . GLY A 1 364 ? -0.404 44.438 32.688 1 97.12 364 GLY A C 1
ATOM 2954 O O . GLY A 1 364 ? -0.38 43.406 33.375 1 97.12 364 GLY A O 1
ATOM 2955 N N . PRO A 1 365 ? 0.145 44.469 31.469 1 96.19 365 PRO A N 1
ATOM 2956 C CA . PRO A 1 365 ? 0.814 43.312 30.859 1 96.19 365 PRO A CA 1
ATOM 2957 C C . PRO A 1 365 ? 1.966 42.781 31.703 1 96.19 365 PRO A C 1
ATOM 2959 O O . PRO A 1 365 ? 2.275 41.594 31.656 1 96.19 365 PRO A O 1
ATOM 2962 N N . ASP A 1 366 ? 2.676 43.531 32.469 1 92.5 366 ASP A N 1
ATOM 2963 C CA . ASP A 1 366 ? 3.795 43.094 33.281 1 92.5 366 ASP A CA 1
ATOM 2964 C C . ASP A 1 366 ? 3.35 42.062 34.344 1 92.5 366 ASP A C 1
ATOM 2966 O O . ASP A 1 366 ? 4.102 41.156 34.656 1 92.5 366 ASP A O 1
ATOM 2970 N N . GLU A 1 367 ? 2.248 42.031 34.875 1 91.06 367 GLU A N 1
ATOM 2971 C CA . GLU A 1 367 ? 1.568 41.094 35.75 1 91.06 367 GLU A CA 1
ATOM 2972 C C . GLU A 1 367 ? 2.291 40.938 37.062 1 91.06 367 GLU A C 1
ATOM 2974 O O . GLU A 1 367 ? 1.848 40.188 37.938 1 91.06 367 GLU A O 1
ATOM 2979 N N . ASP A 1 368 ? 3.443 41.531 37.219 1 94.12 368 ASP A N 1
ATOM 2980 C CA . ASP A 1 368 ? 4.156 41.438 38.5 1 94.12 368 ASP A CA 1
ATOM 2981 C C . ASP A 1 368 ? 3.652 42.469 39.469 1 94.12 368 ASP A C 1
ATOM 2983 O O . ASP A 1 368 ? 3.984 42.438 40.656 1 94.12 368 ASP A O 1
ATOM 2987 N N . HIS A 1 369 ? 2.873 43.406 39.031 1 95.5 369 HIS A N 1
ATOM 2988 C CA . HIS A 1 369 ? 2.34 44.469 39.875 1 95.5 369 HIS A CA 1
ATOM 2989 C C . HIS A 1 369 ? 0.816 44.5 39.812 1 95.5 369 HIS A C 1
ATOM 2991 O O . HIS A 1 369 ? 0.24 44.906 38.812 1 95.5 369 HIS A O 1
ATOM 2997 N N . ASN A 1 370 ? 0.208 44.125 40.938 1 95.94 370 ASN A N 1
ATOM 2998 C CA . ASN A 1 370 ? -1.246 44.125 41.062 1 95.94 370 ASN A CA 1
ATOM 2999 C C . ASN A 1 370 ? -1.743 45.281 41.906 1 95.94 370 ASN A C 1
ATOM 3001 O O . ASN A 1 370 ? -0.945 46 42.531 1 95.94 370 ASN A O 1
ATOM 3005 N N . HIS A 1 371 ? -2.984 45.594 41.844 1 97 371 HIS A N 1
ATOM 3006 C CA . HIS A 1 371 ? -3.652 46.625 42.625 1 97 371 HIS A CA 1
ATOM 3007 C C . HIS A 1 371 ? -3 48 42.438 1 97 371 HIS A C 1
ATOM 3009 O O . HIS A 1 371 ? -2.789 48.719 43.406 1 97 371 HIS A O 1
ATOM 3015 N N . VAL A 1 372 ? -2.623 48.219 41.219 1 97.44 372 VAL A N 1
ATOM 3016 C CA . VAL A 1 372 ? -2.027 49.531 40.938 1 97.44 372 VAL A CA 1
ATOM 3017 C C . VAL A 1 372 ? -3.061 50.438 40.281 1 97.44 372 VAL A C 1
ATOM 3019 O O . VAL A 1 372 ? -4.105 49.969 39.812 1 97.44 372 VAL A O 1
ATOM 3022 N N . ASN A 1 373 ? -2.777 51.719 40.312 1 97.94 373 ASN A N 1
ATOM 3023 C CA . ASN A 1 373 ? -3.605 52.688 39.625 1 97.94 373 ASN A CA 1
ATOM 3024 C C . ASN A 1 373 ? -2.91 53.25 38.406 1 97.94 373 ASN A C 1
ATOM 3026 O O . ASN A 1 373 ? -1.691 53.438 38.375 1 97.94 373 ASN A O 1
ATOM 3030 N N . ASP A 1 374 ? -3.668 53.375 37.375 1 98.25 374 ASP A N 1
ATOM 3031 C CA . ASP A 1 374 ? -3.244 54.094 36.156 1 98.25 374 ASP A CA 1
ATOM 3032 C C . ASP A 1 374 ? -2.027 53.406 35.531 1 98.25 374 ASP A C 1
ATOM 3034 O O . ASP A 1 374 ? -1.01 54.062 35.281 1 98.25 374 ASP A O 1
ATOM 3038 N N . ASN A 1 375 ? -2.168 52.094 35.312 1 98.31 375 ASN A N 1
ATOM 3039 C CA . ASN A 1 375 ? -1.179 51.469 34.469 1 98.31 375 ASN A CA 1
ATOM 3040 C C . ASN A 1 375 ? -1.122 52.125 33.094 1 98.31 375 ASN A C 1
ATOM 3042 O O . ASN A 1 375 ? -2.156 52.344 32.438 1 98.31 375 ASN A O 1
ATOM 3046 N N . ALA A 1 376 ? 0.076 52.406 32.625 1 98.25 376 ALA A N 1
ATOM 3047 C CA . ALA A 1 376 ? 0.261 53.188 31.406 1 98.25 376 ALA A CA 1
ATOM 3048 C C . ALA A 1 376 ? -0.366 52.5 30.203 1 98.25 376 ALA A C 1
ATOM 3050 O O . ALA A 1 376 ? -1.068 53.125 29.406 1 98.25 376 ALA A O 1
ATOM 3051 N N . TYR A 1 377 ? -0.104 51.219 30.016 1 98.38 377 TYR A N 1
ATOM 3052 C CA . TYR A 1 377 ? -0.652 50.469 28.875 1 98.38 377 TYR A CA 1
ATOM 3053 C C . TYR A 1 377 ? -2.176 50.469 28.922 1 98.38 377 TYR A C 1
ATOM 3055 O O . TYR A 1 377 ? -2.832 50.719 27.922 1 98.38 377 TYR A O 1
ATOM 3063 N N . THR A 1 378 ? -2.75 50.125 30.078 1 98.75 378 THR A N 1
ATOM 3064 C CA . THR A 1 378 ? -4.195 50.031 30.234 1 98.75 378 THR A CA 1
ATOM 3065 C C . THR A 1 378 ? -4.879 51.344 29.922 1 98.75 378 THR A C 1
ATOM 3067 O O . THR A 1 378 ? -5.859 51.375 29.172 1 98.75 378 THR A O 1
ATOM 3070 N N . ASN A 1 379 ? -4.324 52.406 30.438 1 98.81 379 ASN A N 1
ATOM 3071 C CA . ASN A 1 379 ? -4.926 53.719 30.219 1 98.81 379 ASN A CA 1
ATOM 3072 C C . ASN A 1 379 ? -4.887 54.125 28.734 1 98.81 379 ASN A C 1
ATOM 3074 O O . ASN A 1 379 ? -5.867 54.625 28.203 1 98.81 379 ASN A O 1
ATOM 3078 N N . VAL A 1 380 ? -3.727 53.844 28.125 1 98.62 380 VAL A N 1
ATOM 3079 C CA . VAL A 1 380 ? -3.607 54.219 26.719 1 98.62 380 VAL A CA 1
ATOM 3080 C C . VAL A 1 380 ? -4.516 53.312 25.875 1 98.62 380 VAL A C 1
ATOM 3082 O O . VAL A 1 380 ? -5.133 53.75 24.906 1 98.62 380 VAL A O 1
ATOM 3085 N N . ALA A 1 381 ? -4.609 52.031 26.234 1 98.69 381 ALA A N 1
ATOM 3086 C CA . ALA A 1 381 ? -5.496 51.125 25.516 1 98.69 381 ALA A CA 1
ATOM 3087 C C . ALA A 1 381 ? -6.949 51.562 25.625 1 98.69 381 ALA A C 1
ATOM 3089 O O . ALA A 1 381 ? -7.688 51.531 24.641 1 98.69 381 ALA A O 1
ATOM 3090 N N . PHE A 1 382 ? -7.371 51.969 26.859 1 98.81 382 PHE A N 1
ATOM 3091 C CA . PHE A 1 382 ? -8.719 52.5 27.047 1 98.81 382 PHE A CA 1
ATOM 3092 C C . PHE A 1 382 ? -8.961 53.688 26.156 1 98.81 382 PHE A C 1
ATOM 3094 O O . PHE A 1 382 ? -9.984 53.781 25.469 1 98.81 382 PHE A O 1
ATOM 3101 N N . LYS A 1 383 ? -8.008 54.625 26.172 1 98.62 383 LYS A N 1
ATOM 3102 C CA . LYS A 1 383 ? -8.109 55.844 25.375 1 98.62 383 LYS A CA 1
ATOM 3103 C C . LYS A 1 383 ? -8.312 55.531 23.891 1 98.62 383 LYS A C 1
ATOM 3105 O O . LYS A 1 383 ? -9.25 56 23.266 1 98.62 383 LYS A O 1
ATOM 3110 N N . LYS A 1 384 ? -7.438 54.688 23.375 1 98.19 384 LYS A N 1
ATOM 3111 C CA . LYS A 1 384 ? -7.453 54.375 21.953 1 98.19 384 LYS A CA 1
ATOM 3112 C C . LYS A 1 384 ? -8.719 53.594 21.578 1 98.19 384 LYS A C 1
ATOM 3114 O O . LYS A 1 384 ? -9.289 53.812 20.5 1 98.19 384 LYS A O 1
ATOM 3119 N N . ALA A 1 385 ? -9.125 52.688 22.453 1 98.56 385 ALA A N 1
ATOM 3120 C CA . ALA A 1 385 ? -10.336 51.906 22.188 1 98.56 385 ALA A CA 1
ATOM 3121 C C . ALA A 1 385 ? -11.562 52.812 22.141 1 98.56 385 ALA A C 1
ATOM 3123 O O . ALA A 1 385 ? -12.422 52.656 21.266 1 98.56 385 ALA A O 1
ATOM 3124 N N . LEU A 1 386 ? -11.648 53.781 23.062 1 98.25 386 LEU A N 1
ATOM 3125 C CA . LEU A 1 386 ? -12.766 54.719 23.109 1 98.25 386 LEU A CA 1
ATOM 3126 C C . LEU A 1 386 ? -12.758 55.625 21.891 1 98.25 386 LEU A C 1
ATOM 3128 O O . LEU A 1 386 ? -13.812 55.938 21.344 1 98.25 386 LEU A O 1
ATOM 3132 N N . GLU A 1 387 ? -11.57 56.062 21.484 1 97.12 387 GLU A N 1
ATOM 3133 C CA . GLU A 1 387 ? -11.461 56.875 20.281 1 97.12 387 GLU A CA 1
ATOM 3134 C C . GLU A 1 387 ? -11.977 56.125 19.062 1 97.12 387 GLU A C 1
ATOM 3136 O O . GLU A 1 387 ? -12.742 56.688 18.266 1 97.12 387 GLU A O 1
ATOM 3141 N N . PHE A 1 388 ? -11.602 54.906 18.938 1 96.94 388 PHE A N 1
ATOM 3142 C CA . PHE A 1 388 ? -12.023 54.125 17.781 1 96.94 388 PHE A CA 1
ATOM 3143 C C . PHE A 1 388 ? -13.523 53.844 17.812 1 96.94 388 PHE A C 1
ATOM 3145 O O . PHE A 1 388 ? -14.203 53.938 16.797 1 96.94 388 PHE A O 1
ATOM 3152 N N . ALA A 1 389 ? -13.984 53.406 19.016 1 96.81 389 ALA A N 1
ATOM 3153 C CA . ALA A 1 389 ? -15.422 53.188 19.156 1 96.81 389 ALA A CA 1
ATOM 3154 C C . ALA A 1 389 ? -16.219 54.438 18.75 1 96.81 389 ALA A C 1
ATOM 3156 O O . ALA A 1 389 ? -17.281 54.312 18.156 1 96.81 389 ALA A O 1
ATOM 3157 N N . SER A 1 390 ? -15.711 55.594 19.047 1 95.19 390 SER A N 1
ATOM 3158 C CA . SER A 1 390 ? -16.359 56.844 18.688 1 95.19 390 SER A CA 1
ATOM 3159 C C . SER A 1 390 ? -16.391 57.031 17.172 1 95.19 390 SER A C 1
ATOM 3161 O O . SER A 1 390 ? -17.391 57.469 16.609 1 95.19 390 SER A O 1
ATOM 3163 N N . ILE A 1 391 ? -15.258 56.75 16.547 1 92.06 391 ILE A N 1
ATOM 3164 C CA . ILE A 1 391 ? -15.18 56.812 15.094 1 92.06 391 ILE A CA 1
ATOM 3165 C C . ILE A 1 391 ? -16.203 55.875 14.469 1 92.06 391 ILE A C 1
ATOM 3167 O O . ILE A 1 391 ? -16.938 56.281 13.555 1 92.06 391 ILE A O 1
ATOM 3171 N N . VAL A 1 392 ? -16.312 54.656 14.977 1 93.31 392 VAL A N 1
ATOM 3172 C CA . VAL A 1 392 ? -17.203 53.656 14.43 1 93.31 392 VAL A CA 1
ATOM 3173 C C . VAL A 1 392 ? -18.656 54.094 14.617 1 93.31 392 VAL A C 1
ATOM 3175 O O . VAL A 1 392 ? -19.5 53.875 13.742 1 93.31 392 VAL A O 1
ATOM 3178 N N . SER A 1 393 ? -18.922 54.625 15.812 1 92.19 393 SER A N 1
ATOM 3179 C CA . SER A 1 393 ? -20.266 55.125 16.094 1 92.19 393 SER A CA 1
ATOM 3180 C C . SER A 1 393 ? -20.703 56.156 15.055 1 92.19 393 SER A C 1
ATOM 3182 O O . SER A 1 393 ? -21.828 56.125 14.578 1 92.19 393 SER A O 1
ATOM 3184 N N . SER A 1 394 ? -19.812 57.031 14.719 1 87.38 394 SER A N 1
ATOM 3185 C CA . SER A 1 394 ? -20.094 58.094 13.75 1 87.38 394 SER A CA 1
ATOM 3186 C C . SER A 1 394 ? -20.25 57.531 12.344 1 87.38 394 SER A C 1
ATOM 3188 O O . SER A 1 394 ? -21.078 58 11.562 1 87.38 394 SER A O 1
ATOM 3190 N N . LEU A 1 395 ? -19.469 56.531 12 1 87.25 395 LEU A N 1
ATOM 3191 C CA . LEU A 1 395 ? -19.453 55.938 10.656 1 87.25 395 LEU A CA 1
ATOM 3192 C C . LEU A 1 395 ? -20.672 55.031 10.438 1 87.25 395 LEU A C 1
ATOM 3194 O O . LEU A 1 395 ? -21.281 55.062 9.367 1 87.25 395 LEU A O 1
ATOM 3198 N N . CYS A 1 396 ? -20.984 54.25 11.453 1 89.19 396 CYS A N 1
ATOM 3199 C CA . CYS A 1 396 ? -21.969 53.219 11.258 1 89.19 396 CYS A CA 1
ATOM 3200 C C . CYS A 1 396 ? -23.359 53.688 11.68 1 89.19 396 CYS A C 1
ATOM 3202 O O . CYS A 1 396 ? -24.375 53.25 11.141 1 89.19 396 CYS A O 1
ATOM 3204 N N . TRP A 1 397 ? -23.531 54.5 12.656 1 82.12 397 TRP A N 1
ATOM 3205 C CA . TRP A 1 397 ? -24.859 54.781 13.195 1 82.12 397 TRP A CA 1
ATOM 3206 C C . TRP A 1 397 ? -25.078 56.281 13.359 1 82.12 397 TRP A C 1
ATOM 3208 O O . TRP A 1 397 ? -26.141 56.719 13.812 1 82.12 397 TRP A O 1
ATOM 3218 N N . ASN A 1 398 ? -24.359 57.094 12.953 1 74.44 398 ASN A N 1
ATOM 3219 C CA . ASN A 1 398 ? -24.469 58.531 13.047 1 74.44 398 ASN A CA 1
ATOM 3220 C C . ASN A 1 398 ? -24.906 58.969 14.445 1 74.44 398 ASN A C 1
ATOM 3222 O O . ASN A 1 398 ? -25.766 59.875 14.578 1 74.44 398 ASN A O 1
ATOM 3226 N N . GLN A 1 399 ? -24.547 58.156 15.414 1 70.88 399 GLN A N 1
ATOM 3227 C CA . GLN A 1 399 ? -24.922 58.5 16.781 1 70.88 399 GLN A CA 1
ATOM 3228 C C . GLN A 1 399 ? -23.875 59.438 17.406 1 70.88 399 GLN A C 1
ATOM 3230 O O . GLN A 1 399 ? -22.969 58.969 18.094 1 70.88 399 GLN A O 1
ATOM 3235 N N . THR A 1 400 ? -24.062 60.656 17.406 1 72.19 400 THR A N 1
ATOM 3236 C CA . THR A 1 400 ? -23.094 61.688 17.797 1 72.19 400 THR A CA 1
ATOM 3237 C C . THR A 1 400 ? -23.094 61.875 19.312 1 72.19 400 THR A C 1
ATOM 3239 O O . THR A 1 400 ? -22.047 62.125 19.906 1 72.19 400 THR A O 1
ATOM 3242 N N . GLU A 1 401 ? -24.172 61.688 19.922 1 76.5 401 GLU A N 1
ATOM 3243 C CA . GLU A 1 401 ? -24.234 61.969 21.359 1 76.5 401 GLU A CA 1
ATOM 3244 C C . GLU A 1 401 ? -23.438 60.938 22.156 1 76.5 401 GLU A C 1
ATOM 3246 O O . GLU A 1 401 ? -22.688 61.312 23.062 1 76.5 401 GLU A O 1
ATOM 3251 N N . GLN A 1 402 ? -23.641 59.688 21.938 1 78.69 402 GLN A N 1
ATOM 3252 C CA . GLN A 1 402 ? -22.922 58.625 22.625 1 78.69 402 GLN A CA 1
ATOM 3253 C C . GLN A 1 402 ? -21.406 58.75 22.391 1 78.69 402 GLN A C 1
ATOM 3255 O O . GLN A 1 402 ? -20.609 58.531 23.312 1 78.69 402 GLN A O 1
ATOM 3260 N N . SER A 1 403 ? -21.094 59.125 21.312 1 85.62 403 SER A N 1
ATOM 3261 C CA . SER A 1 403 ? -19.688 59.25 20.906 1 85.62 403 SER A CA 1
ATOM 3262 C C . SER A 1 403 ? -19.016 60.406 21.656 1 85.62 403 SER A C 1
ATOM 3264 O O . SER A 1 403 ? -17.828 60.344 21.938 1 85.62 403 SER A O 1
ATOM 3266 N N . LYS A 1 404 ? -19.781 61.344 21.984 1 90.31 404 LYS A N 1
ATOM 3267 C CA . LYS A 1 404 ? -19.219 62.5 22.656 1 90.31 404 LYS A CA 1
ATOM 3268 C C . LYS A 1 404 ? -18.719 62.125 24.047 1 90.31 404 LYS A C 1
ATOM 3270 O O . LYS A 1 404 ? -17.656 62.594 24.484 1 90.31 404 LYS A O 1
ATOM 3275 N N . ALA A 1 405 ? -19.5 61.375 24.734 1 91.94 405 ALA A N 1
ATOM 3276 C CA . ALA A 1 405 ? -19.109 60.938 26.078 1 91.94 405 ALA A CA 1
ATOM 3277 C C . ALA A 1 405 ? -17.828 60.094 26.031 1 91.94 405 ALA A C 1
ATOM 3279 O O . ALA A 1 405 ? -16.953 60.25 26.891 1 91.94 405 ALA A O 1
ATOM 3280 N N . TRP A 1 406 ? -17.766 59.188 25.062 1 96.19 406 TRP A N 1
ATOM 3281 C CA . TRP A 1 406 ? -16.578 58.344 24.906 1 96.19 406 TRP A CA 1
ATOM 3282 C C . TRP A 1 406 ? -15.344 59.188 24.594 1 96.19 406 TRP A C 1
ATOM 3284 O O . TRP A 1 406 ? -14.281 59 25.172 1 96.19 406 TRP A O 1
ATOM 3294 N N . LEU A 1 407 ? -15.516 60.156 23.719 1 95.44 407 LEU A N 1
ATOM 3295 C CA . LEU A 1 407 ? -14.406 61 23.312 1 95.44 407 LEU A CA 1
ATOM 3296 C C . LEU A 1 407 ? -13.938 61.875 24.469 1 95.44 407 LEU A C 1
ATOM 3298 O O . LEU A 1 407 ? -12.75 62.156 24.594 1 95.44 407 LEU A O 1
ATOM 3302 N N . ASN A 1 408 ? -14.906 62.344 25.25 1 96.12 408 ASN A N 1
ATOM 3303 C CA . ASN A 1 408 ? -14.555 63.156 26.422 1 96.12 408 ASN A CA 1
ATOM 3304 C C . ASN A 1 408 ? -13.648 62.375 27.375 1 96.12 408 ASN A C 1
ATOM 3306 O O . ASN A 1 408 ? -12.633 62.906 27.844 1 96.12 408 ASN A O 1
ATOM 3310 N N . VAL A 1 409 ? -14.047 61.156 27.656 1 97.5 409 VAL A N 1
ATOM 3311 C CA . VAL A 1 409 ? -13.242 60.312 28.547 1 97.5 409 VAL A CA 1
ATOM 3312 C C . VAL A 1 409 ? -11.891 60.031 27.922 1 97.5 409 VAL A C 1
ATOM 3314 O O . VAL A 1 409 ? -10.859 60.062 28.594 1 97.5 409 VAL A O 1
ATOM 3317 N N . ALA A 1 410 ? -11.852 59.75 26.609 1 97.81 410 ALA A N 1
ATOM 3318 C CA . ALA A 1 410 ? -10.602 59.438 25.906 1 97.81 410 ALA A CA 1
ATOM 3319 C C . ALA A 1 410 ? -9.648 60.625 25.969 1 97.81 410 ALA A C 1
ATOM 3321 O O . ALA A 1 410 ? -8.461 60.469 26.25 1 97.81 410 ALA A O 1
ATOM 3322 N N . GLN A 1 411 ? -10.133 61.844 25.766 1 96.88 411 GLN A N 1
ATOM 3323 C CA . GLN A 1 411 ? -9.312 63.062 25.703 1 96.88 411 GLN A CA 1
ATOM 3324 C C . GLN A 1 411 ? -8.797 63.438 27.078 1 96.88 411 GLN A C 1
ATOM 3326 O O . GLN A 1 411 ? -7.723 64.062 27.203 1 96.88 411 GLN A O 1
ATOM 3331 N N . LYS A 1 412 ? -9.57 63.031 28.094 1 98.06 412 LYS A N 1
ATOM 3332 C CA . LYS A 1 412 ? -9.195 63.438 29.453 1 98.06 412 LYS A CA 1
ATOM 3333 C C . LYS A 1 412 ? -8.656 62.219 30.234 1 98.06 412 LYS A C 1
ATOM 3335 O O . LYS A 1 412 ? -8.602 62.25 31.469 1 98.06 412 LYS A O 1
ATOM 3340 N N . MET A 1 413 ? -8.289 61.188 29.562 1 98.44 413 MET A N 1
ATOM 3341 C CA . MET A 1 413 ? -7.676 60.031 30.219 1 98.44 413 MET A CA 1
ATOM 3342 C C . MET A 1 413 ? -6.32 60.375 30.812 1 98.44 413 MET A C 1
ATOM 3344 O O . MET A 1 413 ? -5.488 61 30.141 1 98.44 413 MET A O 1
ATOM 3348 N N . PHE A 1 414 ? -6.141 60.062 32.062 1 98.25 414 PHE A N 1
ATOM 3349 C CA . PHE A 1 414 ? -4.828 60.25 32.656 1 98.25 414 PHE A CA 1
ATOM 3350 C C . PHE A 1 414 ? -3.801 59.312 32.031 1 98.25 414 PHE A C 1
ATOM 3352 O O . PHE A 1 414 ? -3.988 58.094 32.062 1 98.25 414 PHE A O 1
ATOM 3359 N N . LEU A 1 415 ? -2.727 59.844 31.453 1 97.31 415 LEU A N 1
ATOM 3360 C CA . LEU A 1 415 ? -1.596 59.062 30.953 1 97.31 415 LEU A CA 1
ATOM 3361 C C . LEU A 1 415 ? -0.346 59.344 31.781 1 97.31 415 LEU A C 1
ATOM 3363 O O . LEU A 1 415 ? 0.179 60.438 31.797 1 97.31 415 LEU A O 1
ATOM 3367 N N . PRO A 1 416 ? 0.075 58.312 32.5 1 96.5 416 PRO A N 1
ATOM 3368 C CA . PRO A 1 416 ? 1.264 58.531 33.344 1 96.5 416 PRO A CA 1
ATOM 3369 C C . PRO A 1 416 ? 2.459 59.031 32.531 1 96.5 416 PRO A C 1
ATOM 3371 O O . PRO A 1 416 ? 2.805 58.438 31.5 1 96.5 416 PRO A O 1
ATOM 3374 N N . TYR A 1 417 ? 3.078 60.094 32.938 1 96.88 417 TYR A N 1
ATOM 3375 C CA . TYR A 1 417 ? 4.234 60.719 32.312 1 96.88 417 TYR A CA 1
ATOM 3376 C C . TYR A 1 417 ? 5.098 61.438 33.312 1 96.88 417 TYR A C 1
ATOM 3378 O O . TYR A 1 417 ? 4.598 62.281 34.094 1 96.88 417 TYR A O 1
ATOM 3386 N N . ASN A 1 418 ? 6.312 61.062 33.375 1 96.81 418 ASN A N 1
ATOM 3387 C CA . ASN A 1 418 ? 7.281 61.781 34.219 1 96.81 418 ASN A CA 1
ATOM 3388 C C . ASN A 1 418 ? 8 62.875 33.438 1 96.81 418 ASN A C 1
ATOM 3390 O O . ASN A 1 418 ? 8.938 62.594 32.688 1 96.81 418 ASN A O 1
ATOM 3394 N N . LYS A 1 419 ? 7.676 64.062 33.625 1 95.69 419 LYS A N 1
ATOM 3395 C CA . LYS A 1 419 ? 8.203 65.188 32.844 1 95.69 419 LYS A CA 1
ATOM 3396 C C . LYS A 1 419 ? 9.695 65.375 33.125 1 95.69 419 LYS A C 1
ATOM 3398 O O . LYS A 1 419 ? 10.453 65.688 32.219 1 95.69 419 LYS A O 1
ATOM 3403 N N . SER A 1 420 ? 10.047 65.25 34.344 1 96 420 SER A N 1
ATOM 3404 C CA . SER A 1 420 ? 11.43 65.5 34.719 1 96 420 SER A CA 1
ATOM 3405 C C . SER A 1 420 ? 12.391 64.5 34.062 1 96 420 SER A C 1
ATOM 3407 O O . SER A 1 420 ? 13.477 64.875 33.656 1 96 420 SER A O 1
ATOM 3409 N N . LYS A 1 421 ? 11.977 63.312 33.875 1 95.75 421 LYS A N 1
ATOM 3410 C CA . LYS A 1 421 ? 12.859 62.312 33.312 1 95.75 421 LYS A CA 1
ATOM 3411 C C . LYS A 1 421 ? 12.438 61.938 31.906 1 95.75 421 LYS A C 1
ATOM 3413 O O . LYS A 1 421 ? 13.117 61.156 31.219 1 95.75 421 LYS A O 1
ATOM 3418 N N . ASP A 1 422 ? 11.336 62.344 31.422 1 97.5 422 ASP A N 1
ATOM 3419 C CA . ASP A 1 422 ? 10.836 62.188 30.062 1 97.5 422 ASP A CA 1
ATOM 3420 C C . ASP A 1 422 ? 10.602 60.719 29.734 1 97.5 422 ASP A C 1
ATOM 3422 O O . ASP A 1 422 ? 11.148 60.219 28.75 1 97.5 422 ASP A O 1
ATOM 3426 N N . TYR A 1 423 ? 9.867 60.062 30.516 1 97.19 423 TYR A N 1
ATOM 3427 C CA . TYR A 1 423 ? 9.492 58.688 30.266 1 97.19 423 TYR A CA 1
ATOM 3428 C C . TYR A 1 423 ? 8.102 58.375 30.812 1 97.19 423 TYR A C 1
ATOM 3430 O O . TYR A 1 423 ? 7.512 59.219 31.5 1 97.19 423 TYR A O 1
ATOM 3438 N N . HIS A 1 424 ? 7.52 57.25 30.469 1 98.12 424 HIS A N 1
ATOM 3439 C CA . HIS A 1 424 ? 6.23 56.812 31 1 98.12 424 HIS A CA 1
ATOM 3440 C C . HIS A 1 424 ? 6.414 55.812 32.125 1 98.12 424 HIS A C 1
ATOM 3442 O O . HIS A 1 424 ? 6.844 54.656 31.891 1 98.12 424 HIS A O 1
ATOM 3448 N N . PRO A 1 425 ? 5.996 56.188 33.375 1 97.75 425 PRO A N 1
ATOM 3449 C CA . PRO A 1 425 ? 5.988 55.188 34.438 1 97.75 425 PRO A CA 1
ATOM 3450 C C . PRO A 1 425 ? 5.031 54.031 34.125 1 97.75 425 PRO A C 1
ATOM 3452 O O . PRO A 1 425 ? 3.957 54.25 33.562 1 97.75 425 PRO A O 1
ATOM 3455 N N . GLU A 1 426 ? 5.375 52.844 34.625 1 97.06 426 GLU A N 1
ATOM 3456 C CA . GLU A 1 426 ? 4.527 51.688 34.438 1 97.06 426 GLU A CA 1
ATOM 3457 C C . GLU A 1 426 ? 3.117 51.938 34.969 1 97.06 426 GLU A C 1
ATOM 3459 O O . GLU A 1 426 ? 2.139 51.438 34.406 1 97.06 426 GLU A O 1
ATOM 3464 N N . TYR A 1 427 ? 3 52.5 36.094 1 97.25 427 TYR A N 1
ATOM 3465 C CA . TYR A 1 427 ? 1.779 52.844 36.812 1 97.25 427 TYR A CA 1
ATOM 3466 C C . TYR A 1 427 ? 2.02 54.031 37.75 1 97.25 427 TYR A C 1
ATOM 3468 O O . TYR A 1 427 ? 3.16 54.438 37.938 1 97.25 427 TYR A O 1
ATOM 3476 N N . ALA A 1 428 ? 0.895 54.562 38.25 1 96 428 ALA A N 1
ATOM 3477 C CA . ALA A 1 428 ? 1.034 55.688 39.188 1 96 428 ALA A CA 1
ATOM 3478 C C . ALA A 1 428 ? 1.842 55.25 40.406 1 96 428 ALA A C 1
ATOM 3480 O O . ALA A 1 428 ? 1.496 54.25 41.062 1 96 428 ALA A O 1
ATOM 3481 N N . GLY A 1 429 ? 2.959 55.875 40.656 1 94.69 429 GLY A N 1
ATOM 3482 C CA . GLY A 1 429 ? 3.787 55.562 41.812 1 94.69 429 GLY A CA 1
ATOM 3483 C C . GLY A 1 429 ? 4.953 54.656 41.469 1 94.69 429 GLY A C 1
ATOM 3484 O O . GLY A 1 429 ? 5.734 54.281 42.375 1 94.69 429 GLY A O 1
ATOM 3485 N N . TYR A 1 430 ? 5.098 54.25 40.156 1 96.62 430 TYR A N 1
ATOM 3486 C CA . TYR A 1 430 ? 6.199 53.406 39.7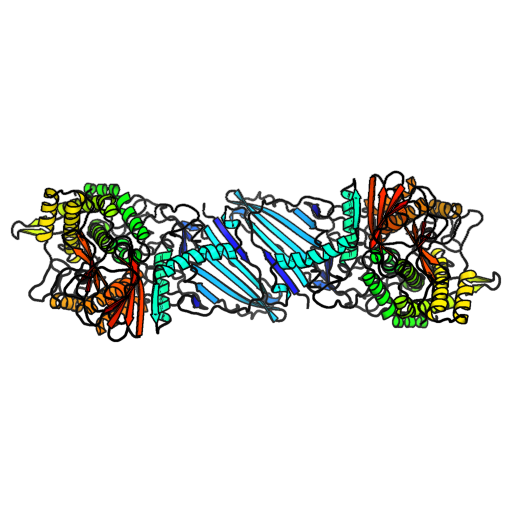81 1 96.62 430 TYR A CA 1
ATOM 3487 C C . TYR A 1 430 ? 7.543 54.062 40.062 1 96.62 430 TYR A C 1
ATOM 3489 O O . TYR A 1 430 ? 7.75 55.219 39.781 1 96.62 430 TYR A O 1
ATOM 3497 N N . GLU A 1 431 ? 8.453 53.281 40.656 1 94.06 431 GLU A N 1
ATOM 3498 C CA . GLU A 1 431 ? 9.812 53.75 40.906 1 94.06 431 GLU A CA 1
ATOM 3499 C C . GLU A 1 431 ? 10.805 53.156 39.906 1 94.06 431 GLU A C 1
ATOM 3501 O O . GLU A 1 431 ? 10.789 51.938 39.656 1 94.06 431 GLU A O 1
ATOM 3506 N N . THR A 1 432 ? 11.68 54 39.406 1 92.75 432 THR A N 1
ATOM 3507 C CA . THR A 1 432 ? 12.656 53.562 38.438 1 92.75 432 THR A CA 1
ATOM 3508 C C . THR A 1 432 ? 13.531 52.469 39 1 92.75 432 THR A C 1
ATOM 3510 O O . THR A 1 432 ? 13.961 52.531 40.156 1 92.75 432 THR A O 1
ATOM 3513 N N . GLY A 1 433 ? 13.719 51.469 38.188 1 92.81 433 GLY A N 1
ATOM 3514 C CA . GLY A 1 433 ? 14.586 50.375 38.594 1 92.81 433 GLY A CA 1
ATOM 3515 C C . GLY A 1 433 ? 13.82 49.156 39.062 1 92.81 433 GLY A C 1
ATOM 3516 O O . GLY A 1 433 ? 14.391 48.062 39.188 1 92.81 433 GLY A O 1
ATOM 3517 N N . GLU A 1 434 ? 12.539 49.281 39.312 1 94.81 434 GLU A N 1
ATOM 3518 C CA . GLU A 1 434 ? 11.742 48.125 39.719 1 94.81 434 GLU A CA 1
ATOM 3519 C C . GLU A 1 434 ? 11.625 47.125 38.594 1 94.81 434 GLU A C 1
ATOM 3521 O O . GLU A 1 434 ? 11.242 47.5 37.469 1 94.81 434 GLU A O 1
ATOM 3526 N N . PRO A 1 435 ? 11.938 45.875 38.875 1 95.25 435 PRO A N 1
ATOM 3527 C CA . PRO A 1 435 ? 11.883 44.844 37.812 1 95.25 435 PRO A CA 1
ATOM 3528 C C . PRO A 1 435 ? 10.461 44.594 37.344 1 95.25 435 PRO A C 1
ATOM 3530 O O . PRO A 1 435 ? 9.508 44.688 38.125 1 95.25 435 PRO A O 1
ATOM 3533 N N . ILE A 1 436 ? 10.328 44.25 36.094 1 95.44 436 ILE A N 1
ATOM 3534 C CA . ILE A 1 436 ? 9.031 43.906 35.5 1 95.44 436 ILE A CA 1
ATOM 3535 C C . ILE A 1 436 ? 9.133 42.594 34.75 1 95.44 436 ILE A C 1
ATOM 3537 O O . ILE A 1 436 ? 10.227 42.156 34.406 1 95.44 436 ILE A O 1
ATOM 3541 N N . LYS A 1 437 ? 8.031 42 34.5 1 92.44 437 LYS A N 1
ATOM 3542 C CA . LYS A 1 437 ? 7.961 40.688 33.875 1 92.44 437 LYS A CA 1
ATOM 3543 C C . LYS A 1 437 ? 8.203 40.75 32.375 1 92.44 437 LYS A C 1
ATOM 3545 O O . LYS A 1 437 ? 8.938 39.938 31.828 1 92.44 437 LYS A O 1
ATOM 3550 N N . GLN A 1 438 ? 7.492 41.719 31.703 1 89.25 438 GLN A N 1
ATOM 3551 C CA . GLN A 1 438 ? 7.473 41.781 30.234 1 89.25 438 GLN A CA 1
ATOM 3552 C C . GLN A 1 438 ? 7.113 43.188 29.766 1 89.25 438 GLN A C 1
ATOM 3554 O O . GLN A 1 438 ? 6.914 44.094 30.562 1 89.25 438 GLN A O 1
ATOM 3559 N N . ALA A 1 439 ? 7.121 43.312 28.484 1 88.62 439 ALA A N 1
ATOM 3560 C CA . ALA A 1 439 ? 6.793 44.594 27.859 1 88.62 439 ALA A CA 1
ATOM 3561 C C . ALA A 1 439 ? 5.449 45.125 28.359 1 88.62 439 ALA A C 1
ATOM 3563 O O . ALA A 1 439 ? 4.449 44.406 28.328 1 88.62 439 ALA A O 1
ATOM 3564 N N . ASP A 1 440 ? 5.398 46.344 28.781 1 92.5 440 ASP A N 1
ATOM 3565 C CA . ASP A 1 440 ? 4.195 47.031 29.25 1 92.5 440 ASP A CA 1
ATOM 3566 C C . ASP A 1 440 ? 4.18 48.469 28.812 1 92.5 440 ASP A C 1
ATOM 3568 O O . ASP A 1 440 ? 3.795 48.781 27.688 1 92.5 440 ASP A O 1
ATOM 3572 N N . ALA A 1 441 ? 4.996 49.312 29.344 1 95.38 441 ALA A N 1
ATOM 3573 C CA . ALA A 1 441 ? 5.055 50.719 28.953 1 95.38 441 ALA A CA 1
ATOM 3574 C C . ALA A 1 441 ? 5.602 50.875 27.547 1 95.38 441 ALA A C 1
ATOM 3576 O O . ALA A 1 441 ? 5.164 51.75 26.797 1 95.38 441 ALA A O 1
ATOM 3577 N N . ILE A 1 442 ? 6.508 50.031 27.141 1 97.25 442 ILE A N 1
ATOM 3578 C CA . ILE A 1 442 ? 7.145 50.188 25.844 1 97.25 442 ILE A CA 1
ATOM 3579 C C . ILE A 1 442 ? 6.148 49.844 24.734 1 97.25 442 ILE A C 1
ATOM 3581 O O . ILE A 1 442 ? 6.391 50.125 23.562 1 97.25 442 ILE A O 1
ATOM 3585 N N . LEU A 1 443 ? 5.047 49.188 25.141 1 98.38 443 LEU A N 1
ATOM 3586 C CA . LEU A 1 443 ? 4.016 48.875 24.156 1 98.38 443 LEU A CA 1
ATOM 3587 C C . LEU A 1 443 ? 3.256 50.125 23.719 1 98.38 443 LEU A C 1
ATOM 3589 O O . LEU A 1 443 ? 2.521 50.094 22.734 1 98.38 443 LEU A O 1
ATOM 3593 N N . LEU A 1 444 ? 3.414 51.219 24.453 1 98.44 444 LEU A N 1
ATOM 3594 C CA . LEU A 1 444 ? 2.764 52.469 24.078 1 98.44 444 LEU A CA 1
ATOM 3595 C C . LEU A 1 444 ? 3.199 52.906 22.672 1 98.44 444 LEU A C 1
ATOM 3597 O O . LEU A 1 444 ? 2.387 53.438 21.906 1 98.44 444 LEU A O 1
ATOM 3601 N N . GLY A 1 445 ? 4.508 52.75 22.391 1 97.44 445 GLY A N 1
ATOM 3602 C CA . GLY A 1 445 ? 4.984 53.031 21.047 1 97.44 445 GLY A CA 1
ATOM 3603 C C . GLY A 1 445 ? 4.41 52.094 20 1 97.44 445 GLY A C 1
ATOM 3604 O O . GLY A 1 445 ? 3.721 52.531 19.078 1 97.44 445 GLY A O 1
ATOM 3605 N N . PHE A 1 446 ? 4.75 50.906 20.188 1 97.5 446 PHE A N 1
ATOM 3606 C CA . PHE A 1 446 ? 4.164 49.812 19.406 1 97.5 446 PHE A CA 1
ATOM 3607 C C . PHE A 1 446 ? 3.838 48.625 20.297 1 97.5 446 PHE A C 1
ATOM 3609 O O . PHE A 1 446 ? 4.668 48.219 21.109 1 97.5 446 PHE A O 1
ATOM 3616 N N . PRO A 1 447 ? 2.588 48.188 20.156 1 97.31 447 PRO A N 1
ATOM 3617 C CA . PRO A 1 447 ? 1.673 48.25 19.016 1 97.31 447 PRO A CA 1
ATOM 3618 C C . PRO A 1 447 ? 0.625 49.344 19.156 1 97.31 447 PRO A C 1
ATOM 3620 O O . PRO A 1 447 ? -0.131 49.625 18.219 1 97.31 447 PRO A O 1
ATOM 3623 N N . LEU A 1 448 ? 0.562 50.062 20.266 1 97.69 448 LEU A N 1
ATOM 3624 C CA . LEU A 1 448 ? -0.548 51 20.5 1 97.69 448 LEU A CA 1
ATOM 3625 C C . LEU A 1 448 ? -0.377 52.25 19.656 1 97.69 448 LEU A C 1
ATOM 3627 O O . LEU A 1 448 ? -1.344 53 19.422 1 97.69 448 LEU A O 1
ATOM 3631 N N . GLN A 1 449 ? 0.877 52.594 19.266 1 96.44 449 GLN A N 1
ATOM 3632 C CA . GLN A 1 449 ? 1.195 53.719 18.391 1 96.44 449 GLN A CA 1
ATOM 3633 C C . GLN A 1 449 ? 0.712 55.031 18.984 1 96.44 449 GLN A C 1
ATOM 3635 O O . GLN A 1 449 ? 0.076 55.812 18.297 1 96.44 449 GLN A O 1
ATOM 3640 N N . LEU A 1 450 ? 0.94 55.156 20.234 1 96.81 450 LEU A N 1
ATOM 3641 C CA . LEU A 1 450 ? 0.685 56.438 20.891 1 96.81 450 LEU A CA 1
ATOM 3642 C C . LEU A 1 450 ? 1.623 57.531 20.375 1 96.81 450 LEU A C 1
ATOM 3644 O O . LEU A 1 450 ? 2.83 57.312 20.25 1 96.81 450 LEU A O 1
ATOM 3648 N N . ASP A 1 451 ? 1.018 58.656 20.031 1 93.38 451 ASP A N 1
ATOM 3649 C CA . ASP A 1 451 ? 1.852 59.781 19.609 1 93.38 451 ASP A CA 1
ATOM 3650 C C . ASP A 1 451 ? 2.729 60.281 20.75 1 93.38 451 ASP A C 1
ATOM 3652 O O . ASP A 1 451 ? 2.232 60.562 21.844 1 93.38 451 ASP A O 1
ATOM 3656 N N . MET A 1 452 ? 4.012 60.281 20.531 1 95.19 452 MET A N 1
ATOM 3657 C CA . MET A 1 452 ? 4.965 60.781 21.516 1 95.19 452 MET A CA 1
ATOM 3658 C C . MET A 1 452 ? 6.27 61.188 20.844 1 95.19 452 MET A C 1
ATOM 3660 O O . MET A 1 452 ? 6.555 60.781 19.719 1 95.19 452 MET A O 1
ATOM 3664 N N . VAL A 1 453 ? 6.977 62.062 21.516 1 95.06 453 VAL A N 1
ATOM 3665 C CA . VAL A 1 453 ? 8.266 62.469 20.984 1 95.06 453 VAL A CA 1
ATOM 3666 C C . VAL A 1 453 ? 9.266 61.344 21.078 1 95.06 453 VAL A C 1
ATOM 3668 O O . VAL A 1 453 ? 9.188 60.5 21.984 1 95.06 453 VAL A O 1
ATOM 3671 N N . ASN A 1 454 ? 10.219 61.312 20.203 1 95.56 454 ASN A N 1
ATOM 3672 C CA . ASN A 1 454 ? 11.188 60.219 20.094 1 95.56 454 ASN A CA 1
ATOM 3673 C C . ASN A 1 454 ? 12.047 60.094 21.344 1 95.56 454 ASN A C 1
ATOM 3675 O O . ASN A 1 454 ? 12.43 59 21.734 1 95.56 454 ASN A O 1
ATOM 3679 N N . THR A 1 455 ? 12.32 61.219 21.922 1 97.25 455 THR A N 1
ATOM 3680 C CA . THR A 1 455 ? 13.164 61.188 23.125 1 97.25 455 THR A CA 1
ATOM 3681 C C . THR A 1 455 ? 12.453 60.438 24.25 1 97.25 455 THR A C 1
ATOM 3683 O O . THR A 1 455 ? 13.078 59.688 24.984 1 97.25 455 THR A O 1
ATOM 3686 N N . THR A 1 456 ? 11.141 60.688 24.391 1 97.75 456 THR A N 1
ATOM 3687 C CA . THR A 1 456 ? 10.359 59.969 25.406 1 97.75 456 THR A CA 1
ATOM 3688 C C . THR A 1 456 ? 10.352 58.469 25.125 1 97.75 456 THR A C 1
ATOM 3690 O O . THR A 1 456 ? 10.57 57.688 26.031 1 97.75 456 THR A O 1
ATOM 3693 N N . ARG A 1 457 ? 10.125 58.094 23.875 1 97.75 457 ARG A N 1
ATOM 3694 C CA . ARG A 1 457 ? 10.102 56.688 23.484 1 97.75 457 ARG A CA 1
ATOM 3695 C C . ARG A 1 457 ? 11.453 56.031 23.734 1 97.75 457 ARG A C 1
ATOM 3697 O O . ARG A 1 457 ? 11.516 54.906 24.219 1 97.75 457 ARG A O 1
ATOM 3704 N N . TYR A 1 458 ? 12.508 56.688 23.328 1 97.75 458 TYR A N 1
ATOM 3705 C CA . TYR A 1 458 ? 13.859 56.188 23.562 1 97.75 458 TYR A CA 1
ATOM 3706 C C . TYR A 1 458 ? 14.117 55.969 25.047 1 97.75 458 TYR A C 1
ATOM 3708 O O . TYR A 1 458 ? 14.672 54.938 25.438 1 97.75 458 TYR A O 1
ATOM 3716 N N . ASN A 1 459 ? 13.688 57 25.844 1 97.62 459 ASN A N 1
ATOM 3717 C CA . ASN A 1 459 ? 13.898 56.875 27.281 1 97.62 459 ASN A CA 1
ATOM 3718 C C . ASN A 1 459 ? 13.125 55.719 27.875 1 97.62 459 ASN A C 1
ATOM 3720 O O . ASN A 1 459 ? 13.625 55.031 28.766 1 97.62 459 ASN A O 1
ATOM 3724 N N . ASP A 1 460 ? 11.891 55.469 27.453 1 98 460 ASP A N 1
ATOM 3725 C CA . ASP A 1 460 ? 11.156 54.281 27.875 1 98 460 ASP A CA 1
ATOM 3726 C C . ASP A 1 460 ? 11.969 53.031 27.609 1 98 460 ASP A C 1
ATOM 3728 O O . ASP A 1 460 ? 12.109 52.156 28.5 1 98 460 ASP A O 1
ATOM 3732 N N . LEU A 1 461 ? 12.539 52.906 26.391 1 98.25 461 LEU A N 1
ATOM 3733 C CA . LEU A 1 461 ? 13.25 51.688 25.984 1 98.25 461 LEU A CA 1
ATOM 3734 C C . LEU A 1 461 ? 14.5 51.5 26.828 1 98.25 461 LEU A C 1
ATOM 3736 O O . LEU A 1 461 ? 14.742 50.375 27.312 1 98.25 461 LEU A O 1
ATOM 3740 N N . ILE A 1 462 ? 15.219 52.562 27.016 1 97.12 462 ILE A N 1
ATOM 3741 C CA . ILE A 1 462 ? 16.469 52.469 27.766 1 97.12 462 ILE A CA 1
ATOM 3742 C C . ILE A 1 462 ? 16.188 52.094 29.219 1 97.12 462 ILE A C 1
ATOM 3744 O O . ILE A 1 462 ? 16.891 51.281 29.828 1 97.12 462 ILE A O 1
ATOM 3748 N N . LEU A 1 463 ? 15.211 52.719 29.766 1 97 463 LEU A N 1
ATOM 3749 C CA . LEU A 1 463 ? 14.867 52.469 31.156 1 97 463 LEU A CA 1
ATOM 3750 C C . LEU A 1 463 ? 14.383 51.031 31.344 1 97 463 LEU A C 1
ATOM 3752 O O . LEU A 1 463 ? 14.828 50.344 32.281 1 97 463 LEU A O 1
ATOM 3756 N N . TYR A 1 464 ? 13.555 50.531 30.469 1 97.19 464 TYR A N 1
ATOM 3757 C CA . TYR A 1 464 ? 12.867 49.281 30.734 1 97.19 464 TYR A CA 1
ATOM 3758 C C . TYR A 1 464 ? 13.672 48.094 30.219 1 97.19 464 TYR A C 1
ATOM 3760 O O . TYR A 1 464 ? 13.477 46.969 30.672 1 97.19 464 TYR A O 1
ATOM 3768 N N . GLU A 1 465 ? 14.57 48.25 29.219 1 95.81 465 GLU A N 1
ATOM 3769 C CA . GLU A 1 465 ? 15.406 47.156 28.781 1 95.81 465 GLU A CA 1
ATOM 3770 C C . GLU A 1 465 ? 16.25 46.625 29.938 1 95.81 465 GLU A C 1
ATOM 3772 O O . GLU A 1 465 ? 16.609 45.438 29.953 1 95.81 465 GLU A O 1
ATOM 3777 N N . ASN A 1 466 ? 16.484 47.5 30.922 1 94.06 466 ASN A N 1
ATOM 3778 C CA . ASN A 1 466 ? 17.406 47.156 32 1 94.06 466 ASN A CA 1
ATOM 3779 C C . ASN A 1 466 ? 16.656 46.562 33.188 1 94.06 466 ASN A C 1
ATOM 3781 O O . ASN A 1 466 ? 17.281 46.031 34.125 1 94.06 466 ASN A O 1
ATOM 3785 N N . VAL A 1 467 ? 15.328 46.531 33.156 1 96.19 467 VAL A N 1
ATOM 3786 C CA . VAL A 1 467 ? 14.609 46.062 34.344 1 96.19 467 VAL A CA 1
ATOM 3787 C C . VAL A 1 467 ? 13.672 44.938 33.938 1 96.19 467 VAL A C 1
ATOM 3789 O O . VAL A 1 467 ? 12.992 44.344 34.812 1 96.19 467 VAL A O 1
ATOM 3792 N N . THR A 1 468 ? 13.586 44.594 32.625 1 94.88 468 THR A N 1
ATOM 3793 C CA . THR A 1 468 ? 12.789 43.438 32.188 1 94.88 468 THR A CA 1
ATOM 3794 C C . THR A 1 468 ? 13.508 42.125 32.5 1 94.88 468 THR A C 1
ATOM 3796 O O . THR A 1 468 ? 14.656 41.938 32.094 1 94.88 468 THR A O 1
ATOM 3799 N N . ARG A 1 469 ? 12.852 41.25 33.094 1 91.69 469 ARG A N 1
ATOM 3800 C CA . ARG A 1 469 ? 13.531 40.031 33.531 1 91.69 469 ARG A CA 1
ATOM 3801 C C . ARG A 1 469 ? 13.805 39.094 32.375 1 91.69 469 ARG A C 1
ATOM 3803 O O . ARG A 1 469 ? 12.984 39 31.453 1 91.69 469 ARG A O 1
ATOM 3810 N N . ALA A 1 470 ? 14.852 38.281 32.562 1 86.75 470 ALA A N 1
ATOM 3811 C CA . ALA A 1 470 ? 15.32 37.375 31.516 1 86.75 470 ALA A CA 1
ATOM 3812 C C . ALA A 1 470 ? 14.383 36.156 31.391 1 86.75 470 ALA A C 1
ATOM 3814 O O . ALA A 1 470 ? 14.289 35.562 30.312 1 86.75 470 ALA A O 1
ATOM 3815 N N . SER A 1 471 ? 13.672 35.875 32.406 1 88.25 471 SER A N 1
ATOM 3816 C CA . SER A 1 471 ? 12.797 34.719 32.438 1 88.25 471 SER A CA 1
ATOM 3817 C C . SER A 1 471 ? 11.445 35 31.797 1 88.25 471 SER A C 1
ATOM 3819 O O . SER A 1 471 ? 10.555 34.156 31.781 1 88.25 471 SER A O 1
ATOM 3821 N N . GLY A 1 472 ? 11.312 36.281 31.312 1 89.38 472 GLY A N 1
ATOM 3822 C CA . GLY A 1 472 ? 10.047 36.656 30.719 1 89.38 472 GLY A CA 1
ATOM 3823 C C . GLY A 1 472 ? 9.82 36.062 29.359 1 89.38 472 GLY A C 1
ATOM 3824 O O . GLY A 1 472 ? 10.711 35.406 28.797 1 89.38 472 GLY A O 1
ATOM 3825 N N . PRO A 1 473 ? 8.586 36.219 28.875 1 90.88 473 PRO A N 1
ATOM 3826 C CA . PRO A 1 473 ? 8.211 35.562 27.609 1 90.88 473 PRO A CA 1
ATOM 3827 C C . PRO A 1 473 ? 8.852 36.219 26.391 1 90.88 473 PRO A C 1
ATOM 3829 O O . PRO A 1 473 ? 9.266 37.375 26.453 1 90.88 473 PRO A O 1
ATOM 3832 N N . ALA A 1 474 ? 8.883 35.562 25.328 1 87.81 474 ALA A N 1
ATOM 3833 C CA . ALA A 1 474 ? 9.688 35.812 24.141 1 87.81 474 ALA A CA 1
ATOM 3834 C C . ALA A 1 474 ? 9.281 37.094 23.438 1 87.81 474 ALA A C 1
ATOM 3836 O O . ALA A 1 474 ? 10.133 37.844 22.969 1 87.81 474 ALA A O 1
ATOM 3837 N N . MET A 1 475 ? 7.988 37.438 23.344 1 92.44 475 MET A N 1
ATOM 3838 C CA . MET A 1 475 ? 7.5 38.531 22.484 1 92.44 475 MET A CA 1
ATOM 3839 C C . MET A 1 475 ? 7.953 39.875 23 1 92.44 475 MET A C 1
ATOM 3841 O O . MET A 1 475 ? 7.902 40.875 22.266 1 92.44 475 MET A O 1
ATOM 3845 N N . THR A 1 476 ? 8.414 39.969 24.203 1 95.38 476 THR A N 1
ATOM 3846 C CA . THR A 1 476 ? 8.898 41.219 24.781 1 95.38 476 THR A CA 1
ATOM 3847 C C . THR A 1 476 ? 10.023 41.812 23.938 1 95.38 476 THR A C 1
ATOM 3849 O O . THR A 1 476 ? 10.023 43 23.641 1 95.38 476 THR A O 1
ATOM 3852 N N . TRP A 1 477 ? 10.906 41 23.562 1 96.81 477 TRP A N 1
ATOM 3853 C CA . TRP A 1 477 ? 12.117 41.438 22.859 1 96.81 477 TRP A CA 1
ATOM 3854 C C . TRP A 1 477 ? 11.797 41.875 21.453 1 96.81 477 TRP A C 1
ATOM 3856 O O . TRP A 1 477 ? 12.438 42.781 20.922 1 96.81 477 TRP A O 1
ATOM 3866 N N . SER A 1 478 ? 10.82 41.281 20.875 1 97.5 478 SER A N 1
ATOM 3867 C CA . SER A 1 478 ? 10.367 41.719 19.562 1 97.5 478 SER A CA 1
ATOM 3868 C C . SER A 1 478 ? 9.852 43.156 19.609 1 97.5 478 SER A C 1
ATOM 3870 O O . SER A 1 478 ? 10.039 43.938 18.672 1 97.5 478 SER A O 1
ATOM 3872 N N . MET A 1 479 ? 9.203 43.531 20.672 1 98.31 479 MET A N 1
ATOM 3873 C CA . MET A 1 479 ? 8.688 44.906 20.828 1 98.31 479 MET A CA 1
ATOM 3874 C C . MET A 1 479 ? 9.82 45.906 21.016 1 98.31 479 MET A C 1
ATOM 3876 O O . MET A 1 479 ? 9.758 47.031 20.516 1 98.31 479 MET A O 1
ATOM 3880 N N . PHE A 1 480 ? 10.836 45.469 21.734 1 98.38 480 PHE A N 1
ATOM 3881 C CA . PHE A 1 480 ? 12.023 46.312 21.828 1 98.38 480 PHE A CA 1
ATOM 3882 C C . PHE A 1 480 ? 12.617 46.531 20.438 1 98.38 480 PHE A C 1
ATOM 3884 O O . PHE A 1 480 ? 12.977 47.656 20.094 1 98.38 480 PHE A O 1
ATOM 3891 N N . ALA A 1 481 ? 12.703 45.469 19.641 1 98.38 481 ALA A N 1
ATOM 3892 C CA . ALA A 1 481 ? 13.273 45.594 18.297 1 98.38 481 ALA A CA 1
ATOM 3893 C C . ALA A 1 481 ? 12.508 46.594 17.453 1 98.38 481 ALA A C 1
ATOM 3895 O O . ALA A 1 481 ? 13.102 47.5 16.859 1 98.38 481 ALA A O 1
ATOM 3896 N N . ILE A 1 482 ? 11.234 46.531 17.422 1 98.44 482 ILE A N 1
ATOM 3897 C CA . ILE A 1 482 ? 10.398 47.406 16.609 1 98.44 482 ILE A CA 1
ATOM 3898 C C . ILE A 1 482 ? 10.562 48.844 17.062 1 98.44 482 ILE A C 1
ATOM 3900 O O . ILE A 1 482 ? 10.781 49.75 16.25 1 98.44 482 ILE A O 1
ATOM 3904 N N . ASN A 1 483 ? 10.453 49.031 18.359 1 98.56 483 ASN A N 1
ATOM 3905 C CA . ASN A 1 483 ? 10.477 50.375 18.891 1 98.56 483 ASN A CA 1
ATOM 3906 C C . ASN A 1 483 ? 11.852 51.031 18.734 1 98.56 483 ASN A C 1
ATOM 3908 O O . ASN A 1 483 ? 11.961 52.25 18.516 1 98.56 483 ASN A O 1
ATOM 3912 N N . PHE A 1 484 ? 12.945 50.25 18.859 1 98.5 484 PHE A N 1
ATOM 3913 C CA . PHE A 1 484 ? 14.281 50.781 18.625 1 98.5 484 PHE A CA 1
ATOM 3914 C C . PHE A 1 484 ? 14.469 51.156 17.172 1 98.5 484 PHE A C 1
ATOM 3916 O O . PHE A 1 484 ? 15.141 52.156 16.859 1 98.5 484 PHE A O 1
ATOM 3923 N N . LEU A 1 485 ? 13.93 50.406 16.25 1 97.38 485 LEU A N 1
ATOM 3924 C CA . LEU A 1 485 ? 13.969 50.781 14.852 1 97.38 485 LEU A CA 1
ATOM 3925 C C . LEU A 1 485 ? 13.266 52.125 14.656 1 97.38 485 LEU A C 1
ATOM 3927 O O . LEU A 1 485 ? 13.766 53 13.93 1 97.38 485 LEU A O 1
ATOM 3931 N N . ASP A 1 486 ? 12.164 52.375 15.336 1 96.31 486 ASP A N 1
ATOM 3932 C CA . ASP A 1 486 ? 11.359 53.562 15.18 1 96.31 486 ASP A CA 1
ATOM 3933 C C . ASP A 1 486 ? 12.109 54.812 15.672 1 96.31 486 ASP A C 1
ATOM 3935 O O . ASP A 1 486 ? 11.898 55.906 15.172 1 96.31 486 ASP A O 1
ATOM 3939 N N . VAL A 1 487 ? 12.977 54.625 16.656 1 97 487 VAL A N 1
ATOM 3940 C CA . VAL A 1 487 ? 13.688 55.781 17.203 1 97 487 VAL A CA 1
ATOM 3941 C C . VAL A 1 487 ? 15.086 55.844 16.594 1 97 487 VAL A C 1
ATOM 3943 O O . VAL A 1 487 ? 15.922 56.625 17.031 1 97 487 VAL A O 1
ATOM 3946 N N . GLY A 1 488 ? 15.461 55 15.625 1 95.5 488 GLY A N 1
ATOM 3947 C CA . GLY A 1 488 ? 16.656 55.125 14.797 1 95.5 488 GLY A CA 1
ATOM 3948 C C . GLY A 1 488 ? 17.859 54.406 15.367 1 95.5 488 GLY A C 1
ATOM 3949 O O . GLY A 1 488 ? 19 54.75 15.062 1 95.5 488 GLY A O 1
ATOM 3950 N N . PHE A 1 489 ? 17.641 53.438 16.219 1 97.25 489 PHE A N 1
ATOM 3951 C CA . PHE A 1 489 ? 18.75 52.688 16.797 1 97.25 489 PHE A CA 1
ATOM 3952 C C . PHE A 1 489 ? 18.766 51.25 16.266 1 97.25 489 PHE A C 1
ATOM 3954 O O . PHE A 1 489 ? 18.406 50.312 17 1 97.25 489 PHE A O 1
ATOM 3961 N N . LYS A 1 490 ? 19.25 51.031 15.133 1 96.69 490 LYS A N 1
ATOM 3962 C CA . LYS A 1 490 ? 19.203 49.75 14.398 1 96.69 490 LYS A CA 1
ATOM 3963 C C . LYS A 1 490 ? 20.047 48.688 15.086 1 96.69 490 LYS A C 1
ATOM 3965 O O . LYS A 1 490 ? 19.672 47.531 15.125 1 96.69 490 LYS A O 1
ATOM 3970 N N . THR A 1 491 ? 21.203 49.062 15.594 1 97.25 491 THR A N 1
ATOM 3971 C CA . THR A 1 491 ? 22.094 48.094 16.234 1 97.25 491 THR A CA 1
ATOM 3972 C C . THR A 1 491 ? 21.406 47.438 17.438 1 97.25 491 THR A C 1
ATOM 3974 O O . THR A 1 491 ? 21.453 46.219 17.609 1 97.25 491 THR A O 1
ATOM 3977 N N . LYS A 1 492 ? 20.719 48.281 18.25 1 97.5 492 LYS A N 1
ATOM 3978 C CA . LYS A 1 492 ? 19.969 47.75 19.375 1 97.5 492 LYS A CA 1
ATOM 3979 C C . LYS A 1 492 ? 18.781 46.906 18.891 1 97.5 492 LYS A C 1
ATOM 3981 O O . LYS A 1 492 ? 18.484 45.875 19.484 1 97.5 492 LYS A O 1
ATOM 3986 N N . ALA A 1 493 ? 18.172 47.406 17.875 1 98.12 493 ALA A N 1
ATOM 3987 C CA . ALA A 1 493 ? 17.062 46.656 17.297 1 98.12 493 ALA A CA 1
ATOM 3988 C C . ALA A 1 493 ? 17.5 45.25 16.844 1 98.12 493 ALA A C 1
ATOM 3990 O O . ALA A 1 493 ? 16.812 44.281 17.125 1 98.12 493 ALA A O 1
ATOM 3991 N N . ASP A 1 494 ? 18.641 45.188 16.172 1 97.88 494 ASP A N 1
ATOM 3992 C CA . ASP A 1 494 ? 19.172 43.938 15.695 1 97.88 494 ASP A CA 1
ATOM 3993 C C . ASP A 1 494 ? 19.469 42.969 16.859 1 97.88 494 ASP A C 1
ATOM 3995 O O . ASP A 1 494 ? 19.172 41.781 16.781 1 97.88 494 ASP A O 1
ATOM 3999 N N . HIS A 1 495 ? 20 43.562 17.875 1 97.31 495 HIS A N 1
ATOM 4000 C CA . HIS A 1 495 ? 20.297 42.781 19.062 1 97.31 495 HIS A CA 1
ATOM 4001 C C . HIS A 1 495 ? 19.047 42.156 19.641 1 97.31 495 HIS A C 1
ATOM 4003 O O . HIS A 1 495 ? 19.016 40.969 19.922 1 97.31 495 HIS A O 1
ATOM 4009 N N . TYR A 1 496 ? 18.016 42.938 19.781 1 97.56 496 TYR A N 1
ATOM 4010 C CA . TYR A 1 496 ? 16.797 42.438 20.422 1 97.56 496 TYR A CA 1
ATOM 4011 C C . TYR A 1 496 ? 16.016 41.531 19.484 1 97.56 496 TYR A C 1
ATOM 4013 O O . TYR A 1 496 ? 15.344 40.625 19.938 1 97.56 496 TYR A O 1
ATOM 4021 N N . PHE A 1 497 ? 16.172 41.75 18.203 1 97.56 497 PHE A N 1
ATOM 4022 C CA . PHE A 1 497 ? 15.578 40.812 17.234 1 97.56 497 PHE A CA 1
ATOM 4023 C C . PHE A 1 497 ? 16.125 39.406 17.438 1 97.56 497 PHE A C 1
ATOM 4025 O O . PHE A 1 497 ? 15.359 38.438 17.562 1 97.56 497 PHE A O 1
ATOM 4032 N N . VAL A 1 498 ? 17.375 39.312 17.484 1 96.31 498 VAL A N 1
ATOM 4033 C CA . VAL A 1 498 ? 18.031 38 17.625 1 96.31 498 VAL A CA 1
ATOM 4034 C C . VAL A 1 498 ? 17.703 37.406 19 1 96.31 498 VAL A C 1
ATOM 4036 O O . VAL A 1 498 ? 17.391 36.219 19.125 1 96.31 498 VAL A O 1
ATOM 4039 N N . LYS A 1 499 ? 17.688 38.281 20.047 1 94.62 499 LYS A N 1
ATOM 4040 C CA . LYS A 1 499 ? 17.359 37.875 21.391 1 94.62 499 LYS A CA 1
ATOM 4041 C C . LYS A 1 499 ? 15.953 37.281 21.469 1 94.62 499 LYS A C 1
ATOM 4043 O O . LYS A 1 499 ? 15.68 36.406 22.266 1 94.62 499 LYS A O 1
ATOM 4048 N N . GLY A 1 500 ? 15.086 37.75 20.656 1 93.75 500 GLY A N 1
ATOM 4049 C CA . GLY A 1 500 ? 13.68 37.406 20.672 1 93.75 500 GLY A CA 1
ATOM 4050 C C . GLY A 1 500 ? 13.406 36 20.188 1 93.75 500 GLY A C 1
ATOM 4051 O O . GLY A 1 500 ? 12.336 35.438 20.453 1 93.75 500 GLY A O 1
ATOM 4052 N N . PHE A 1 501 ? 14.445 35.344 19.516 1 92.19 501 PHE A N 1
ATOM 4053 C CA . PHE A 1 501 ? 14.109 34 19.047 1 92.19 501 PHE A CA 1
ATOM 4054 C C . PHE A 1 501 ? 15.25 33.031 19.328 1 92.19 501 PHE A C 1
ATOM 4056 O O . PHE A 1 501 ? 15.023 31.812 19.469 1 92.19 501 PHE A O 1
ATOM 4063 N N . GLU A 1 502 ? 16.453 33.406 19.469 1 91.5 502 GLU A N 1
ATOM 4064 C CA . GLU A 1 502 ? 17.609 32.531 19.516 1 91.5 502 GLU A CA 1
ATOM 4065 C C . GLU A 1 502 ? 17.516 31.547 20.688 1 91.5 502 GLU A C 1
ATOM 4067 O O . GLU A 1 502 ? 17.734 30.344 20.516 1 91.5 502 GLU A O 1
ATOM 4072 N N . ASP A 1 503 ? 17.078 32.062 21.844 1 91.75 503 ASP A N 1
ATOM 4073 C CA . ASP A 1 503 ? 17.031 31.188 23.016 1 91.75 503 ASP A CA 1
ATOM 4074 C C . ASP A 1 503 ? 15.617 30.672 23.266 1 91.75 503 ASP A C 1
ATOM 4076 O O . ASP A 1 503 ? 15.359 30.016 24.281 1 91.75 503 ASP A O 1
ATOM 4080 N N . TYR A 1 504 ? 14.742 30.953 22.438 1 94.69 504 TYR A N 1
ATOM 4081 C CA . TYR A 1 504 ? 13.344 30.609 22.672 1 94.69 504 TYR A CA 1
ATOM 4082 C C . TYR A 1 504 ? 12.883 29.5 21.719 1 94.69 504 TYR A C 1
ATOM 4084 O O . TYR A 1 504 ? 11.75 29.031 21.812 1 94.69 504 TYR A O 1
ATOM 4092 N N . ILE A 1 505 ? 13.75 29.078 20.828 1 93.94 505 ILE A N 1
ATOM 4093 C CA . ILE A 1 505 ? 13.414 28.047 19.844 1 93.94 505 ILE A CA 1
ATOM 4094 C C . ILE A 1 505 ? 14.219 26.781 20.125 1 93.94 505 ILE A C 1
ATOM 4096 O O . ILE A 1 505 ? 15.406 26.844 20.422 1 93.94 505 ILE A O 1
ATOM 4100 N N . ARG A 1 506 ? 13.508 25.656 20.141 1 91 506 ARG A N 1
ATOM 4101 C CA . ARG A 1 506 ? 14.234 24.391 20.141 1 91 506 ARG A CA 1
ATOM 4102 C C . ARG A 1 506 ? 14.672 24 18.734 1 91 506 ARG A C 1
ATOM 4104 O O . ARG A 1 506 ? 13.867 24.016 17.797 1 91 506 ARG A O 1
ATOM 4111 N N . PRO A 1 507 ? 15.828 23.625 18.5 1 90 507 PRO A N 1
ATOM 4112 C CA . PRO A 1 507 ? 16.438 23.641 17.172 1 90 507 PRO A CA 1
ATOM 4113 C C . PRO A 1 507 ? 15.938 22.516 16.281 1 90 507 PRO A C 1
ATOM 4115 O O . PRO A 1 507 ? 15.945 22.641 15.047 1 90 507 PRO A O 1
ATOM 4118 N N . GLU A 1 508 ? 15.531 21.359 16.859 1 87.94 508 GLU A N 1
ATOM 4119 C CA . GLU A 1 508 ? 15.234 20.188 16.047 1 87.94 508 GLU A CA 1
ATOM 4120 C C . GLU A 1 508 ? 14.117 20.469 15.047 1 87.94 508 GLU A C 1
ATOM 4122 O O . GLU A 1 508 ? 14.266 20.219 13.852 1 87.94 508 GLU A O 1
ATOM 4127 N N . PHE A 1 509 ? 13.023 21.078 15.516 1 93 509 PHE A N 1
ATOM 4128 C CA . PHE A 1 509 ? 11.875 21.312 14.648 1 93 509 PHE A CA 1
ATOM 4129 C C . PHE A 1 509 ? 11.414 22.766 14.734 1 93 509 PHE A C 1
ATOM 4131 O O . PHE A 1 509 ? 10.305 23.094 14.312 1 93 509 PHE A O 1
ATOM 4138 N N . LYS A 1 510 ? 12.289 23.641 15.352 1 95.75 510 LYS A N 1
ATOM 4139 C CA . LYS A 1 510 ? 12.062 25.078 15.461 1 95.75 510 LYS A CA 1
ATOM 4140 C C . LYS A 1 510 ? 10.758 25.359 16.203 1 95.75 510 LYS A C 1
ATOM 4142 O O . LYS A 1 510 ? 10.016 26.281 15.836 1 95.75 510 LYS A O 1
ATOM 4147 N N . VAL A 1 511 ? 10.43 24.547 17.203 1 94.44 511 VAL A N 1
ATOM 4148 C CA . VAL A 1 511 ? 9.266 24.781 18.047 1 94.44 511 VAL A CA 1
ATOM 4149 C C . VAL A 1 511 ? 9.586 25.844 19.094 1 94.44 511 VAL A C 1
ATOM 4151 O O . VAL A 1 511 ? 10.633 25.781 19.75 1 94.44 511 VAL A O 1
ATOM 4154 N N . TRP A 1 512 ? 8.719 26.781 19.266 1 95.31 512 TRP A N 1
ATOM 4155 C CA . TRP A 1 512 ? 8.945 27.922 20.141 1 95.31 512 TRP A CA 1
ATOM 4156 C C . TRP A 1 512 ? 8.586 27.578 21.578 1 95.31 512 TRP A C 1
ATOM 4158 O O . TRP A 1 512 ? 7.648 26.812 21.828 1 95.31 512 TRP A O 1
ATOM 4168 N N . SER A 1 513 ? 9.336 28.188 22.438 1 93.81 513 SER A N 1
ATOM 4169 C CA . SER A 1 513 ? 9.07 28.125 23.875 1 93.81 513 SER A CA 1
ATOM 4170 C C . SER A 1 513 ? 8.648 29.484 24.422 1 93.81 513 SER A C 1
ATOM 4172 O O . SER A 1 513 ? 9.055 30.531 23.891 1 93.81 513 SER A O 1
ATOM 4174 N N . GLU A 1 514 ? 7.855 29.469 25.438 1 93.56 514 GLU A N 1
ATOM 4175 C CA . GLU A 1 514 ? 7.449 30.688 26.125 1 93.56 514 GLU A CA 1
ATOM 4176 C C . GLU A 1 514 ? 8.648 31.391 26.75 1 93.56 514 GLU A C 1
ATOM 4178 O O . GLU A 1 514 ? 8.734 32.625 26.719 1 93.56 514 GLU A O 1
ATOM 4183 N N . THR A 1 515 ? 9.508 30.594 27.281 1 92.44 515 THR A N 1
ATOM 4184 C CA . THR A 1 515 ? 10.672 31.109 27.969 1 92.44 515 THR A CA 1
ATOM 4185 C C . THR A 1 515 ? 11.961 30.594 27.344 1 92.44 515 THR A C 1
ATOM 4187 O O . THR A 1 515 ? 11.93 29.672 26.531 1 92.44 515 THR A O 1
ATOM 4190 N N . SER A 1 516 ? 13.016 31.266 27.688 1 90.31 516 SER A N 1
ATOM 4191 C CA . SER A 1 516 ? 14.305 30.859 27.125 1 90.31 516 SER A CA 1
ATOM 4192 C C . SER A 1 516 ? 14.711 29.469 27.625 1 90.31 516 SER A C 1
ATOM 4194 O O . SER A 1 516 ? 14.094 28.938 28.547 1 90.31 516 SER A O 1
ATOM 4196 N N . PHE A 1 517 ? 15.727 28.922 27 1 85.19 517 PHE A N 1
ATOM 4197 C CA . PHE A 1 517 ? 16.188 27.562 27.219 1 85.19 517 PHE A CA 1
ATOM 4198 C C . PHE A 1 517 ? 16.438 27.297 28.703 1 85.19 517 PHE A C 1
ATOM 4200 O O . PHE A 1 517 ? 16.359 26.156 29.156 1 85.19 517 PHE A O 1
ATOM 4207 N N . TYR A 1 518 ? 16.656 28.25 29.484 1 81.81 518 TYR A N 1
ATOM 4208 C CA . TYR A 1 518 ? 17.109 28.125 30.859 1 81.81 518 TYR A CA 1
ATOM 4209 C C . TYR A 1 518 ? 15.93 28.047 31.812 1 81.81 518 TYR A C 1
ATOM 4211 O O . TYR A 1 518 ? 16.109 27.703 33 1 81.81 518 TYR A O 1
ATOM 4219 N N . PHE A 1 519 ? 14.75 28.281 31.266 1 83.56 519 PHE A N 1
ATOM 4220 C CA . PHE A 1 519 ? 13.562 28.312 32.125 1 83.56 519 PHE A CA 1
ATOM 4221 C C . PHE A 1 519 ? 12.492 27.375 31.578 1 83.56 519 PHE A C 1
ATOM 4223 O O . PHE A 1 519 ? 12.453 27.094 30.375 1 83.56 519 PHE A O 1
ATOM 4230 N N . LYS A 1 520 ? 11.664 26.891 32.469 1 82.25 520 LYS A N 1
ATOM 4231 C CA . LYS A 1 520 ? 10.508 26.094 32.062 1 82.25 520 LYS A CA 1
ATOM 4232 C C . LYS A 1 520 ? 9.438 26.984 31.422 1 82.25 520 LYS A C 1
ATOM 4234 O O . LYS A 1 520 ? 9.148 28.062 31.922 1 82.25 520 LYS A O 1
ATOM 4239 N N . GLY A 1 521 ? 8.977 26.594 30.297 1 86.44 521 GLY A N 1
ATOM 4240 C CA . GLY A 1 521 ? 7.945 27.359 29.625 1 86.44 521 GLY A CA 1
ATOM 4241 C C . GLY A 1 521 ? 7.043 26.516 28.75 1 86.44 521 GLY A C 1
ATOM 4242 O O . GLY A 1 521 ? 7.371 25.359 28.438 1 86.44 521 GLY A O 1
ATOM 4243 N N . SER A 1 522 ? 5.98 27.172 28.375 1 91.12 522 SER A N 1
ATOM 4244 C CA . SER A 1 522 ? 5.008 26.5 27.516 1 91.12 522 SER A CA 1
ATOM 4245 C C . SER A 1 522 ? 5.586 26.219 26.125 1 91.12 522 SER A C 1
ATOM 4247 O O . SER A 1 522 ? 6.371 27.016 25.609 1 91.12 522 SER A O 1
ATOM 4249 N N . SER A 1 523 ? 5.262 25.078 25.562 1 91.75 523 SER A N 1
ATOM 4250 C CA . SER A 1 523 ? 5.707 24.688 24.234 1 91.75 523 SER A CA 1
ATOM 4251 C C . SER A 1 523 ? 4.742 25.172 23.156 1 91.75 523 SER A C 1
ATOM 4253 O O . SER A 1 523 ? 3.57 25.438 23.453 1 91.75 523 SER A O 1
ATOM 4255 N N . ASN A 1 524 ? 5.266 25.25 21.891 1 94.06 524 ASN A N 1
ATOM 4256 C CA . ASN A 1 524 ? 4.492 25.75 20.766 1 94.06 524 ASN A CA 1
ATOM 4257 C C . ASN A 1 524 ? 3.861 27.109 21.062 1 94.06 524 ASN A C 1
ATOM 4259 O O . ASN A 1 524 ? 2.65 27.281 20.922 1 94.06 524 ASN A O 1
ATOM 4263 N N . PHE A 1 525 ? 4.676 28 21.469 1 96.56 525 PHE A N 1
ATOM 4264 C CA . PHE A 1 525 ? 4.227 29.281 21.984 1 96.56 525 PHE A CA 1
ATOM 4265 C C . PHE A 1 525 ? 3.941 30.25 20.844 1 96.56 525 PHE A C 1
ATOM 4267 O O . PHE A 1 525 ? 4.797 31.062 20.484 1 96.56 525 PHE A O 1
ATOM 4274 N N . LEU A 1 526 ? 2.715 30.281 20.422 1 97.31 526 LEU A N 1
ATOM 4275 C CA . LEU A 1 526 ? 2.27 31.047 19.266 1 97.31 526 LEU A CA 1
ATOM 4276 C C . LEU A 1 526 ? 2.354 32.531 19.531 1 97.31 526 LEU A C 1
ATOM 4278 O O . LEU A 1 526 ? 2.596 33.344 18.625 1 97.31 526 LEU A O 1
ATOM 4282 N N . THR A 1 527 ? 2.168 32.938 20.797 1 97.69 527 THR A N 1
ATOM 4283 C CA . THR A 1 527 ? 2.297 34.344 21.203 1 97.69 527 THR A CA 1
ATOM 4284 C C . THR A 1 527 ? 3.68 34.875 20.844 1 97.69 527 THR A C 1
ATOM 4286 O O . THR A 1 527 ? 3.799 35.969 20.281 1 97.69 527 THR A O 1
ATOM 4289 N N . GLY A 1 528 ? 4.68 34.094 21.188 1 97.44 528 GLY A N 1
ATOM 4290 C CA . GLY A 1 528 ? 6.035 34.469 20.828 1 97.44 528 GLY A CA 1
ATOM 4291 C C . GLY A 1 528 ? 6.258 34.531 19.328 1 97.44 528 GLY A C 1
ATOM 4292 O O . GLY A 1 528 ? 6.93 35.469 18.844 1 97.44 528 GLY A O 1
ATOM 4293 N N . ILE A 1 529 ? 5.699 33.594 18.594 1 97.5 529 ILE A N 1
ATOM 4294 C CA . ILE A 1 529 ? 5.789 33.594 17.141 1 97.5 529 ILE A CA 1
ATOM 4295 C C . ILE A 1 529 ? 5.16 34.875 16.562 1 97.5 529 ILE A C 1
ATOM 4297 O O . ILE A 1 529 ? 5.723 35.5 15.672 1 97.5 529 ILE A O 1
ATOM 4301 N N . GLY A 1 530 ? 4 35.219 17.109 1 98.44 530 GLY A N 1
ATOM 4302 C CA . GLY A 1 530 ? 3.328 36.406 16.656 1 98.44 530 GLY A CA 1
ATOM 4303 C C . GLY A 1 530 ? 4.164 37.656 16.844 1 98.44 530 GLY A C 1
ATOM 4304 O O . GLY A 1 530 ? 4.258 38.5 15.93 1 98.44 530 GLY A O 1
ATOM 4305 N N . GLY A 1 531 ? 4.746 37.844 18.031 1 98.31 531 GLY A N 1
ATOM 4306 C CA . GLY A 1 531 ? 5.633 38.969 18.266 1 98.31 531 GLY A CA 1
ATOM 4307 C C . GLY A 1 531 ? 6.812 39 17.312 1 98.31 531 GLY A C 1
ATOM 4308 O O . GLY A 1 531 ? 7.141 40.062 16.766 1 98.31 531 GLY A O 1
ATOM 4309 N N . PHE A 1 532 ? 7.441 37.906 17.047 1 98 532 PHE A N 1
ATOM 4310 C CA . PHE A 1 532 ? 8.602 37.75 16.188 1 98 532 PHE A CA 1
ATOM 4311 C C . PHE A 1 532 ? 8.266 38.156 14.758 1 98 532 PHE A C 1
ATOM 4313 O O . PHE A 1 532 ? 8.992 38.969 14.148 1 98 532 PHE A O 1
ATOM 4320 N N . LEU A 1 533 ? 7.137 37.625 14.266 1 98.5 533 LEU A N 1
ATOM 4321 C CA . LEU A 1 533 ? 6.75 37.938 12.891 1 98.5 533 LEU A CA 1
ATOM 4322 C C . LEU A 1 533 ? 6.363 39.406 12.75 1 98.5 533 LEU A C 1
ATOM 4324 O O . LEU A 1 533 ? 6.602 40.031 11.711 1 98.5 533 LEU A O 1
ATOM 4328 N N . GLN A 1 534 ? 5.781 40 13.758 1 98.62 534 GLN A N 1
ATOM 4329 C CA . GLN A 1 534 ? 5.477 41.438 13.742 1 98.62 534 GLN A CA 1
ATOM 4330 C C . GLN A 1 534 ? 6.75 42.25 13.648 1 98.62 534 GLN A C 1
ATOM 4332 O O . GLN A 1 534 ? 6.766 43.312 13 1 98.62 534 GLN A O 1
ATOM 4337 N N . SER A 1 535 ? 7.82 41.812 14.328 1 98.62 535 SER A N 1
ATOM 4338 C CA . SER A 1 535 ? 9.07 42.562 14.258 1 98.62 535 SER A CA 1
ATOM 4339 C C . SER A 1 535 ? 9.602 42.625 12.828 1 98.62 535 SER A C 1
ATOM 4341 O O . SER A 1 535 ? 10.266 43.594 12.445 1 98.62 535 SER A O 1
ATOM 4343 N N . ILE A 1 536 ? 9.258 41.594 12.047 1 98.25 536 ILE A N 1
ATOM 4344 C CA . ILE A 1 536 ? 9.688 41.594 10.656 1 98.25 536 ILE A CA 1
ATOM 4345 C C . ILE A 1 536 ? 8.797 42.5 9.828 1 98.25 536 ILE A C 1
ATOM 4347 O O . ILE A 1 536 ? 9.281 43.438 9.164 1 98.25 536 ILE A O 1
ATOM 4351 N N . LEU A 1 537 ? 7.508 42.375 9.922 1 98.5 537 LEU A N 1
ATOM 4352 C CA . LEU A 1 537 ? 6.574 43.094 9.086 1 98.5 537 LEU A CA 1
ATOM 4353 C C . LEU A 1 537 ? 6.496 44.562 9.523 1 98.5 537 LEU A C 1
ATOM 4355 O O . LEU A 1 537 ? 6.574 45.469 8.695 1 98.5 537 LEU A O 1
ATOM 4359 N N . TYR A 1 538 ? 6.363 44.812 10.812 1 98.56 538 TYR A N 1
ATOM 4360 C CA . TYR A 1 538 ? 6.035 46.125 11.312 1 98.56 538 TYR A CA 1
ATOM 4361 C C . TYR A 1 538 ? 7.277 46.844 11.867 1 98.56 538 TYR A C 1
ATOM 4363 O O . TYR A 1 538 ? 7.227 48 12.234 1 98.56 538 TYR A O 1
ATOM 4371 N N . GLY A 1 539 ? 8.328 46.094 11.953 1 98.06 539 GLY A N 1
ATOM 4372 C CA . GLY A 1 539 ? 9.609 46.688 12.312 1 98.06 539 GLY A CA 1
ATOM 4373 C C . GLY A 1 539 ? 10.531 46.844 11.125 1 98.06 539 GLY A C 1
ATOM 4374 O O . GLY A 1 539 ? 10.578 47.938 10.531 1 98.06 539 GLY A O 1
ATOM 4375 N N . TYR A 1 540 ? 11.086 45.812 10.68 1 97.81 540 TYR A N 1
ATOM 4376 C CA . TYR A 1 540 ? 12.125 45.844 9.656 1 97.81 540 TYR A CA 1
ATOM 4377 C C . TYR A 1 540 ? 11.531 46.219 8.297 1 97.81 540 TYR A C 1
ATOM 4379 O O . TYR A 1 540 ? 12.133 46.969 7.539 1 97.81 540 TYR A O 1
ATOM 4387 N N . ALA A 1 541 ? 10.383 45.719 7.969 1 97.44 541 ALA A N 1
ATOM 4388 C CA . ALA A 1 541 ? 9.75 46.062 6.695 1 97.44 541 ALA A CA 1
ATOM 4389 C C . ALA A 1 541 ? 9.156 47.469 6.73 1 97.44 541 ALA A C 1
ATOM 4391 O O . ALA A 1 541 ? 8.859 48.031 5.684 1 97.44 541 ALA A O 1
ATOM 4392 N N . GLY A 1 542 ? 8.852 47.969 7.922 1 96.94 542 GLY A N 1
ATOM 4393 C CA . GLY A 1 542 ? 8.445 49.344 8.094 1 96.94 542 GLY A CA 1
ATOM 4394 C C . GLY A 1 542 ? 6.98 49.562 7.785 1 96.94 542 GLY A C 1
ATOM 4395 O O . GLY A 1 542 ? 6.566 50.719 7.52 1 96.94 542 GLY A O 1
ATOM 4396 N N . ILE A 1 543 ? 6.156 48.531 7.848 1 97.81 543 ILE A N 1
ATOM 4397 C CA . ILE A 1 543 ? 4.746 48.656 7.492 1 97.81 543 ILE A CA 1
ATOM 4398 C C . ILE A 1 543 ? 3.93 49.031 8.719 1 97.81 543 ILE A C 1
ATOM 4400 O O . ILE A 1 543 ? 4.164 48.531 9.82 1 97.81 543 ILE A O 1
ATOM 4404 N N . ARG A 1 544 ? 3.016 50 8.586 1 97.88 544 ARG A N 1
ATOM 4405 C CA . ARG A 1 544 ? 2.082 50.375 9.633 1 97.88 544 ARG A CA 1
ATOM 4406 C C . ARG A 1 544 ? 0.681 50.594 9.07 1 97.88 544 ARG A C 1
ATOM 4408 O O . ARG A 1 544 ? 0.525 50.969 7.902 1 97.88 544 ARG A O 1
ATOM 4415 N N . PHE A 1 545 ? -0.289 50.375 9.891 1 97.75 545 PHE A N 1
ATOM 4416 C CA . PHE A 1 545 ? -1.674 50.594 9.484 1 97.75 545 PHE A CA 1
ATOM 4417 C C . PHE A 1 545 ? -2.369 51.594 10.414 1 97.75 545 PHE A C 1
ATOM 4419 O O . PHE A 1 545 ? -2.146 51.562 11.625 1 97.75 545 PHE A O 1
ATOM 4426 N N . TYR A 1 546 ? -3.209 52.438 9.805 1 95.75 546 TYR A N 1
ATOM 4427 C CA . TYR A 1 546 ? -3.936 53.469 10.547 1 95.75 546 TYR A CA 1
ATOM 4428 C C . TYR A 1 546 ? -5.348 53.625 10 1 95.75 546 TYR A C 1
ATOM 4430 O O . TYR A 1 546 ? -5.641 53.219 8.875 1 95.75 546 TYR A O 1
ATOM 4438 N N . VAL A 1 547 ? -6.156 54.125 10.883 1 95.75 547 VAL A N 1
ATOM 4439 C CA . VAL A 1 547 ? -7.469 54.594 10.477 1 95.75 547 VAL A CA 1
ATOM 4440 C C . VAL A 1 547 ? -7.559 56.094 10.727 1 95.75 547 VAL A C 1
ATOM 4442 O O . VAL A 1 547 ? -7.266 56.562 11.836 1 95.75 547 VAL A O 1
ATOM 4445 N N . ASP A 1 548 ? -7.902 56.875 9.734 1 92.75 548 ASP A N 1
ATOM 4446 C CA . ASP A 1 548 ? -8.008 58.312 9.945 1 92.75 548 ASP A CA 1
ATOM 4447 C C . ASP A 1 548 ? -9.383 58.688 10.477 1 92.75 548 ASP A C 1
ATOM 4449 O O . ASP A 1 548 ? -10.281 57.844 10.547 1 92.75 548 ASP A O 1
ATOM 4453 N N . PRO A 1 549 ? -9.594 59.875 10.977 1 86.56 549 PRO A N 1
ATOM 4454 C CA . PRO A 1 549 ? -10.852 60.281 11.609 1 86.56 549 PRO A CA 1
ATOM 4455 C C . PRO A 1 549 ? -12.055 60.188 10.68 1 86.56 549 PRO A C 1
ATOM 4457 O O . PRO A 1 549 ? -13.195 60.188 11.133 1 86.56 549 PRO A O 1
ATOM 4460 N N . LYS A 1 550 ? -11.82 60.125 9.359 1 87.44 550 LYS A N 1
ATOM 4461 C CA . LYS A 1 550 ? -12.914 60.031 8.391 1 87.44 550 LYS A CA 1
ATOM 4462 C C . LYS A 1 550 ? -13.195 58.562 8.047 1 87.44 550 LYS A C 1
ATOM 4464 O O . LYS A 1 550 ? -14.016 58.281 7.176 1 87.44 550 LYS A O 1
ATOM 4469 N N . GLY A 1 551 ? -12.484 57.656 8.68 1 90.31 551 GLY A N 1
ATOM 4470 C CA . GLY A 1 551 ? -12.727 56.219 8.508 1 90.31 551 GLY A CA 1
ATOM 4471 C C . GLY A 1 551 ? -11.922 55.625 7.371 1 90.31 551 GLY A C 1
ATOM 4472 O O . GLY A 1 551 ? -12.117 54.469 7.02 1 90.31 551 GLY A O 1
ATOM 4473 N N . ARG A 1 552 ? -10.984 56.25 6.766 1 92.62 552 ARG A N 1
ATOM 4474 C CA . ARG A 1 552 ? -10.109 55.719 5.723 1 92.62 552 ARG A CA 1
ATOM 4475 C C . ARG A 1 552 ? -9.031 54.812 6.324 1 92.62 552 ARG A C 1
ATOM 4477 O O . ARG A 1 552 ? -8.453 55.156 7.363 1 92.62 552 ARG A O 1
ATOM 4484 N N . SER A 1 553 ? -8.859 53.781 5.688 1 96.56 553 SER A N 1
ATOM 4485 C CA . SER A 1 553 ? -7.734 52.938 6.043 1 96.56 553 SER A CA 1
ATOM 4486 C C . SER A 1 553 ? -6.461 53.375 5.336 1 96.56 553 SER A C 1
ATOM 4488 O O . SER A 1 553 ? -6.496 53.75 4.16 1 96.56 553 SER A O 1
ATOM 4490 N N . GLN A 1 554 ? -5.387 53.312 6.09 1 97.44 554 GLN A N 1
ATOM 4491 C CA . GLN A 1 554 ? -4.098 53.719 5.547 1 97.44 554 GLN A CA 1
ATOM 4492 C C . GLN A 1 554 ? -3.02 52.688 5.855 1 97.44 554 GLN A C 1
ATOM 4494 O O . GLN A 1 554 ? -2.959 52.156 6.965 1 97.44 554 GLN A O 1
ATOM 4499 N N . MET A 1 555 ? -2.268 52.375 4.848 1 97.62 555 MET A N 1
ATOM 4500 C CA . MET A 1 555 ? -1.033 51.594 5.023 1 97.62 555 MET A CA 1
ATOM 4501 C C . MET A 1 555 ? 0.187 52.5 4.809 1 97.62 555 MET A C 1
ATOM 4503 O O . MET A 1 555 ? 0.432 52.969 3.693 1 97.62 555 MET A O 1
ATOM 4507 N N . LEU A 1 556 ? 0.846 52.719 5.895 1 97.44 556 LEU A N 1
ATOM 4508 C CA . LEU A 1 556 ? 2.051 53.562 5.855 1 97.44 556 LEU A CA 1
ATOM 4509 C C . LEU A 1 556 ? 3.289 52.688 5.625 1 97.44 556 LEU A C 1
ATOM 4511 O O . LEU A 1 556 ? 3.447 51.656 6.262 1 97.44 556 LEU A O 1
ATOM 4515 N N . LEU A 1 557 ? 4.121 53.031 4.66 1 96.12 557 LEU A N 1
ATOM 4516 C CA . LEU A 1 557 ? 5.43 52.438 4.445 1 96.12 557 LEU A CA 1
ATOM 4517 C C . LEU A 1 557 ? 6.547 53.375 4.863 1 96.12 557 LEU A C 1
ATOM 4519 O O . LEU A 1 557 ? 6.895 54.312 4.125 1 96.12 557 LEU A O 1
ATOM 4523 N N . LYS A 1 558 ? 7.051 53.062 6.039 1 93.94 558 LYS A N 1
ATOM 4524 C CA . LYS A 1 558 ? 8.172 53.844 6.551 1 93.94 558 LYS A CA 1
ATOM 4525 C C . LYS A 1 558 ? 9.508 53.281 6.105 1 93.94 558 LYS A C 1
ATOM 4527 O O . LYS A 1 558 ? 9.547 52.344 5.297 1 93.94 558 LYS A O 1
ATOM 4532 N N . GLN A 1 559 ? 10.547 53.844 6.652 1 92.19 559 GLN A N 1
ATOM 4533 C CA . GLN A 1 559 ? 11.875 53.344 6.312 1 92.19 559 GLN A CA 1
ATOM 4534 C C . GLN A 1 559 ? 12.031 51.875 6.691 1 92.19 559 GLN A C 1
ATOM 4536 O O . GLN A 1 559 ? 11.766 51.5 7.832 1 92.19 559 GLN A O 1
ATOM 4541 N N . SER A 1 560 ? 12.359 51.062 5.703 1 95.31 560 SER A N 1
ATOM 4542 C CA . SER A 1 560 ? 12.633 49.656 5.938 1 95.31 560 SER A CA 1
ATOM 4543 C C . SER A 1 560 ? 14.094 49.438 6.34 1 95.31 560 SER A C 1
ATOM 4545 O O . SER A 1 560 ? 14.938 50.312 6.121 1 95.31 560 SER A O 1
ATOM 4547 N N . HIS A 1 561 ? 14.352 48.375 6.973 1 96.25 561 HIS A N 1
ATOM 4548 C CA . HIS A 1 561 ? 15.688 47.969 7.395 1 96.25 561 HIS A CA 1
ATOM 4549 C C . HIS A 1 561 ? 15.93 46.5 7.059 1 96.25 561 HIS A C 1
ATOM 4551 O O . HIS A 1 561 ? 15 45.688 7.078 1 96.25 561 HIS A O 1
ATOM 4557 N N . LEU A 1 562 ? 17.125 46.188 6.723 1 95.44 562 LEU A N 1
ATOM 4558 C CA . LEU A 1 562 ? 17.484 44.781 6.523 1 95.44 562 LEU A CA 1
ATOM 4559 C C . LEU A 1 562 ? 17.531 44.031 7.855 1 95.44 562 LEU A C 1
ATOM 4561 O O . LEU A 1 562 ? 17.906 44.625 8.875 1 95.44 562 LEU A O 1
ATOM 4565 N N . LEU A 1 563 ? 17.094 42.781 7.883 1 96 563 LEU A N 1
ATOM 4566 C CA . LEU A 1 563 ? 17.297 41.906 9.031 1 96 563 LEU A CA 1
ATOM 4567 C C . LEU A 1 563 ? 18.797 41.656 9.266 1 96 563 LEU A C 1
ATOM 4569 O O . LEU A 1 563 ? 19.594 41.812 8.344 1 96 563 LEU A O 1
ATOM 4573 N N . PRO A 1 564 ? 19.094 41.312 10.516 1 94.62 564 PRO A N 1
ATOM 4574 C CA . PRO A 1 564 ? 20.516 41.094 10.797 1 94.62 564 PRO A CA 1
ATOM 4575 C C . PRO A 1 564 ? 21.141 40.031 9.898 1 94.62 564 PRO A C 1
ATOM 4577 O O . PRO A 1 564 ? 20.641 38.906 9.82 1 94.62 564 PRO A O 1
ATOM 4580 N N . GLU A 1 565 ? 22.234 40.375 9.188 1 91.19 565 GLU A N 1
ATOM 4581 C CA . GLU A 1 565 ? 23.047 39.469 8.367 1 91.19 565 GLU A CA 1
ATOM 4582 C C . GLU A 1 565 ? 22.25 38.938 7.18 1 91.19 565 GLU A C 1
ATOM 4584 O O . GLU A 1 565 ? 22.453 37.812 6.758 1 91.19 565 GLU A O 1
ATOM 4589 N N . ILE A 1 566 ? 21.25 39.688 6.754 1 92.88 566 ILE A N 1
ATOM 4590 C CA . ILE A 1 566 ? 20.438 39.312 5.609 1 92.88 566 ILE A CA 1
ATOM 4591 C C . ILE A 1 566 ? 20.578 40.344 4.504 1 92.88 566 ILE A C 1
ATOM 4593 O O . ILE A 1 566 ? 20.609 41.562 4.777 1 92.88 566 ILE A O 1
ATOM 4597 N N . LYS A 1 567 ? 20.734 39.844 3.311 1 90.62 567 LYS A N 1
ATOM 4598 C CA . LYS A 1 567 ? 20.953 40.781 2.201 1 90.62 567 LYS A CA 1
ATOM 4599 C C . LYS A 1 567 ? 19.641 41.25 1.594 1 90.62 567 LYS A C 1
ATOM 4601 O O . LYS A 1 567 ? 19.547 42.375 1.087 1 90.62 567 LYS A O 1
ATOM 4606 N N . THR A 1 568 ? 18.703 40.406 1.586 1 94.94 568 THR A N 1
ATOM 4607 C CA . THR A 1 568 ? 17.406 40.719 1.019 1 94.94 568 THR A CA 1
ATOM 4608 C C . THR A 1 568 ? 16.312 39.812 1.604 1 94.94 568 THR A C 1
ATOM 4610 O O . THR A 1 568 ? 16.562 38.656 1.896 1 94.94 568 THR A O 1
ATOM 4613 N N . PHE A 1 569 ? 15.195 40.438 1.909 1 96.56 569 PHE A N 1
ATOM 4614 C CA . PHE A 1 569 ? 14.039 39.625 2.25 1 96.56 569 PHE A CA 1
ATOM 4615 C C . PHE A 1 569 ? 12.773 40.188 1.621 1 96.56 569 PHE A C 1
ATOM 4617 O O . PHE A 1 569 ? 12.719 41.375 1.289 1 96.56 569 PHE A O 1
ATOM 4624 N N . THR A 1 570 ? 11.789 39.312 1.325 1 97.31 570 THR A N 1
ATOM 4625 C CA . THR A 1 570 ? 10.516 39.688 0.71 1 97.31 570 THR A CA 1
ATOM 4626 C C . THR A 1 570 ? 9.344 39.219 1.553 1 97.31 570 THR A C 1
ATOM 4628 O O . THR A 1 570 ? 9.289 38.031 1.93 1 97.31 570 THR A O 1
ATOM 4631 N N . VAL A 1 571 ? 8.5 40.156 1.953 1 98.19 571 VAL A N 1
ATOM 4632 C CA . VAL A 1 571 ? 7.215 39.781 2.535 1 98.19 571 VAL A CA 1
ATOM 4633 C C . VAL A 1 571 ? 6.145 39.75 1.447 1 98.19 571 VAL A C 1
ATOM 4635 O O . VAL A 1 571 ? 5.785 40.781 0.885 1 98.19 571 VAL A O 1
ATOM 4638 N N . LYS A 1 572 ? 5.668 38.594 1.173 1 97.19 572 LYS A N 1
ATOM 4639 C CA . LYS A 1 572 ? 4.621 38.406 0.17 1 97.19 572 LYS A CA 1
ATOM 4640 C C . LYS A 1 572 ? 3.264 38.188 0.828 1 97.19 572 LYS A C 1
ATOM 4642 O O . LYS A 1 572 ? 3.164 37.469 1.838 1 97.19 572 LYS A O 1
ATOM 4647 N N . GLY A 1 573 ? 2.27 38.812 0.26 1 97.38 573 GLY A N 1
ATOM 4648 C CA . GLY A 1 573 ? 0.908 38.562 0.717 1 97.38 573 GLY A CA 1
ATOM 4649 C C . GLY A 1 573 ? 0.447 39.562 1.753 1 97.38 573 GLY A C 1
ATOM 4650 O O . GLY A 1 573 ? -0.337 39.25 2.645 1 97.38 573 GLY A O 1
ATOM 4651 N N . ILE A 1 574 ? 0.958 40.75 1.779 1 98.25 574 ILE A N 1
ATOM 4652 C CA . ILE A 1 574 ? 0.5 41.812 2.643 1 98.25 574 ILE A CA 1
ATOM 4653 C C . ILE A 1 574 ? -0.899 42.25 2.217 1 98.25 574 ILE A C 1
ATOM 4655 O O . ILE A 1 574 ? -1.098 42.719 1.09 1 98.25 574 ILE A O 1
ATOM 4659 N N . LYS A 1 575 ? -1.8 42.062 3.125 1 98.12 575 LYS A N 1
ATOM 4660 C CA . LYS A 1 575 ? -3.18 42.438 2.811 1 98.12 575 LYS A CA 1
ATOM 4661 C C . LYS A 1 575 ? -3.449 43.906 3.109 1 98.12 575 LYS A C 1
ATOM 4663 O O . LYS A 1 575 ? -2.975 44.438 4.117 1 98.12 575 LYS A O 1
ATOM 4668 N N . PHE A 1 576 ? -4.172 44.625 2.223 1 97.81 576 PHE A N 1
ATOM 4669 C CA . PHE A 1 576 ? -4.676 45.969 2.443 1 97.81 576 PHE A CA 1
ATOM 4670 C C . PHE A 1 576 ? -5.887 46.25 1.562 1 97.81 576 PHE A C 1
ATOM 4672 O O . PHE A 1 576 ? -5.816 46.125 0.338 1 97.81 576 PHE A O 1
ATOM 4679 N N . GLY A 1 577 ? -6.941 46.625 2.244 1 93.94 577 GLY A N 1
ATOM 4680 C CA . GLY A 1 577 ? -8.18 46.656 1.479 1 93.94 577 GLY A CA 1
ATOM 4681 C C . GLY A 1 577 ? -8.555 45.312 0.898 1 93.94 577 GLY A C 1
ATOM 4682 O O . GLY A 1 577 ? -8.578 44.312 1.614 1 93.94 577 GLY A O 1
ATOM 4683 N N . ASN A 1 578 ? -8.867 45.188 -0.333 1 91.44 578 ASN A N 1
ATOM 4684 C CA . ASN A 1 578 ? -9.094 43.906 -1.007 1 91.44 578 ASN A CA 1
ATOM 4685 C C . ASN A 1 578 ? -7.945 43.562 -1.943 1 91.44 578 ASN A C 1
ATOM 4687 O O . ASN A 1 578 ? -8.141 42.844 -2.932 1 91.44 578 ASN A O 1
ATOM 4691 N N . ALA A 1 579 ? -6.77 44.156 -1.561 1 95.19 579 ALA A N 1
ATOM 4692 C CA . ALA A 1 579 ? -5.582 43.938 -2.387 1 95.19 579 ALA A CA 1
ATOM 4693 C C . ALA A 1 579 ? -4.527 43.125 -1.637 1 95.19 579 ALA A C 1
ATOM 4695 O O . ALA A 1 579 ? -4.637 42.938 -0.426 1 95.19 579 ALA A O 1
ATOM 4696 N N . SER A 1 580 ? -3.543 42.594 -2.344 1 96.25 580 SER A N 1
ATOM 4697 C CA . SER A 1 580 ? -2.391 41.875 -1.816 1 96.25 580 SER A CA 1
ATOM 4698 C C . SER A 1 580 ? -1.088 42.406 -2.404 1 96.25 580 SER A C 1
ATOM 4700 O O . SER A 1 580 ? -1.006 42.688 -3.605 1 96.25 580 SER A O 1
ATOM 4702 N N . PHE A 1 581 ? -0.109 42.656 -1.572 1 97.44 581 PHE A N 1
ATOM 4703 C CA . PHE A 1 581 ? 1.144 43.25 -2 1 97.44 581 PHE A CA 1
ATOM 4704 C C . PHE A 1 581 ? 2.332 42.375 -1.602 1 97.44 581 PHE A C 1
ATOM 4706 O O . PHE A 1 581 ? 2.201 41.5 -0.76 1 97.44 581 PHE A O 1
ATOM 4713 N N . ALA A 1 582 ? 3.479 42.594 -2.23 1 97.31 582 ALA A N 1
ATOM 4714 C CA . ALA A 1 582 ? 4.781 42.062 -1.813 1 97.31 582 ALA A CA 1
ATOM 4715 C C . ALA A 1 582 ? 5.777 43.219 -1.61 1 97.31 582 ALA A C 1
ATOM 4717 O O . ALA A 1 582 ? 5.805 44.156 -2.391 1 97.31 582 ALA A O 1
ATOM 4718 N N . LEU A 1 583 ? 6.477 43.219 -0.569 1 98 583 LEU A N 1
ATOM 4719 C CA . LEU A 1 583 ? 7.512 44.219 -0.292 1 98 583 LEU A CA 1
ATOM 4720 C C . LEU A 1 583 ? 8.883 43.531 -0.203 1 98 583 LEU A C 1
ATOM 4722 O O . LEU A 1 583 ? 9.109 42.688 0.644 1 98 583 LEU A O 1
ATOM 4726 N N . THR A 1 584 ? 9.781 43.875 -1.097 1 97.19 584 THR A N 1
ATOM 4727 C CA . THR A 1 584 ? 11.156 43.375 -1.069 1 97.19 584 THR A CA 1
ATOM 4728 C C . THR A 1 584 ? 12.094 44.438 -0.498 1 97.19 584 THR A C 1
ATOM 4730 O O . THR A 1 584 ? 12.133 45.594 -0.992 1 97.19 584 THR A O 1
ATOM 4733 N N . VAL A 1 585 ? 12.82 44.156 0.514 1 97.19 585 VAL A N 1
ATOM 4734 C CA . VAL A 1 585 ? 13.781 45.031 1.142 1 97.19 585 VAL A CA 1
ATOM 4735 C C . VAL A 1 585 ? 15.195 44.625 0.766 1 97.19 585 VAL A C 1
ATOM 4737 O O . VAL A 1 585 ? 15.547 43.438 0.841 1 97.19 585 VAL A O 1
ATOM 4740 N N . PHE A 1 586 ? 15.969 45.5 0.293 1 93.62 586 PHE A N 1
ATOM 4741 C CA . PHE A 1 586 ? 17.312 45.188 -0.169 1 93.62 586 PHE A CA 1
ATOM 4742 C C . PHE A 1 586 ? 18.219 46.406 -0.01 1 93.62 586 PHE A C 1
ATOM 4744 O O . PHE A 1 586 ? 17.75 47.5 0.341 1 93.62 586 PHE A O 1
ATOM 4751 N N . GLY A 1 587 ? 19.547 46.219 -0.142 1 88.31 587 GLY A N 1
ATOM 4752 C CA . GLY A 1 587 ? 20.516 47.281 -0.078 1 88.31 587 GLY A CA 1
ATOM 4753 C C . GLY A 1 587 ? 20.578 47.969 1.287 1 88.31 587 GLY A C 1
ATOM 4754 O O . GLY A 1 587 ? 20.672 47.281 2.307 1 88.31 587 GLY A O 1
ATOM 4755 N N . ASN A 1 588 ? 20.641 49.312 1.357 1 83.44 588 ASN A N 1
ATOM 4756 C CA . ASN A 1 588 ? 20.719 50.062 2.609 1 83.44 588 ASN A CA 1
ATOM 4757 C C . ASN A 1 588 ? 19.328 50.469 3.088 1 83.44 588 ASN A C 1
ATOM 4759 O O . ASN A 1 588 ? 19.125 51.625 3.439 1 83.44 588 ASN A O 1
ATOM 4763 N N . GLY A 1 589 ? 18.281 49.438 2.957 1 82.56 589 GLY A N 1
ATOM 4764 C CA . GLY A 1 589 ? 16.953 49.719 3.438 1 82.56 589 GLY A CA 1
ATOM 4765 C C . GLY A 1 589 ? 16.016 50.188 2.34 1 82.56 589 GLY A C 1
ATOM 4766 O O . GLY A 1 589 ? 14.938 50.75 2.621 1 82.56 589 GLY A O 1
ATOM 4767 N N . ASN A 1 590 ? 16.469 50.062 1.046 1 92.19 590 ASN A N 1
ATOM 4768 C CA . ASN A 1 590 ? 15.57 50.281 -0.078 1 92.19 590 ASN A CA 1
ATOM 4769 C C . ASN A 1 590 ? 14.484 49.219 -0.141 1 92.19 590 ASN A C 1
ATOM 4771 O O . ASN A 1 590 ? 14.688 48.094 0.34 1 92.19 590 ASN A O 1
ATOM 4775 N N . SER A 1 591 ? 13.328 49.656 -0.626 1 94.75 591 SER A N 1
ATOM 4776 C CA . SER A 1 591 ? 12.273 48.656 -0.725 1 94.75 591 SER A CA 1
ATOM 4777 C C . SER A 1 591 ? 11.477 48.812 -2.016 1 94.75 591 SER A C 1
ATOM 4779 O O . SER A 1 591 ? 11.43 49.906 -2.588 1 94.75 591 SER A O 1
ATOM 4781 N N . LEU A 1 592 ? 11.086 47.719 -2.568 1 95.25 592 LEU A N 1
ATOM 4782 C CA . LEU A 1 592 ? 10.227 47.656 -3.742 1 95.25 592 LEU A CA 1
ATOM 4783 C C . LEU A 1 592 ? 8.875 47.031 -3.393 1 95.25 592 LEU A C 1
ATOM 4785 O O . LEU A 1 592 ? 8.82 45.844 -3.002 1 95.25 592 LEU A O 1
ATOM 4789 N N . LEU A 1 593 ? 7.812 47.844 -3.408 1 96 593 LEU A N 1
ATOM 4790 C CA . LEU A 1 593 ? 6.461 47.312 -3.217 1 96 593 LEU A CA 1
ATOM 4791 C C . LEU A 1 593 ? 5.824 46.969 -4.555 1 96 593 LEU A C 1
ATOM 4793 O O . LEU A 1 593 ? 5.77 47.781 -5.469 1 96 593 LEU A O 1
ATOM 4797 N N . THR A 1 594 ? 5.34 45.719 -4.691 1 95.88 594 THR A N 1
ATOM 4798 C CA . THR A 1 594 ? 4.648 45.281 -5.902 1 95.88 594 THR A CA 1
ATOM 4799 C C . THR A 1 594 ? 3.223 44.844 -5.582 1 95.88 594 THR A C 1
ATOM 4801 O O . THR A 1 594 ? 2.965 44.281 -4.516 1 95.88 594 THR A O 1
ATOM 4804 N N . CYS A 1 595 ? 2.271 45.156 -6.48 1 94.44 595 CYS A N 1
ATOM 4805 C CA . CYS A 1 595 ? 0.897 44.688 -6.344 1 94.44 595 CYS A CA 1
ATOM 4806 C C . CYS A 1 595 ? 0.762 43.25 -6.844 1 94.44 595 CYS A C 1
ATOM 4808 O O . CYS A 1 595 ? 1.014 42.969 -8.016 1 94.44 595 CYS A O 1
ATOM 4810 N N . LEU A 1 596 ? 0.447 42.406 -5.961 1 93.44 596 LEU A N 1
ATOM 4811 C CA . LEU A 1 596 ? 0.169 41.031 -6.379 1 93.44 596 LEU A CA 1
ATOM 4812 C C . LEU A 1 596 ? -1.243 40.906 -6.941 1 93.44 596 LEU A C 1
ATOM 4814 O O . LEU A 1 596 ? -1.463 40.219 -7.938 1 93.44 596 LEU A O 1
ATOM 4818 N N . SER A 1 597 ? -2.232 41.625 -6.223 1 92.38 597 SER A N 1
ATOM 4819 C CA . SER A 1 597 ? -3.617 41.75 -6.66 1 92.38 597 SER A CA 1
ATOM 4820 C C . SER A 1 597 ? -4.258 43 -6.09 1 92.38 597 SER A C 1
ATOM 4822 O O . SER A 1 597 ? -4.016 43.375 -4.938 1 92.38 597 SER A O 1
ATOM 4824 N N . LEU A 1 598 ? -5.102 43.906 -6.703 1 89.88 598 LEU A N 1
ATOM 4825 C CA . LEU A 1 598 ? -5.695 45.125 -6.211 1 89.88 598 LEU A CA 1
ATOM 4826 C C . LEU A 1 598 ? -7.184 44.969 -5.941 1 89.88 598 LEU A C 1
ATOM 4828 O O . LEU A 1 598 ? -7.785 45.75 -5.199 1 89.88 598 LEU A O 1
ATOM 4832 N N . GLY A 1 599 ? -7.738 44 -6.043 1 84.31 599 GLY A N 1
ATOM 4833 C CA . GLY A 1 599 ? -9.164 43.812 -5.816 1 84.31 599 GLY A CA 1
ATOM 4834 C C . GLY A 1 599 ? -10.016 44.938 -6.371 1 84.31 599 GLY A C 1
ATOM 4835 O O . GLY A 1 599 ? -9.586 45.656 -7.266 1 84.31 599 GLY A O 1
ATOM 4836 N N . SER A 1 600 ? -11.328 45.219 -5.789 1 84.94 600 SER A N 1
ATOM 4837 C CA . SER A 1 600 ? -12.312 46.125 -6.355 1 84.94 600 SER A CA 1
ATOM 4838 C C . SER A 1 600 ? -12.211 47.531 -5.707 1 84.94 600 SER A C 1
ATOM 4840 O O . SER A 1 600 ? -12.68 48.5 -6.266 1 84.94 600 SER A O 1
ATOM 4842 N N . LEU A 1 601 ? -11.555 47.688 -4.582 1 88.06 601 LEU A N 1
ATOM 4843 C CA . LEU A 1 601 ? -11.445 48.969 -3.873 1 88.06 601 LEU A CA 1
ATOM 4844 C C . LEU A 1 601 ? -10.312 49.812 -4.445 1 88.06 601 LEU A C 1
ATOM 4846 O O . LEU A 1 601 ? -9.156 49.375 -4.461 1 88.06 601 LEU A O 1
ATOM 4850 N N . PRO A 1 602 ? -10.664 51 -4.91 1 90.62 602 PRO A N 1
ATOM 4851 C CA . PRO A 1 602 ? -9.586 51.875 -5.398 1 90.62 602 PRO A CA 1
ATOM 4852 C C . PRO A 1 602 ? -8.617 52.281 -4.289 1 90.62 602 PRO A C 1
ATOM 4854 O O . PRO A 1 602 ? -9.055 52.656 -3.193 1 90.62 602 PRO A O 1
ATOM 4857 N N . LEU A 1 603 ? -7.309 52.219 -4.547 1 95.12 603 LEU A N 1
ATOM 4858 C CA . LEU A 1 603 ? -6.262 52.594 -3.604 1 95.12 603 LEU A CA 1
ATOM 4859 C C . LEU A 1 603 ? -5.406 53.719 -4.168 1 95.12 603 LEU A C 1
ATOM 4861 O O . LEU A 1 603 ? -5.105 53.75 -5.363 1 95.12 603 LEU A O 1
ATOM 4865 N N . GLN A 1 604 ? -5.094 54.688 -3.291 1 95.19 604 GLN A N 1
ATOM 4866 C CA . GLN A 1 604 ? -4.293 55.844 -3.695 1 95.19 604 GLN A CA 1
ATOM 4867 C C . GLN A 1 604 ? -2.939 55.844 -2.99 1 95.19 604 GLN A C 1
ATOM 4869 O O . GLN A 1 604 ? -2.852 55.531 -1.802 1 95.19 604 GLN A O 1
ATOM 4874 N N . LEU A 1 605 ? -1.886 56.094 -3.758 1 94.94 605 LEU A N 1
ATOM 4875 C CA . LEU A 1 605 ? -0.542 56.312 -3.229 1 94.94 605 LEU A CA 1
ATOM 4876 C C . LEU A 1 605 ? -0.282 57.781 -2.963 1 94.94 605 LEU A C 1
ATOM 4878 O O . LEU A 1 605 ? -0.42 58.625 -3.863 1 94.94 605 LEU A O 1
ATOM 4882 N N . ILE A 1 606 ? 0.073 58.094 -1.744 1 94.38 606 ILE A N 1
ATOM 4883 C CA . ILE A 1 606 ? 0.348 59.469 -1.329 1 94.38 606 ILE A CA 1
ATOM 4884 C C . ILE A 1 606 ? 1.795 59.594 -0.855 1 94.38 606 ILE A C 1
ATOM 4886 O O . ILE A 1 606 ? 2.305 58.688 -0.176 1 94.38 606 ILE A O 1
ATOM 4890 N N . GLY A 1 607 ? 2.506 60.719 -1.158 1 85.81 607 GLY A N 1
ATOM 4891 C CA . GLY A 1 607 ? 3.834 61 -0.637 1 85.81 607 GLY A CA 1
ATOM 4892 C C . GLY A 1 607 ? 4.93 60.844 -1.671 1 85.81 607 GLY A C 1
ATOM 4893 O O . GLY A 1 607 ? 6.039 61.344 -1.502 1 85.81 607 GLY A O 1
ATOM 4894 N N . LYS A 1 608 ? 4.613 60.094 -2.738 1 81.25 608 LYS A N 1
ATOM 4895 C CA . LYS A 1 608 ? 5.609 59.906 -3.787 1 81.25 608 LYS A CA 1
ATOM 4896 C C . LYS A 1 608 ? 5.656 61.094 -4.746 1 81.25 608 LYS A C 1
ATOM 4898 O O . LYS A 1 608 ? 6.715 61.406 -5.281 1 81.25 608 LYS A O 1
ATOM 4903 N N . THR A 1 609 ? 4.461 61.594 -5.066 1 82.69 609 THR A N 1
ATOM 4904 C CA . THR A 1 609 ? 4.301 62.781 -5.898 1 82.69 609 THR A CA 1
ATOM 4905 C C . THR A 1 609 ? 3.408 63.812 -5.211 1 82.69 609 THR A C 1
ATOM 4907 O O . THR A 1 609 ? 2.85 63.531 -4.145 1 82.69 609 THR A O 1
ATOM 4910 N N . GLN A 1 610 ? 3.305 65 -5.789 1 86.44 610 GLN A N 1
ATOM 4911 C CA . GLN A 1 610 ? 2.469 66.062 -5.23 1 86.44 610 GLN A CA 1
ATOM 4912 C C . GLN A 1 610 ? 0.997 65.688 -5.234 1 86.44 610 GLN A C 1
ATOM 4914 O O . GLN A 1 610 ? 0.271 65.938 -4.273 1 86.44 610 GLN A O 1
ATOM 4919 N N . GLU A 1 611 ? 0.615 65 -6.34 1 90.19 611 GLU A N 1
ATOM 4920 C CA . GLU A 1 611 ? -0.761 64.5 -6.43 1 90.19 611 GLU A CA 1
ATOM 4921 C C . GLU A 1 611 ? -0.846 63 -6.125 1 90.19 611 GLU A C 1
ATOM 4923 O O . GLU A 1 611 ? 0.046 62.25 -6.492 1 90.19 611 GLU A O 1
ATOM 4928 N N . PRO A 1 612 ? -1.964 62.656 -5.438 1 91.75 612 PRO A N 1
ATOM 4929 C CA . PRO A 1 612 ? -2.146 61.219 -5.188 1 91.75 612 PRO A CA 1
ATOM 4930 C C . PRO A 1 612 ? -2.207 60.406 -6.473 1 91.75 612 PRO A C 1
ATOM 4932 O O . PRO A 1 612 ? -2.773 60.844 -7.473 1 91.75 612 PRO A O 1
ATOM 4935 N N . ILE A 1 613 ? -1.646 59.188 -6.48 1 92.88 613 ILE A N 1
ATOM 4936 C CA . ILE A 1 613 ? -1.636 58.312 -7.625 1 92.88 613 ILE A CA 1
ATOM 4937 C C . ILE A 1 613 ? -2.568 57.125 -7.359 1 92.88 613 ILE A C 1
ATOM 4939 O O . ILE A 1 613 ? -2.453 56.438 -6.332 1 92.88 613 ILE A O 1
ATOM 4943 N N . ILE A 1 614 ? -3.498 56.844 -8.297 1 93.06 614 ILE A N 1
ATOM 4944 C CA . ILE A 1 614 ? -4.359 55.688 -8.18 1 93.06 614 ILE A CA 1
ATOM 4945 C C . ILE A 1 614 ? -3.592 54.438 -8.617 1 93.06 614 ILE A C 1
ATOM 4947 O O . ILE A 1 614 ? -3.037 54.406 -9.719 1 93.06 614 ILE A O 1
ATOM 4951 N N . LEU A 1 615 ? -3.568 53.438 -7.727 1 93.94 615 LEU A N 1
ATOM 4952 C CA . LEU A 1 615 ? -2.826 52.219 -8.047 1 93.94 615 LEU A CA 1
ATOM 4953 C C . LEU A 1 615 ? -3.547 51.406 -9.117 1 93.94 615 LEU A C 1
ATOM 4955 O O . LEU A 1 615 ? -4.777 51.344 -9.117 1 93.94 615 LEU A O 1
ATOM 4959 N N . THR A 1 616 ? -2.838 50.812 -10.062 1 91.44 616 THR A N 1
ATOM 4960 C CA . THR A 1 616 ? -3.348 49.938 -11.102 1 91.44 616 THR A CA 1
ATOM 4961 C C . THR A 1 616 ? -2.674 48.562 -11.023 1 91.44 616 THR A C 1
ATOM 4963 O O . THR A 1 616 ? -1.698 48.375 -10.297 1 91.44 616 THR A O 1
ATOM 4966 N N . ASP A 1 617 ? -3.225 47.688 -11.734 1 86.44 617 ASP A N 1
ATOM 4967 C CA . ASP A 1 617 ? -2.703 46.344 -11.695 1 86.44 617 ASP A CA 1
ATOM 4968 C C . ASP A 1 617 ? -1.222 46.312 -12.07 1 86.44 617 ASP A C 1
ATOM 4970 O O . ASP A 1 617 ? -0.779 47.062 -12.938 1 86.44 617 ASP A O 1
ATOM 4974 N N . ASN A 1 618 ? -0.41 45.5 -11.516 1 85.25 618 ASN A N 1
ATOM 4975 C CA . ASN A 1 618 ? 1.016 45.281 -11.727 1 85.25 618 ASN A CA 1
ATOM 4976 C C . ASN A 1 618 ? 1.842 46.5 -11.289 1 85.25 618 ASN A C 1
ATOM 4978 O O . ASN A 1 618 ? 2.865 46.812 -11.898 1 85.25 618 ASN A O 1
ATOM 4982 N N . CYS A 1 619 ? 1.26 47.156 -10.359 1 90.75 619 CYS A N 1
ATOM 4983 C CA . CYS A 1 619 ? 1.993 48.312 -9.844 1 90.75 619 CYS A CA 1
ATOM 4984 C C . CYS A 1 619 ? 3.301 47.875 -9.195 1 90.75 619 CYS A C 1
ATOM 4986 O O . CYS A 1 619 ? 3.393 46.781 -8.648 1 90.75 619 CYS A O 1
ATOM 4988 N N . ALA A 1 620 ? 4.402 48.656 -9.312 1 92.75 620 ALA A N 1
ATOM 4989 C CA . ALA A 1 620 ? 5.707 48.531 -8.664 1 92.75 620 ALA A CA 1
ATOM 4990 C C . ALA A 1 620 ? 6.199 49.875 -8.164 1 92.75 620 ALA A C 1
ATOM 4992 O O . ALA A 1 620 ? 6.355 50.812 -8.945 1 92.75 620 ALA A O 1
ATOM 4993 N N . ILE A 1 621 ? 6.344 50.031 -6.902 1 92.56 621 ILE A N 1
ATOM 4994 C CA . ILE A 1 621 ? 6.738 51.312 -6.277 1 92.56 621 ILE A CA 1
ATOM 4995 C C . ILE A 1 621 ? 8.094 51.125 -5.59 1 92.56 621 ILE A C 1
ATOM 4997 O O . ILE A 1 621 ? 8.211 50.406 -4.613 1 92.56 621 ILE A O 1
ATOM 5001 N N . SER A 1 622 ? 9.102 51.75 -6.078 1 93 622 SER A N 1
ATOM 5002 C CA . SER A 1 622 ? 10.422 51.75 -5.465 1 93 622 SER A CA 1
ATOM 5003 C C . SER A 1 622 ? 10.562 52.844 -4.418 1 93 622 SER A C 1
ATOM 5005 O O . SER A 1 622 ? 10.227 54 -4.676 1 93 622 SER A O 1
ATOM 5007 N N . LEU A 1 623 ? 10.984 52.5 -3.252 1 92 623 LEU A N 1
ATOM 5008 C CA . LEU A 1 623 ? 11.156 53.438 -2.143 1 92 623 LEU A CA 1
ATOM 5009 C C . LEU A 1 623 ? 12.617 53.5 -1.704 1 92 623 LEU A C 1
ATOM 5011 O O . LEU A 1 623 ? 13.219 52.469 -1.396 1 92 623 LEU A O 1
ATOM 5015 N N . LYS A 1 624 ? 13.234 54.688 -1.829 1 91.19 624 LYS A N 1
ATOM 5016 C CA . LYS A 1 624 ? 14.586 54.969 -1.343 1 91.19 624 LYS A CA 1
ATOM 5017 C C . LYS A 1 624 ? 14.57 55.938 -0.182 1 91.19 624 LYS A C 1
ATOM 5019 O O . LYS A 1 624 ? 14.672 57.156 -0.391 1 91.19 624 LYS A O 1
ATOM 5024 N N . ASN A 1 625 ? 14.516 55.5 1.095 1 80.56 625 ASN A N 1
ATOM 5025 C CA . ASN A 1 625 ? 14.492 56.281 2.324 1 80.56 625 ASN A CA 1
ATOM 5026 C C . ASN A 1 625 ? 13.328 57.281 2.332 1 80.56 625 ASN A C 1
ATOM 5028 O O . ASN A 1 625 ? 13.5 58.438 2.705 1 80.56 625 ASN A O 1
ATOM 5032 N N . GLU A 1 626 ? 12.164 56.938 1.764 1 87.25 626 GLU A N 1
ATOM 5033 C CA . GLU A 1 626 ? 10.953 57.75 1.727 1 87.25 626 GLU A CA 1
ATOM 5034 C C . GLU A 1 626 ? 9.797 57.062 2.43 1 87.25 626 GLU A C 1
ATOM 5036 O O . GLU A 1 626 ? 9.766 55.844 2.523 1 87.25 626 GLU A O 1
ATOM 5041 N N . THR A 1 627 ? 8.977 57.875 3 1 91.81 627 THR A N 1
ATOM 5042 C CA . THR A 1 627 ? 7.746 57.406 3.611 1 91.81 627 THR A CA 1
ATOM 5043 C C . THR A 1 627 ? 6.547 57.688 2.717 1 91.81 627 THR A C 1
ATOM 5045 O O . THR A 1 627 ? 6.367 58.812 2.26 1 91.81 627 THR A O 1
ATOM 5048 N N . VAL A 1 628 ? 5.789 56.656 2.375 1 94.81 628 VAL A N 1
ATOM 5049 C CA . VAL A 1 628 ? 4.598 56.812 1.545 1 94.81 628 VAL A CA 1
ATOM 5050 C C . VAL A 1 628 ? 3.396 56.188 2.23 1 94.81 628 VAL A C 1
ATOM 5052 O O . VAL A 1 628 ? 3.559 55.375 3.15 1 94.81 628 VAL A O 1
ATOM 5055 N N . THR A 1 629 ? 2.238 56.594 1.82 1 96.44 629 THR A N 1
ATOM 5056 C CA . THR A 1 629 ? 1 56.031 2.357 1 96.44 629 THR A CA 1
ATOM 5057 C C . THR A 1 629 ? 0.097 55.531 1.233 1 96.44 629 THR A C 1
ATOM 5059 O O . THR A 1 629 ? -0.066 56.219 0.215 1 96.44 629 THR A O 1
ATOM 5062 N N . ILE A 1 630 ? -0.336 54.375 1.296 1 96 630 ILE A N 1
ATOM 5063 C CA . ILE A 1 630 ? -1.426 53.875 0.462 1 96 630 ILE A CA 1
ATOM 5064 C C . ILE A 1 630 ? -2.742 53.938 1.231 1 96 630 ILE A C 1
ATOM 5066 O O . ILE A 1 630 ? -2.846 53.438 2.352 1 96 630 ILE A O 1
ATOM 5070 N N . GLN A 1 631 ? -3.768 54.562 0.75 1 95.81 631 GLN A N 1
ATOM 5071 C CA . GLN A 1 631 ? -4.988 54.781 1.52 1 95.81 631 GLN A CA 1
ATOM 5072 C C . GLN A 1 631 ? -6.227 54.469 0.683 1 95.81 631 GLN A C 1
ATOM 5074 O O . GLN A 1 631 ? -6.176 54.5 -0.548 1 95.81 631 GLN A O 1
ATOM 5079 N N . THR A 1 632 ? -7.281 54.062 1.285 1 93.5 632 THR A N 1
ATOM 5080 C CA . THR A 1 632 ? -8.586 53.812 0.669 1 93.5 632 THR A CA 1
ATOM 5081 C C . THR A 1 632 ? -9.344 55.156 0.507 1 93.5 632 THR A C 1
ATOM 5083 O O . THR A 1 632 ? -8.875 56.188 0.958 1 93.5 632 THR A O 1
ATOM 5086 N N . SER A 1 633 ? -10.5 55.031 -0.23 1 84.75 633 SER A N 1
ATOM 5087 C CA . SER A 1 633 ? -11.422 56.156 -0.244 1 84.75 633 SER A CA 1
ATOM 5088 C C . SER A 1 633 ? -12.102 56.312 1.111 1 84.75 633 SER A C 1
ATOM 5090 O O . SER A 1 633 ? -11.961 55.469 1.996 1 84.75 633 SER A O 1
ATOM 5092 N N . GLU A 1 634 ? -12.734 57.438 1.214 1 80.81 634 GLU A N 1
ATOM 5093 C CA . GLU A 1 634 ? -13.477 57.688 2.445 1 80.81 634 GLU A CA 1
ATOM 5094 C C . GLU A 1 634 ? -14.578 56.625 2.646 1 80.81 634 GLU A C 1
ATOM 5096 O O . GLU A 1 634 ? -15.016 56 1.688 1 80.81 634 GLU A O 1
ATOM 5101 N N . PHE A 1 635 ? -14.945 56.375 3.898 1 75.56 635 PHE A N 1
ATOM 5102 C CA . PHE A 1 635 ? -15.977 55.406 4.312 1 75.56 635 PHE A CA 1
ATOM 5103 C C . PHE A 1 635 ? -17.297 55.719 3.598 1 75.56 635 PHE A C 1
ATOM 5105 O O . PHE A 1 635 ? -17.75 56.844 3.557 1 75.56 635 PHE A O 1
ATOM 5112 N N . THR A 1 636 ? -17.891 54.719 2.857 1 70.06 636 THR A N 1
ATOM 5113 C CA . THR A 1 636 ? -19.062 54.969 2.016 1 70.06 636 THR A CA 1
ATOM 5114 C C . THR A 1 636 ? -20.297 54.312 2.602 1 70.06 636 THR A C 1
ATOM 5116 O O . THR A 1 636 ? -21.422 54.656 2.232 1 70.06 636 THR A O 1
ATOM 5119 N N . SER A 1 637 ? -20.203 53.219 3.434 1 61.88 637 SER A N 1
ATOM 5120 C CA . SER A 1 637 ? -21.359 52.406 3.77 1 61.88 637 SER A CA 1
ATOM 5121 C C . SER A 1 637 ? -22.297 53.125 4.715 1 61.88 637 SER A C 1
ATOM 5123 O O . SER A 1 637 ? -21.859 53.688 5.727 1 61.88 637 SER A O 1
ATOM 5125 N N . LYS A 1 638 ? -23.219 53.75 4.312 1 53.69 638 LYS A N 1
ATOM 5126 C CA . LYS A 1 638 ? -24.312 54.188 5.16 1 53.69 638 LYS A CA 1
ATOM 5127 C C . LYS A 1 638 ? -25.188 53 5.578 1 53.69 638 LYS A C 1
ATOM 5129 O O . LYS A 1 638 ? -25.672 52.25 4.727 1 53.69 638 LYS A O 1
ATOM 5134 N N . LEU A 1 639 ? -24.828 52.344 6.684 1 43.19 639 LEU A N 1
ATOM 5135 C CA . LEU A 1 639 ? -26 51.625 7.125 1 43.19 639 LEU A CA 1
ATOM 5136 C C . LEU A 1 639 ? -27.125 52.562 7.551 1 43.19 639 LEU A C 1
ATOM 5138 O O . LEU A 1 639 ? -26.859 53.594 8.148 1 43.19 639 LEU A O 1
ATOM 5142 N N . MET B 1 1 ? -16.75 12.477 14.992 1 24.09 1 MET B N 1
ATOM 5143 C CA . MET B 1 1 ? -16.172 11.148 14.773 1 24.09 1 MET B CA 1
ATOM 5144 C C . MET B 1 1 ? -14.875 11.242 13.984 1 24.09 1 MET B C 1
ATOM 5146 O O . MET B 1 1 ? -14.844 11.828 12.898 1 24.09 1 MET B O 1
ATOM 5150 N N . PHE B 1 2 ? -13.82 11.258 14.656 1 28.56 2 PHE B N 1
ATOM 5151 C CA . PHE B 1 2 ? -12.516 11.461 14.055 1 28.56 2 PHE B CA 1
ATOM 5152 C C . PHE B 1 2 ? -12 10.18 13.406 1 28.56 2 PHE B C 1
ATOM 5154 O O . PHE B 1 2 ? -12.336 9.086 13.844 1 28.56 2 PHE B O 1
ATOM 5161 N N . SER B 1 3 ? -11.82 10.203 12.031 1 29.89 3 SER B N 1
ATOM 5162 C CA . SER B 1 3 ? -11.32 9.039 11.305 1 29.89 3 SER B CA 1
ATOM 5163 C C . SER B 1 3 ? -9.797 9.047 11.234 1 29.89 3 SER B C 1
ATOM 5165 O O . SER B 1 3 ? -9.188 10.078 10.945 1 29.89 3 SER B O 1
ATOM 5167 N N . ILE B 1 4 ? -9.219 8.125 11.969 1 29.94 4 ILE B N 1
ATOM 5168 C CA . ILE B 1 4 ? -7.785 7.898 11.82 1 29.94 4 ILE B CA 1
ATOM 5169 C C . ILE B 1 4 ? -7.523 6.953 10.656 1 29.94 4 ILE B C 1
ATOM 5171 O O . ILE B 1 4 ? -8.102 5.867 10.578 1 29.94 4 ILE B O 1
ATOM 5175 N N . ALA B 1 5 ? -7.031 7.445 9.57 1 30.86 5 ALA B N 1
ATOM 5176 C CA . ALA B 1 5 ? -6.68 6.594 8.438 1 30.86 5 ALA B CA 1
ATOM 5177 C C . ALA B 1 5 ? -5.207 6.191 8.492 1 30.86 5 ALA B C 1
ATOM 5179 O O . ALA B 1 5 ? -4.328 7.047 8.609 1 30.86 5 ALA B O 1
ATOM 5180 N N . LEU B 1 6 ? -4.934 4.996 8.812 1 29.66 6 LEU B N 1
ATOM 5181 C CA . LEU B 1 6 ? -3.58 4.453 8.742 1 29.66 6 LEU B CA 1
ATOM 5182 C C . LEU B 1 6 ? -3.295 3.891 7.352 1 29.66 6 LEU B C 1
ATOM 5184 O O . LEU B 1 6 ? -4.043 3.045 6.855 1 29.66 6 LEU B O 1
ATOM 5188 N N . GLN B 1 7 ? -2.566 4.602 6.531 1 27.72 7 GLN B N 1
ATOM 5189 C CA . GLN B 1 7 ? -2.201 4.074 5.223 1 27.72 7 GLN B CA 1
ATOM 5190 C C . GLN B 1 7 ? -0.785 3.502 5.238 1 27.72 7 GLN B C 1
ATOM 5192 O O . GLN B 1 7 ? 0.148 4.156 5.707 1 27.72 7 GLN B O 1
ATOM 5197 N N . LEU B 1 8 ? -0.604 2.256 5.156 1 28.52 8 LEU B N 1
ATOM 5198 C CA . LEU B 1 8 ? 0.7 1.611 5.055 1 28.52 8 LEU B CA 1
ATOM 5199 C C . LEU B 1 8 ? 1.102 1.421 3.598 1 28.52 8 LEU B C 1
ATOM 5201 O O . LEU B 1 8 ? 0.31 0.925 2.791 1 28.52 8 LEU B O 1
ATOM 5205 N N . PHE B 1 9 ? 1.935 2.264 3.061 1 29.23 9 PHE B N 1
ATOM 5206 C CA . PHE B 1 9 ? 2.387 2.123 1.682 1 29.23 9 PHE B CA 1
ATOM 5207 C C . PHE B 1 9 ? 3.633 1.249 1.607 1 29.23 9 PHE B C 1
ATOM 5209 O O . PHE B 1 9 ? 4.426 1.205 2.553 1 29.23 9 PHE B O 1
ATOM 5216 N N . LEU B 1 10 ? 3.609 0.402 0.508 1 29.31 10 LEU B N 1
ATOM 5217 C CA . LEU B 1 10 ? 4.652 -0.507 0.045 1 29.31 10 LEU B CA 1
ATOM 5218 C C . LEU B 1 10 ? 5.836 0.269 -0.52 1 29.31 10 LEU B C 1
ATOM 5220 O O . LEU B 1 10 ? 5.668 1.374 -1.042 1 29.31 10 LEU B O 1
ATOM 5224 N N . ILE B 1 11 ? 6.977 -0.575 -0.579 1 30.94 11 ILE B N 1
ATOM 5225 C CA . ILE B 1 11 ? 8.422 -0.43 -0.635 1 30.94 11 ILE B CA 1
ATOM 5226 C C . ILE B 1 11 ? 8.867 -0.192 -2.078 1 30.94 11 ILE B C 1
ATOM 5228 O O . ILE B 1 11 ? 8.586 -1.006 -2.961 1 30.94 11 ILE B O 1
ATOM 5232 N N . GLN B 1 12 ? 8.695 0.899 -2.691 1 29.67 12 GLN B N 1
ATOM 5233 C CA . GLN B 1 12 ? 9.414 1.041 -3.953 1 29.67 12 GLN B CA 1
ATOM 5234 C C . GLN B 1 12 ? 10.898 1.317 -3.713 1 29.67 12 GLN B C 1
ATOM 5236 O O . GLN B 1 12 ? 11.273 1.872 -2.678 1 29.67 12 GLN B O 1
ATOM 5241 N N . ASN B 1 13 ? 11.695 0.593 -4.562 1 30.59 13 ASN B N 1
ATOM 5242 C CA . ASN B 1 13 ? 13.133 0.836 -4.641 1 30.59 13 ASN B CA 1
ATOM 5243 C C . ASN B 1 13 ? 13.438 2.318 -4.84 1 30.59 13 ASN B C 1
ATOM 5245 O O . ASN B 1 13 ? 13.156 2.877 -5.902 1 30.59 13 ASN B O 1
ATOM 5249 N N . ALA B 1 14 ? 12.945 3.152 -4.246 1 34.5 14 ALA B N 1
ATOM 5250 C CA . ALA B 1 14 ? 13.531 4.473 -4.477 1 34.5 14 ALA B CA 1
ATOM 5251 C C . ALA B 1 14 ? 14.836 4.637 -3.705 1 34.5 14 ALA B C 1
ATOM 5253 O O . ALA B 1 14 ? 15.039 3.998 -2.67 1 34.5 14 ALA B O 1
ATOM 5254 N N . ALA B 1 15 ? 15.844 5.07 -4.457 1 37.81 15 ALA B N 1
ATOM 5255 C CA . ALA B 1 15 ? 17.031 5.562 -3.754 1 37.81 15 ALA B CA 1
ATOM 5256 C C . ALA B 1 15 ? 16.672 6.008 -2.336 1 37.81 15 ALA B C 1
ATOM 5258 O O . ALA B 1 15 ? 15.828 6.879 -2.145 1 37.81 15 ALA B O 1
ATOM 5259 N N . LEU B 1 16 ? 16.906 5.008 -1.474 1 52.25 16 LEU B N 1
ATOM 5260 C CA . LEU B 1 16 ? 16.672 5.223 -0.05 1 52.25 16 LEU B CA 1
ATOM 5261 C C . LEU B 1 16 ? 17.219 6.578 0.391 1 52.25 16 LEU B C 1
ATOM 5263 O O . LEU B 1 16 ? 18.375 6.672 0.816 1 52.25 16 LEU B O 1
ATOM 5267 N N . THR B 1 17 ? 16.906 7.586 -0.359 1 57.34 17 THR B N 1
ATOM 5268 C CA . THR B 1 17 ? 17.516 8.867 -0.011 1 57.34 17 THR B CA 1
ATOM 5269 C C . THR B 1 17 ? 16.797 9.5 1.179 1 57.34 17 THR B C 1
ATOM 5271 O O . THR B 1 17 ? 15.57 9.453 1.267 1 57.34 17 THR B O 1
ATOM 5274 N N . PHE B 1 18 ? 17.641 9.719 2.166 1 65.19 18 PHE B N 1
ATOM 5275 C CA . PHE B 1 18 ? 17.188 10.578 3.254 1 65.19 18 PHE B CA 1
ATOM 5276 C C . PHE B 1 18 ? 16.859 11.977 2.74 1 65.19 18 PHE B C 1
ATOM 5278 O O . PHE B 1 18 ? 17.469 12.445 1.776 1 65.19 18 PHE B O 1
ATOM 5285 N N . ALA B 1 19 ? 15.844 12.477 3.307 1 71.44 19 ALA B N 1
ATOM 5286 C CA . ALA B 1 19 ? 15.469 13.844 2.953 1 71.44 19 ALA B CA 1
ATOM 5287 C C . ALA B 1 19 ? 16.594 14.82 3.289 1 71.44 19 ALA B C 1
ATOM 5289 O O . ALA B 1 19 ? 17.312 14.633 4.27 1 71.44 19 ALA B O 1
ATOM 5290 N N . GLN B 1 20 ? 16.797 15.812 2.428 1 78.31 20 GLN B N 1
ATOM 5291 C CA . GLN B 1 20 ? 17.75 16.891 2.68 1 78.31 20 GLN B CA 1
ATOM 5292 C C . GLN B 1 20 ? 17.078 18.078 3.336 1 78.31 20 GLN B C 1
ATOM 5294 O O . GLN B 1 20 ? 15.906 18.359 3.082 1 78.31 20 GLN B O 1
ATOM 5299 N N . SER B 1 21 ? 17.844 18.703 4.23 1 86.25 21 SER B N 1
ATOM 5300 C CA . SER B 1 21 ? 17.344 19.906 4.898 1 86.25 21 SER B CA 1
ATOM 5301 C C . SER B 1 21 ? 17.281 21.094 3.945 1 86.25 21 SER B C 1
ATOM 5303 O O . SER B 1 21 ? 18.188 21.281 3.129 1 86.25 21 SER B O 1
ATOM 5305 N N . ASP B 1 22 ? 16.203 21.812 3.854 1 87.56 22 ASP B N 1
ATOM 5306 C CA . ASP B 1 22 ? 16.062 23.078 3.145 1 87.56 22 ASP B CA 1
ATOM 5307 C C . ASP B 1 22 ? 15.117 24.016 3.898 1 87.56 22 ASP B C 1
ATOM 5309 O O . ASP B 1 22 ? 14.867 23.828 5.09 1 87.56 22 ASP B O 1
ATOM 5313 N N . GLU B 1 23 ? 14.672 25.125 3.311 1 91 23 GLU B N 1
ATOM 5314 C CA . GLU B 1 23 ? 13.93 26.188 3.984 1 91 23 GLU B CA 1
ATOM 5315 C C . GLU B 1 23 ? 12.617 25.656 4.562 1 91 23 GLU B C 1
ATOM 5317 O O . GLU B 1 23 ? 12.117 26.188 5.559 1 91 23 GLU B O 1
ATOM 5322 N N . PHE B 1 24 ? 12.086 24.531 3.916 1 92.69 24 PHE B N 1
ATOM 5323 C CA . PHE B 1 24 ? 10.773 24.047 4.32 1 92.69 24 PHE B CA 1
ATOM 5324 C C . PHE B 1 24 ? 10.867 22.672 4.953 1 92.69 24 PHE B C 1
ATOM 5326 O O . PHE B 1 24 ? 9.875 22.141 5.457 1 92.69 24 PHE B O 1
ATOM 5333 N N . HIS B 1 25 ? 12.023 21.984 4.922 1 93.06 25 HIS B N 1
ATOM 5334 C CA . HIS B 1 25 ? 12.227 20.641 5.473 1 93.06 25 HIS B CA 1
ATOM 5335 C C . HIS B 1 25 ? 13.188 20.672 6.656 1 93.06 25 HIS B C 1
ATOM 5337 O O . HIS B 1 25 ? 14.398 20.875 6.477 1 93.06 25 HIS B O 1
ATOM 5343 N N . LEU B 1 26 ? 12.68 20.5 7.84 1 94.31 26 LEU B N 1
ATOM 5344 C CA . LEU B 1 26 ? 13.492 20.406 9.047 1 94.31 26 LEU B CA 1
ATOM 5345 C C . LEU B 1 26 ? 13.906 18.953 9.305 1 94.31 26 LEU B C 1
ATOM 5347 O O . LEU B 1 26 ? 13.07 18.109 9.633 1 94.31 26 LEU B O 1
ATOM 5351 N N . VAL B 1 27 ? 15.141 18.641 9.078 1 92.88 27 VAL B N 1
ATOM 5352 C CA . VAL B 1 27 ? 15.641 17.281 9.141 1 92.88 27 VAL B CA 1
ATOM 5353 C C . VAL B 1 27 ? 16.562 17.109 10.359 1 92.88 27 VAL B C 1
ATOM 5355 O O . VAL B 1 27 ? 17.422 17.953 10.602 1 92.88 27 VAL B O 1
ATOM 5358 N N . THR B 1 28 ? 16.297 16.125 11.164 1 91.62 28 THR B N 1
ATOM 5359 C CA . THR B 1 28 ? 17.172 15.836 12.289 1 91.62 28 THR B CA 1
ATOM 5360 C C . THR B 1 28 ? 17.25 14.328 12.523 1 91.62 28 THR B C 1
ATOM 5362 O O . THR B 1 28 ? 16.406 13.57 12.062 1 91.62 28 THR B O 1
ATOM 5365 N N . SER B 1 29 ? 18.266 13.914 13.156 1 88.75 29 SER B N 1
ATOM 5366 C CA . SER B 1 29 ? 18.422 12.5 13.5 1 88.75 29 SER B CA 1
ATOM 5367 C C . SER B 1 29 ? 18.078 12.25 14.969 1 88.75 29 SER B C 1
ATOM 5369 O O . SER B 1 29 ? 18 11.102 15.406 1 88.75 29 SER B O 1
ATOM 5371 N N . ASN B 1 30 ? 17.891 13.383 15.719 1 88.06 30 ASN B N 1
ATOM 5372 C CA . ASN B 1 30 ? 17.578 13.281 17.141 1 88.06 30 ASN B CA 1
ATOM 5373 C C . ASN B 1 30 ? 16.281 14.016 17.484 1 88.06 30 ASN B C 1
ATOM 5375 O O . ASN B 1 30 ? 16 15.078 16.922 1 88.06 30 ASN B O 1
ATOM 5379 N N . LEU B 1 31 ? 15.562 13.352 18.406 1 87.25 31 LEU B N 1
ATOM 5380 C CA . LEU B 1 31 ? 14.391 14.039 18.938 1 87.25 31 LEU B CA 1
ATOM 5381 C C . LEU B 1 31 ? 14.781 15.047 20.016 1 87.25 31 LEU B C 1
ATOM 5383 O O . LEU B 1 31 ? 15.867 14.945 20.594 1 87.25 31 LEU B O 1
ATOM 5387 N N . PRO B 1 32 ? 13.969 16.156 20.266 1 89.38 32 PRO B N 1
ATOM 5388 C CA . PRO B 1 32 ? 14.242 17.047 21.391 1 89.38 32 PRO B CA 1
ATOM 5389 C C . PRO B 1 32 ? 14.297 16.312 22.719 1 89.38 32 PRO B C 1
ATOM 5391 O O . PRO B 1 32 ? 13.562 15.352 22.938 1 89.38 32 PRO B O 1
ATOM 5394 N N . LYS B 1 33 ? 15.211 16.734 23.609 1 85.75 33 LYS B N 1
ATOM 5395 C CA . LYS B 1 33 ? 15.312 16.141 24.938 1 85.75 33 LYS B CA 1
ATOM 5396 C C . LYS B 1 33 ? 13.977 16.172 25.656 1 85.75 33 LYS B C 1
ATOM 5398 O O . LYS B 1 33 ? 13.617 15.211 26.344 1 85.75 33 LYS B O 1
ATOM 5403 N N . ASP B 1 34 ? 13.297 17.25 25.609 1 87.5 34 ASP B N 1
ATOM 5404 C CA . ASP B 1 34 ? 11.93 17.391 26.094 1 87.5 34 ASP B CA 1
ATOM 5405 C C . ASP B 1 34 ? 10.922 17.188 24.969 1 87.5 34 ASP B C 1
ATOM 5407 O O . ASP B 1 34 ? 10.742 18.078 24.125 1 87.5 34 ASP B O 1
ATOM 5411 N N . LEU B 1 35 ? 10.141 16.141 24.922 1 85.88 35 LEU B N 1
ATOM 5412 C CA . LEU B 1 35 ? 9.266 15.75 23.828 1 85.88 35 LEU B CA 1
ATOM 5413 C C . LEU B 1 35 ? 8.055 16.672 23.75 1 85.88 35 LEU B C 1
ATOM 5415 O O . LEU B 1 35 ? 7.305 16.625 22.766 1 85.88 35 LEU B O 1
ATOM 5419 N N . ASN B 1 36 ? 7.867 17.516 24.75 1 86.62 36 ASN B N 1
ATOM 5420 C CA . ASN B 1 36 ? 6.824 18.531 24.656 1 86.62 36 ASN B CA 1
ATOM 5421 C C . ASN B 1 36 ? 7.078 19.484 23.484 1 86.62 36 ASN B C 1
ATOM 5423 O O . ASN B 1 36 ? 6.168 20.172 23.031 1 86.62 36 ASN B O 1
ATOM 5427 N N . PHE B 1 37 ? 8.328 19.5 23.078 1 91.75 37 PHE B N 1
ATOM 5428 C CA . PHE B 1 37 ? 8.68 20.438 22.016 1 91.75 37 PHE B CA 1
ATOM 5429 C C . PHE B 1 37 ? 8.727 19.734 20.672 1 91.75 37 PHE B C 1
ATOM 5431 O O . PHE B 1 37 ? 9.469 20.125 19.766 1 91.75 37 PHE B O 1
ATOM 5438 N N . MET B 1 38 ? 7.969 18.625 20.531 1 92.5 38 MET B N 1
ATOM 5439 C CA . MET B 1 38 ? 7.703 18.031 19.219 1 92.5 38 MET B CA 1
ATOM 5440 C C . MET B 1 38 ? 6.734 18.891 18.406 1 92.5 38 MET B C 1
ATOM 5442 O O . MET B 1 38 ? 5.996 19.703 18.984 1 92.5 38 MET B O 1
ATOM 5446 N N . PRO B 1 39 ? 6.711 18.719 17.062 1 92.94 39 PRO B N 1
ATOM 5447 C CA . PRO B 1 39 ? 5.844 19.547 16.234 1 92.94 39 PRO B CA 1
ATOM 5448 C C . PRO B 1 39 ? 4.363 19.359 16.547 1 92.94 39 PRO B C 1
ATOM 5450 O O . PRO B 1 39 ? 3.926 18.234 16.812 1 92.94 39 PRO B O 1
ATOM 5453 N N . SER B 1 40 ? 3.664 20.438 16.5 1 93.81 40 SER B N 1
ATOM 5454 C CA . SER B 1 40 ? 2.207 20.406 16.578 1 93.81 40 SER B CA 1
ATOM 5455 C C . SER B 1 40 ? 1.58 20.328 15.188 1 93.81 40 SER B C 1
ATOM 5457 O O . SER B 1 40 ? 1.987 21.047 14.273 1 93.81 40 SER B O 1
ATOM 5459 N N . LEU B 1 41 ? 0.668 19.406 14.977 1 93.25 41 LEU B N 1
ATOM 5460 C CA . LEU B 1 41 ? -0.088 19.25 13.742 1 93.25 41 LEU B CA 1
ATOM 5461 C C . LEU B 1 41 ? -1.586 19.375 14 1 93.25 41 LEU B C 1
ATOM 5463 O O . LEU B 1 41 ? -2.111 18.734 14.922 1 93.25 41 LEU B O 1
ATOM 5467 N N . ALA B 1 42 ? -2.277 20.25 13.312 1 92.25 42 ALA B N 1
ATOM 5468 C CA . ALA B 1 42 ? -3.711 20.484 13.492 1 92.25 42 ALA B CA 1
ATOM 5469 C C . ALA B 1 42 ? -4.371 20.875 12.172 1 92.25 42 ALA B C 1
ATOM 5471 O O . ALA B 1 42 ? -3.684 21.188 11.195 1 92.25 42 ALA B O 1
ATOM 5472 N N . ASN B 1 43 ? -5.707 20.703 12.102 1 88.31 43 ASN B N 1
ATOM 5473 C CA . ASN B 1 43 ? -6.445 21.078 10.906 1 88.31 43 ASN B CA 1
ATOM 5474 C C . ASN B 1 43 ? -7.617 22 11.234 1 88.31 43 ASN B C 1
ATOM 5476 O O . ASN B 1 43 ? -8.594 22.062 10.484 1 88.31 43 ASN B O 1
ATOM 5480 N N . GLY B 1 44 ? -7.535 22.703 12.445 1 89.88 44 GLY B N 1
ATOM 5481 C CA . GLY B 1 44 ? -8.594 23.609 12.836 1 89.88 44 GLY B CA 1
ATOM 5482 C C . GLY B 1 44 ? -9.703 22.938 13.625 1 89.88 44 GLY B C 1
ATOM 5483 O O . GLY B 1 44 ? -10.469 23.609 14.32 1 89.88 44 GLY B O 1
ATOM 5484 N N . HIS B 1 45 ? -9.883 21.656 13.422 1 88.62 45 HIS B N 1
ATOM 5485 C CA . HIS B 1 45 ? -10.883 20.875 14.141 1 88.62 45 HIS B CA 1
ATOM 5486 C C . HIS B 1 45 ? -10.234 19.953 15.172 1 88.62 45 HIS B C 1
ATOM 5488 O O . HIS B 1 45 ? -10.719 19.844 16.297 1 88.62 45 HIS B O 1
ATOM 5494 N N . LEU B 1 46 ? -9.219 19.297 14.742 1 88.38 46 LEU B N 1
ATOM 5495 C CA . LEU B 1 46 ? -8.414 18.438 15.602 1 88.38 46 LEU B CA 1
ATOM 5496 C C . LEU B 1 46 ? -6.953 18.859 15.594 1 88.38 46 LEU B C 1
ATOM 5498 O O . LEU B 1 46 ? -6.465 19.406 14.602 1 88.38 46 LEU B O 1
ATOM 5502 N N . GLY B 1 47 ? -6.297 18.641 16.703 1 91 47 GLY B N 1
ATOM 5503 C CA . GLY B 1 47 ? -4.867 18.891 16.797 1 91 47 GLY B CA 1
ATOM 5504 C C . GLY B 1 47 ? -4.156 17.984 17.766 1 91 47 GLY B C 1
ATOM 5505 O O . GLY B 1 47 ? -4.773 17.453 18.703 1 91 47 GLY B O 1
ATOM 5506 N N . PHE B 1 48 ? -2.912 17.719 17.531 1 90.75 48 PHE B N 1
ATOM 5507 C CA . PHE B 1 48 ? -2.1 16.891 18.422 1 90.75 48 PHE B CA 1
ATOM 5508 C C . PHE B 1 48 ? -0.621 17.25 18.281 1 90.75 48 PHE B C 1
ATOM 5510 O O . PHE B 1 48 ? -0.207 17.812 17.266 1 90.75 48 PHE B O 1
ATOM 5517 N N . THR B 1 49 ? 0.154 17.062 19.312 1 92.31 49 THR B N 1
ATOM 5518 C CA . THR B 1 49 ? 1.611 17.109 19.25 1 92.31 49 THR B CA 1
ATOM 5519 C C . THR B 1 49 ? 2.178 15.75 18.844 1 92.31 49 THR B C 1
ATOM 5521 O O . THR B 1 49 ? 1.772 14.719 19.375 1 92.31 49 THR B O 1
ATOM 5524 N N . VAL B 1 50 ? 3.074 15.766 17.797 1 91.56 50 VAL B N 1
ATOM 5525 C CA . VAL B 1 50 ? 3.666 14.516 17.328 1 91.56 50 VAL B CA 1
ATOM 5526 C C . VAL B 1 50 ? 4.23 13.734 18.5 1 91.56 50 VAL B C 1
ATOM 5528 O O . VAL B 1 50 ? 4.941 14.289 19.344 1 91.56 50 VAL B O 1
ATOM 5531 N N . PHE B 1 51 ? 3.857 12.43 18.672 1 84 51 PHE B N 1
ATOM 5532 C CA . PHE B 1 51 ? 4.266 11.469 19.688 1 84 51 PHE B CA 1
ATOM 5533 C C . PHE B 1 51 ? 3.684 11.836 21.047 1 84 51 PHE B C 1
ATOM 5535 O O . PHE B 1 51 ? 4.07 11.266 22.062 1 84 51 PHE B O 1
ATOM 5542 N N . GLY B 1 52 ? 2.82 12.922 21.094 1 83.12 52 GLY B N 1
ATOM 5543 C CA . GLY B 1 52 ? 2.074 13.211 22.312 1 83.12 52 GLY B CA 1
ATOM 5544 C C . GLY B 1 52 ? 1.008 12.18 22.609 1 83.12 52 GLY B C 1
ATOM 5545 O O . GLY B 1 52 ? 0.66 11.367 21.75 1 83.12 52 GLY B O 1
ATOM 5546 N N . ASP B 1 53 ? 0.358 12.211 23.719 1 79.81 53 ASP B N 1
ATOM 5547 C CA . ASP B 1 53 ? -0.542 11.148 24.156 1 79.81 53 ASP B CA 1
ATOM 5548 C C . ASP B 1 53 ? -2 11.523 23.906 1 79.81 53 ASP B C 1
ATOM 5550 O O . ASP B 1 53 ? -2.908 10.742 24.188 1 79.81 53 ASP B O 1
ATOM 5554 N N . ALA B 1 54 ? -2.188 12.805 23.391 1 83.56 54 ALA B N 1
ATOM 5555 C CA . ALA B 1 54 ? -3.58 13.242 23.312 1 83.56 54 ALA B CA 1
ATOM 5556 C C . ALA B 1 54 ? -3.855 13.93 21.969 1 83.56 54 ALA B C 1
ATOM 5558 O O . ALA B 1 54 ? -2.961 14.547 21.391 1 83.56 54 ALA B O 1
ATOM 5559 N N . ILE B 1 55 ? -5.102 13.789 21.453 1 87 55 ILE B N 1
ATOM 5560 C CA . ILE B 1 55 ? -5.688 14.578 20.375 1 87 55 ILE B CA 1
ATOM 5561 C C . ILE B 1 55 ? -6.695 15.57 20.953 1 87 55 ILE B C 1
ATOM 5563 O O . ILE B 1 55 ? -7.527 15.211 21.797 1 87 55 ILE B O 1
ATOM 5567 N N . TYR B 1 56 ? -6.578 16.781 20.609 1 89.12 56 TYR B N 1
ATOM 5568 C CA . TYR B 1 56 ? -7.434 17.828 21.156 1 89.12 56 TYR B CA 1
ATOM 5569 C C . TYR B 1 56 ? -8.484 18.25 20.125 1 89.12 56 TYR B C 1
ATOM 5571 O O . TYR B 1 56 ? -8.258 18.156 18.922 1 89.12 56 TYR B O 1
ATOM 5579 N N . PHE B 1 57 ? -9.641 18.766 20.688 1 85.44 57 PHE B N 1
ATOM 5580 C CA . PHE B 1 57 ? -10.812 19.109 19.891 1 85.44 57 PHE B CA 1
ATOM 5581 C C . PHE B 1 57 ? -11.141 20.578 20 1 85.44 57 PHE B C 1
ATOM 5583 O O . PHE B 1 57 ? -11.234 21.125 21.109 1 85.44 57 PHE B O 1
ATOM 5590 N N . ASN B 1 58 ? -11.281 21.188 18.812 1 87.19 58 ASN B N 1
ATOM 5591 C CA . ASN B 1 58 ? -11.766 22.562 18.797 1 87.19 58 ASN B CA 1
ATOM 5592 C C . ASN B 1 58 ? -13.195 22.656 19.312 1 87.19 58 ASN B C 1
ATOM 5594 O O . ASN B 1 58 ? -14.078 21.906 18.859 1 87.19 58 ASN B O 1
ATOM 5598 N N . GLY B 1 59 ? -13.43 23.547 20.281 1 85.88 59 GLY B N 1
ATOM 5599 C CA . GLY B 1 59 ? -14.773 23.891 20.703 1 85.88 59 GLY B CA 1
ATOM 5600 C C . GLY B 1 59 ? -15.328 22.969 21.781 1 85.88 59 GLY B C 1
ATOM 5601 O O . GLY B 1 59 ? -16.5 23.062 22.141 1 85.88 59 GLY B O 1
ATOM 5602 N N . VAL B 1 60 ? -14.562 22 22.172 1 85.5 60 VAL B N 1
ATOM 5603 C CA . VAL B 1 60 ? -15.023 21.109 23.234 1 85.5 60 VAL B CA 1
ATOM 5604 C C . VAL B 1 60 ? -14.141 21.281 24.469 1 85.5 60 VAL B C 1
ATOM 5606 O O . VAL B 1 60 ? -12.914 21.266 24.359 1 85.5 60 VAL B O 1
ATOM 5609 N N . TYR B 1 61 ? -14.719 21.578 25.625 1 89.12 61 TYR B N 1
ATOM 5610 C CA . TYR B 1 61 ? -14.023 21.781 26.891 1 89.12 61 TYR B CA 1
ATOM 5611 C C . TYR B 1 61 ? -14.656 20.953 28 1 89.12 61 TYR B C 1
ATOM 5613 O O . TYR B 1 61 ? -15.844 20.641 27.953 1 89.12 61 TYR B O 1
ATOM 5621 N N . ASN B 1 62 ? -13.828 20.547 28.938 1 83.56 62 ASN B N 1
ATOM 5622 C CA . ASN B 1 62 ? -14.289 19.859 30.125 1 83.56 62 ASN B CA 1
ATOM 5623 C C . ASN B 1 62 ? -13.93 20.625 31.391 1 83.56 62 ASN B C 1
ATOM 5625 O O . ASN B 1 62 ? -12.844 21.203 31.484 1 83.56 62 ASN B O 1
ATOM 5629 N N . GLY B 1 63 ? -14.883 20.656 32.375 1 81.19 63 GLY B N 1
ATOM 5630 C CA . GLY B 1 63 ? -14.625 21.297 33.656 1 81.19 63 GLY B CA 1
ATOM 5631 C C . GLY B 1 63 ? -15.32 22.641 33.812 1 81.19 63 GLY B C 1
ATOM 5632 O O . GLY B 1 63 ? -15.648 23.281 32.812 1 81.19 63 GLY B O 1
ATOM 5633 N N . GLU B 1 64 ? -15.531 23.031 35.031 1 83.38 64 GLU B N 1
ATOM 5634 C CA . GLU B 1 64 ? -16.219 24.281 35.344 1 83.38 64 GLU B CA 1
ATOM 5635 C C . GLU B 1 64 ? -15.242 25.344 35.812 1 83.38 64 GLU B C 1
ATOM 5637 O O . GLU B 1 64 ? -14.266 25.047 36.5 1 83.38 64 GLU B O 1
ATOM 5642 N N . ALA B 1 65 ? -15.477 26.594 35.406 1 86.94 65 ALA B N 1
ATOM 5643 C CA . ALA B 1 65 ? -14.703 27.734 35.875 1 86.94 65 ALA B CA 1
ATOM 5644 C C . ALA B 1 65 ? -13.211 27.5 35.656 1 86.94 65 ALA B C 1
ATOM 5646 O O . ALA B 1 65 ? -12.781 27.062 34.594 1 86.94 65 ALA B O 1
ATOM 5647 N N . GLY B 1 66 ? -12.391 27.766 36.562 1 83.44 66 GLY B N 1
ATOM 5648 C CA . GLY B 1 66 ? -10.945 27.672 36.469 1 83.44 66 GLY B CA 1
ATOM 5649 C C . GLY B 1 66 ? -10.445 26.266 36.188 1 83.44 66 GLY B C 1
ATOM 5650 O O . GLY B 1 66 ? -9.297 26.078 35.812 1 83.44 66 GLY B O 1
ATOM 5651 N N . ASN B 1 67 ? -11.344 25.266 36.281 1 82.19 67 ASN B N 1
ATOM 5652 C CA . ASN B 1 67 ? -10.961 23.891 36.031 1 82.19 67 ASN B CA 1
ATOM 5653 C C . ASN B 1 67 ? -11.281 23.484 34.562 1 82.19 67 ASN B C 1
ATOM 5655 O O . ASN B 1 67 ? -11.086 22.344 34.188 1 82.19 67 ASN B O 1
ATOM 5659 N N . SER B 1 68 ? -11.781 24.453 33.844 1 85.94 68 SER B N 1
ATOM 5660 C CA . SER B 1 68 ? -12.094 24.203 32.438 1 85.94 68 SER B CA 1
ATOM 5661 C C . SER B 1 68 ? -10.828 23.938 31.625 1 85.94 68 SER B C 1
ATOM 5663 O O . SER B 1 68 ? -9.828 24.641 31.781 1 85.94 68 SER B O 1
ATOM 5665 N N . ARG B 1 69 ? -10.758 22.875 30.844 1 88.88 69 ARG B N 1
ATOM 5666 C CA . ARG B 1 69 ? -9.664 22.516 29.953 1 88.88 69 ARG B CA 1
ATOM 5667 C C . ARG B 1 69 ? -10.195 22.031 28.609 1 88.88 69 ARG B C 1
ATOM 5669 O O . ARG B 1 69 ? -11.289 21.469 28.531 1 88.88 69 ARG B O 1
ATOM 5676 N N . ARG B 1 70 ? -9.453 22.281 27.547 1 88.75 70 ARG B N 1
ATOM 5677 C CA . ARG B 1 70 ? -9.812 21.703 26.266 1 88.75 70 ARG B CA 1
ATOM 5678 C C . ARG B 1 70 ? -9.922 20.188 26.359 1 88.75 70 ARG B C 1
ATOM 5680 O O . ARG B 1 70 ? -9.086 19.531 27 1 88.75 70 ARG B O 1
ATOM 5687 N N . ALA B 1 71 ? -10.93 19.656 25.766 1 83.5 71 ALA B N 1
ATOM 5688 C CA . ALA B 1 71 ? -11.164 18.219 25.812 1 83.5 71 ALA B CA 1
ATOM 5689 C C . ALA B 1 71 ? -10.086 17.453 25.031 1 83.5 71 ALA B C 1
ATOM 5691 O O . ALA B 1 71 ? -9.562 17.969 24.031 1 83.5 71 ALA B O 1
ATOM 5692 N N . ARG B 1 72 ? -9.672 16.297 25.516 1 83.19 72 ARG B N 1
ATOM 5693 C CA . ARG B 1 72 ? -8.633 15.5 24.859 1 83.19 72 ARG B CA 1
ATOM 5694 C C . ARG B 1 72 ? -9.086 14.062 24.656 1 83.19 72 ARG B C 1
ATOM 5696 O O . ARG B 1 72 ? -9.867 13.531 25.453 1 83.19 72 ARG B O 1
ATOM 5703 N N . LEU B 1 73 ? -8.688 13.508 23.547 1 77.38 73 LEU B N 1
ATOM 5704 C CA . LEU B 1 73 ? -8.82 12.086 23.234 1 77.38 73 LEU B CA 1
ATOM 5705 C C . LEU B 1 73 ? -7.453 11.406 23.219 1 77.38 73 LEU B C 1
ATOM 5707 O O . LEU B 1 73 ? -6.441 12.039 22.906 1 77.38 73 LEU B O 1
ATOM 5711 N N . PRO B 1 74 ? -7.418 10.133 23.625 1 75.31 74 PRO B N 1
ATOM 5712 C CA . PRO B 1 74 ? -6.133 9.438 23.484 1 75.31 74 PRO B CA 1
ATOM 5713 C C . PRO B 1 74 ? -5.605 9.461 22.062 1 75.31 74 PRO B C 1
ATOM 5715 O O . PRO B 1 74 ? -6.375 9.305 21.109 1 75.31 74 PRO B O 1
ATOM 5718 N N . ASN B 1 75 ? -4.32 9.75 21.953 1 78.31 75 ASN B N 1
ATOM 5719 C CA . ASN B 1 75 ? -3.682 9.789 20.641 1 78.31 75 ASN B CA 1
ATOM 5720 C C . ASN B 1 75 ? -3.324 8.391 20.156 1 78.31 75 ASN B C 1
ATOM 5722 O O . ASN B 1 75 ? -2.23 7.891 20.422 1 78.31 75 ASN B O 1
ATOM 5726 N N . ASN B 1 76 ? -4.156 7.801 19.359 1 65.62 76 ASN B N 1
ATOM 5727 C CA . ASN B 1 76 ? -3.975 6.441 18.859 1 65.62 76 ASN B CA 1
ATOM 5728 C C . ASN B 1 76 ? -3.166 6.418 17.578 1 65.62 76 ASN B C 1
ATOM 5730 O O . ASN B 1 76 ? -3.049 5.375 16.922 1 65.62 76 ASN B O 1
ATOM 5734 N N . LEU B 1 77 ? -2.637 7.504 17.188 1 67.12 77 LEU B N 1
ATOM 5735 C CA . LEU B 1 77 ? -1.806 7.574 15.984 1 67.12 77 LEU B CA 1
ATOM 5736 C C . LEU B 1 77 ? -0.367 7.176 16.297 1 67.12 77 LEU B C 1
ATOM 5738 O O . LEU B 1 77 ? 0.428 6.938 15.383 1 67.12 77 LEU B O 1
ATOM 5742 N N . ASN B 1 78 ? -0.017 7.215 17.594 1 65.56 78 ASN B N 1
ATOM 5743 C CA . ASN B 1 78 ? 1.331 6.812 17.984 1 65.56 78 ASN B CA 1
ATOM 5744 C C . ASN B 1 78 ? 1.538 5.309 17.812 1 65.56 78 ASN B C 1
ATOM 5746 O O . ASN B 1 78 ? 1.217 4.527 18.703 1 65.56 78 ASN B O 1
ATOM 5750 N N . LEU B 1 79 ? 1.955 4.895 16.656 1 58.31 79 LEU B N 1
ATOM 5751 C CA . LEU B 1 79 ? 2.176 3.484 16.359 1 58.31 79 LEU B CA 1
ATOM 5752 C C . LEU B 1 79 ? 3.666 3.168 16.297 1 58.31 79 LEU B C 1
ATOM 5754 O O . LEU B 1 79 ? 4.457 3.98 15.812 1 58.31 79 LEU B O 1
ATOM 5758 N N . THR B 1 80 ? 4.055 2.209 16.969 1 52.81 80 THR B N 1
ATOM 5759 C CA . THR B 1 80 ? 5.43 1.727 16.906 1 52.81 80 THR B CA 1
ATOM 5760 C C . THR B 1 80 ? 5.512 0.419 16.125 1 52.81 80 THR B C 1
ATOM 5762 O O . THR B 1 80 ? 4.625 -0.433 16.234 1 52.81 80 THR B O 1
ATOM 5765 N N . ILE B 1 81 ? 6.473 0.322 15.25 1 49.91 81 ILE B N 1
ATOM 5766 C CA . ILE B 1 81 ? 6.711 -0.898 14.492 1 49.91 81 ILE B CA 1
ATOM 5767 C C . ILE B 1 81 ? 7.957 -1.604 15.016 1 49.91 81 ILE B C 1
ATOM 5769 O O . ILE B 1 81 ? 9 -0.977 15.203 1 49.91 81 ILE B O 1
ATOM 5773 N N . GLU B 1 82 ? 7.77 -2.756 15.539 1 47.53 82 GLU B N 1
ATOM 5774 C CA . GLU B 1 82 ? 8.906 -3.586 15.93 1 47.53 82 GLU B CA 1
ATOM 5775 C C . GLU B 1 82 ? 9.203 -4.648 14.875 1 47.53 82 GLU B C 1
ATOM 5777 O O . GLU B 1 82 ? 8.289 -5.312 14.383 1 47.53 82 GLU B O 1
ATOM 5782 N N . ILE B 1 83 ? 10.375 -4.535 14.312 1 45.5 83 ILE B N 1
ATOM 5783 C CA . ILE B 1 83 ? 10.812 -5.535 13.344 1 45.5 83 ILE B CA 1
ATOM 5784 C C . ILE B 1 83 ? 11.578 -6.645 14.055 1 45.5 83 ILE B C 1
ATOM 5786 O O . ILE B 1 83 ? 12.562 -6.379 14.758 1 45.5 83 ILE B O 1
ATOM 5790 N N . PHE B 1 84 ? 10.977 -7.797 14.203 1 40.38 84 PHE B N 1
ATOM 5791 C CA . PHE B 1 84 ? 11.648 -8.945 14.805 1 40.38 84 PHE B CA 1
ATOM 5792 C C . PHE B 1 84 ? 12.32 -9.797 13.734 1 40.38 84 PHE B C 1
ATOM 5794 O O . PHE B 1 84 ? 11.727 -10.078 12.688 1 40.38 84 PHE B O 1
ATOM 5801 N N . SER B 1 85 ? 13.492 -9.594 13.547 1 40.47 85 SER B N 1
ATOM 5802 C CA . SER B 1 85 ? 14.172 -10.594 12.734 1 40.47 85 SER B CA 1
ATOM 5803 C C . SER B 1 85 ? 14.859 -11.641 13.609 1 40.47 85 SER B C 1
ATOM 5805 O O . SER B 1 85 ? 15.531 -11.297 14.586 1 40.47 85 SER B O 1
ATOM 5807 N N . GLU B 1 86 ? 14.359 -12.773 13.625 1 39.84 86 GLU B N 1
ATOM 5808 C CA . GLU B 1 86 ? 15.125 -13.805 14.312 1 39.84 86 GLU B CA 1
ATOM 5809 C C . GLU B 1 86 ? 16.625 -13.625 14.086 1 39.84 86 GLU B C 1
ATOM 5811 O O . GLU B 1 86 ? 17.422 -13.82 15.008 1 39.84 86 GLU B O 1
ATOM 5816 N N . HIS B 1 87 ? 17.016 -13.555 12.984 1 37.5 87 HIS B N 1
ATOM 5817 C CA . HIS B 1 87 ? 18.453 -13.367 12.781 1 37.5 87 HIS B CA 1
ATOM 5818 C C . HIS B 1 87 ? 18.938 -12.055 13.391 1 37.5 87 HIS B C 1
ATOM 5820 O O . HIS B 1 87 ? 20.125 -11.906 13.703 1 37.5 87 HIS B O 1
ATOM 5826 N N . LEU B 1 88 ? 18.125 -11.188 13.414 1 37.88 88 LEU B N 1
ATOM 5827 C CA . LEU B 1 88 ? 18.531 -9.922 14.016 1 37.88 88 LEU B CA 1
ATOM 5828 C C . LEU B 1 88 ? 18.609 -10.039 15.531 1 37.88 88 LEU B C 1
ATOM 5830 O O . LEU B 1 88 ? 19.234 -9.203 16.188 1 37.88 88 LEU B O 1
ATOM 5834 N N . ARG B 1 89 ? 17.938 -10.953 16.156 1 37.66 89 ARG B N 1
ATOM 5835 C CA . ARG B 1 89 ? 18.141 -11.219 17.578 1 37.66 89 ARG B CA 1
ATOM 5836 C C . ARG B 1 89 ? 19.562 -11.68 17.859 1 37.66 89 ARG B C 1
ATOM 5838 O O . ARG B 1 89 ? 20.078 -11.469 18.953 1 37.66 89 ARG B O 1
ATOM 5845 N N . ALA B 1 90 ? 19.906 -12.703 17.109 1 34.56 90 ALA B N 1
ATOM 5846 C CA . ALA B 1 90 ? 21.25 -13.172 17.469 1 34.56 90 ALA B CA 1
ATOM 5847 C C . ALA B 1 90 ? 22.266 -12.047 17.375 1 34.56 90 ALA B C 1
ATOM 5849 O O . ALA B 1 90 ? 23.391 -12.156 17.891 1 34.56 90 ALA B O 1
ATOM 5850 N N . TYR B 1 91 ? 22.25 -11.234 16.359 1 33.91 91 TYR B N 1
ATOM 5851 C CA . TYR B 1 91 ? 23.359 -10.281 16.328 1 33.91 91 TYR B CA 1
ATOM 5852 C C . TYR B 1 91 ? 23.047 -9.055 17.172 1 33.91 91 TYR B C 1
ATOM 5854 O O . TYR B 1 91 ? 22.094 -8.328 16.906 1 33.91 91 TYR B O 1
ATOM 5862 N N . ARG B 1 92 ? 23.312 -9.094 18.375 1 38.5 92 ARG B N 1
ATOM 5863 C CA . ARG B 1 92 ? 23.375 -8.094 19.438 1 38.5 92 ARG B CA 1
ATOM 5864 C C . ARG B 1 92 ? 23.641 -6.699 18.875 1 38.5 92 ARG B C 1
ATOM 5866 O O . ARG B 1 92 ? 23.359 -5.691 19.516 1 38.5 92 ARG B O 1
ATOM 5873 N N . GLN B 1 93 ? 24.656 -6.672 18.016 1 37.19 93 GLN B N 1
ATOM 5874 C CA . GLN B 1 93 ? 25.25 -5.379 17.703 1 37.19 93 GLN B CA 1
ATOM 5875 C C . GLN B 1 93 ? 24.328 -4.543 16.812 1 37.19 93 GLN B C 1
ATOM 5877 O O . GLN B 1 93 ? 24.781 -3.771 15.977 1 37.19 93 GLN B O 1
ATOM 5882 N N . TYR B 1 94 ? 23.25 -4.941 16.625 1 40.09 94 TYR B N 1
ATOM 5883 C CA . TYR B 1 94 ? 22.484 -4.125 15.695 1 40.09 94 TYR B CA 1
ATOM 5884 C C . TYR B 1 94 ? 22.297 -2.711 16.234 1 40.09 94 TYR B C 1
ATOM 5886 O O . TYR B 1 94 ? 21.703 -2.521 17.297 1 40.09 94 TYR B O 1
ATOM 5894 N N . GLN B 1 95 ? 23.203 -1.968 15.922 1 44.91 95 GLN B N 1
ATOM 5895 C CA . GLN B 1 95 ? 23.047 -0.522 16.047 1 44.91 95 GLN B CA 1
ATOM 5896 C C . GLN B 1 95 ? 21.688 -0.075 15.523 1 44.91 95 GLN B C 1
ATOM 5898 O O . GLN B 1 95 ? 21.25 -0.496 14.453 1 44.91 95 GLN B O 1
ATOM 5903 N N . LEU B 1 96 ? 20.828 0.193 16.328 1 52.78 96 LEU B N 1
ATOM 5904 C CA . LEU B 1 96 ? 19.562 0.775 15.93 1 52.78 96 LEU B CA 1
ATOM 5905 C C . LEU B 1 96 ? 19.719 1.636 14.68 1 52.78 96 LEU B C 1
ATOM 5907 O O . LEU B 1 96 ? 20.594 2.518 14.641 1 52.78 96 LEU B O 1
ATOM 5911 N N . PRO B 1 97 ? 19.312 1.169 13.477 1 58.94 97 PRO B N 1
ATOM 5912 C CA . PRO B 1 97 ? 19.469 1.99 12.273 1 58.94 97 PRO B CA 1
ATOM 5913 C C . PRO B 1 97 ? 19.094 3.451 12.5 1 58.94 97 PRO B C 1
ATOM 5915 O O . PRO B 1 97 ? 18.234 3.748 13.336 1 58.94 97 PRO B O 1
ATOM 5918 N N . PRO B 1 98 ? 19.938 4.328 11.945 1 69.62 98 PRO B N 1
ATOM 5919 C CA . PRO B 1 98 ? 19.656 5.758 12.078 1 69.62 98 PRO B CA 1
ATOM 5920 C C . PRO B 1 98 ? 18.25 6.133 11.633 1 69.62 98 PRO B C 1
ATOM 5922 O O . PRO B 1 98 ? 17.734 5.578 10.648 1 69.62 98 PRO B O 1
ATOM 5925 N N . THR B 1 99 ? 17.5 6.676 12.5 1 79.62 99 THR B N 1
ATOM 5926 C CA . THR B 1 99 ? 16.188 7.23 12.18 1 79.62 99 THR B CA 1
ATOM 5927 C C . THR B 1 99 ? 16.312 8.695 11.781 1 79.62 99 THR B C 1
ATOM 5929 O O . THR B 1 99 ? 17.047 9.461 12.414 1 79.62 99 THR B O 1
ATOM 5932 N N . GLN B 1 100 ? 15.867 9.023 10.664 1 88.5 100 GLN B N 1
ATOM 5933 C CA . GLN B 1 100 ? 15.742 10.422 10.273 1 88.5 100 GLN B CA 1
ATOM 5934 C C . GLN B 1 100 ? 14.32 10.93 10.508 1 88.5 100 GLN B C 1
ATOM 5936 O O . GLN B 1 100 ? 13.352 10.273 10.133 1 88.5 100 GLN B O 1
ATOM 5941 N N . TYR B 1 101 ? 14.227 12.031 11.195 1 91 101 TYR B N 1
ATOM 5942 C CA . TYR B 1 101 ? 12.961 12.719 11.414 1 91 101 TYR B CA 1
ATOM 5943 C C . TYR B 1 101 ? 12.859 13.969 10.555 1 91 101 TYR B C 1
ATOM 5945 O O . TYR B 1 101 ? 13.836 14.711 10.414 1 91 101 TYR B O 1
ATOM 5953 N N . VAL B 1 102 ? 11.797 14.156 9.914 1 92.94 102 VAL B N 1
ATOM 5954 C CA . VAL B 1 102 ? 11.617 15.328 9.055 1 92.94 102 VAL B CA 1
ATOM 5955 C C . VAL B 1 102 ? 10.273 15.992 9.367 1 92.94 102 VAL B C 1
ATOM 5957 O O . VAL B 1 102 ? 9.227 15.336 9.328 1 92.94 102 VAL B O 1
ATOM 5960 N N . MET B 1 103 ? 10.25 17.281 9.766 1 95.06 103 MET B N 1
ATOM 5961 C CA . MET B 1 103 ? 9.055 18.125 9.719 1 95.06 103 MET B CA 1
ATOM 5962 C C . MET B 1 103 ? 8.969 18.875 8.391 1 95.06 103 MET B C 1
ATOM 5964 O O . MET B 1 103 ? 9.719 19.828 8.156 1 95.06 103 MET B O 1
ATOM 5968 N N . ASN B 1 104 ? 8.148 18.422 7.523 1 94.44 104 ASN B N 1
ATOM 5969 C CA . ASN B 1 104 ? 7.926 19.062 6.238 1 94.44 104 ASN B CA 1
ATOM 5970 C C . ASN B 1 104 ? 6.926 20.219 6.355 1 94.44 104 ASN B C 1
ATOM 5972 O O . ASN B 1 104 ? 5.711 19.984 6.344 1 94.44 104 ASN B O 1
ATOM 5976 N N . LEU B 1 105 ? 7.395 21.469 6.398 1 92.81 105 LEU B N 1
ATOM 5977 C CA . LEU B 1 105 ? 6.559 22.656 6.574 1 92.81 105 LEU B CA 1
ATOM 5978 C C . LEU B 1 105 ? 5.793 22.984 5.297 1 92.81 105 LEU B C 1
ATOM 5980 O O . LEU B 1 105 ? 4.707 23.562 5.344 1 92.81 105 LEU B O 1
ATOM 5984 N N . ARG B 1 106 ? 6.344 22.672 4.16 1 91.62 106 ARG B N 1
ATOM 5985 C CA . ARG B 1 106 ? 5.742 22.969 2.867 1 91.62 106 ARG B CA 1
ATOM 5986 C C . ARG B 1 106 ? 4.445 22.203 2.67 1 91.62 106 ARG B C 1
ATOM 5988 O O . ARG B 1 106 ? 3.428 22.766 2.268 1 91.62 106 ARG B O 1
ATOM 5995 N N . ASP B 1 107 ? 4.508 20.859 2.973 1 91.44 107 ASP B N 1
ATOM 5996 C CA . ASP B 1 107 ? 3.369 19.984 2.713 1 91.44 107 ASP B CA 1
ATOM 5997 C C . ASP B 1 107 ? 2.607 19.688 4 1 91.44 107 ASP B C 1
ATOM 5999 O O . ASP B 1 107 ? 1.551 19.047 3.965 1 91.44 107 ASP B O 1
ATOM 6003 N N . GLY B 1 108 ? 3.074 20.094 5.133 1 93.56 108 GLY B N 1
ATOM 6004 C CA . GLY B 1 108 ? 2.354 20.062 6.398 1 93.56 108 GLY B CA 1
ATOM 6005 C C . GLY B 1 108 ? 2.248 18.672 6.992 1 93.56 108 GLY B C 1
ATOM 6006 O O . GLY B 1 108 ? 1.156 18.234 7.363 1 93.56 108 GLY B O 1
ATOM 6007 N N . TYR B 1 109 ? 3.324 17.844 7.078 1 93.19 109 TYR B N 1
ATOM 6008 C CA . TYR B 1 109 ? 3.293 16.531 7.703 1 93.19 109 TYR B CA 1
ATOM 6009 C C . TYR B 1 109 ? 4.609 16.234 8.414 1 93.19 109 TYR B C 1
ATOM 6011 O O . TYR B 1 109 ? 5.621 16.891 8.164 1 93.19 109 TYR B O 1
ATOM 6019 N N . PHE B 1 110 ? 4.652 15.406 9.391 1 93.94 110 PHE B N 1
ATOM 6020 C CA . PHE B 1 110 ? 5.824 14.867 10.07 1 93.94 110 PHE B CA 1
ATOM 6021 C C . PHE B 1 110 ? 6.113 13.445 9.594 1 93.94 110 PHE B C 1
ATOM 6023 O O . PHE B 1 110 ? 5.195 12.641 9.422 1 93.94 110 PHE B O 1
ATOM 6030 N N . GLN B 1 111 ? 7.348 13.172 9.32 1 91.69 111 GLN B N 1
ATOM 6031 C CA . GLN B 1 111 ? 7.746 11.875 8.789 1 91.69 111 GLN B CA 1
ATOM 6032 C C . GLN B 1 111 ? 9 11.352 9.484 1 91.69 111 GLN B C 1
ATOM 6034 O O . GLN B 1 111 ? 9.906 12.125 9.812 1 91.69 111 GLN B O 1
ATOM 6039 N N . TRP B 1 112 ? 9.086 10.164 9.758 1 87.06 112 TRP B N 1
ATOM 6040 C CA . TRP B 1 112 ? 10.328 9.547 10.188 1 87.06 112 TRP B CA 1
ATOM 6041 C C . TRP B 1 112 ? 10.594 8.258 9.422 1 87.06 112 TRP B C 1
ATOM 6043 O O . TRP B 1 112 ? 9.656 7.578 8.992 1 87.06 112 TRP B O 1
ATOM 6053 N N . GLN B 1 113 ? 11.805 8.117 9.117 1 83.44 113 GLN B N 1
ATOM 6054 C CA . GLN B 1 113 ? 12.242 7.043 8.227 1 83.44 113 GLN B CA 1
ATOM 6055 C C . GLN B 1 113 ? 13.398 6.266 8.836 1 83.44 113 GLN B C 1
ATOM 6057 O O . GLN B 1 113 ? 14.258 6.844 9.508 1 83.44 113 GLN B O 1
ATOM 6062 N N . GLN B 1 114 ? 13.383 4.973 8.656 1 76.25 114 GLN B N 1
ATOM 6063 C CA . GLN B 1 114 ? 14.461 4.078 9.07 1 76.25 114 GLN B CA 1
ATOM 6064 C C . GLN B 1 114 ? 14.898 3.188 7.91 1 76.25 114 GLN B C 1
ATOM 6066 O O . GLN B 1 114 ? 14.07 2.725 7.125 1 76.25 114 GLN B O 1
ATOM 6071 N N . ASN B 1 115 ? 16.141 3.189 7.773 1 71.12 115 ASN B N 1
ATOM 6072 C CA . ASN B 1 115 ? 16.719 2.244 6.824 1 71.12 115 ASN B CA 1
ATOM 6073 C C . ASN B 1 115 ? 17.391 1.072 7.539 1 71.12 115 ASN B C 1
ATOM 6075 O O . ASN B 1 115 ? 18.344 1.265 8.305 1 71.12 115 ASN B O 1
ATOM 6079 N N . LEU B 1 116 ? 16.812 -0.101 7.355 1 64.88 116 LEU B N 1
ATOM 6080 C CA . LEU B 1 116 ? 17.328 -1.3 8.008 1 64.88 116 LEU B CA 1
ATOM 6081 C C . LEU B 1 116 ? 18.078 -2.18 7.008 1 64.88 116 LEU B C 1
ATOM 6083 O O . LEU B 1 116 ? 17.562 -2.477 5.926 1 64.88 116 LEU B O 1
ATOM 6087 N N . SER B 1 117 ? 19.328 -2.275 7.285 1 60.84 117 SER B N 1
ATOM 6088 C CA . SER B 1 117 ? 20.062 -3.234 6.477 1 60.84 117 SER B CA 1
ATOM 6089 C C . SER B 1 117 ? 19.688 -4.668 6.836 1 60.84 117 SER B C 1
ATOM 6091 O O . SER B 1 117 ? 19.797 -5.074 7.992 1 60.84 117 SER B O 1
ATOM 6093 N N . VAL B 1 118 ? 18.969 -5.199 6.043 1 55.34 118 VAL B N 1
ATOM 6094 C CA . VAL B 1 118 ? 18.594 -6.586 6.301 1 55.34 118 VAL B CA 1
ATOM 6095 C C . VAL B 1 118 ? 19.562 -7.523 5.578 1 55.34 118 VAL B C 1
ATOM 6097 O O . VAL B 1 118 ? 20.422 -7.07 4.82 1 55.34 118 VAL B O 1
ATOM 6100 N N . SER B 1 119 ? 19.297 -8.867 5.863 1 48.69 119 SER B N 1
ATOM 6101 C CA . SER B 1 119 ? 20.234 -9.852 5.336 1 48.69 119 SER B CA 1
ATOM 6102 C C . SER B 1 119 ? 20.422 -9.688 3.832 1 48.69 119 SER B C 1
ATOM 6104 O O . SER B 1 119 ? 19.531 -9.195 3.141 1 48.69 119 SER B O 1
ATOM 6106 N N . LEU B 1 120 ? 21.609 -9.945 3.293 1 47.06 120 LEU B N 1
ATOM 6107 C CA . LEU B 1 120 ? 22.109 -10.07 1.935 1 47.06 120 LEU B CA 1
ATOM 6108 C C . LEU B 1 120 ? 22.203 -8.703 1.26 1 47.06 120 LEU B C 1
ATOM 6110 O O . LEU B 1 120 ? 21.984 -8.586 0.054 1 47.06 120 LEU B O 1
ATOM 6114 N N . GLY B 1 121 ? 22.344 -7.668 2.094 1 51.84 121 GLY B N 1
ATOM 6115 C CA . GLY B 1 121 ? 22.641 -6.383 1.481 1 51.84 121 GLY B CA 1
ATOM 6116 C C . GLY B 1 121 ? 21.406 -5.555 1.2 1 51.84 121 GLY B C 1
ATOM 6117 O O . GLY B 1 121 ? 21.5 -4.422 0.722 1 51.84 121 GLY B O 1
ATOM 6118 N N . ASP B 1 122 ? 20.188 -6.242 1.392 1 52.84 122 ASP B N 1
ATOM 6119 C CA . ASP B 1 122 ? 18.953 -5.508 1.131 1 52.84 122 ASP B CA 1
ATOM 6120 C C . ASP B 1 122 ? 18.641 -4.539 2.27 1 52.84 122 ASP B C 1
ATOM 6122 O O . ASP B 1 122 ? 19.016 -4.785 3.42 1 52.84 122 ASP B O 1
ATOM 6126 N N . THR B 1 123 ? 18.391 -3.291 1.852 1 60.06 123 THR B N 1
ATOM 6127 C CA . THR B 1 123 ? 17.969 -2.279 2.818 1 60.06 123 THR B CA 1
ATOM 6128 C C . THR B 1 123 ? 16.453 -2.113 2.814 1 60.06 123 THR B C 1
ATOM 6130 O O . THR B 1 123 ? 15.836 -2.049 1.75 1 60.06 123 THR B O 1
ATOM 6133 N N . VAL B 1 124 ? 15.867 -2.525 3.916 1 62.69 124 VAL B N 1
ATOM 6134 C CA . VAL B 1 124 ? 14.445 -2.234 4.086 1 62.69 124 VAL B CA 1
ATOM 6135 C C . VAL B 1 124 ? 14.266 -0.815 4.621 1 62.69 124 VAL B C 1
ATOM 6137 O O . VAL B 1 124 ? 14.867 -0.448 5.633 1 62.69 124 VAL B O 1
ATOM 6140 N N . GLN B 1 125 ? 13.609 0.034 3.834 1 70.19 125 GLN B N 1
ATOM 6141 C CA . GLN B 1 125 ? 13.281 1.381 4.285 1 70.19 125 GLN B CA 1
ATOM 6142 C C . GLN B 1 125 ? 11.859 1.438 4.848 1 70.19 125 GLN B C 1
ATOM 6144 O O . GLN B 1 125 ? 10.914 0.954 4.219 1 70.19 125 GLN B O 1
ATOM 6149 N N . ILE B 1 126 ? 11.734 1.825 6.016 1 71.38 126 ILE B N 1
ATOM 6150 C CA . ILE B 1 126 ? 10.438 2.035 6.652 1 71.38 126 ILE B CA 1
ATOM 6151 C C . ILE B 1 126 ? 10.156 3.533 6.773 1 71.38 126 ILE B C 1
ATOM 6153 O O . ILE B 1 126 ? 10.945 4.27 7.367 1 71.38 126 ILE B O 1
ATOM 6157 N N . ILE B 1 127 ? 9.133 4.047 6.156 1 79.12 127 ILE B N 1
ATOM 6158 C CA . ILE B 1 127 ? 8.734 5.445 6.262 1 79.12 127 ILE B CA 1
ATOM 6159 C C . ILE B 1 127 ? 7.375 5.543 6.961 1 79.12 127 ILE B C 1
ATOM 6161 O O . ILE B 1 127 ? 6.422 4.859 6.578 1 79.12 127 ILE B O 1
ATOM 6165 N N . GLN B 1 128 ? 7.305 6.191 7.988 1 79.25 128 GLN B N 1
ATOM 6166 C CA . GLN B 1 128 ? 6.074 6.52 8.703 1 79.25 128 GLN B CA 1
ATOM 6167 C C . GLN B 1 128 ? 5.766 8.008 8.602 1 79.25 128 GLN B C 1
ATOM 6169 O O . GLN B 1 128 ? 6.664 8.844 8.734 1 79.25 128 GLN B O 1
ATOM 6174 N N . ARG B 1 129 ? 4.559 8.359 8.289 1 86.38 129 ARG B N 1
ATOM 6175 C CA . ARG B 1 129 ? 4.148 9.75 8.117 1 86.38 129 ARG B CA 1
ATOM 6176 C C . ARG B 1 129 ? 2.828 10.016 8.836 1 86.38 129 ARG B C 1
ATOM 6178 O O . ARG B 1 129 ? 1.909 9.195 8.781 1 86.38 129 ARG B O 1
ATOM 6185 N N . ILE B 1 130 ? 2.707 11.141 9.516 1 86.06 130 ILE B N 1
ATOM 6186 C CA . ILE B 1 130 ? 1.478 11.531 10.195 1 86.06 130 ILE B CA 1
ATOM 6187 C C . ILE B 1 130 ? 1.132 12.977 9.852 1 86.06 130 ILE B C 1
ATOM 6189 O O . ILE B 1 130 ? 2.023 13.812 9.711 1 86.06 130 ILE B O 1
ATOM 6193 N N . TYR B 1 131 ? -0.074 13.359 9.664 1 88.88 131 TYR B N 1
ATOM 6194 C CA . TYR B 1 131 ? -0.517 14.727 9.422 1 88.88 131 TYR B CA 1
ATOM 6195 C C . TYR B 1 131 ? -2.01 14.875 9.688 1 88.88 131 TYR B C 1
ATOM 6197 O O . TYR B 1 131 ? -2.746 13.883 9.695 1 88.88 131 TYR B O 1
ATOM 6205 N N . ALA B 1 132 ? -2.451 16.031 10.078 1 88.75 132 ALA B N 1
ATOM 6206 C CA . ALA B 1 132 ? -3.857 16.422 10.141 1 88.75 132 ALA B CA 1
ATOM 6207 C C . ALA B 1 132 ? -4.348 16.953 8.797 1 88.75 132 ALA B C 1
ATOM 6209 O O . ALA B 1 132 ? -3.898 18 8.336 1 88.75 132 ALA B O 1
ATOM 6210 N N . HIS B 1 133 ? -5.266 16.188 8.211 1 86.69 133 HIS B N 1
ATOM 6211 C CA . HIS B 1 133 ? -5.602 16.438 6.812 1 86.69 133 HIS B CA 1
ATOM 6212 C C . HIS B 1 133 ? -6.34 17.766 6.652 1 86.69 133 HIS B C 1
ATOM 6214 O O . HIS B 1 133 ? -7.375 17.984 7.289 1 86.69 133 HIS B O 1
ATOM 6220 N N . ARG B 1 134 ? -5.895 18.641 5.785 1 90.38 134 ARG B N 1
ATOM 6221 C CA . ARG B 1 134 ? -6.422 20 5.645 1 90.38 134 ARG B CA 1
ATOM 6222 C C . ARG B 1 134 ? -7.699 20 4.812 1 90.38 134 ARG B C 1
ATOM 6224 O O . ARG B 1 134 ? -8.594 20.828 5.035 1 90.38 134 ARG B O 1
ATOM 6231 N N . TYR B 1 135 ? -7.801 19.156 3.785 1 86.25 135 TYR B N 1
ATOM 6232 C CA . TYR B 1 135 ? -9 19.109 2.961 1 86.25 135 TYR B CA 1
ATOM 6233 C C . TYR B 1 135 ? -10.094 18.297 3.643 1 86.25 135 TYR B C 1
ATOM 6235 O O . TYR B 1 135 ? -11.25 18.734 3.719 1 86.25 135 TYR B O 1
ATOM 6243 N N . PHE B 1 136 ? -9.727 17.078 4.012 1 81.75 136 PHE B N 1
ATOM 6244 C CA . PHE B 1 136 ? -10.633 16.328 4.871 1 81.75 136 PHE B CA 1
ATOM 6245 C C . PHE B 1 136 ? -10.492 16.766 6.324 1 81.75 136 PHE B C 1
ATOM 6247 O O . PHE B 1 136 ? -9.82 16.109 7.113 1 81.75 136 PHE B O 1
ATOM 6254 N N . ASN B 1 137 ? -11.203 17.859 6.773 1 82.06 137 ASN B N 1
ATOM 6255 C CA . ASN B 1 137 ? -10.914 18.703 7.938 1 82.06 137 ASN B CA 1
ATOM 6256 C C . ASN B 1 137 ? -11.281 17.984 9.234 1 82.06 137 ASN B C 1
ATOM 6258 O O . ASN B 1 137 ? -11.195 18.578 10.312 1 82.06 137 ASN B O 1
ATOM 6262 N N . ARG B 1 138 ? -11.664 16.672 9.133 1 81.31 138 ARG B N 1
ATOM 6263 C CA . ARG B 1 138 ? -11.93 15.914 10.352 1 81.31 138 ARG B CA 1
ATOM 6264 C C . ARG B 1 138 ? -11.07 14.648 10.398 1 81.31 138 ARG B C 1
ATOM 6266 O O . ARG B 1 138 ? -11.289 13.781 11.25 1 81.31 138 ARG B O 1
ATOM 6273 N N . ALA B 1 139 ? -10.148 14.594 9.516 1 79.38 139 ALA B N 1
ATOM 6274 C CA . ALA B 1 139 ? -9.367 13.367 9.406 1 79.38 139 ALA B CA 1
ATOM 6275 C C . ALA B 1 139 ? -7.934 13.578 9.883 1 79.38 139 ALA B C 1
ATOM 6277 O O . ALA B 1 139 ? -7.316 14.602 9.578 1 79.38 139 ALA B O 1
ATOM 6278 N N . LEU B 1 140 ? -7.395 12.719 10.727 1 82.94 140 LEU B N 1
ATOM 6279 C CA . LEU B 1 140 ? -5.977 12.562 11.016 1 82.94 140 LEU B CA 1
ATOM 6280 C C . LEU B 1 140 ? -5.41 11.328 10.312 1 82.94 140 LEU B C 1
ATOM 6282 O O . LEU B 1 140 ? -6.039 10.266 10.312 1 82.94 140 LEU B O 1
ATOM 6286 N N . ILE B 1 141 ? -4.281 11.508 9.672 1 80.75 141 ILE B N 1
ATOM 6287 C CA . ILE B 1 141 ? -3.793 10.445 8.805 1 80.75 141 ILE B CA 1
ATOM 6288 C C . ILE B 1 141 ? -2.475 9.898 9.352 1 80.75 141 ILE B C 1
ATOM 6290 O O . ILE B 1 141 ? -1.599 10.664 9.758 1 80.75 141 ILE B O 1
ATOM 6294 N N . TYR B 1 142 ? -2.256 8.672 9.484 1 77.88 142 TYR B N 1
ATOM 6295 C CA . TYR B 1 142 ? -1.007 7.941 9.664 1 77.88 142 TYR B CA 1
ATOM 6296 C C . TYR B 1 142 ? -0.712 7.055 8.461 1 77.88 142 TYR B C 1
ATOM 6298 O O . TYR B 1 142 ? -1.541 6.227 8.078 1 77.88 142 TYR B O 1
ATOM 6306 N N . ASP B 1 143 ? 0.451 7.281 7.84 1 74.25 143 ASP B N 1
ATOM 6307 C CA . ASP B 1 143 ? 0.882 6.496 6.688 1 74.25 143 ASP B CA 1
ATOM 6308 C C . ASP B 1 143 ? 2.139 5.691 7.012 1 74.25 143 ASP B C 1
ATOM 6310 O O . ASP B 1 143 ? 3.102 6.23 7.562 1 74.25 143 ASP B O 1
ATOM 6314 N N . LEU B 1 144 ? 2.143 4.391 6.809 1 68.81 144 LEU B N 1
ATOM 6315 C CA . LEU B 1 144 ? 3.32 3.537 6.914 1 68.81 144 LEU B CA 1
ATOM 6316 C C . LEU B 1 144 ? 3.697 2.957 5.555 1 68.81 144 LEU B C 1
ATOM 6318 O O . LEU B 1 144 ? 2.854 2.375 4.871 1 68.81 144 LEU B O 1
ATOM 6322 N N . SER B 1 145 ? 4.91 3.246 5.156 1 66.75 145 SER B N 1
ATOM 6323 C CA . SER B 1 145 ? 5.441 2.662 3.93 1 66.75 145 SER B CA 1
ATOM 6324 C C . SER B 1 145 ? 6.703 1.85 4.203 1 66.75 145 SER B C 1
ATOM 6326 O O . SER B 1 145 ? 7.613 2.318 4.891 1 66.75 145 SER B O 1
ATOM 6328 N N . ILE B 1 146 ? 6.766 0.64 3.875 1 59.66 146 ILE B N 1
ATOM 6329 C CA . ILE B 1 146 ? 7.949 -0.208 3.977 1 59.66 146 ILE B CA 1
ATOM 6330 C C . ILE B 1 146 ? 8.43 -0.589 2.578 1 59.66 146 ILE B C 1
ATOM 6332 O O . ILE B 1 146 ? 7.648 -1.057 1.749 1 59.66 146 ILE B O 1
ATOM 6336 N N . SER B 1 147 ? 9.625 -0.097 2.217 1 56.53 147 SER B N 1
ATOM 6337 C CA . SER B 1 147 ? 10.211 -0.398 0.915 1 56.53 147 SER B CA 1
ATOM 6338 C C . SER B 1 147 ? 11.523 -1.163 1.062 1 56.53 147 SER B C 1
ATOM 6340 O O . SER B 1 147 ? 12.273 -0.942 2.014 1 56.53 147 SER B O 1
ATOM 6342 N N . ARG B 1 148 ? 11.703 -2.227 0.373 1 51.16 148 ARG B N 1
ATOM 6343 C CA . ARG B 1 148 ? 12.961 -2.963 0.359 1 51.16 148 ARG B CA 1
ATOM 6344 C C . ARG B 1 148 ? 13.695 -2.771 -0.965 1 51.16 148 ARG B C 1
ATOM 6346 O O . ARG B 1 148 ? 13.062 -2.684 -2.021 1 51.16 148 ARG B O 1
ATOM 6353 N N . THR B 1 149 ? 14.898 -2.111 -1.024 1 48.5 149 THR B N 1
ATOM 6354 C CA . THR B 1 149 ? 15.719 -1.915 -2.213 1 48.5 149 THR B CA 1
ATOM 6355 C C . THR B 1 149 ? 15.945 -3.238 -2.938 1 48.5 149 THR B C 1
ATOM 6357 O O . THR B 1 149 ? 16.812 -3.334 -3.814 1 48.5 149 THR B O 1
ATOM 6360 N N . SER B 1 150 ? 15.031 -4.117 -2.904 1 47.03 150 SER B N 1
ATOM 6361 C CA . SER B 1 150 ? 15.547 -5.176 -3.766 1 47.03 150 SER B CA 1
ATOM 6362 C C . SER B 1 150 ? 15.5 -4.766 -5.234 1 47.03 150 SER B C 1
ATOM 6364 O O . SER B 1 150 ? 14.938 -3.725 -5.574 1 47.03 150 SER B O 1
ATOM 6366 N N . ASN B 1 151 ? 15.828 -5.691 -6.223 1 47.19 151 ASN B N 1
ATOM 6367 C CA . ASN B 1 151 ? 15.953 -5.672 -7.676 1 47.19 151 ASN B CA 1
ATOM 6368 C C . ASN B 1 151 ? 14.711 -5.07 -8.336 1 47.19 151 ASN B C 1
ATOM 6370 O O . ASN B 1 151 ? 13.742 -4.734 -7.652 1 47.19 151 ASN B O 1
ATOM 6374 N N . GLN B 1 152 ? 14.562 -5.195 -9.672 1 51.78 152 GLN B N 1
ATOM 6375 C CA . GLN B 1 152 ? 13.617 -4.734 -10.688 1 51.78 152 GLN B CA 1
ATOM 6376 C C . GLN B 1 152 ? 12.172 -4.883 -10.211 1 51.78 152 GLN B C 1
ATOM 6378 O O . GLN B 1 152 ? 11.328 -4.031 -10.492 1 51.78 152 GLN B O 1
ATOM 6383 N N . VAL B 1 153 ? 11.844 -5.738 -9.367 1 51.56 153 VAL B N 1
ATOM 6384 C CA . VAL B 1 153 ? 10.484 -6.086 -8.977 1 51.56 153 VAL B CA 1
ATOM 6385 C C . VAL B 1 153 ? 9.906 -4.992 -8.07 1 51.56 153 VAL B C 1
ATOM 6387 O O . VAL B 1 153 ? 8.719 -4.672 -8.156 1 51.56 153 VAL B O 1
ATOM 6390 N N . LEU B 1 154 ? 10.672 -4.344 -7.328 1 48.28 154 LEU B N 1
ATOM 6391 C CA . LEU B 1 154 ? 10.18 -3.438 -6.297 1 48.28 154 LEU B CA 1
ATOM 6392 C C . LEU B 1 154 ? 9.859 -2.066 -6.883 1 48.28 154 LEU B C 1
ATOM 6394 O O . LEU B 1 154 ? 9.344 -1.192 -6.184 1 48.28 154 LEU B O 1
ATOM 6398 N N . ARG B 1 155 ? 10.258 -2.066 -8.211 1 55.5 155 ARG B N 1
ATOM 6399 C CA . ARG B 1 155 ? 9.906 -0.816 -8.875 1 55.5 155 ARG B CA 1
ATOM 6400 C C . ARG B 1 155 ? 8.414 -0.779 -9.219 1 55.5 155 ARG B C 1
ATOM 6402 O O . ARG B 1 155 ? 7.871 0.284 -9.531 1 55.5 155 ARG B O 1
ATOM 6409 N N . PHE B 1 156 ? 7.883 -1.921 -9.008 1 59.62 156 PHE B N 1
ATOM 6410 C CA . PHE B 1 156 ? 6.484 -2.023 -9.414 1 59.62 156 PHE B CA 1
ATOM 6411 C C . PHE B 1 156 ? 5.562 -1.94 -8.203 1 59.62 156 PHE B C 1
ATOM 6413 O O . PHE B 1 156 ? 5.93 -2.359 -7.109 1 59.62 156 PHE B O 1
ATOM 6420 N N . SER B 1 157 ? 4.406 -1.196 -8.375 1 60.75 157 SER B N 1
ATOM 6421 C CA . SER B 1 157 ? 3.355 -1.264 -7.363 1 60.75 157 SER B CA 1
ATOM 6422 C C . SER B 1 157 ? 2.84 -2.688 -7.199 1 60.75 157 SER B C 1
ATOM 6424 O O . SER B 1 157 ? 3.039 -3.533 -8.07 1 60.75 157 SER B O 1
ATOM 6426 N N . SER B 1 158 ? 2.238 -2.932 -6.039 1 65.5 158 SER B N 1
ATOM 6427 C CA . SER B 1 158 ? 1.623 -4.234 -5.797 1 65.5 158 SER B CA 1
ATOM 6428 C C . SER B 1 158 ? 0.657 -4.605 -6.918 1 65.5 158 SER B C 1
ATOM 6430 O O . SER B 1 158 ? 0.645 -5.746 -7.379 1 65.5 158 SER B O 1
ATOM 6432 N N . GLN B 1 159 ? -0.084 -3.592 -7.262 1 71.75 159 GLN B N 1
ATOM 6433 C CA . GLN B 1 159 ? -1.069 -3.855 -8.305 1 71.75 159 GLN B CA 1
ATOM 6434 C C . GLN B 1 159 ? -0.391 -4.145 -9.641 1 71.75 159 GLN B C 1
ATOM 6436 O O . GLN B 1 159 ? -0.825 -5.027 -10.383 1 71.75 159 GLN B O 1
ATOM 6441 N N . GLU B 1 160 ? 0.65 -3.408 -9.922 1 75.19 160 GLU B N 1
ATOM 6442 C CA . GLU B 1 160 ? 1.386 -3.641 -11.164 1 75.19 160 GLU B CA 1
ATOM 6443 C C . GLU B 1 160 ? 2.025 -5.027 -11.172 1 75.19 160 GLU B C 1
ATOM 6445 O O . GLU B 1 160 ? 2.014 -5.715 -12.195 1 75.19 160 GLU B O 1
ATOM 6450 N N . LEU B 1 161 ? 2.605 -5.418 -10.086 1 75.69 161 LEU B N 1
ATOM 6451 C CA . LEU B 1 161 ? 3.199 -6.746 -9.969 1 75.69 161 LEU B CA 1
ATOM 6452 C C . LEU B 1 161 ? 2.146 -7.828 -10.172 1 75.69 161 LEU B C 1
ATOM 6454 O O . LEU B 1 161 ? 2.367 -8.781 -10.922 1 75.69 161 LEU B O 1
ATOM 6458 N N . LEU B 1 162 ? 1.021 -7.668 -9.531 1 81.62 162 LEU B N 1
ATOM 6459 C CA . LEU B 1 162 ? -0.054 -8.641 -9.656 1 81.62 162 LEU B CA 1
ATOM 6460 C C . LEU B 1 162 ? -0.538 -8.734 -11.102 1 81.62 162 LEU B C 1
ATOM 6462 O O . LEU B 1 162 ? -0.79 -9.828 -11.609 1 81.62 162 LEU B O 1
ATOM 6466 N N . ASN B 1 163 ? -0.639 -7.586 -11.688 1 82.69 163 ASN B N 1
ATOM 6467 C CA . ASN B 1 163 ? -1.108 -7.562 -13.062 1 82.69 163 ASN B CA 1
ATOM 6468 C C . ASN B 1 163 ? -0.158 -8.312 -13.992 1 82.69 163 ASN B C 1
ATOM 6470 O O . ASN B 1 163 ? -0.6 -9.078 -14.859 1 82.69 163 ASN B O 1
ATOM 6474 N N . LYS B 1 164 ? 1.115 -8.062 -13.875 1 84 164 LYS B N 1
ATOM 6475 C CA . LYS B 1 164 ? 2.1 -8.742 -14.711 1 84 164 LYS B CA 1
ATOM 6476 C C . LYS B 1 164 ? 2.062 -10.25 -14.484 1 84 164 LYS B C 1
ATOM 6478 O O . LYS B 1 164 ? 2.254 -11.023 -15.422 1 84 164 LYS B O 1
ATOM 6483 N N . HIS B 1 165 ? 1.896 -10.68 -13.289 1 87.69 165 HIS B N 1
ATOM 6484 C CA . HIS B 1 165 ? 1.757 -12.086 -12.938 1 87.69 165 HIS B CA 1
ATOM 6485 C C . HIS B 1 165 ? 0.486 -12.688 -13.531 1 87.69 165 HIS B C 1
ATOM 6487 O O . HIS B 1 165 ? 0.533 -13.727 -14.188 1 87.69 165 HIS B O 1
ATOM 6493 N N . ALA B 1 166 ? -0.604 -12 -13.297 1 88.44 166 ALA B N 1
ATOM 6494 C CA . ALA B 1 166 ? -1.908 -12.477 -13.758 1 88.44 166 ALA B CA 1
ATOM 6495 C C . ALA B 1 166 ? -1.958 -12.555 -15.273 1 88.44 166 ALA B C 1
ATOM 6497 O O . ALA B 1 166 ? -2.609 -13.438 -15.836 1 88.44 166 ALA B O 1
ATOM 6498 N N . GLN B 1 167 ? -1.228 -11.672 -15.914 1 88.06 167 GLN B N 1
ATOM 6499 C CA . GLN B 1 167 ? -1.193 -11.664 -17.375 1 88.06 167 GLN B CA 1
ATOM 6500 C C . GLN B 1 167 ? -0.594 -12.961 -17.922 1 88.06 167 GLN B C 1
ATOM 6502 O O . GLN B 1 167 ? -1.039 -13.477 -18.938 1 88.06 167 GLN B O 1
ATOM 6507 N N . GLU B 1 168 ? 0.399 -13.453 -17.328 1 90.25 168 GLU B N 1
ATOM 6508 C CA . GLU B 1 168 ? 1.002 -14.711 -17.766 1 90.25 168 GLU B CA 1
ATOM 6509 C C . GLU B 1 168 ? 0.036 -15.875 -17.594 1 90.25 168 GLU B C 1
ATOM 6511 O O . GLU B 1 168 ? 0.007 -16.797 -18.422 1 90.25 168 GLU B O 1
ATOM 6516 N N . TRP B 1 169 ? -0.706 -15.906 -16.531 1 91.75 169 TRP B N 1
ATOM 6517 C CA . TRP B 1 169 ? -1.717 -16.938 -16.344 1 91.75 169 TRP B CA 1
ATOM 6518 C C . TRP B 1 169 ? -2.842 -16.797 -17.359 1 91.75 169 TRP B C 1
ATOM 6520 O O . TRP B 1 169 ? -3.359 -17.797 -17.859 1 91.75 169 TRP B O 1
ATOM 6530 N N . GLU B 1 170 ? -3.236 -15.555 -17.625 1 90 170 GLU B N 1
ATOM 6531 C CA . GLU B 1 170 ? -4.246 -15.32 -18.641 1 90 170 GLU B CA 1
ATOM 6532 C C . GLU B 1 170 ? -3.801 -15.883 -20 1 90 170 GLU B C 1
ATOM 6534 O O . GLU B 1 170 ? -4.594 -16.5 -20.703 1 90 170 GLU B O 1
ATOM 6539 N N . ARG B 1 171 ? -2.588 -15.633 -20.344 1 91.19 171 ARG B N 1
ATOM 6540 C CA . ARG B 1 171 ? -2.035 -16.172 -21.578 1 91.19 171 ARG B CA 1
ATOM 6541 C C . ARG B 1 171 ? -2.076 -17.688 -21.578 1 91.19 171 ARG B C 1
ATOM 6543 O O . ARG B 1 171 ? -2.395 -18.312 -22.609 1 91.19 171 ARG B O 1
ATOM 6550 N N . PHE B 1 172 ? -1.747 -18.281 -20.484 1 94.19 172 PHE B N 1
ATOM 6551 C CA . PHE B 1 172 ? -1.801 -19.734 -20.375 1 94.19 172 PHE B CA 1
ATOM 6552 C C . PHE B 1 172 ? -3.213 -20.234 -20.641 1 94.19 172 PHE B C 1
ATOM 6554 O O . PHE B 1 172 ? -3.41 -21.156 -21.438 1 94.19 172 PHE B O 1
ATOM 6561 N N . TRP B 1 173 ? -4.191 -19.641 -19.938 1 93.94 173 TRP B N 1
ATOM 6562 C CA . TRP B 1 173 ? -5.57 -20.109 -20.031 1 93.94 173 TRP B CA 1
ATOM 6563 C C . TRP B 1 173 ? -6.148 -19.875 -21.422 1 93.94 173 TRP B C 1
ATOM 6565 O O . TRP B 1 173 ? -7.043 -20.594 -21.859 1 93.94 173 TRP B O 1
ATOM 6575 N N . GLU B 1 174 ? -5.578 -18.922 -22.141 1 91.5 174 GLU B N 1
ATOM 6576 C CA . GLU B 1 174 ? -5.984 -18.672 -23.516 1 91.5 174 GLU B CA 1
ATOM 6577 C C . GLU B 1 174 ? -5.473 -19.781 -24.438 1 91.5 174 GLU B C 1
ATOM 6579 O O . GLU B 1 174 ? -6.109 -20.094 -25.453 1 91.5 174 GLU B O 1
ATOM 6584 N N . ASN B 1 175 ? -4.402 -20.344 -24.078 1 93.69 175 ASN B N 1
ATOM 6585 C CA . ASN B 1 175 ? -3.75 -21.344 -24.922 1 93.69 175 ASN B CA 1
ATOM 6586 C C . ASN B 1 175 ? -4.309 -22.734 -24.672 1 93.69 175 ASN B C 1
ATOM 6588 O O . ASN B 1 175 ? -4.211 -23.609 -25.547 1 93.69 175 ASN B O 1
ATOM 6592 N N . PHE B 1 176 ? -4.871 -22.969 -23.547 1 97.06 176 PHE B N 1
ATOM 6593 C CA . PHE B 1 176 ? -5.488 -24.25 -23.234 1 97.06 176 PHE B CA 1
ATOM 6594 C C . PHE B 1 176 ? -6.574 -24.078 -22.172 1 97.06 176 PHE B C 1
ATOM 6596 O O . PHE B 1 176 ? -6.391 -23.344 -21.188 1 97.06 176 PHE B O 1
ATOM 6603 N N . HIS B 1 177 ? -7.68 -24.734 -22.375 1 96.62 177 HIS B N 1
ATOM 6604 C CA . HIS B 1 177 ? -8.781 -24.688 -21.422 1 96.62 177 HIS B CA 1
ATOM 6605 C C . HIS B 1 177 ? -9.812 -25.781 -21.703 1 96.62 177 HIS B C 1
ATOM 6607 O O . HIS B 1 177 ? -10.117 -26.047 -22.875 1 96.62 177 HIS B O 1
ATOM 6613 N N . ILE B 1 178 ? -10.266 -26.406 -20.703 1 97.81 178 ILE B N 1
ATOM 6614 C CA . ILE B 1 178 ? -11.414 -27.297 -20.828 1 97.81 178 ILE B CA 1
ATOM 6615 C C . ILE B 1 178 ? -12.648 -26.641 -20.203 1 97.81 178 ILE B C 1
ATOM 6617 O O . ILE B 1 178 ? -12.703 -26.422 -19 1 97.81 178 ILE B O 1
ATOM 6621 N N . GLU B 1 179 ? -13.539 -26.312 -21.016 1 95.31 179 GLU B N 1
ATOM 6622 C CA . GLU B 1 179 ? -14.766 -25.656 -20.562 1 95.31 179 GLU B CA 1
ATOM 6623 C C . GLU B 1 179 ? -15.898 -26.656 -20.391 1 95.31 179 GLU B C 1
ATOM 6625 O O . GLU B 1 179 ? -16.188 -27.438 -21.297 1 95.31 179 GLU B O 1
ATOM 6630 N N . ILE B 1 180 ? -16.438 -26.609 -19.25 1 93.88 180 ILE B N 1
ATOM 6631 C CA . ILE B 1 180 ? -17.547 -27.484 -18.922 1 93.88 180 ILE B CA 1
ATOM 6632 C C . ILE B 1 180 ? -18.812 -26.656 -18.688 1 93.88 180 ILE B C 1
ATOM 6634 O O . ILE B 1 180 ? -18.781 -25.625 -18.031 1 93.88 180 ILE B O 1
ATOM 6638 N N . LYS B 1 181 ? -19.891 -27 -19.266 1 90.44 181 LYS B N 1
ATOM 6639 C CA . LYS B 1 181 ? -21.172 -26.375 -18.969 1 90.44 181 LYS B CA 1
ATOM 6640 C C . LYS B 1 181 ? -22.062 -27.297 -18.172 1 90.44 181 LYS B C 1
ATOM 6642 O O . LYS B 1 181 ? -22.203 -28.484 -18.484 1 90.44 181 LYS B O 1
ATOM 6647 N N . GLY B 1 182 ? -22.578 -26.781 -17.047 1 88.81 182 GLY B N 1
ATOM 6648 C CA . GLY B 1 182 ? -23.578 -27.547 -16.297 1 88.81 182 GLY B CA 1
ATOM 6649 C C . GLY B 1 182 ? -23.078 -28.016 -14.953 1 88.81 182 GLY B C 1
ATOM 6650 O O . GLY B 1 182 ? -23.844 -28.594 -14.172 1 88.81 182 GLY B O 1
ATOM 6651 N N . SER B 1 183 ? -21.812 -27.906 -14.703 1 92.62 183 SER B N 1
ATOM 6652 C CA . SER B 1 183 ? -21.297 -28.312 -13.398 1 92.62 183 SER B CA 1
ATOM 6653 C C . SER B 1 183 ? -20.172 -27.406 -12.938 1 92.62 183 SER B C 1
ATOM 6655 O O . SER B 1 183 ? -19.031 -27.5 -13.414 1 92.62 183 SER B O 1
ATOM 6657 N N . LEU B 1 184 ? -20.5 -26.625 -11.977 1 91.25 184 LEU B N 1
ATOM 6658 C CA . LEU B 1 184 ? -19.484 -25.734 -11.406 1 91.25 184 LEU B CA 1
ATOM 6659 C C . LEU B 1 184 ? -18.391 -26.531 -10.719 1 91.25 184 LEU B C 1
ATOM 6661 O O . LEU B 1 184 ? -17.203 -26.219 -10.883 1 91.25 184 LEU B O 1
ATOM 6665 N N . VAL B 1 185 ? -18.766 -27.562 -10.016 1 92.44 185 VAL B N 1
ATOM 6666 C CA . VAL B 1 185 ? -17.812 -28.344 -9.227 1 92.44 185 VAL B CA 1
ATOM 6667 C C . VAL B 1 185 ? -16.828 -29.031 -10.156 1 92.44 185 VAL B C 1
ATOM 6669 O O . VAL B 1 185 ? -15.617 -29.031 -9.906 1 92.44 185 VAL B O 1
ATOM 6672 N N . LEU B 1 186 ? -17.297 -29.703 -11.242 1 95.44 186 LEU B N 1
ATOM 6673 C CA . LEU B 1 186 ? -16.406 -30.375 -12.172 1 95.44 186 LEU B CA 1
ATOM 6674 C C . LEU B 1 186 ? -15.492 -29.375 -12.875 1 95.44 186 LEU B C 1
ATOM 6676 O O . LEU B 1 186 ? -14.312 -29.672 -13.102 1 95.44 186 LEU B O 1
ATOM 6680 N N . SER B 1 187 ? -16.078 -28.203 -13.195 1 95.75 187 SER B N 1
ATOM 6681 C CA . SER B 1 187 ? -15.242 -27.156 -13.773 1 95.75 187 SER B CA 1
ATOM 6682 C C . SER B 1 187 ? -14.094 -26.781 -12.844 1 95.75 187 SER B C 1
ATOM 6684 O O . SER B 1 187 ? -12.953 -26.641 -13.281 1 95.75 187 SER B O 1
ATOM 6686 N N . GLN B 1 188 ? -14.414 -26.641 -11.602 1 94.44 188 GLN B N 1
ATOM 6687 C CA . GLN B 1 188 ? -13.414 -26.281 -10.602 1 94.44 188 GLN B CA 1
ATOM 6688 C C . GLN B 1 188 ? -12.352 -27.375 -10.477 1 94.44 188 GLN B C 1
ATOM 6690 O O . GLN B 1 188 ? -11.156 -27.062 -10.383 1 94.44 188 GLN B O 1
ATOM 6695 N N . ILE B 1 189 ? -12.766 -28.594 -10.477 1 96.06 189 ILE B N 1
ATOM 6696 C CA . ILE B 1 189 ? -11.844 -29.734 -10.352 1 96.06 189 ILE B CA 1
ATOM 6697 C C . ILE B 1 189 ? -10.898 -29.766 -11.547 1 96.06 189 ILE B C 1
ATOM 6699 O O . ILE B 1 189 ? -9.688 -29.906 -11.383 1 96.06 189 ILE B O 1
ATOM 6703 N N . ILE B 1 190 ? -11.406 -29.594 -12.703 1 97.75 190 ILE B N 1
ATOM 6704 C CA . ILE B 1 190 ? -10.617 -29.609 -13.93 1 97.75 190 ILE B CA 1
ATOM 6705 C C . ILE B 1 190 ? -9.641 -28.438 -13.945 1 97.75 190 ILE B C 1
ATOM 6707 O O . ILE B 1 190 ? -8.445 -28.625 -14.18 1 97.75 190 ILE B O 1
ATOM 6711 N N . ASN B 1 191 ? -10.211 -27.234 -13.688 1 97 191 ASN B N 1
ATOM 6712 C CA . ASN B 1 191 ? -9.359 -26.047 -13.695 1 97 191 ASN B CA 1
ATOM 6713 C C . ASN B 1 191 ? -8.25 -26.156 -12.641 1 97 191 ASN B C 1
ATOM 6715 O O . ASN B 1 191 ? -7.113 -25.75 -12.898 1 97 191 ASN B O 1
ATOM 6719 N N . ALA B 1 192 ? -8.617 -26.625 -11.461 1 96.31 192 ALA B N 1
ATOM 6720 C CA . ALA B 1 192 ? -7.613 -26.812 -10.414 1 96.31 192 ALA B CA 1
ATOM 6721 C C . ALA B 1 192 ? -6.539 -27.797 -10.852 1 96.31 192 ALA B C 1
ATOM 6723 O O . ALA B 1 192 ? -5.348 -27.562 -10.656 1 96.31 192 ALA B O 1
ATOM 6724 N N . GLY B 1 193 ? -6.934 -28.906 -11.422 1 97.5 193 GLY B N 1
ATOM 6725 C CA . GLY B 1 193 ? -5.977 -29.875 -11.93 1 97.5 193 GLY B CA 1
ATOM 6726 C C . GLY B 1 193 ? -5.027 -29.297 -12.961 1 97.5 193 GLY B C 1
ATOM 6727 O O . GLY B 1 193 ? -3.812 -29.484 -12.875 1 97.5 193 GLY B O 1
ATOM 6728 N N . VAL B 1 194 ? -5.609 -28.594 -13.938 1 97.75 194 VAL B N 1
ATOM 6729 C CA . VAL B 1 194 ? -4.812 -27.938 -14.977 1 97.75 194 VAL B CA 1
ATOM 6730 C C . VAL B 1 194 ? -3.83 -26.969 -14.336 1 97.75 194 VAL B C 1
ATOM 6732 O O . VAL B 1 194 ? -2.646 -26.938 -14.68 1 97.75 194 VAL B O 1
ATOM 6735 N N . PHE B 1 195 ? -4.316 -26.203 -13.367 1 96.5 195 PHE B N 1
ATOM 6736 C CA . PHE B 1 195 ? -3.496 -25.203 -12.703 1 96.5 195 PHE B CA 1
ATOM 6737 C C . PHE B 1 195 ? -2.338 -25.859 -11.961 1 96.5 195 PHE B C 1
ATOM 6739 O O . PHE B 1 195 ? -1.187 -25.438 -12.102 1 96.5 195 PHE B O 1
ATOM 6746 N N . TYR B 1 196 ? -2.605 -26.812 -11.078 1 94.62 196 TYR B N 1
ATOM 6747 C CA . TYR B 1 196 ? -1.577 -27.406 -10.242 1 94.62 196 TYR B CA 1
ATOM 6748 C C . TYR B 1 196 ? -0.525 -28.125 -11.086 1 94.62 196 TYR B C 1
ATOM 6750 O O . TYR B 1 196 ? 0.653 -28.156 -10.727 1 94.62 196 TYR B O 1
ATOM 6758 N N . LEU B 1 197 ? -0.943 -28.641 -12.188 1 96.38 197 LEU B N 1
ATOM 6759 C CA . LEU B 1 197 ? 0.011 -29.234 -13.117 1 96.38 197 LEU B CA 1
ATOM 6760 C C . LEU B 1 197 ? 0.867 -28.156 -13.781 1 96.38 197 LEU B C 1
ATOM 6762 O O . LEU B 1 197 ? 2.094 -28.281 -13.828 1 96.38 197 LEU B O 1
ATOM 6766 N N . ALA B 1 198 ? 0.266 -27.094 -14.25 1 95.56 198 ALA B N 1
ATOM 6767 C CA . ALA B 1 198 ? 0.944 -26.047 -14.984 1 95.56 198 ALA B CA 1
ATOM 6768 C C . ALA B 1 198 ? 1.843 -25.219 -14.07 1 95.56 198 ALA B C 1
ATOM 6770 O O . ALA B 1 198 ? 2.926 -24.781 -14.477 1 95.56 198 ALA B O 1
ATOM 6771 N N . ASN B 1 199 ? 1.358 -25.031 -12.891 1 90.75 199 ASN B N 1
ATOM 6772 C CA . ASN B 1 199 ? 2.037 -24.094 -12 1 90.75 199 ASN B CA 1
ATOM 6773 C C . ASN B 1 199 ? 3.41 -24.609 -11.586 1 90.75 199 ASN B C 1
ATOM 6775 O O . ASN B 1 199 ? 4.266 -23.844 -11.156 1 90.75 199 ASN B O 1
ATOM 6779 N N . SER B 1 200 ? 3.707 -25.859 -11.727 1 90.88 200 SER B N 1
ATOM 6780 C CA . SER B 1 200 ? 5.008 -26.438 -11.406 1 90.88 200 SER B CA 1
ATOM 6781 C C . SER B 1 200 ? 6.043 -26.109 -12.477 1 90.88 200 SER B C 1
ATOM 6783 O O . SER B 1 200 ? 7.246 -26.266 -12.25 1 90.88 200 SER B O 1
ATOM 6785 N N . LEU B 1 201 ? 5.633 -25.703 -13.602 1 94.38 201 LEU B N 1
ATOM 6786 C CA . LEU B 1 201 ? 6.5 -25.547 -14.766 1 94.38 201 LEU B CA 1
ATOM 6787 C C . LEU B 1 201 ? 6.812 -24.078 -15.031 1 94.38 201 LEU B C 1
ATOM 6789 O O . LEU B 1 201 ? 6.074 -23.188 -14.578 1 94.38 201 LEU B O 1
ATOM 6793 N N . PRO B 1 202 ? 7.867 -23.719 -15.711 1 91.25 202 PRO B N 1
ATOM 6794 C CA . PRO B 1 202 ? 8.297 -22.328 -15.891 1 91.25 202 PRO B CA 1
ATOM 6795 C C . PRO B 1 202 ? 7.367 -21.547 -16.812 1 91.25 202 PRO B C 1
ATOM 6797 O O . PRO B 1 202 ? 6.766 -22.109 -17.734 1 91.25 202 PRO B O 1
ATOM 6800 N N . SER B 1 203 ? 7.266 -20.297 -16.547 1 85.5 203 SER B N 1
ATOM 6801 C CA . SER B 1 203 ? 6.508 -19.453 -17.469 1 85.5 203 SER B CA 1
ATOM 6802 C C . SER B 1 203 ? 7.219 -19.312 -18.812 1 85.5 203 SER B C 1
ATOM 6804 O O . SER B 1 203 ? 8.445 -19.219 -18.859 1 85.5 203 SER B O 1
ATOM 6806 N N . PRO B 1 204 ? 6.434 -19.359 -19.828 1 85.19 204 PRO B N 1
ATOM 6807 C CA . PRO B 1 204 ? 7.031 -19.234 -21.156 1 85.19 204 PRO B CA 1
ATOM 6808 C C . PRO B 1 204 ? 7.672 -17.859 -21.391 1 85.19 204 PRO B C 1
ATOM 6810 O O . PRO B 1 204 ? 8.656 -17.75 -22.125 1 85.19 204 PRO B O 1
ATOM 6813 N N . ALA B 1 205 ? 7.047 -16.812 -20.797 1 85.81 205 ALA B N 1
ATOM 6814 C CA . ALA B 1 205 ? 7.59 -15.461 -20.891 1 85.81 205 ALA B CA 1
ATOM 6815 C C . ALA B 1 205 ? 7.941 -14.914 -19.516 1 85.81 205 ALA B C 1
ATOM 6817 O O . ALA B 1 205 ? 7.102 -14.891 -18.609 1 85.81 205 ALA B O 1
ATOM 6818 N N . SER B 1 206 ? 9.148 -14.547 -19.344 1 87 206 SER B N 1
ATOM 6819 C CA . SER B 1 206 ? 9.617 -14.031 -18.062 1 87 206 SER B CA 1
ATOM 6820 C C . SER B 1 206 ? 10.633 -12.914 -18.25 1 87 206 SER B C 1
ATOM 6822 O O . SER B 1 206 ? 11.07 -12.648 -19.375 1 87 206 SER B O 1
ATOM 6824 N N . ASN B 1 207 ? 10.945 -12.188 -17.141 1 78.56 207 ASN B N 1
ATOM 6825 C CA . ASN B 1 207 ? 11.852 -11.039 -17.188 1 78.56 207 ASN B CA 1
ATOM 6826 C C . ASN B 1 207 ? 13.281 -11.469 -17.5 1 78.56 207 ASN B C 1
ATOM 6828 O O . ASN B 1 207 ? 14.078 -10.68 -18 1 78.56 207 ASN B O 1
ATOM 6832 N N . GLN B 1 208 ? 13.633 -12.711 -17.203 1 83.62 208 GLN B N 1
ATOM 6833 C CA . GLN B 1 208 ? 14.93 -13.32 -17.5 1 83.62 208 GLN B CA 1
ATOM 6834 C C . GLN B 1 208 ? 14.773 -14.781 -17.922 1 83.62 208 GLN B C 1
ATOM 6836 O O . GLN B 1 208 ? 13.727 -15.383 -17.672 1 83.62 208 GLN B O 1
ATOM 6841 N N . ARG B 1 209 ? 15.781 -15.297 -18.578 1 88.12 209 ARG B N 1
ATOM 6842 C CA . ARG B 1 209 ? 15.727 -16.672 -19.078 1 88.12 209 ARG B CA 1
ATOM 6843 C C . ARG B 1 209 ? 15.555 -17.672 -17.938 1 88.12 209 ARG B C 1
ATOM 6845 O O . ARG B 1 209 ? 16.203 -17.531 -16.891 1 88.12 209 ARG B O 1
ATOM 6852 N N . ASN B 1 210 ? 14.688 -18.625 -18.062 1 87.69 210 ASN B N 1
ATOM 6853 C CA . ASN B 1 210 ? 14.5 -19.703 -17.094 1 87.69 210 ASN B CA 1
ATOM 6854 C C . ASN B 1 210 ? 15.719 -20.625 -17.031 1 87.69 210 ASN B C 1
ATOM 6856 O O . ASN B 1 210 ? 16.375 -20.859 -18.047 1 87.69 210 ASN B O 1
ATOM 6860 N N . ASN B 1 211 ? 16.078 -21.141 -15.867 1 84.88 211 ASN B N 1
ATOM 6861 C CA . ASN B 1 211 ? 17.062 -22.219 -15.758 1 84.88 211 ASN B CA 1
ATOM 6862 C C . ASN B 1 211 ? 16.516 -23.531 -16.312 1 84.88 211 ASN B C 1
ATOM 6864 O O . ASN B 1 211 ? 15.297 -23.688 -16.438 1 84.88 211 ASN B O 1
ATOM 6868 N N . PRO B 1 212 ? 17.453 -24.422 -16.703 1 88.19 212 PRO B N 1
ATOM 6869 C CA . PRO B 1 212 ? 16.938 -25.734 -17.078 1 88.19 212 PRO B CA 1
ATOM 6870 C C . PRO B 1 212 ? 16.016 -26.344 -16.016 1 88.19 212 PRO B C 1
ATOM 6872 O O . PRO B 1 212 ? 16.266 -26.188 -14.82 1 88.19 212 PRO B O 1
ATOM 6875 N N . TYR B 1 213 ? 14.992 -26.938 -16.438 1 90.81 213 TYR B N 1
ATOM 6876 C CA . TYR B 1 213 ? 14.039 -27.547 -15.516 1 90.81 213 TYR B CA 1
ATOM 6877 C C . TYR B 1 213 ? 14.461 -28.984 -15.18 1 90.81 213 TYR B C 1
ATOM 6879 O O . TYR B 1 213 ? 14.742 -29.781 -16.078 1 90.81 213 TYR B O 1
ATOM 6887 N N . TYR B 1 214 ? 14.594 -29.344 -13.922 1 88 214 TYR B N 1
ATOM 6888 C CA . TYR B 1 214 ? 15.172 -30.594 -13.477 1 88 214 TYR B CA 1
ATOM 6889 C C . TYR B 1 214 ? 14.078 -31.609 -13.156 1 88 214 TYR B C 1
ATOM 6891 O O . TYR B 1 214 ? 13.984 -32.094 -12.031 1 88 214 TYR B O 1
ATOM 6899 N N . GLY B 1 215 ? 13.227 -31.922 -14.156 1 85.25 215 GLY B N 1
ATOM 6900 C CA . GLY B 1 215 ? 12.258 -33 -14.086 1 85.25 215 GLY B CA 1
ATOM 6901 C C . GLY B 1 215 ? 11.039 -32.656 -13.25 1 85.25 215 GLY B C 1
ATOM 6902 O O . GLY B 1 215 ? 11.125 -31.875 -12.312 1 85.25 215 GLY B O 1
ATOM 6903 N N . LEU B 1 216 ? 9.961 -33.281 -13.516 1 93.69 216 LEU B N 1
ATOM 6904 C CA . LEU B 1 216 ? 8.695 -33.062 -12.828 1 93.69 216 LEU B CA 1
ATOM 6905 C C . LEU B 1 216 ? 8.352 -34.25 -11.938 1 93.69 216 LEU B C 1
ATOM 6907 O O . LEU B 1 216 ? 8.062 -35.344 -12.43 1 93.69 216 LEU B O 1
ATOM 6911 N N . SER B 1 217 ? 8.438 -33.969 -10.648 1 95.75 217 SER B N 1
ATOM 6912 C CA . SER B 1 217 ? 8.109 -35 -9.656 1 95.75 217 SER B CA 1
ATOM 6913 C C . SER B 1 217 ? 6.605 -35.219 -9.586 1 95.75 217 SER B C 1
ATOM 6915 O O . SER B 1 217 ? 5.816 -34.312 -9.875 1 95.75 217 SER B O 1
ATOM 6917 N N . PRO B 1 218 ? 6.16 -36.406 -9.125 1 96.44 218 PRO B N 1
ATOM 6918 C CA . PRO B 1 218 ? 4.73 -36.719 -9.016 1 96.44 218 PRO B CA 1
ATOM 6919 C C . PRO B 1 218 ? 3.975 -35.688 -8.156 1 96.44 218 PRO B C 1
ATOM 6921 O O . PRO B 1 218 ? 2.762 -35.531 -8.32 1 96.44 218 PRO B O 1
ATOM 6924 N N . THR B 1 219 ? 4.676 -35 -7.27 1 94.94 219 THR B N 1
ATOM 6925 C CA . THR B 1 219 ? 3.988 -34.094 -6.367 1 94.94 219 THR B CA 1
ATOM 6926 C C . THR B 1 219 ? 4.332 -32.625 -6.699 1 94.94 219 THR B C 1
ATOM 6928 O O . THR B 1 219 ? 3.953 -31.719 -5.969 1 94.94 219 THR B O 1
ATOM 6931 N N . GLY B 1 220 ? 5.078 -32.406 -7.762 1 93.38 220 GLY B N 1
ATOM 6932 C CA . GLY B 1 220 ? 5.34 -31.047 -8.258 1 93.38 220 GLY B CA 1
ATOM 6933 C C . GLY B 1 220 ? 6.527 -30.391 -7.586 1 93.38 220 GLY B C 1
ATOM 6934 O O . GLY B 1 220 ? 7.211 -31 -6.77 1 93.38 220 GLY B O 1
ATOM 6935 N N . LEU B 1 221 ? 6.746 -29.125 -7.91 1 91.94 221 LEU B N 1
ATOM 6936 C CA . LEU B 1 221 ? 7.926 -28.375 -7.496 1 91.94 221 LEU B CA 1
ATOM 6937 C C . LEU B 1 221 ? 7.77 -27.859 -6.07 1 91.94 221 LEU B C 1
ATOM 6939 O O . LEU B 1 221 ? 8.758 -27.562 -5.398 1 91.94 221 LEU B O 1
ATOM 6943 N N . ALA B 1 222 ? 6.531 -27.781 -5.645 1 90.38 222 ALA B N 1
ATOM 6944 C CA . ALA B 1 222 ? 6.266 -27.172 -4.344 1 90.38 222 ALA B CA 1
ATOM 6945 C C . ALA B 1 222 ? 6.473 -28.172 -3.211 1 90.38 222 ALA B C 1
ATOM 6947 O O . ALA B 1 222 ? 6.164 -27.875 -2.053 1 90.38 222 ALA B O 1
ATOM 6948 N N . ARG B 1 223 ? 6.965 -29.312 -3.518 1 89.44 223 ARG B N 1
ATOM 6949 C CA . ARG B 1 223 ? 7.16 -30.391 -2.555 1 89.44 223 ARG B CA 1
ATOM 6950 C C . ARG B 1 223 ? 8.43 -31.188 -2.865 1 89.44 223 ARG B C 1
ATOM 6952 O O . ARG B 1 223 ? 8.977 -31.078 -3.963 1 89.44 223 ARG B O 1
ATOM 6959 N N . GLY B 1 224 ? 9 -32.031 -1.776 1 87.69 224 GLY B N 1
ATOM 6960 C CA . GLY B 1 224 ? 10.148 -32.875 -2.094 1 87.69 224 GLY B CA 1
ATOM 6961 C C . GLY B 1 224 ? 10.961 -33.25 -0.874 1 87.69 224 GLY B C 1
ATOM 6962 O O . GLY B 1 224 ? 12 -33.906 -0.996 1 87.69 224 GLY B O 1
ATOM 6963 N N . GLN B 1 225 ? 10.422 -32.875 0.225 1 76.75 225 GLN B N 1
ATOM 6964 C CA . GLN B 1 225 ? 11.195 -33.156 1.436 1 76.75 225 GLN B CA 1
ATOM 6965 C C . GLN B 1 225 ? 10.898 -34.531 1.994 1 76.75 225 GLN B C 1
ATOM 6967 O O . GLN B 1 225 ? 11.805 -35.25 2.391 1 76.75 225 GLN B O 1
ATOM 6972 N N . LEU B 1 226 ? 9.703 -34.906 1.955 1 75.06 226 LEU B N 1
ATOM 6973 C CA . LEU B 1 226 ? 9.25 -36.125 2.617 1 75.06 226 LEU B CA 1
ATOM 6974 C C . LEU B 1 226 ? 9.297 -37.312 1.661 1 75.06 226 LEU B C 1
ATOM 6976 O O . LEU B 1 226 ? 9.258 -37.125 0.442 1 75.06 226 LEU B O 1
ATOM 6980 N N . ASP B 1 227 ? 9.359 -38.438 2.225 1 79.62 227 ASP B N 1
ATOM 6981 C CA . ASP B 1 227 ? 9.18 -39.625 1.419 1 79.62 227 ASP B CA 1
ATOM 6982 C C . ASP B 1 227 ? 7.84 -39.625 0.693 1 79.62 227 ASP B C 1
ATOM 6984 O O . ASP B 1 227 ? 7.754 -40 -0.477 1 79.62 227 ASP B O 1
ATOM 6988 N N . ALA B 1 228 ? 6.918 -39.094 1.356 1 79.44 228 ALA B N 1
ATOM 6989 C CA . ALA B 1 228 ? 5.574 -39 0.789 1 79.44 228 ALA B CA 1
ATOM 6990 C C . ALA B 1 228 ? 5.52 -38 -0.346 1 79.44 228 ALA B C 1
ATOM 6992 O O . ALA B 1 228 ? 4.566 -37.969 -1.13 1 79.44 228 ALA B O 1
ATOM 6993 N N . ASP B 1 229 ? 6.562 -37.25 -0.535 1 85.69 229 ASP B N 1
ATOM 6994 C CA . ASP B 1 229 ? 6.641 -36.281 -1.6 1 85.69 229 ASP B CA 1
ATOM 6995 C C . ASP B 1 229 ? 7.492 -36.781 -2.762 1 85.69 229 ASP B C 1
ATOM 6997 O O . ASP B 1 229 ? 7.93 -36 -3.607 1 85.69 229 ASP B O 1
ATOM 7001 N N . TYR B 1 230 ? 7.781 -38 -2.711 1 91.25 230 TYR B N 1
ATOM 7002 C CA . TYR B 1 230 ? 8.617 -38.625 -3.746 1 91.25 230 TYR B CA 1
ATOM 7003 C C . TYR B 1 230 ? 9.984 -37.938 -3.795 1 91.25 230 TYR B C 1
ATOM 7005 O O . TYR B 1 230 ? 10.633 -37.906 -4.844 1 91.25 230 TYR B O 1
ATOM 7013 N N . GLN B 1 231 ? 10.352 -37.25 -2.748 1 91.31 231 GLN B N 1
ATOM 7014 C CA . GLN B 1 231 ? 11.648 -36.656 -2.49 1 91.31 231 GLN B CA 1
ATOM 7015 C C . GLN B 1 231 ? 12.016 -35.656 -3.586 1 91.31 231 GLN B C 1
ATOM 7017 O O . GLN B 1 231 ? 13.188 -35.281 -3.74 1 91.31 231 GLN B O 1
ATOM 7022 N N . GLY B 1 232 ? 11.078 -35.312 -4.457 1 91.5 232 GLY B N 1
ATOM 7023 C CA . GLY B 1 232 ? 11.312 -34.375 -5.547 1 91.5 232 GLY B CA 1
ATOM 7024 C C . GLY B 1 232 ? 11.898 -35.062 -6.781 1 91.5 232 GLY B C 1
ATOM 7025 O O . GLY B 1 232 ? 12.328 -34.375 -7.711 1 91.5 232 GLY B O 1
ATOM 7026 N N . HIS B 1 233 ? 11.891 -36.344 -6.875 1 94.81 233 HIS B N 1
ATOM 7027 C CA . HIS B 1 233 ? 12.523 -37.094 -7.957 1 94.81 233 HIS B CA 1
ATOM 7028 C C . HIS B 1 233 ? 11.586 -37.219 -9.148 1 94.81 233 HIS B C 1
ATOM 7030 O O . HIS B 1 233 ? 10.375 -37 -9.023 1 94.81 233 HIS B O 1
ATOM 7036 N N . SER B 1 234 ? 12.195 -37.5 -10.281 1 95.5 234 SER B N 1
ATOM 7037 C CA . SER B 1 234 ? 11.43 -37.812 -11.492 1 95.5 234 SER B CA 1
ATOM 7038 C C . SER B 1 234 ? 11.289 -39.312 -11.695 1 95.5 234 SER B C 1
ATOM 7040 O O . SER B 1 234 ? 12.281 -40.062 -11.648 1 95.5 234 SER B O 1
ATOM 7042 N N . PHE B 1 235 ? 10.078 -39.75 -11.875 1 96.81 235 PHE B N 1
ATOM 7043 C CA . PHE B 1 235 ? 9.711 -41.125 -12.133 1 96.81 235 PHE B CA 1
ATOM 7044 C C . PHE B 1 235 ? 9.18 -41.281 -13.555 1 96.81 235 PHE B C 1
ATOM 7046 O O . PHE B 1 235 ? 9.219 -40.344 -14.352 1 96.81 235 PHE B O 1
ATOM 7053 N N . TRP B 1 236 ? 8.648 -42.531 -13.883 1 97.62 236 TRP B N 1
ATOM 7054 C CA . TRP B 1 236 ? 7.953 -42.781 -15.141 1 97.62 236 TRP B CA 1
ATOM 7055 C C . TRP B 1 236 ? 6.656 -42 -15.211 1 97.62 236 TRP B C 1
ATOM 7057 O O . TRP B 1 236 ? 6.082 -41.812 -16.281 1 97.62 236 TRP B O 1
ATOM 7067 N N . ASP B 1 237 ? 6.211 -41.469 -14.055 1 97.62 237 ASP B N 1
ATOM 7068 C CA . ASP B 1 237 ? 4.996 -40.688 -13.914 1 97.62 237 ASP B CA 1
ATOM 7069 C C . ASP B 1 237 ? 5.008 -39.5 -14.875 1 97.62 237 ASP B C 1
ATOM 7071 O O . ASP B 1 237 ? 3.975 -39.125 -15.453 1 97.62 237 ASP B O 1
ATOM 7075 N N . THR B 1 238 ? 6.195 -38.938 -15 1 97.81 238 THR B N 1
ATOM 7076 C CA . THR B 1 238 ? 6.348 -37.781 -15.883 1 97.81 238 THR B CA 1
ATOM 7077 C C . THR B 1 238 ? 5.953 -38.156 -17.312 1 97.81 238 THR B C 1
ATOM 7079 O O . THR B 1 238 ? 5.145 -37.438 -17.922 1 97.81 238 THR B O 1
ATOM 7082 N N . GLU B 1 239 ? 6.41 -39.219 -17.797 1 98.19 239 GLU B N 1
ATOM 7083 C CA . GLU B 1 239 ? 6.273 -39.594 -19.203 1 98.19 239 GLU B CA 1
ATOM 7084 C C . GLU B 1 239 ? 4.883 -40.125 -19.5 1 98.19 239 GLU B C 1
ATOM 7086 O O . GLU B 1 239 ? 4.277 -39.781 -20.516 1 98.19 239 GLU B O 1
ATOM 7091 N N . ILE B 1 240 ? 4.348 -40.906 -18.641 1 98.25 240 ILE B N 1
ATOM 7092 C CA . ILE B 1 240 ? 3.16 -41.656 -19 1 98.25 240 ILE B CA 1
ATOM 7093 C C . ILE B 1 240 ? 1.907 -40.906 -18.547 1 98.25 240 ILE B C 1
ATOM 7095 O O . ILE B 1 240 ? 0.887 -40.938 -19.234 1 98.25 240 ILE B O 1
ATOM 7099 N N . TRP B 1 241 ? 1.999 -40.281 -17.438 1 98.38 241 TRP B N 1
ATOM 7100 C CA . TRP B 1 241 ? 0.776 -39.719 -16.859 1 98.38 241 TRP B CA 1
ATOM 7101 C C . TRP B 1 241 ? 0.684 -38.219 -17.109 1 98.38 241 TRP B C 1
ATOM 7103 O O . TRP B 1 241 ? -0.389 -37.688 -17.422 1 98.38 241 TRP B O 1
ATOM 7113 N N . MET B 1 242 ? 1.756 -37.5 -16.984 1 98.31 242 MET B N 1
ATOM 7114 C CA . MET B 1 242 ? 1.681 -36.031 -16.953 1 98.31 242 MET B CA 1
ATOM 7115 C C . MET B 1 242 ? 1.977 -35.469 -18.344 1 98.31 242 MET B C 1
ATOM 7117 O O . MET B 1 242 ? 1.237 -34.594 -18.828 1 98.31 242 MET B O 1
ATOM 7121 N N . LEU B 1 243 ? 2.992 -35.875 -19 1 98.12 243 LEU B N 1
ATOM 7122 C CA . LEU B 1 243 ? 3.555 -35.281 -20.219 1 98.12 243 LEU B CA 1
ATOM 7123 C C . LEU B 1 243 ? 2.525 -35.281 -21.344 1 98.12 243 LEU B C 1
ATOM 7125 O O . LEU B 1 243 ? 2.461 -34.312 -22.109 1 98.12 243 LEU B O 1
ATOM 7129 N N . PRO B 1 244 ? 1.696 -36.344 -21.5 1 98.31 244 PRO B N 1
ATOM 7130 C CA . PRO B 1 244 ? 0.725 -36.312 -22.594 1 98.31 244 PRO B CA 1
ATOM 7131 C C . PRO B 1 244 ? -0.186 -35.062 -22.516 1 98.31 244 PRO B C 1
ATOM 7133 O O . PRO B 1 244 ? -0.52 -34.5 -23.547 1 98.31 244 PRO B O 1
ATOM 7136 N N . ILE B 1 245 ? -0.576 -34.719 -21.344 1 98.31 245 ILE B N 1
ATOM 7137 C CA . ILE B 1 245 ? -1.445 -33.562 -21.141 1 98.31 245 ILE B CA 1
ATOM 7138 C C . ILE B 1 245 ? -0.628 -32.281 -21.25 1 98.31 245 ILE B C 1
ATOM 7140 O O . ILE B 1 245 ? -1.046 -31.312 -21.906 1 98.31 245 ILE B O 1
ATOM 7144 N N . ILE B 1 246 ? 0.56 -32.25 -20.641 1 98.06 246 ILE B N 1
ATOM 7145 C CA . ILE B 1 246 ? 1.428 -31.078 -20.625 1 98.06 246 ILE B CA 1
ATOM 7146 C C . ILE B 1 246 ? 1.777 -30.672 -22.047 1 98.06 246 ILE B C 1
ATOM 7148 O O . ILE B 1 246 ? 1.893 -29.484 -22.359 1 98.06 246 ILE B O 1
ATOM 7152 N N . THR B 1 247 ? 1.86 -31.625 -22.953 1 98.31 247 THR B N 1
ATOM 7153 C CA . THR B 1 247 ? 2.176 -31.344 -24.344 1 98.31 247 THR B CA 1
ATOM 7154 C C . THR B 1 247 ? 1.128 -30.422 -24.969 1 98.31 247 THR B C 1
ATOM 7156 O O . THR B 1 247 ? 1.455 -29.562 -25.797 1 98.31 247 THR B O 1
ATOM 7159 N N . HIS B 1 248 ? -0.087 -30.562 -24.531 1 98.12 248 HIS B N 1
ATOM 7160 C CA . HIS B 1 248 ? -1.144 -29.719 -25.062 1 98.12 248 HIS B CA 1
ATOM 7161 C C . HIS B 1 248 ? -1.15 -28.359 -24.375 1 98.12 248 HIS B C 1
ATOM 7163 O O . HIS B 1 248 ? -1.667 -27.375 -24.906 1 98.12 248 HIS B O 1
ATOM 7169 N N . PHE B 1 249 ? -0.602 -28.344 -23.094 1 97.06 249 PHE B N 1
ATOM 7170 C CA . PHE B 1 249 ? -0.449 -27.047 -22.422 1 97.06 249 PHE B CA 1
ATOM 7171 C C . PHE B 1 249 ? 0.542 -26.172 -23.172 1 97.06 249 PHE B C 1
ATOM 7173 O O . PHE B 1 249 ? 0.248 -25 -23.453 1 97.06 249 PHE B O 1
ATOM 7180 N N . ASN B 1 250 ? 1.663 -26.719 -23.391 1 95.56 250 ASN B N 1
ATOM 7181 C CA . ASN B 1 250 ? 2.814 -26.062 -23.984 1 95.56 250 ASN B CA 1
ATOM 7182 C C . ASN B 1 250 ? 3.85 -27.062 -24.484 1 95.56 250 ASN B C 1
ATOM 7184 O O . ASN B 1 250 ? 4.453 -27.781 -23.688 1 95.56 250 ASN B O 1
ATOM 7188 N N . THR B 1 251 ? 4.125 -27.094 -25.75 1 96.56 251 THR B N 1
ATOM 7189 C CA . THR B 1 251 ? 5.031 -28.094 -26.328 1 96.56 251 THR B CA 1
ATOM 7190 C C . THR B 1 251 ? 6.465 -27.844 -25.859 1 96.56 251 THR B C 1
ATOM 7192 O O . THR B 1 251 ? 7.266 -28.766 -25.781 1 96.56 251 THR B O 1
ATOM 7195 N N . ASP B 1 252 ? 6.777 -26.594 -25.516 1 94.38 252 ASP B N 1
ATOM 7196 C CA . ASP B 1 252 ? 8.117 -26.297 -25.016 1 94.38 252 ASP B CA 1
ATOM 7197 C C . ASP B 1 252 ? 8.352 -26.922 -23.641 1 94.38 252 ASP B C 1
ATOM 7199 O O . ASP B 1 252 ? 9.469 -27.312 -23.312 1 94.38 252 ASP B O 1
ATOM 7203 N N . TRP B 1 253 ? 7.293 -26.984 -22.859 1 95.94 253 TRP B N 1
ATOM 7204 C CA . TRP B 1 253 ? 7.406 -27.672 -21.562 1 95.94 253 TRP B CA 1
ATOM 7205 C C . TRP B 1 253 ? 7.75 -29.141 -21.766 1 95.94 253 TRP B C 1
ATOM 7207 O O . TRP B 1 253 ? 8.609 -29.688 -21.062 1 95.94 253 TRP B O 1
ATOM 7217 N N . SER B 1 254 ? 7.074 -29.766 -22.703 1 96.56 254 SER B N 1
ATOM 7218 C CA . SER B 1 254 ? 7.344 -31.172 -22.984 1 96.56 254 SER B CA 1
ATOM 7219 C C . SER B 1 254 ? 8.766 -31.359 -23.5 1 96.56 254 SER B C 1
ATOM 7221 O O . SER B 1 254 ? 9.445 -32.312 -23.109 1 96.56 254 SER B O 1
ATOM 7223 N N . ARG B 1 255 ? 9.242 -30.453 -24.375 1 95.56 255 ARG B N 1
ATOM 7224 C CA . ARG B 1 255 ? 10.633 -30.5 -24.812 1 95.56 255 ARG B CA 1
ATOM 7225 C C . ARG B 1 255 ? 11.586 -30.422 -23.625 1 95.56 255 ARG B C 1
ATOM 7227 O O . ARG B 1 255 ? 12.586 -31.141 -23.578 1 95.56 255 ARG B O 1
ATOM 7234 N N . GLY B 1 256 ? 11.234 -29.516 -22.781 1 93.94 256 GLY B N 1
ATOM 7235 C CA . GLY B 1 256 ? 12.078 -29.344 -21.609 1 93.94 256 GLY B CA 1
ATOM 7236 C C . GLY B 1 256 ? 12.141 -30.578 -20.734 1 93.94 256 GLY B C 1
ATOM 7237 O O . GLY B 1 256 ? 13.211 -30.938 -20.25 1 93.94 256 GLY B O 1
ATOM 7238 N N . LEU B 1 257 ? 11.023 -31.25 -20.516 1 96.44 257 LEU B N 1
ATOM 7239 C CA . LEU B 1 257 ? 10.969 -32.438 -19.672 1 96.44 257 LEU B CA 1
ATOM 7240 C C . LEU B 1 257 ? 11.703 -33.594 -20.328 1 96.44 257 LEU B C 1
ATOM 7242 O O . LEU B 1 257 ? 12.391 -34.375 -19.656 1 96.44 257 LEU B O 1
ATOM 7246 N N . LEU B 1 258 ? 11.586 -33.75 -21.625 1 97.25 258 LEU B N 1
ATOM 7247 C CA . LEU B 1 258 ? 12.32 -34.75 -22.344 1 97.25 258 LEU B CA 1
ATOM 7248 C C . LEU B 1 258 ? 13.812 -34.438 -22.391 1 97.25 258 LEU B C 1
ATOM 7250 O O . LEU B 1 258 ? 14.656 -35.344 -22.359 1 97.25 258 LEU B O 1
ATOM 7254 N N . LYS B 1 259 ? 14.086 -33.125 -22.5 1 95.19 259 LYS B N 1
ATOM 7255 C CA . LYS B 1 259 ? 15.484 -32.719 -22.484 1 95.19 259 LYS B CA 1
ATOM 7256 C C . LYS B 1 259 ? 16.141 -33.062 -21.156 1 95.19 259 LYS B C 1
ATOM 7258 O O . LYS B 1 259 ? 17.344 -33.375 -21.125 1 95.19 259 LYS B O 1
ATOM 7263 N N . TYR B 1 260 ? 15.422 -33.031 -20.062 1 96.06 260 TYR B N 1
ATOM 7264 C CA . TYR B 1 260 ? 15.945 -33.469 -18.781 1 96.06 260 TYR B CA 1
ATOM 7265 C C . TYR B 1 260 ? 16.516 -34.875 -18.906 1 96.06 260 TYR B C 1
ATOM 7267 O O . TYR B 1 260 ? 17.609 -35.156 -18.391 1 96.06 260 TYR B O 1
ATOM 7275 N N . ARG B 1 261 ? 15.789 -35.75 -19.562 1 97.94 261 ARG B N 1
ATOM 7276 C CA . ARG B 1 261 ? 16.25 -37.125 -19.766 1 97.94 261 ARG B CA 1
ATOM 7277 C C . ARG B 1 261 ? 17.469 -37.156 -20.688 1 97.94 261 ARG B C 1
ATOM 7279 O O . ARG B 1 261 ? 18.453 -37.844 -20.391 1 97.94 261 ARG B O 1
ATOM 7286 N N . SER B 1 262 ? 17.406 -36.375 -21.734 1 96.81 262 SER B N 1
ATOM 7287 C CA . SER B 1 262 ? 18.516 -36.312 -22.656 1 96.81 262 SER B CA 1
ATOM 7288 C C . SER B 1 262 ? 19.797 -35.844 -21.969 1 96.81 262 SER B C 1
ATOM 7290 O O . SER B 1 262 ? 20.875 -36.375 -22.203 1 96.81 262 SER B O 1
ATOM 7292 N N . ASP B 1 263 ? 19.625 -34.875 -21.156 1 95.75 263 ASP B N 1
ATOM 7293 C CA . ASP B 1 263 ? 20.766 -34.281 -20.453 1 95.75 263 ASP B CA 1
ATOM 7294 C C . ASP B 1 263 ? 21.375 -35.281 -19.469 1 95.75 263 ASP B C 1
ATOM 7296 O O . ASP B 1 263 ? 22.516 -35.125 -19.047 1 95.75 263 ASP B O 1
ATOM 7300 N N . ARG B 1 264 ? 20.672 -36.312 -19.125 1 96.38 264 ARG B N 1
ATOM 7301 C CA . ARG B 1 264 ? 21.109 -37.281 -18.141 1 96.38 264 ARG B CA 1
ATOM 7302 C C . ARG B 1 264 ? 21.406 -38.625 -18.797 1 96.38 264 ARG B C 1
ATOM 7304 O O . ARG B 1 264 ? 21.453 -39.656 -18.125 1 96.38 264 ARG B O 1
ATOM 7311 N N . LEU B 1 265 ? 21.594 -38.625 -20.047 1 97.81 265 LEU B N 1
ATOM 7312 C CA . LEU B 1 265 ? 21.828 -39.844 -20.828 1 97.81 265 LEU B CA 1
ATOM 7313 C C . LEU B 1 265 ? 23.125 -40.531 -20.375 1 97.81 265 LEU B C 1
ATOM 7315 O O . LEU B 1 265 ? 23.172 -41.75 -20.297 1 97.81 265 LEU B O 1
ATOM 7319 N N . LYS B 1 266 ? 24.172 -39.719 -20.078 1 97.06 266 LYS B N 1
ATOM 7320 C CA . LYS B 1 266 ? 25.438 -40.312 -19.641 1 97.06 266 LYS B CA 1
ATOM 7321 C C . LYS B 1 266 ? 25.266 -41.094 -18.344 1 97.06 266 LYS B C 1
ATOM 7323 O O . LYS B 1 266 ? 25.875 -42.156 -18.172 1 97.06 266 LYS B O 1
ATOM 7328 N N . ALA B 1 267 ? 24.484 -40.594 -17.453 1 97.12 267 ALA B N 1
ATOM 7329 C CA . ALA B 1 267 ? 24.203 -41.312 -16.219 1 97.12 267 ALA B CA 1
ATOM 7330 C C . ALA B 1 267 ? 23.453 -42.625 -16.5 1 97.12 267 ALA B C 1
ATOM 7332 O O . ALA B 1 267 ? 23.703 -43.656 -15.859 1 97.12 267 ALA B O 1
ATOM 7333 N N . ALA B 1 268 ? 22.5 -42.594 -17.391 1 98.38 268 ALA B N 1
ATOM 7334 C CA . ALA B 1 268 ? 21.766 -43.781 -17.781 1 98.38 268 ALA B CA 1
ATOM 7335 C C . ALA B 1 268 ? 22.672 -44.812 -18.422 1 98.38 268 ALA B C 1
ATOM 7337 O O . ALA B 1 268 ? 22.516 -46.031 -18.219 1 98.38 268 ALA B O 1
ATOM 7338 N N . ASN B 1 269 ? 23.641 -44.344 -19.25 1 98.5 269 ASN B N 1
ATOM 7339 C CA . ASN B 1 269 ? 24.656 -45.219 -19.828 1 98.5 269 ASN B CA 1
ATOM 7340 C C . ASN B 1 269 ? 25.484 -45.906 -18.75 1 98.5 269 ASN B C 1
ATOM 7342 O O . ASN B 1 269 ? 25.75 -47.125 -18.844 1 98.5 269 ASN B O 1
ATOM 7346 N N . TYR B 1 270 ? 25.859 -45.125 -17.859 1 97.06 270 TYR B N 1
ATOM 7347 C CA . TYR B 1 270 ? 26.625 -45.688 -16.734 1 97.06 270 TYR B CA 1
ATOM 7348 C C . TYR B 1 270 ? 25.812 -46.75 -16 1 97.06 270 TYR B C 1
ATOM 7350 O O . TYR B 1 270 ? 26.359 -47.812 -15.641 1 97.06 270 TYR B O 1
ATOM 7358 N N . ASN B 1 271 ? 24.578 -46.469 -15.719 1 97.44 271 ASN B N 1
ATOM 7359 C CA . ASN B 1 271 ? 23.703 -47.438 -15.039 1 97.44 271 ASN B CA 1
ATOM 7360 C C . ASN B 1 271 ? 23.578 -48.719 -15.828 1 97.44 271 ASN B C 1
ATOM 7362 O O . ASN B 1 271 ? 23.562 -49.812 -15.25 1 97.44 271 ASN B O 1
ATOM 7366 N N . ALA B 1 272 ? 23.406 -48.625 -17.172 1 98.19 272 ALA B N 1
ATOM 7367 C CA . ALA B 1 272 ? 23.359 -49.812 -18.031 1 98.19 272 ALA B CA 1
ATOM 7368 C C . ALA B 1 272 ? 24.641 -50.625 -17.906 1 98.19 272 ALA B C 1
ATOM 7370 O O . ALA B 1 272 ? 24.594 -51.844 -17.625 1 98.19 272 ALA B O 1
ATOM 7371 N N . MET B 1 273 ? 25.75 -50 -18.047 1 97.69 273 MET B N 1
ATOM 7372 C CA . MET B 1 273 ? 27.062 -50.656 -17.938 1 97.69 273 MET B CA 1
ATOM 7373 C C . MET B 1 273 ? 27.234 -51.312 -16.578 1 97.69 273 MET B C 1
ATOM 7375 O O . MET B 1 273 ? 27.641 -52.469 -16.484 1 97.69 273 MET B O 1
ATOM 7379 N N . ALA B 1 274 ? 26.922 -50.562 -15.539 1 96 274 ALA B N 1
ATOM 7380 C CA . ALA B 1 274 ? 27.094 -51.031 -14.164 1 96 274 ALA B CA 1
ATOM 7381 C C . ALA B 1 274 ? 26.234 -52.25 -13.883 1 96 274 ALA B C 1
ATOM 7383 O O . ALA B 1 274 ? 26.547 -53.031 -12.977 1 96 274 ALA B O 1
ATOM 7384 N N . THR B 1 275 ? 25.203 -52.406 -14.617 1 96.69 275 THR B N 1
ATOM 7385 C CA . THR B 1 275 ? 24.297 -53.531 -14.375 1 96.69 275 THR B CA 1
ATOM 7386 C C . THR B 1 275 ? 24.469 -54.594 -15.445 1 96.69 275 THR B C 1
ATOM 7388 O O . THR B 1 275 ? 23.641 -55.5 -15.547 1 96.69 275 THR B O 1
ATOM 7391 N N . GLY B 1 276 ? 25.5 -54.406 -16.359 1 97.19 276 GLY B N 1
ATOM 7392 C CA . GLY B 1 276 ? 25.906 -55.469 -17.281 1 97.19 276 GLY B CA 1
ATOM 7393 C C . GLY B 1 276 ? 25.234 -55.406 -18.625 1 97.19 276 GLY B C 1
ATOM 7394 O O . GLY B 1 276 ? 25.156 -56.406 -19.344 1 97.19 276 GLY B O 1
ATOM 7395 N N . TYR B 1 277 ? 24.656 -54.281 -18.969 1 98.31 277 TYR B N 1
ATOM 7396 C CA . TYR B 1 277 ? 23.938 -54.156 -20.234 1 98.31 277 TYR B CA 1
ATOM 7397 C C . TYR B 1 277 ? 24.547 -53.031 -21.078 1 98.31 277 TYR B C 1
ATOM 7399 O O . TYR B 1 277 ? 25.453 -52.312 -20.625 1 98.31 277 TYR B O 1
ATOM 7407 N N . ARG B 1 278 ? 24.094 -52.969 -22.297 1 97.94 278 ARG B N 1
ATOM 7408 C CA . ARG B 1 278 ? 24.516 -51.906 -23.219 1 97.94 278 ARG B CA 1
ATOM 7409 C C . ARG B 1 278 ? 23.484 -50.812 -23.281 1 97.94 278 ARG B C 1
ATOM 7411 O O . ARG B 1 278 ? 22.359 -50.969 -22.781 1 97.94 278 ARG B O 1
ATOM 7418 N N . GLY B 1 279 ? 23.922 -49.656 -23.812 1 98.25 279 GLY B N 1
ATOM 7419 C CA . GLY B 1 279 ? 22.984 -48.562 -24.062 1 98.25 279 GLY B CA 1
ATOM 7420 C C . GLY B 1 279 ? 22.688 -47.75 -22.828 1 98.25 279 GLY B C 1
ATOM 7421 O O . GLY B 1 279 ? 23.578 -47.438 -22.031 1 98.25 279 GLY B O 1
ATOM 7422 N N . ALA B 1 280 ? 21.406 -47.344 -22.719 1 98.69 280 ALA B N 1
ATOM 7423 C CA . ALA B 1 280 ? 21.016 -46.438 -21.641 1 98.69 280 ALA B CA 1
ATOM 7424 C C . ALA B 1 280 ? 19.875 -47.031 -20.828 1 98.69 280 ALA B C 1
ATOM 7426 O O . ALA B 1 280 ? 18.766 -47.188 -21.328 1 98.69 280 ALA B O 1
ATOM 7427 N N . ARG B 1 281 ? 20.172 -47.344 -19.594 1 98.75 281 ARG B N 1
ATOM 7428 C CA . ARG B 1 281 ? 19.188 -47.781 -18.609 1 98.75 281 ARG B CA 1
ATOM 7429 C C . ARG B 1 281 ? 18.859 -46.656 -17.625 1 98.75 281 ARG B C 1
ATOM 7431 O O . ARG B 1 281 ? 19.578 -46.469 -16.641 1 98.75 281 ARG B O 1
ATOM 7438 N N . PHE B 1 282 ? 17.797 -46 -17.859 1 98.56 282 PHE B N 1
ATOM 7439 C CA . PHE B 1 282 ? 17.438 -44.906 -16.969 1 98.56 282 PHE B CA 1
ATOM 7440 C C . PHE B 1 282 ? 17 -45.406 -15.609 1 98.56 282 PHE B C 1
ATOM 7442 O O . PHE B 1 282 ? 16.344 -46.469 -15.516 1 98.56 282 PHE B O 1
ATOM 7449 N N . PRO B 1 283 ? 17.344 -44.688 -14.555 1 97.38 283 PRO B N 1
ATOM 7450 C CA . PRO B 1 283 ? 16.969 -45.094 -13.203 1 97.38 283 PRO B CA 1
ATOM 7451 C C . PRO B 1 283 ? 15.469 -44.938 -12.938 1 97.38 283 PRO B C 1
ATOM 7453 O O . PRO B 1 283 ? 14.789 -44.188 -13.625 1 97.38 283 PRO B O 1
ATOM 7456 N N . TRP B 1 284 ? 15.008 -45.719 -11.984 1 97.56 284 TRP B N 1
ATOM 7457 C CA . TRP B 1 284 ? 13.609 -45.562 -11.578 1 97.56 284 TRP B CA 1
ATOM 7458 C C . TRP B 1 284 ? 13.328 -44.188 -11.031 1 97.56 284 TRP B C 1
ATOM 7460 O O . TRP B 1 284 ? 12.305 -43.562 -11.359 1 97.56 284 TRP B O 1
ATOM 7470 N N . GLU B 1 285 ? 14.195 -43.719 -10.164 1 95.81 285 GLU B N 1
ATOM 7471 C CA . GLU B 1 285 ? 14.156 -42.344 -9.68 1 95.81 285 GLU B CA 1
ATOM 7472 C C . GLU B 1 285 ? 15.422 -41.562 -10.055 1 95.81 285 GLU B C 1
ATOM 7474 O O . GLU B 1 285 ? 16.531 -42.062 -9.805 1 95.81 285 GLU B O 1
ATOM 7479 N N . SER B 1 286 ? 15.25 -40.438 -10.664 1 95.06 286 SER B N 1
ATOM 7480 C CA . SER B 1 286 ? 16.391 -39.594 -10.977 1 95.06 286 SER B CA 1
ATOM 7481 C C . SER B 1 286 ? 16.188 -38.156 -10.43 1 95.06 286 SER B C 1
ATOM 7483 O O . SER B 1 286 ? 15.062 -37.719 -10.258 1 95.06 286 SER B O 1
ATOM 7485 N N . ALA B 1 287 ? 17.281 -37.562 -10.148 1 93.25 287 ALA B N 1
ATOM 7486 C CA . ALA B 1 287 ? 17.297 -36.188 -9.609 1 93.25 287 ALA B CA 1
ATOM 7487 C C . ALA B 1 287 ? 18.312 -35.312 -10.336 1 93.25 287 ALA B C 1
ATOM 7489 O O . ALA B 1 287 ? 18.25 -35.156 -11.555 1 93.25 287 ALA B O 1
ATOM 7490 N N . PHE B 1 288 ? 19.344 -34.844 -9.641 1 89.25 288 PHE B N 1
ATOM 7491 C CA . PHE B 1 288 ? 20.266 -33.875 -10.211 1 89.25 288 PHE B CA 1
ATOM 7492 C C . PHE B 1 288 ? 21.234 -34.531 -11.172 1 89.25 288 PHE B C 1
ATOM 7494 O O . PHE B 1 288 ? 21.375 -34.094 -12.32 1 89.25 288 PHE B O 1
ATOM 7501 N N . THR B 1 289 ? 21.922 -35.625 -10.812 1 90.44 289 THR B N 1
ATOM 7502 C CA . THR B 1 289 ? 22.984 -36.219 -11.586 1 90.44 289 THR B CA 1
ATOM 7503 C C . THR B 1 289 ? 22.422 -37.188 -12.633 1 90.44 289 THR B C 1
ATOM 7505 O O . THR B 1 289 ? 23.078 -37.5 -13.625 1 90.44 289 THR B O 1
ATOM 7508 N N . GLY B 1 290 ? 21.188 -37.719 -12.367 1 93.5 290 GLY B N 1
ATOM 7509 C CA . GLY B 1 290 ? 20.594 -38.688 -13.258 1 93.5 290 GLY B CA 1
ATOM 7510 C C . GLY B 1 290 ? 20.906 -40.125 -12.875 1 93.5 290 GLY B C 1
ATOM 7511 O O . GLY B 1 290 ? 20.375 -41.062 -13.477 1 93.5 290 GLY B O 1
ATOM 7512 N N . VAL B 1 291 ? 21.766 -40.281 -11.906 1 93.56 291 VAL B N 1
ATOM 7513 C CA . VAL B 1 291 ? 22.031 -41.656 -11.43 1 93.56 291 VAL B CA 1
ATOM 7514 C C . VAL B 1 291 ? 20.875 -42.156 -10.578 1 93.56 291 VAL B C 1
ATOM 7516 O O . VAL B 1 291 ? 19.984 -41.375 -10.227 1 93.56 291 VAL B O 1
ATOM 7519 N N . GLU B 1 292 ? 20.891 -43.469 -10.266 1 94.62 292 GLU B N 1
ATOM 7520 C CA . GLU B 1 292 ? 19.812 -44.062 -9.477 1 94.62 292 GLU B CA 1
ATOM 7521 C C . GLU B 1 292 ? 19.781 -43.469 -8.07 1 94.62 292 GLU B C 1
ATOM 7523 O O . GLU B 1 292 ? 20.766 -43.531 -7.336 1 94.62 292 GLU B O 1
ATOM 7528 N N . VAL B 1 293 ? 18.609 -42.906 -7.66 1 92.94 293 VAL B N 1
ATOM 7529 C CA . VAL B 1 293 ? 18.5 -42.281 -6.336 1 92.94 293 VAL B CA 1
ATOM 7530 C C . VAL B 1 293 ? 17.25 -42.844 -5.641 1 92.94 293 VAL B C 1
ATOM 7532 O O . VAL B 1 293 ? 16.672 -42.156 -4.781 1 92.94 293 VAL B O 1
ATOM 7535 N N . THR B 1 294 ? 16.734 -44 -6.02 1 93.69 294 THR B N 1
ATOM 7536 C CA . THR B 1 294 ? 15.578 -44.625 -5.391 1 93.69 294 THR B CA 1
ATOM 7537 C C . THR B 1 294 ? 15.82 -44.812 -3.896 1 93.69 294 THR B C 1
ATOM 7539 O O . THR B 1 294 ? 16.922 -45.188 -3.482 1 93.69 294 THR B O 1
ATOM 7542 N N . ASN B 1 295 ? 14.797 -44.562 -3.174 1 87.5 295 ASN B N 1
ATOM 7543 C CA . ASN B 1 295 ? 14.859 -44.719 -1.726 1 87.5 295 ASN B CA 1
ATOM 7544 C C . ASN B 1 295 ? 15.461 -46.062 -1.338 1 87.5 295 ASN B C 1
ATOM 7546 O O . ASN B 1 295 ? 15.133 -47.094 -1.942 1 87.5 295 ASN B O 1
ATOM 7550 N N . PRO B 1 296 ? 16.312 -46.156 -0.29 1 83.94 296 PRO B N 1
ATOM 7551 C CA . PRO B 1 296 ? 17 -47.375 0.105 1 83.94 296 PRO B CA 1
ATOM 7552 C C . PRO B 1 296 ? 16.031 -48.469 0.555 1 83.94 296 PRO B C 1
ATOM 7554 O O . PRO B 1 296 ? 16.391 -49.656 0.571 1 83.94 296 PRO B O 1
ATOM 7557 N N . CYS B 1 297 ? 14.852 -48.125 0.83 1 83 297 CYS B N 1
ATOM 7558 C CA . CYS B 1 297 ? 13.859 -49.062 1.329 1 83 297 CYS B CA 1
ATOM 7559 C C . CYS B 1 297 ? 13.422 -50.031 0.229 1 83 297 CYS B C 1
ATOM 7561 O O . CYS B 1 297 ? 12.875 -51.094 0.511 1 83 297 CYS B O 1
ATOM 7563 N N . CYS B 1 298 ? 13.688 -49.719 -0.99 1 87.94 298 CYS B N 1
ATOM 7564 C CA . CYS B 1 298 ? 13.039 -50.469 -2.062 1 87.94 298 CYS B CA 1
ATOM 7565 C C . CYS B 1 298 ? 14.023 -50.781 -3.184 1 87.94 298 CYS B C 1
ATOM 7567 O O . CYS B 1 298 ? 13.812 -50.375 -4.328 1 87.94 298 CYS B O 1
ATOM 7569 N N . PRO B 1 299 ? 15.039 -51.562 -2.887 1 90.44 299 PRO B N 1
ATOM 7570 C CA . PRO B 1 299 ? 16.062 -51.812 -3.902 1 90.44 299 PRO B CA 1
ATOM 7571 C C . PRO B 1 299 ? 15.5 -52.594 -5.105 1 90.44 299 PRO B C 1
ATOM 7573 O O . PRO B 1 299 ? 15.961 -52.375 -6.234 1 90.44 299 PRO B O 1
ATOM 7576 N N . GLU B 1 300 ? 14.484 -53.469 -4.902 1 94.5 300 GLU B N 1
ATOM 7577 C CA . GLU B 1 300 ? 13.898 -54.25 -5.996 1 94.5 300 GLU B CA 1
ATOM 7578 C C . GLU B 1 300 ? 13.242 -53.344 -7.023 1 94.5 300 GLU B C 1
ATOM 7580 O O . GLU B 1 300 ? 13.25 -53.625 -8.219 1 94.5 300 GLU B O 1
ATOM 7585 N N . VAL B 1 301 ? 12.695 -52.219 -6.562 1 94.62 301 VAL B N 1
ATOM 7586 C CA . VAL B 1 301 ? 12.039 -51.281 -7.457 1 94.62 301 VAL B CA 1
ATOM 7587 C C . VAL B 1 301 ? 13.07 -50.656 -8.398 1 94.62 301 VAL B C 1
ATOM 7589 O O . VAL B 1 301 ? 12.852 -50.594 -9.609 1 94.62 301 VAL B O 1
ATOM 7592 N N . ALA B 1 302 ? 14.211 -50.312 -7.84 1 93.94 302 ALA B N 1
ATOM 7593 C CA . ALA B 1 302 ? 15.289 -49.75 -8.633 1 93.94 302 ALA B CA 1
ATOM 7594 C C . ALA B 1 302 ? 15.828 -50.75 -9.648 1 93.94 302 ALA B C 1
ATOM 7596 O O . ALA B 1 302 ? 16.172 -50.406 -10.773 1 93.94 302 ALA B O 1
ATOM 7597 N N . GLN B 1 303 ? 15.836 -51.969 -9.242 1 96.31 303 GLN B N 1
ATOM 7598 C CA . GLN B 1 303 ? 16.469 -53 -10.039 1 96.31 303 GLN B CA 1
ATOM 7599 C C . GLN B 1 303 ? 15.523 -53.531 -11.125 1 96.31 303 GLN B C 1
ATOM 7601 O O . GLN B 1 303 ? 15.969 -53.906 -12.211 1 96.31 303 GLN B O 1
ATOM 7606 N N . GLN B 1 304 ? 14.203 -53.5 -10.82 1 97.88 304 GLN B N 1
ATOM 7607 C CA . GLN B 1 304 ? 13.344 -54.344 -11.633 1 97.88 304 GLN B CA 1
ATOM 7608 C C . GLN B 1 304 ? 12.32 -53.531 -12.406 1 97.88 304 GLN B C 1
ATOM 7610 O O . GLN B 1 304 ? 11.703 -54.031 -13.352 1 97.88 304 GLN B O 1
ATOM 7615 N N . GLN B 1 305 ? 12.031 -52.344 -12.055 1 97.69 305 GLN B N 1
ATOM 7616 C CA . GLN B 1 305 ? 11.148 -51.469 -12.836 1 97.69 305 GLN B CA 1
ATOM 7617 C C . GLN B 1 305 ? 11.898 -50.812 -13.977 1 97.69 305 GLN B C 1
ATOM 7619 O O . GLN B 1 305 ? 12.07 -49.594 -13.969 1 97.69 305 GLN B O 1
ATOM 7624 N N . ILE B 1 306 ? 12.219 -51.594 -14.93 1 98.25 306 ILE B N 1
ATOM 7625 C CA . ILE B 1 306 ? 13.109 -51.156 -15.992 1 98.25 306 ILE B CA 1
ATOM 7626 C C . ILE B 1 306 ? 12.281 -50.625 -17.172 1 98.25 306 ILE B C 1
ATOM 7628 O O . ILE B 1 306 ? 12.828 -50.094 -18.141 1 98.25 306 ILE B O 1
ATOM 7632 N N . HIS B 1 307 ? 10.93 -50.781 -17.062 1 98.44 307 HIS B N 1
ATOM 7633 C CA . HIS B 1 307 ? 10.062 -50.312 -18.141 1 98.44 307 HIS B CA 1
ATOM 7634 C C . HIS B 1 307 ? 10.164 -48.812 -18.312 1 98.44 307 HIS B C 1
ATOM 7636 O O . HIS B 1 307 ? 9.789 -48.25 -19.359 1 98.44 307 HIS B O 1
ATOM 7642 N N . ILE B 1 308 ? 10.703 -48.094 -17.359 1 98.56 308 ILE B N 1
ATOM 7643 C CA . ILE B 1 308 ? 10.797 -46.625 -17.406 1 98.56 308 ILE B CA 1
ATOM 7644 C C . ILE B 1 308 ? 11.586 -46.219 -18.656 1 98.56 308 ILE B C 1
ATOM 7646 O O . ILE B 1 308 ? 11.258 -45.219 -19.281 1 98.56 308 ILE B O 1
ATOM 7650 N N . SER B 1 309 ? 12.664 -46.906 -18.984 1 98.81 309 SER B N 1
ATOM 7651 C CA . SER B 1 309 ? 13.438 -46.562 -20.172 1 98.81 309 SER B CA 1
ATOM 7652 C C . SER B 1 309 ? 12.578 -46.625 -21.438 1 98.81 309 SER B C 1
ATOM 7654 O O . SER B 1 309 ? 12.617 -45.719 -22.266 1 98.81 309 SER B O 1
ATOM 7656 N N . ALA B 1 310 ? 11.797 -47.719 -21.5 1 98.81 310 ALA B N 1
ATOM 7657 C CA . ALA B 1 310 ? 10.875 -47.844 -22.625 1 98.81 310 ALA B CA 1
ATOM 7658 C C . ALA B 1 310 ? 9.812 -46.75 -22.578 1 98.81 310 ALA B C 1
ATOM 7660 O O . ALA B 1 310 ? 9.414 -46.219 -23.625 1 98.81 310 ALA B O 1
ATOM 7661 N N . ASP B 1 311 ? 9.336 -46.438 -21.359 1 98.75 311 ASP B N 1
ATOM 7662 C CA . ASP B 1 311 ? 8.32 -45.406 -21.172 1 98.75 311 ASP B CA 1
ATOM 7663 C C . ASP B 1 311 ? 8.805 -44.062 -21.734 1 98.75 311 ASP B C 1
ATOM 7665 O O . ASP B 1 311 ? 8.016 -43.281 -22.281 1 98.75 311 ASP B O 1
ATOM 7669 N N . ILE B 1 312 ? 10.047 -43.719 -21.562 1 98.69 312 ILE B N 1
ATOM 7670 C CA . ILE B 1 312 ? 10.625 -42.469 -22.047 1 98.69 312 ILE B CA 1
ATOM 7671 C C . ILE B 1 312 ? 10.547 -42.438 -23.562 1 98.69 312 ILE B C 1
ATOM 7673 O O . ILE B 1 312 ? 10.18 -41.406 -24.141 1 98.69 312 ILE B O 1
ATOM 7677 N N . VAL B 1 313 ? 10.82 -43.531 -24.219 1 98.69 313 VAL B N 1
ATOM 7678 C CA . VAL B 1 313 ? 10.742 -43.594 -25.672 1 98.69 313 VAL B CA 1
ATOM 7679 C C . VAL B 1 313 ? 9.289 -43.469 -26.125 1 98.69 313 VAL B C 1
ATOM 7681 O O . VAL B 1 313 ? 8.992 -42.812 -27.125 1 98.69 313 VAL B O 1
ATOM 7684 N N . LEU B 1 314 ? 8.398 -44.094 -25.375 1 98.5 314 LEU B N 1
ATOM 7685 C CA . LEU B 1 314 ? 6.984 -44 -25.719 1 98.5 314 LEU B CA 1
ATOM 7686 C C . LEU B 1 314 ? 6.473 -42.594 -25.562 1 98.5 314 LEU B C 1
ATOM 7688 O O . LEU B 1 314 ? 5.645 -42.125 -26.359 1 98.5 314 LEU B O 1
ATOM 7692 N N . ALA B 1 315 ? 6.922 -41.906 -24.531 1 98.19 315 ALA B N 1
ATOM 7693 C CA . ALA B 1 315 ? 6.578 -40.5 -24.375 1 98.19 315 ALA B CA 1
ATOM 7694 C C . ALA B 1 315 ? 7.121 -39.688 -25.531 1 98.19 315 ALA B C 1
ATOM 7696 O O . ALA B 1 315 ? 6.457 -38.75 -26 1 98.19 315 ALA B O 1
ATOM 7697 N N . LEU B 1 316 ? 8.352 -39.969 -25.938 1 98.12 316 LEU B N 1
ATOM 7698 C CA . LEU B 1 316 ? 8.945 -39.281 -27.094 1 98.12 316 LEU B CA 1
ATOM 7699 C C . LEU B 1 316 ? 8.109 -39.531 -28.344 1 98.12 316 LEU B C 1
ATOM 7701 O O . LEU B 1 316 ? 7.898 -38.594 -29.125 1 98.12 316 LEU B O 1
ATOM 7705 N N . GLN B 1 317 ? 7.672 -40.719 -28.516 1 98.12 317 GLN B N 1
ATOM 7706 C CA . GLN B 1 317 ? 6.805 -41.062 -29.641 1 98.12 317 GLN B CA 1
ATOM 7707 C C . GLN B 1 317 ? 5.527 -40.219 -29.609 1 98.12 317 GLN B C 1
ATOM 7709 O O . GLN B 1 317 ? 5.109 -39.688 -30.641 1 98.12 317 GLN B O 1
ATOM 7714 N N . HIS B 1 318 ? 4.902 -40.188 -28.453 1 98.06 318 HIS B N 1
ATOM 7715 C CA . HIS B 1 318 ? 3.68 -39.406 -28.312 1 98.06 318 HIS B CA 1
ATOM 7716 C C . HIS B 1 318 ? 3.936 -37.938 -28.609 1 98.06 318 HIS B C 1
ATOM 7718 O O . HIS B 1 318 ? 3.137 -37.281 -29.281 1 98.06 318 HIS B O 1
ATOM 7724 N N . PHE B 1 319 ? 5.023 -37.406 -28.125 1 97.81 319 PHE B N 1
ATOM 7725 C CA . PHE B 1 319 ? 5.398 -36 -28.359 1 97.81 319 PHE B CA 1
ATOM 7726 C C . PHE B 1 319 ? 5.555 -35.75 -29.844 1 97.81 319 PHE B C 1
ATOM 7728 O O . PHE B 1 319 ? 5.035 -34.75 -30.359 1 97.81 319 PHE B O 1
ATOM 7735 N N . TYR B 1 320 ? 6.234 -36.594 -30.484 1 97.44 320 TYR B N 1
ATOM 7736 C CA . TYR B 1 320 ? 6.418 -36.438 -31.922 1 97.44 320 TYR B CA 1
ATOM 7737 C C . TYR B 1 320 ? 5.086 -36.562 -32.656 1 97.44 320 TYR B C 1
ATOM 7739 O O . TYR B 1 320 ? 4.816 -35.781 -33.594 1 97.44 320 TYR B O 1
ATOM 7747 N N . ALA B 1 321 ? 4.285 -37.5 -32.25 1 97.94 321 ALA B N 1
ATOM 7748 C CA . ALA B 1 321 ? 2.984 -37.688 -32.875 1 97.94 321 ALA B CA 1
ATOM 7749 C C . ALA B 1 321 ? 2.148 -36.406 -32.781 1 97.94 321 ALA B C 1
ATOM 7751 O O . ALA B 1 321 ? 1.404 -36.094 -33.719 1 97.94 321 ALA B O 1
ATOM 7752 N N . VAL B 1 322 ? 2.262 -35.688 -31.688 1 97.88 322 VAL B N 1
ATOM 7753 C CA . VAL B 1 322 ? 1.466 -34.5 -31.484 1 97.88 322 VAL B CA 1
ATOM 7754 C C . VAL B 1 322 ? 2.092 -33.312 -32.25 1 97.88 322 VAL B C 1
ATOM 7756 O O . VAL B 1 322 ? 1.385 -32.531 -32.844 1 97.88 322 VAL B O 1
ATOM 7759 N N . THR B 1 323 ? 3.424 -33.219 -32.25 1 96.5 323 THR B N 1
ATOM 7760 C CA . THR B 1 323 ? 4.074 -32 -32.719 1 96.5 323 THR B CA 1
ATOM 7761 C C . THR B 1 323 ? 4.578 -32.156 -34.156 1 96.5 323 THR B C 1
ATOM 7763 O O . THR B 1 323 ? 4.754 -31.156 -34.844 1 96.5 323 THR B O 1
ATOM 7766 N N . HIS B 1 324 ? 4.941 -33.375 -34.5 1 96.25 324 HIS B N 1
ATOM 7767 C CA . HIS B 1 324 ? 5.613 -33.688 -35.75 1 96.25 324 HIS B CA 1
ATOM 7768 C C . HIS B 1 324 ? 6.891 -32.844 -35.906 1 96.25 324 HIS B C 1
ATOM 7770 O O . HIS B 1 324 ? 7.234 -32.438 -37 1 96.25 324 HIS B O 1
ATOM 7776 N N . ASP B 1 325 ? 7.547 -32.594 -34.875 1 94.31 325 ASP B N 1
ATOM 7777 C CA . ASP B 1 325 ? 8.781 -31.797 -34.875 1 94.31 325 ASP B CA 1
ATOM 7778 C C . ASP B 1 325 ? 9.961 -32.656 -35.344 1 94.31 325 ASP B C 1
ATOM 7780 O O . ASP B 1 325 ? 10.695 -33.188 -34.5 1 94.31 325 ASP B O 1
ATOM 7784 N N . GLU B 1 326 ? 10.211 -32.656 -36.562 1 93.81 326 GLU B N 1
ATOM 7785 C CA . GLU B 1 326 ? 11.234 -33.5 -37.156 1 93.81 326 GLU B CA 1
ATOM 7786 C C . GLU B 1 326 ? 12.633 -33.062 -36.688 1 93.81 326 GLU B C 1
ATOM 7788 O O . GLU B 1 326 ? 13.5 -33.906 -36.438 1 93.81 326 GLU B O 1
ATOM 7793 N N . THR B 1 327 ? 12.797 -31.812 -36.594 1 92.31 327 THR B N 1
ATOM 7794 C CA . THR B 1 327 ? 14.102 -31.281 -36.25 1 92.31 327 THR B CA 1
ATOM 7795 C C . THR B 1 327 ? 14.477 -31.703 -34.812 1 92.31 327 THR B C 1
ATOM 7797 O O . THR B 1 327 ? 15.602 -32.156 -34.594 1 92.31 327 THR B O 1
ATOM 7800 N N . TRP B 1 328 ? 13.586 -31.594 -33.969 1 93.94 328 TRP B N 1
ATOM 7801 C CA . TRP B 1 328 ? 13.859 -31.969 -32.562 1 93.94 328 TRP B CA 1
ATOM 7802 C C . TRP B 1 328 ? 14.031 -33.469 -32.438 1 93.94 328 TRP B C 1
ATOM 7804 O O . TRP B 1 328 ? 14.891 -33.938 -31.688 1 93.94 328 TRP B O 1
ATOM 7814 N N . LEU B 1 329 ? 13.203 -34.25 -33.156 1 95.19 329 LEU B N 1
ATOM 7815 C CA . LEU B 1 329 ? 13.305 -35.719 -33.125 1 95.19 329 LEU B CA 1
ATOM 7816 C C . LEU B 1 329 ? 14.688 -36.156 -33.562 1 95.19 329 LEU B C 1
ATOM 7818 O O . LEU B 1 329 ? 15.336 -36.938 -32.875 1 95.19 329 LEU B O 1
ATOM 7822 N N . CYS B 1 330 ? 15.172 -35.656 -34.625 1 94.81 330 CYS B N 1
ATOM 7823 C CA . CYS B 1 330 ? 16.438 -36.125 -35.188 1 94.81 330 CYS B CA 1
ATOM 7824 C C . CYS B 1 330 ? 17.609 -35.5 -34.438 1 94.81 330 CYS B C 1
ATOM 7826 O O . CYS B 1 330 ? 18.672 -36.125 -34.312 1 94.81 330 CYS B O 1
ATOM 7828 N N . GLY B 1 331 ? 17.391 -34.312 -33.938 1 92.62 331 GLY B N 1
ATOM 7829 C CA . GLY B 1 331 ? 18.469 -33.625 -33.25 1 92.62 331 GLY B CA 1
ATOM 7830 C C . GLY B 1 331 ? 18.656 -34.094 -31.812 1 92.62 331 GLY B C 1
ATOM 7831 O O . GLY B 1 331 ? 19.781 -34.156 -31.312 1 92.62 331 GLY B O 1
ATOM 7832 N N . THR B 1 332 ? 17.609 -34.406 -31.109 1 93.06 332 THR B N 1
ATOM 7833 C CA . THR B 1 332 ? 17.656 -34.75 -29.688 1 93.06 332 THR B CA 1
ATOM 7834 C C . THR B 1 332 ? 17 -36.094 -29.438 1 93.06 332 THR B C 1
ATOM 7836 O O . THR B 1 332 ? 17.578 -36.938 -28.75 1 93.06 332 THR B O 1
ATOM 7839 N N . GLY B 1 333 ? 15.883 -36.375 -30.016 1 95 333 GLY B N 1
ATOM 7840 C CA . GLY B 1 333 ? 15.086 -37.562 -29.766 1 95 333 GLY B CA 1
ATOM 7841 C C . GLY B 1 333 ? 15.75 -38.844 -30.25 1 95 333 GLY B C 1
ATOM 7842 O O . GLY B 1 333 ? 15.648 -39.875 -29.594 1 95 333 GLY B O 1
ATOM 7843 N N . TRP B 1 334 ? 16.516 -38.75 -31.266 1 94.19 334 TRP B N 1
ATOM 7844 C CA . TRP B 1 334 ? 17.141 -39.906 -31.875 1 94.19 334 TRP B CA 1
ATOM 7845 C C . TRP B 1 334 ? 18.172 -40.531 -30.938 1 94.19 334 TRP B C 1
ATOM 7847 O O . TRP B 1 334 ? 18.156 -41.75 -30.719 1 94.19 334 TRP B O 1
ATOM 7857 N N . THR B 1 335 ? 19 -39.688 -30.391 1 95.62 335 THR B N 1
ATOM 7858 C CA . THR B 1 335 ? 20.047 -40.219 -29.5 1 95.62 335 THR B CA 1
ATOM 7859 C C . THR B 1 335 ? 19.422 -40.906 -28.281 1 95.62 335 THR B C 1
ATOM 7861 O O . THR B 1 335 ? 19.875 -41.969 -27.875 1 95.62 335 THR B O 1
ATOM 7864 N N . LEU B 1 336 ? 18.406 -40.375 -27.781 1 96.69 336 LEU B N 1
ATOM 7865 C CA . LEU B 1 336 ? 17.703 -40.938 -26.625 1 96.69 336 LEU B CA 1
ATOM 7866 C C . LEU B 1 336 ? 17.078 -42.281 -26.984 1 96.69 336 LEU B C 1
ATOM 7868 O O . LEU B 1 336 ? 17.297 -43.25 -26.281 1 96.69 336 LEU B O 1
ATOM 7872 N N . ALA B 1 337 ? 16.344 -42.344 -28.078 1 97.38 337 ALA B N 1
ATOM 7873 C CA . ALA B 1 337 ? 15.648 -43.531 -28.516 1 97.38 337 ALA B CA 1
ATOM 7874 C C . ALA B 1 337 ? 16.641 -44.656 -28.859 1 97.38 337 ALA B C 1
ATOM 7876 O O . ALA B 1 337 ? 16.422 -45.812 -28.484 1 97.38 337 ALA B O 1
ATOM 7877 N N . SER B 1 338 ? 17.734 -44.281 -29.516 1 96.69 338 SER B N 1
ATOM 7878 C CA . SER B 1 338 ? 18.719 -45.281 -29.953 1 96.69 338 SER B CA 1
ATOM 7879 C C . SER B 1 338 ? 19.438 -45.906 -28.766 1 96.69 338 SER B C 1
ATOM 7881 O O . SER B 1 338 ? 19.594 -47.125 -28.719 1 96.69 338 SER B O 1
ATOM 7883 N N . GLU B 1 339 ? 19.875 -45.062 -27.859 1 98 339 GLU B N 1
ATOM 7884 C CA . GLU B 1 339 ? 20.609 -45.562 -26.703 1 98 339 GLU B CA 1
ATOM 7885 C C . GLU B 1 339 ? 19.703 -46.438 -25.828 1 98 339 GLU B C 1
ATOM 7887 O O . GLU B 1 339 ? 20.156 -47.438 -25.281 1 98 339 GLU B O 1
ATOM 7892 N N . ILE B 1 340 ? 18.469 -46.062 -25.703 1 98.62 340 ILE B N 1
ATOM 7893 C CA . ILE B 1 340 ? 17.547 -46.875 -24.906 1 98.62 340 ILE B CA 1
ATOM 7894 C C . ILE B 1 340 ? 17.25 -48.188 -25.641 1 98.62 340 ILE B C 1
ATOM 7896 O O . ILE B 1 340 ? 17.203 -49.25 -25.016 1 98.62 340 ILE B O 1
ATOM 7900 N N . ALA B 1 341 ? 17.094 -48.125 -26.938 1 98.31 341 ALA B N 1
ATOM 7901 C CA . ALA B 1 341 ? 16.875 -49.344 -27.719 1 98.31 341 ALA B CA 1
ATOM 7902 C C . ALA B 1 341 ? 18.016 -50.344 -27.531 1 98.31 341 ALA B C 1
ATOM 7904 O O . ALA B 1 341 ? 17.781 -51.531 -27.422 1 98.31 341 ALA B O 1
ATOM 7905 N N . GLU B 1 342 ? 19.25 -49.844 -27.469 1 97.81 342 GLU B N 1
ATOM 7906 C CA . GLU B 1 342 ? 20.406 -50.719 -27.25 1 97.81 342 GLU B CA 1
ATOM 7907 C C . GLU B 1 342 ? 20.328 -51.406 -25.891 1 97.81 342 GLU B C 1
ATOM 7909 O O . GLU B 1 342 ? 20.703 -52.562 -25.75 1 97.81 342 GLU B O 1
ATOM 7914 N N . PHE B 1 343 ? 19.922 -50.75 -24.938 1 98.31 343 PHE B N 1
ATOM 7915 C CA . PHE B 1 343 ? 19.719 -51.375 -23.625 1 98.31 343 PHE B CA 1
ATOM 7916 C C . PHE B 1 343 ? 18.672 -52.469 -23.703 1 98.31 343 PHE B C 1
ATOM 7918 O O . PHE B 1 343 ? 18.875 -53.562 -23.203 1 98.31 343 PHE B O 1
ATOM 7925 N N . LEU B 1 344 ? 17.469 -52.094 -24.328 1 98.81 344 LEU B N 1
ATOM 7926 C CA . LEU B 1 344 ? 16.344 -53 -24.375 1 98.81 344 LEU B CA 1
ATOM 7927 C C . LEU B 1 344 ? 16.734 -54.312 -25.062 1 98.81 344 LEU B C 1
ATOM 7929 O O . LEU B 1 344 ? 16.422 -55.406 -24.562 1 98.81 344 LEU B O 1
ATOM 7933 N N . ILE B 1 345 ? 17.469 -54.281 -26.172 1 97.5 345 ILE B N 1
ATOM 7934 C CA . ILE B 1 345 ? 17.797 -55.5 -26.906 1 97.5 345 ILE B CA 1
ATOM 7935 C C . ILE B 1 345 ? 18.859 -56.281 -26.156 1 97.5 345 ILE B C 1
ATOM 7937 O O . ILE B 1 345 ? 18.969 -57.5 -26.297 1 97.5 345 ILE B O 1
ATOM 7941 N N . SER B 1 346 ? 19.656 -55.531 -25.344 1 98 346 SER B N 1
ATOM 7942 C CA . SER B 1 346 ? 20.672 -56.219 -24.547 1 98 346 SER B CA 1
ATOM 7943 C C . SER B 1 346 ? 20.062 -56.906 -23.328 1 98 346 SER B C 1
ATOM 7945 O O . SER B 1 346 ? 20.641 -57.812 -22.75 1 98 346 SER B O 1
ATOM 7947 N N . ARG B 1 347 ? 18.891 -56.469 -22.953 1 98.38 347 ARG B N 1
ATOM 7948 C CA . ARG B 1 347 ? 18.25 -56.906 -21.703 1 98.38 347 ARG B CA 1
ATOM 7949 C C . ARG B 1 347 ? 17.391 -58.125 -21.938 1 98.38 347 ARG B C 1
ATOM 7951 O O . ARG B 1 347 ? 17.125 -58.906 -21 1 98.38 347 ARG B O 1
ATOM 7958 N N . VAL B 1 348 ? 16.938 -58.406 -23.125 1 98.44 348 VAL B N 1
ATOM 7959 C CA . VAL B 1 348 ? 16.016 -59.531 -23.406 1 98.44 348 VAL B CA 1
ATOM 7960 C C . VAL B 1 348 ? 16.812 -60.844 -23.5 1 98.44 348 VAL B C 1
ATOM 7962 O O . VAL B 1 348 ? 18.016 -60.812 -23.75 1 98.44 348 VAL B O 1
ATOM 7965 N N . THR B 1 349 ? 16.156 -61.906 -23.25 1 97.94 349 THR B N 1
ATOM 7966 C CA . THR B 1 349 ? 16.703 -63.219 -23.438 1 97.94 349 THR B CA 1
ATOM 7967 C C . THR B 1 349 ? 15.945 -64 -24.531 1 97.94 349 THR B C 1
ATOM 7969 O O . THR B 1 349 ? 14.711 -64 -24.547 1 97.94 349 THR B O 1
ATOM 7972 N N . TRP B 1 350 ? 16.672 -64.625 -25.406 1 97.56 350 TRP B N 1
ATOM 7973 C CA . TRP B 1 350 ? 16.094 -65.375 -26.516 1 97.56 350 TRP B CA 1
ATOM 7974 C C . TRP B 1 350 ? 15.906 -66.812 -26.156 1 97.56 350 TRP B C 1
ATOM 7976 O O . TRP B 1 350 ? 16.844 -67.5 -25.719 1 97.56 350 TRP B O 1
ATOM 7986 N N . ASN B 1 351 ? 14.688 -67.25 -26.25 1 97.25 351 ASN B N 1
ATOM 7987 C CA . ASN B 1 351 ? 14.406 -68.688 -26.109 1 97.25 351 ASN B CA 1
ATOM 7988 C C . ASN B 1 351 ? 14.492 -69.375 -27.453 1 97.25 351 ASN B C 1
ATOM 7990 O O . ASN B 1 351 ? 13.633 -69.188 -28.312 1 97.25 351 ASN B O 1
ATOM 7994 N N . THR B 1 352 ? 15.438 -70.25 -27.641 1 95 352 THR B N 1
ATOM 7995 C CA . THR B 1 352 ? 15.742 -70.938 -28.906 1 95 352 THR B CA 1
ATOM 7996 C C . THR B 1 352 ? 14.633 -71.875 -29.312 1 95 352 THR B C 1
ATOM 7998 O O . THR B 1 352 ? 14.438 -72.188 -30.5 1 95 352 THR B O 1
ATOM 8001 N N . THR B 1 353 ? 13.992 -72.375 -28.359 1 96.31 353 THR B N 1
ATOM 8002 C CA . THR B 1 353 ? 12.953 -73.375 -28.641 1 96.31 353 THR B CA 1
ATOM 8003 C C . THR B 1 353 ? 11.703 -72.688 -29.203 1 96.31 353 THR B C 1
ATOM 8005 O O . THR B 1 353 ? 11.148 -73.188 -30.203 1 96.31 353 THR B O 1
ATOM 8008 N N . THR B 1 354 ? 11.312 -71.562 -28.688 1 95.44 354 THR B N 1
ATOM 8009 C CA . THR B 1 354 ? 10.086 -70.875 -29.109 1 95.44 354 THR B CA 1
ATOM 8010 C C . THR B 1 354 ? 10.383 -69.75 -30.125 1 95.44 354 THR B C 1
ATOM 8012 O O . THR B 1 354 ? 9.477 -69.25 -30.797 1 95.44 354 THR B O 1
ATOM 8015 N N . ASP B 1 355 ? 11.641 -69.375 -30.219 1 97.31 355 ASP B N 1
ATOM 8016 C CA . ASP B 1 355 ? 12.102 -68.312 -31.062 1 97.31 355 ASP B CA 1
ATOM 8017 C C . ASP B 1 355 ? 11.461 -67 -30.656 1 97.31 355 ASP B C 1
ATOM 8019 O O . ASP B 1 355 ? 11.078 -66.188 -31.516 1 97.31 355 ASP B O 1
ATOM 8023 N N . LEU B 1 356 ? 11.18 -66.812 -29.375 1 98.06 356 LEU B N 1
ATOM 8024 C CA . LEU B 1 356 ? 10.633 -65.562 -28.797 1 98.06 356 LEU B CA 1
ATOM 8025 C C . LEU B 1 356 ? 11.617 -64.938 -27.812 1 98.06 356 LEU B C 1
ATOM 8027 O O . LEU B 1 356 ? 12.453 -65.688 -27.234 1 98.06 356 LEU B O 1
ATOM 8031 N N . TYR B 1 357 ? 11.57 -63.688 -27.719 1 98.5 357 TYR B N 1
ATOM 8032 C CA . TYR B 1 357 ? 12.383 -62.969 -26.75 1 98.5 357 TYR B CA 1
ATOM 8033 C C . TYR B 1 357 ? 11.594 -62.688 -25.469 1 98.5 357 TYR B C 1
ATOM 8035 O O . TYR B 1 357 ? 10.398 -62.406 -25.516 1 98.5 357 TYR B O 1
ATOM 8043 N N . HIS B 1 358 ? 12.219 -62.875 -24.312 1 98.56 358 HIS B N 1
ATOM 8044 C CA . HIS B 1 358 ? 11.617 -62.75 -22.984 1 98.56 358 HIS B CA 1
ATOM 8045 C C . HIS B 1 358 ? 12.32 -61.656 -22.172 1 98.56 358 HIS B C 1
ATOM 8047 O O . HIS B 1 358 ? 13.492 -61.375 -22.406 1 98.56 358 HIS B O 1
ATOM 8053 N N . VAL B 1 359 ? 11.609 -60.969 -21.344 1 98.5 359 VAL B N 1
ATOM 8054 C CA . VAL B 1 359 ? 12.172 -60.062 -20.344 1 98.5 359 VAL B CA 1
ATOM 8055 C C . VAL B 1 359 ? 12 -60.656 -18.953 1 98.5 359 VAL B C 1
ATOM 8057 O O . VAL B 1 359 ? 10.891 -60.688 -18.422 1 98.5 359 VAL B O 1
ATOM 8060 N N . GLU B 1 360 ? 13.086 -61.031 -18.359 1 98.25 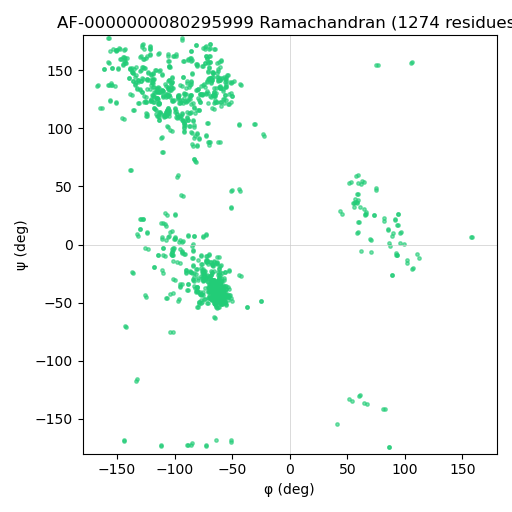360 GLU B N 1
ATOM 8061 C CA . GLU B 1 360 ? 13.023 -61.812 -17.125 1 98.25 360 GLU B CA 1
ATOM 8062 C C . GLU B 1 360 ? 13.367 -60.969 -15.914 1 98.25 360 GLU B C 1
ATOM 8064 O O . GLU B 1 360 ? 14.047 -59.938 -16.031 1 98.25 360 GLU B O 1
ATOM 8069 N N . ASN B 1 361 ? 12.82 -61.406 -14.758 1 97.94 361 ASN B N 1
ATOM 8070 C CA . ASN B 1 361 ? 13.148 -60.812 -13.461 1 97.94 361 ASN B CA 1
ATOM 8071 C C . ASN B 1 361 ? 12.852 -59.312 -13.422 1 97.94 361 ASN B C 1
ATOM 8073 O O . ASN B 1 361 ? 13.742 -58.531 -13.141 1 97.94 361 ASN B O 1
ATOM 8077 N N . VAL B 1 362 ? 11.586 -59.031 -13.664 1 98.38 362 VAL B N 1
ATOM 8078 C CA . VAL B 1 362 ? 11.18 -57.625 -13.734 1 98.38 362 VAL B CA 1
ATOM 8079 C C . VAL B 1 362 ? 10.008 -57.375 -12.789 1 98.38 362 VAL B C 1
ATOM 8081 O O . VAL B 1 362 ? 9.508 -58.281 -12.148 1 98.38 362 VAL B O 1
ATOM 8084 N N . MET B 1 363 ? 9.703 -56.125 -12.578 1 97.69 363 MET B N 1
ATOM 8085 C CA . MET B 1 363 ? 8.531 -55.625 -11.875 1 97.69 363 MET B CA 1
ATOM 8086 C C . MET B 1 363 ? 7.758 -54.625 -12.742 1 97.69 363 MET B C 1
ATOM 8088 O O . MET B 1 363 ? 8.336 -53.719 -13.312 1 97.69 363 MET B O 1
ATOM 8092 N N . GLY B 1 364 ? 6.449 -54.906 -12.969 1 97.19 364 GLY B N 1
ATOM 8093 C CA . GLY B 1 364 ? 5.621 -54 -13.758 1 97.19 364 GLY B CA 1
ATOM 8094 C C . GLY B 1 364 ? 5.004 -52.875 -12.945 1 97.19 364 GLY B C 1
ATOM 8095 O O . GLY B 1 364 ? 5.344 -52.719 -11.773 1 97.19 364 GLY B O 1
ATOM 8096 N N . PRO B 1 365 ? 4.105 -52.094 -13.547 1 96.38 365 PRO B N 1
ATOM 8097 C CA . PRO B 1 365 ? 3.461 -50.969 -12.867 1 96.38 365 PRO B CA 1
ATOM 8098 C C . PRO B 1 365 ? 2.734 -51.375 -11.594 1 96.38 365 PRO B C 1
ATOM 8100 O O . PRO B 1 365 ? 2.602 -50.594 -10.664 1 96.38 365 PRO B O 1
ATOM 8103 N N . ASP B 1 366 ? 2.254 -52.562 -11.492 1 93.31 366 ASP B N 1
ATOM 8104 C CA . ASP B 1 366 ? 1.511 -53 -10.32 1 93.31 366 ASP B CA 1
ATOM 8105 C C . ASP B 1 366 ? 2.391 -52.969 -9.07 1 93.31 366 ASP B C 1
ATOM 8107 O O . ASP B 1 366 ? 1.916 -52.688 -7.977 1 93.31 366 ASP B O 1
ATOM 8111 N N . GLU B 1 367 ? 3.635 -53.281 -9.07 1 91.75 367 GLU B N 1
ATOM 8112 C CA . GLU B 1 367 ? 4.684 -53.156 -8.055 1 91.75 367 GLU B CA 1
ATOM 8113 C C . GLU B 1 367 ? 4.469 -54.125 -6.914 1 91.75 367 GLU B C 1
ATOM 8115 O O . GLU B 1 367 ? 5.273 -54.188 -5.98 1 91.75 367 GLU B O 1
ATOM 8120 N N . ASP B 1 368 ? 3.375 -54.812 -6.906 1 94.31 368 ASP B N 1
ATOM 8121 C CA . ASP B 1 368 ? 3.133 -55.781 -5.836 1 94.31 368 ASP B CA 1
ATOM 8122 C C . ASP B 1 368 ? 3.775 -57.125 -6.156 1 94.31 368 ASP B C 1
ATOM 8124 O O . ASP B 1 368 ? 3.854 -58 -5.297 1 94.31 368 ASP B O 1
ATOM 8128 N N . HIS B 1 369 ? 4.23 -57.312 -7.367 1 95.69 369 HIS B N 1
ATOM 8129 C CA . HIS B 1 369 ? 4.848 -58.562 -7.801 1 95.69 369 HIS B CA 1
ATOM 8130 C C . HIS B 1 369 ? 6.246 -58.312 -8.367 1 95.69 369 HIS B C 1
ATOM 8132 O O . HIS B 1 369 ? 6.391 -57.75 -9.453 1 95.69 369 HIS B O 1
ATOM 8138 N N . ASN B 1 370 ? 7.234 -58.781 -7.625 1 96 370 ASN B N 1
ATOM 8139 C CA . ASN B 1 370 ? 8.633 -58.625 -8.023 1 96 370 ASN B CA 1
ATOM 8140 C C . ASN B 1 370 ? 9.203 -59.969 -8.523 1 96 370 ASN B C 1
ATOM 8142 O O . ASN B 1 370 ? 8.562 -61 -8.398 1 96 370 ASN B O 1
ATOM 8146 N N . HIS B 1 371 ? 10.297 -59.938 -9.227 1 97.06 371 HIS B N 1
ATOM 8147 C CA . HIS B 1 371 ? 11.031 -61.094 -9.711 1 97.06 371 HIS B CA 1
ATOM 8148 C C . HIS B 1 371 ? 10.156 -61.969 -10.609 1 97.06 371 HIS B C 1
ATOM 8150 O O . HIS B 1 371 ? 10.18 -63.188 -10.508 1 97.06 371 HIS B O 1
ATOM 8156 N N . VAL B 1 372 ? 9.352 -61.25 -11.383 1 97.5 372 VAL B N 1
ATOM 8157 C CA . VAL B 1 372 ? 8.508 -62.031 -12.297 1 97.5 372 VAL B CA 1
ATOM 8158 C C . VAL B 1 372 ? 9.117 -62 -13.703 1 97.5 372 VAL B C 1
ATOM 8160 O O . VAL B 1 372 ? 9.992 -61.188 -13.984 1 97.5 372 VAL B O 1
ATOM 8163 N N . ASN B 1 373 ? 8.68 -62.938 -14.516 1 97.94 373 ASN B N 1
ATOM 8164 C CA . ASN B 1 373 ? 9.07 -62.938 -15.922 1 97.94 373 ASN B CA 1
ATOM 8165 C C . ASN B 1 373 ? 7.934 -62.5 -16.828 1 97.94 373 ASN B C 1
ATOM 8167 O O . ASN B 1 373 ? 6.77 -62.812 -16.562 1 97.94 373 ASN B O 1
ATOM 8171 N N . ASP B 1 374 ? 8.289 -61.75 -17.797 1 98.25 374 ASP B N 1
ATOM 8172 C CA . ASP B 1 374 ? 7.387 -61.406 -18.891 1 98.25 374 ASP B CA 1
ATOM 8173 C C . ASP B 1 374 ? 6.145 -60.688 -18.375 1 98.25 374 ASP B C 1
ATOM 8175 O O . ASP B 1 374 ? 5.02 -61.094 -18.656 1 98.25 374 ASP B O 1
ATOM 8179 N N . ASN B 1 375 ? 6.395 -59.625 -17.594 1 98.38 375 ASN B N 1
ATOM 8180 C CA . ASN B 1 375 ? 5.285 -58.719 -17.312 1 98.38 375 ASN B CA 1
ATOM 8181 C C . ASN B 1 375 ? 4.68 -58.156 -18.594 1 98.38 375 ASN B C 1
ATOM 8183 O O . ASN B 1 375 ? 5.402 -57.656 -19.469 1 98.38 375 ASN B O 1
ATOM 8187 N N . ALA B 1 376 ? 3.371 -58.188 -18.703 1 98.31 376 ALA B N 1
ATOM 8188 C CA . ALA B 1 376 ? 2.678 -57.844 -19.938 1 98.31 376 ALA B CA 1
ATOM 8189 C C . ALA B 1 376 ? 2.973 -56.406 -20.344 1 98.31 376 ALA B C 1
ATOM 8191 O O . ALA B 1 376 ? 3.285 -56.125 -21.516 1 98.31 376 ALA B O 1
ATOM 8192 N N . TYR B 1 377 ? 2.863 -55.438 -19.422 1 98.44 377 TYR B N 1
ATOM 8193 C CA . TYR B 1 377 ? 3.113 -54.031 -19.734 1 98.44 377 TYR B CA 1
ATOM 8194 C C . TYR B 1 377 ? 4.551 -53.844 -20.203 1 98.44 377 TYR B C 1
ATOM 8196 O O . TYR B 1 377 ? 4.789 -53.188 -21.219 1 98.44 377 TYR B O 1
ATOM 8204 N N . THR B 1 378 ? 5.512 -54.375 -19.453 1 98.75 378 THR B N 1
ATOM 8205 C CA . THR B 1 378 ? 6.93 -54.188 -19.75 1 98.75 378 THR B CA 1
ATOM 8206 C C . THR B 1 378 ? 7.262 -54.75 -21.141 1 98.75 378 THR B C 1
ATOM 8208 O O . THR B 1 378 ? 7.91 -54.062 -21.938 1 98.75 378 THR B O 1
ATOM 8211 N N . ASN B 1 379 ? 6.762 -55.938 -21.438 1 98.81 379 ASN B N 1
ATOM 8212 C CA . ASN B 1 379 ? 7.055 -56.531 -22.734 1 98.81 379 ASN B CA 1
ATOM 8213 C C . ASN B 1 379 ? 6.477 -55.719 -23.891 1 98.81 379 ASN B C 1
ATOM 8215 O O . ASN B 1 379 ? 7.145 -55.5 -24.891 1 98.81 379 ASN B O 1
ATOM 8219 N N . VAL B 1 380 ? 5.23 -55.281 -23.672 1 98.62 380 VAL B N 1
ATOM 8220 C CA . VAL B 1 380 ? 4.602 -54.5 -24.734 1 98.62 380 VAL B CA 1
ATOM 8221 C C . VAL B 1 380 ? 5.309 -53.156 -24.875 1 98.62 380 VAL B C 1
ATOM 8223 O O . VAL B 1 380 ? 5.508 -52.656 -25.984 1 98.62 380 VAL B O 1
ATOM 8226 N N . ALA B 1 381 ? 5.695 -52.531 -23.766 1 98.69 381 ALA B N 1
ATOM 8227 C CA . ALA B 1 381 ? 6.426 -51.281 -23.812 1 98.69 381 ALA B CA 1
ATOM 8228 C C . ALA B 1 381 ? 7.75 -51.438 -24.547 1 98.69 381 ALA B C 1
ATOM 8230 O O . ALA B 1 381 ? 8.109 -50.594 -25.375 1 98.69 381 ALA B O 1
ATOM 8231 N N . PHE B 1 382 ? 8.484 -52.531 -24.25 1 98.81 382 PHE B N 1
ATOM 8232 C CA . PHE B 1 382 ? 9.727 -52.812 -24.953 1 98.81 382 PHE B CA 1
ATOM 8233 C C . PHE B 1 382 ? 9.484 -52.938 -26.453 1 98.81 382 PHE B C 1
ATOM 8235 O O . PHE B 1 382 ? 10.195 -52.312 -27.25 1 98.81 382 PHE B O 1
ATOM 8242 N N . LYS B 1 383 ? 8.461 -53.719 -26.812 1 98.62 383 LYS B N 1
ATOM 8243 C CA . LYS B 1 383 ? 8.117 -53.906 -28.219 1 98.62 383 LYS B CA 1
ATOM 8244 C C . LYS B 1 383 ? 7.867 -52.594 -28.922 1 98.62 383 LYS B C 1
ATOM 8246 O O . LYS B 1 383 ? 8.469 -52.312 -29.953 1 98.62 383 LYS B O 1
ATOM 8251 N N . LYS B 1 384 ? 7.004 -51.781 -28.328 1 98.19 384 LYS B N 1
ATOM 8252 C CA . LYS B 1 384 ? 6.598 -50.531 -28.953 1 98.19 384 LYS B CA 1
ATOM 8253 C C . LYS B 1 384 ? 7.766 -49.562 -29.031 1 98.19 384 LYS B C 1
ATOM 8255 O O . LYS B 1 384 ? 7.918 -48.844 -30.016 1 98.19 384 LYS B O 1
ATOM 8260 N N . ALA B 1 385 ? 8.555 -49.531 -27.969 1 98.62 385 ALA B N 1
ATOM 8261 C CA . ALA B 1 385 ? 9.719 -48.625 -27.969 1 98.62 385 ALA B CA 1
ATOM 8262 C C . ALA B 1 385 ? 10.711 -49 -29.062 1 98.62 385 ALA B C 1
ATOM 8264 O O . ALA B 1 385 ? 11.234 -48.125 -29.766 1 98.62 385 ALA B O 1
ATOM 8265 N N . LEU B 1 386 ? 10.961 -50.312 -29.234 1 98.31 386 LEU B N 1
ATOM 8266 C CA . LEU B 1 386 ? 11.883 -50.781 -30.25 1 98.31 386 LEU B CA 1
ATOM 8267 C C . LEU B 1 386 ? 11.328 -50.5 -31.656 1 98.31 386 LEU B C 1
ATOM 8269 O O . LEU B 1 386 ? 12.086 -50.156 -32.562 1 98.31 386 LEU B O 1
ATOM 8273 N N . GLU B 1 387 ? 10.023 -50.688 -31.828 1 97.12 387 GLU B N 1
ATOM 8274 C CA . GLU B 1 387 ? 9.398 -50.375 -33.094 1 97.12 387 GLU B CA 1
ATOM 8275 C C . GLU B 1 387 ? 9.594 -48.875 -33.469 1 97.12 387 GLU B C 1
ATOM 8277 O O . GLU B 1 387 ? 9.961 -48.562 -34.594 1 97.12 387 GLU B O 1
ATOM 8282 N N . PHE B 1 388 ? 9.391 -48.031 -32.5 1 96.94 388 PHE B N 1
ATOM 8283 C CA . PHE B 1 388 ? 9.516 -46.625 -32.781 1 96.94 388 PHE B CA 1
ATOM 8284 C C . PHE B 1 388 ? 10.969 -46.219 -33.031 1 96.94 388 PHE B C 1
ATOM 8286 O O . PHE B 1 388 ? 11.258 -45.438 -33.938 1 96.94 388 PHE B O 1
ATOM 8293 N N . ALA B 1 389 ? 11.859 -46.75 -32.156 1 96.88 389 ALA B N 1
ATOM 8294 C CA . ALA B 1 389 ? 13.281 -46.469 -32.375 1 96.88 389 ALA B CA 1
ATOM 8295 C C . ALA B 1 389 ? 13.703 -46.875 -33.781 1 96.88 389 ALA B C 1
ATOM 8297 O O . ALA B 1 389 ? 14.508 -46.188 -34.406 1 96.88 389 ALA B O 1
ATOM 8298 N N . SER B 1 390 ? 13.141 -47.938 -34.281 1 95.19 390 SER B N 1
ATOM 8299 C CA . SER B 1 390 ? 13.445 -48.406 -35.625 1 95.19 390 SER B CA 1
ATOM 8300 C C . SER B 1 390 ? 12.938 -47.438 -36.688 1 95.19 390 SER B C 1
ATOM 8302 O O . SER B 1 390 ? 13.633 -47.156 -37.656 1 95.19 390 SER B O 1
ATOM 8304 N N . ILE B 1 391 ? 11.727 -46.969 -36.469 1 92.06 391 ILE B N 1
ATOM 8305 C CA . ILE B 1 391 ? 11.164 -45.969 -37.375 1 92.06 391 ILE B CA 1
ATOM 8306 C C . ILE B 1 391 ? 12.055 -44.719 -37.406 1 92.06 391 ILE B C 1
ATOM 8308 O O . ILE B 1 391 ? 12.391 -44.219 -38.469 1 92.06 391 ILE B O 1
ATOM 8312 N N . VAL B 1 392 ? 12.5 -44.281 -36.25 1 93.31 392 VAL B N 1
ATOM 8313 C CA . VAL B 1 392 ? 13.305 -43.062 -36.125 1 93.31 392 VAL B CA 1
ATOM 8314 C C . VAL B 1 392 ? 14.656 -43.281 -36.812 1 93.31 392 VAL B C 1
ATOM 8316 O O . VAL B 1 392 ? 15.188 -42.375 -37.438 1 93.31 392 VAL B O 1
ATOM 8319 N N . SER B 1 393 ? 15.227 -44.438 -36.562 1 92.25 393 SER B N 1
ATOM 8320 C CA . SER B 1 393 ? 16.5 -44.781 -37.188 1 92.25 393 SER B CA 1
ATOM 8321 C C . SER B 1 393 ? 16.406 -44.656 -38.719 1 92.25 393 SER B C 1
ATOM 8323 O O . SER B 1 393 ? 17.312 -44.125 -39.344 1 92.25 393 SER B O 1
ATOM 8325 N N . SER B 1 394 ? 15.32 -45.125 -39.281 1 87.5 394 SER B N 1
ATOM 8326 C CA . SER B 1 394 ? 15.109 -45.062 -40.719 1 87.5 394 SER B CA 1
ATOM 8327 C C . SER B 1 394 ? 14.891 -43.625 -41.188 1 87.5 394 SER B C 1
ATOM 8329 O O . SER B 1 394 ? 15.344 -43.25 -42.281 1 87.5 394 SER B O 1
ATOM 8331 N N . LEU B 1 395 ? 14.188 -42.844 -40.406 1 87.19 395 LEU B N 1
ATOM 8332 C CA . LEU B 1 395 ? 13.82 -41.469 -40.781 1 87.19 395 LEU B CA 1
ATOM 8333 C C . LEU B 1 395 ? 15.016 -40.531 -40.656 1 87.19 395 LEU B C 1
ATOM 8335 O O . LEU B 1 395 ? 15.227 -39.656 -41.5 1 87.19 395 LEU B O 1
ATOM 8339 N N . CYS B 1 396 ? 15.75 -40.688 -39.562 1 89.25 396 CYS B N 1
ATOM 8340 C CA . CYS B 1 396 ? 16.781 -39.719 -39.25 1 89.25 396 CYS B CA 1
ATOM 8341 C C . CYS B 1 396 ? 18.125 -40.125 -39.781 1 89.25 396 CYS B C 1
ATOM 8343 O O . CYS B 1 396 ? 18.969 -39.281 -40.125 1 89.25 396 CYS B O 1
ATOM 8345 N N . TRP B 1 397 ? 18.5 -41.344 -39.844 1 82.38 397 TRP B N 1
ATOM 8346 C CA . TRP B 1 397 ? 19.875 -41.719 -40.156 1 82.38 397 TRP B CA 1
ATOM 8347 C C . TRP B 1 397 ? 19.922 -42.812 -41.25 1 82.38 397 TRP B C 1
ATOM 8349 O O . TRP B 1 397 ? 21.016 -43.25 -41.625 1 82.38 397 TRP B O 1
ATOM 8359 N N . ASN B 1 398 ? 18.984 -43.188 -41.844 1 74.62 398 ASN B N 1
ATOM 8360 C CA . ASN B 1 398 ? 18.922 -44.188 -42.875 1 74.62 398 ASN B CA 1
ATOM 8361 C C . ASN B 1 398 ? 19.734 -45.438 -42.5 1 74.62 398 ASN B C 1
ATOM 8363 O O . ASN B 1 398 ? 20.438 -46 -43.344 1 74.62 398 ASN B O 1
ATOM 8367 N N . GLN B 1 399 ? 19.859 -45.625 -41.219 1 71.38 399 GLN B N 1
ATOM 8368 C CA . GLN B 1 399 ? 20.609 -46.812 -40.781 1 71.38 399 GLN B CA 1
ATOM 8369 C C . GLN B 1 399 ? 19.703 -48.062 -40.719 1 71.38 399 GLN B C 1
ATOM 8371 O O . GLN B 1 399 ? 19.172 -48.406 -39.656 1 71.38 399 GLN B O 1
ATOM 8376 N N . THR B 1 400 ? 19.688 -48.844 -41.719 1 72.06 400 THR B N 1
ATOM 8377 C CA . THR B 1 400 ? 18.75 -49.938 -41.875 1 72.06 400 THR B CA 1
ATOM 8378 C C . THR B 1 400 ? 19.219 -51.188 -41.125 1 72.06 400 THR B C 1
ATOM 8380 O O . THR B 1 400 ? 18.406 -51.969 -40.625 1 72.06 400 THR B O 1
ATOM 8383 N N . GLU B 1 401 ? 20.469 -51.344 -40.969 1 76.81 401 GLU B N 1
ATOM 8384 C CA . GLU B 1 401 ? 20.953 -52.562 -40.375 1 76.81 401 GLU B CA 1
ATOM 8385 C C . GLU B 1 401 ? 20.625 -52.594 -38.875 1 76.81 401 GLU B C 1
ATOM 8387 O O . GLU B 1 401 ? 20.156 -53.594 -38.344 1 76.81 401 GLU B O 1
ATOM 8392 N N . GLN B 1 402 ? 20.938 -51.562 -38.156 1 79.31 402 GLN B N 1
ATOM 8393 C CA . GLN B 1 402 ? 20.641 -51.5 -36.719 1 79.31 402 GLN B CA 1
ATOM 8394 C C . GLN B 1 402 ? 19.141 -51.625 -36.469 1 79.31 402 GLN B C 1
ATOM 8396 O O . GLN B 1 402 ? 18.734 -52.281 -35.5 1 79.31 402 GLN B O 1
ATOM 8401 N N . SER B 1 403 ? 18.422 -51.125 -37.281 1 86.06 403 SER B N 1
ATOM 8402 C CA . SER B 1 403 ? 16.969 -51.156 -37.156 1 86.06 403 SER B CA 1
ATOM 8403 C C . SER B 1 403 ? 16.406 -52.562 -37.344 1 86.06 403 SER B C 1
ATOM 8405 O O . SER B 1 403 ? 15.398 -52.906 -36.719 1 86.06 403 SER B O 1
ATOM 8407 N N . LYS B 1 404 ? 17.094 -53.312 -38.062 1 90.44 404 LYS B N 1
ATOM 8408 C CA . LYS B 1 404 ? 16.609 -54.656 -38.344 1 90.44 404 LYS B CA 1
ATOM 8409 C C . LYS B 1 404 ? 16.656 -55.5 -37.062 1 90.44 404 LYS B C 1
ATOM 8411 O O . LYS B 1 404 ? 15.734 -56.281 -36.812 1 90.44 404 LYS B O 1
ATOM 8416 N N . ALA B 1 405 ? 17.734 -55.375 -36.344 1 92 405 ALA B N 1
ATOM 8417 C CA . ALA B 1 405 ? 17.875 -56.125 -35.094 1 92 405 ALA B CA 1
ATOM 8418 C C . ALA B 1 405 ? 16.781 -55.75 -34.094 1 92 405 ALA B C 1
ATOM 8420 O O . ALA B 1 405 ? 16.219 -56.594 -33.438 1 92 405 ALA B O 1
ATOM 8421 N N . TRP B 1 406 ? 16.516 -54.438 -34 1 96.25 406 TRP B N 1
ATOM 8422 C CA . TRP B 1 406 ? 15.492 -53.938 -33.094 1 96.25 406 TRP B CA 1
ATOM 8423 C C . TRP B 1 406 ? 14.117 -54.469 -33.5 1 96.25 406 TRP B C 1
ATOM 8425 O O . TRP B 1 406 ? 13.344 -54.938 -32.656 1 96.25 406 TRP B O 1
ATOM 8435 N N . LEU B 1 407 ? 13.852 -54.438 -34.75 1 95.5 407 LEU B N 1
ATOM 8436 C CA . LEU B 1 407 ? 12.555 -54.875 -35.281 1 95.5 407 LEU B CA 1
ATOM 8437 C C . LEU B 1 407 ? 12.375 -56.375 -35.062 1 95.5 407 LEU B C 1
ATOM 8439 O O . LEU B 1 407 ? 11.266 -56.844 -34.812 1 95.5 407 LEU B O 1
ATOM 8443 N N . ASN B 1 408 ? 13.469 -57.094 -35.25 1 96.12 408 ASN B N 1
ATOM 8444 C CA . ASN B 1 408 ? 13.398 -58.562 -35.031 1 96.12 408 ASN B CA 1
ATOM 8445 C C . ASN B 1 408 ? 12.984 -58.875 -33.594 1 96.12 408 ASN B C 1
ATOM 8447 O O . ASN B 1 408 ? 12.109 -59.719 -33.375 1 96.12 408 ASN B O 1
ATOM 8451 N N . VAL B 1 409 ? 13.625 -58.188 -32.688 1 97.56 409 VAL B N 1
ATOM 8452 C CA . VAL B 1 409 ? 13.297 -58.438 -31.266 1 97.56 409 VAL B CA 1
ATOM 8453 C C . VAL B 1 409 ? 11.859 -57.969 -31 1 97.56 409 VAL B C 1
ATOM 8455 O O . VAL B 1 409 ? 11.109 -58.656 -30.297 1 97.56 409 VAL B O 1
ATOM 8458 N N . ALA B 1 410 ? 11.445 -56.844 -31.547 1 97.88 410 ALA B N 1
ATOM 8459 C CA . ALA B 1 410 ? 10.094 -56.312 -31.359 1 97.88 410 ALA B CA 1
ATOM 8460 C C . ALA B 1 410 ? 9.047 -57.312 -31.875 1 97.88 410 ALA B C 1
ATOM 8462 O O . ALA B 1 410 ? 8.062 -57.594 -31.188 1 97.88 410 ALA B O 1
ATOM 8463 N N . GLN B 1 411 ? 9.25 -57.875 -33.031 1 96.88 411 GLN B N 1
ATOM 8464 C CA . GLN B 1 411 ? 8.289 -58.781 -33.688 1 96.88 411 GLN B CA 1
ATOM 8465 C C . GLN B 1 411 ? 8.203 -60.125 -33 1 96.88 411 GLN B C 1
ATOM 8467 O O . GLN B 1 411 ? 7.152 -60.75 -33 1 96.88 411 GLN B O 1
ATOM 8472 N N . LYS B 1 412 ? 9.32 -60.469 -32.344 1 98.06 412 LYS B N 1
ATOM 8473 C CA . LYS B 1 412 ? 9.359 -61.781 -31.688 1 98.06 412 LYS B CA 1
ATOM 8474 C C . LYS B 1 412 ? 9.281 -61.656 -30.172 1 98.06 412 LYS B C 1
ATOM 8476 O O . LYS B 1 412 ? 9.648 -62.562 -29.438 1 98.06 412 LYS B O 1
ATOM 8481 N N . MET B 1 413 ? 8.875 -60.5 -29.688 1 98.44 413 MET B N 1
ATOM 8482 C CA . MET B 1 413 ? 8.695 -60.281 -28.25 1 98.44 413 MET B CA 1
ATOM 8483 C C . MET B 1 413 ? 7.566 -61.188 -27.719 1 98.44 413 MET B C 1
ATOM 8485 O O . MET B 1 413 ? 6.484 -61.219 -28.297 1 98.44 413 MET B O 1
ATOM 8489 N N . PHE B 1 414 ? 7.855 -61.875 -26.656 1 98.25 414 PHE B N 1
ATOM 8490 C CA . PHE B 1 414 ? 6.789 -62.656 -26.031 1 98.25 414 PHE B CA 1
ATOM 8491 C C . PHE B 1 414 ? 5.777 -61.75 -25.359 1 98.25 414 PHE B C 1
ATOM 8493 O O . PHE B 1 414 ? 6.141 -60.906 -24.516 1 98.25 414 PHE B O 1
ATOM 8500 N N . LEU B 1 415 ? 4.5 -61.844 -25.766 1 97.31 415 LEU B N 1
ATOM 8501 C CA . LEU B 1 415 ? 3.396 -61.125 -25.125 1 97.31 415 LEU B CA 1
ATOM 8502 C C . LEU B 1 415 ? 2.467 -62.094 -24.406 1 97.31 415 LEU B C 1
ATOM 8504 O O . LEU B 1 415 ? 1.815 -62.938 -25.047 1 97.31 415 LEU B O 1
ATOM 8508 N N . PRO B 1 416 ? 2.463 -62 -23.078 1 96.5 416 PRO B N 1
ATOM 8509 C CA . PRO B 1 416 ? 1.594 -62.938 -22.344 1 96.5 416 PRO B CA 1
ATOM 8510 C C . PRO B 1 416 ? 0.139 -62.844 -22.812 1 96.5 416 PRO B C 1
ATOM 8512 O O . PRO B 1 416 ? -0.437 -61.781 -22.891 1 96.5 416 PRO B O 1
ATOM 8515 N N . TYR B 1 417 ? -0.455 -63.969 -23.141 1 96.88 417 TYR B N 1
ATOM 8516 C CA . TYR B 1 417 ? -1.836 -64.125 -23.594 1 96.88 417 TYR B CA 1
ATOM 8517 C C . TYR B 1 417 ? -2.416 -65.438 -23.25 1 96.88 417 TYR B C 1
ATOM 8519 O O . TYR B 1 417 ? -1.817 -66.5 -23.562 1 96.88 417 TYR B O 1
ATOM 8527 N N . ASN B 1 418 ? -3.471 -65.438 -22.531 1 96.81 418 ASN B N 1
ATOM 8528 C CA . ASN B 1 418 ? -4.207 -66.688 -22.234 1 96.81 418 ASN B CA 1
ATOM 8529 C C . ASN B 1 418 ? -5.301 -66.938 -23.266 1 96.81 418 ASN B C 1
ATOM 8531 O O . ASN B 1 418 ? -6.371 -66.312 -23.203 1 96.81 418 ASN B O 1
ATOM 8535 N N . LYS B 1 419 ? -5.102 -67.812 -24.125 1 95.69 419 LYS B N 1
ATOM 8536 C CA . LYS B 1 419 ? -6.02 -68.062 -25.234 1 95.69 419 LYS B CA 1
ATOM 8537 C C . LYS B 1 419 ? -7.344 -68.625 -24.734 1 95.69 419 LYS B C 1
ATOM 8539 O O . LYS B 1 419 ? -8.406 -68.312 -25.25 1 95.69 419 LYS B O 1
ATOM 8544 N N . SER B 1 420 ? -7.254 -69.5 -23.781 1 96 420 SER B N 1
ATOM 8545 C CA . SER B 1 420 ? -8.445 -70.188 -23.281 1 96 420 SER B CA 1
ATOM 8546 C C . SER B 1 420 ? -9.414 -69.188 -22.641 1 96 420 SER B C 1
ATOM 8548 O O . SER B 1 420 ? -10.633 -69.312 -22.812 1 96 420 SER B O 1
ATOM 8550 N N . LYS B 1 421 ? -8.922 -68.188 -22.016 1 95.75 421 LYS B N 1
ATOM 8551 C CA . LYS B 1 421 ? -9.789 -67.188 -21.328 1 95.75 421 LYS B CA 1
ATOM 8552 C C . LYS B 1 421 ? -9.805 -65.875 -22.047 1 95.75 421 LYS B C 1
ATOM 8554 O O . LYS B 1 421 ? -10.539 -64.938 -21.656 1 95.75 421 LYS B O 1
ATOM 8559 N N . ASP B 1 422 ? -9 -65.625 -23 1 97.5 422 ASP B N 1
ATOM 8560 C CA . ASP B 1 422 ? -8.945 -64.438 -23.859 1 97.5 422 ASP B CA 1
ATOM 8561 C C . ASP B 1 422 ? -8.633 -63.188 -23.062 1 97.5 422 ASP B C 1
ATOM 8563 O O . ASP B 1 422 ? -9.383 -62.219 -23.094 1 97.5 422 ASP B O 1
ATOM 8567 N N . TYR B 1 423 ? -7.586 -63.219 -22.359 1 97.25 423 TYR B N 1
ATOM 8568 C CA . TYR B 1 423 ? -7.117 -62.031 -21.609 1 97.25 423 TYR B CA 1
ATOM 8569 C C . TYR B 1 423 ? -5.594 -62.031 -21.516 1 97.25 423 TYR B C 1
ATOM 8571 O O . TYR B 1 423 ? -4.938 -63 -21.891 1 97.25 423 TYR B O 1
ATOM 8579 N N . HIS B 1 424 ? -4.988 -60.969 -21.078 1 98.19 424 HIS B N 1
ATOM 8580 C CA . HIS B 1 424 ? -3.547 -60.844 -20.859 1 98.19 424 HIS B CA 1
ATOM 8581 C C . HIS B 1 424 ? -3.197 -61.031 -19.391 1 98.19 424 HIS B C 1
ATOM 8583 O O . HIS B 1 424 ? -3.508 -60.156 -18.562 1 98.19 424 HIS B O 1
ATOM 8589 N N . PRO B 1 425 ? -2.465 -62.125 -19.078 1 97.81 425 PRO B N 1
ATOM 8590 C CA . PRO B 1 425 ? -1.962 -62.25 -17.703 1 97.81 425 PRO B CA 1
ATOM 8591 C C . PRO B 1 425 ? -0.989 -61.125 -17.344 1 97.81 425 PRO B C 1
ATOM 8593 O O . PRO B 1 425 ? -0.207 -60.688 -18.188 1 97.81 425 PRO B O 1
ATOM 8596 N N . GLU B 1 426 ? -0.97 -60.719 -16.078 1 97.06 426 GLU B N 1
ATOM 8597 C CA . GLU B 1 426 ? -0.065 -59.688 -15.609 1 97.06 426 GLU B CA 1
ATOM 8598 C C . GLU B 1 426 ? 1.386 -60.031 -15.938 1 97.06 426 GLU B C 1
ATOM 8600 O O . GLU B 1 426 ? 2.184 -59.125 -16.25 1 97.06 426 GLU B O 1
ATOM 8605 N N . TYR B 1 427 ? 1.776 -61.219 -15.727 1 97.31 427 TYR B N 1
ATOM 8606 C CA . TYR B 1 427 ? 3.098 -61.781 -15.961 1 97.31 427 TYR B CA 1
ATOM 8607 C C . TYR B 1 427 ? 3.014 -63.312 -16.156 1 97.31 427 TYR B C 1
ATOM 8609 O O . TYR B 1 427 ? 1.95 -63.906 -15.977 1 97.31 427 TYR B O 1
ATOM 8617 N N . ALA B 1 428 ? 4.133 -63.844 -16.656 1 96 428 ALA B N 1
ATOM 8618 C CA . ALA B 1 428 ? 4.152 -65.312 -16.844 1 96 428 ALA B CA 1
ATOM 8619 C C . ALA B 1 428 ? 3.867 -66 -15.523 1 96 428 ALA B C 1
ATOM 8621 O O . ALA B 1 428 ? 4.559 -65.812 -14.531 1 96 428 ALA B O 1
ATOM 8622 N N . GLY B 1 429 ? 2.812 -66.812 -15.492 1 94.75 429 GLY B N 1
ATOM 8623 C CA . GLY B 1 429 ? 2.467 -67.562 -14.305 1 94.75 429 GLY B CA 1
ATOM 8624 C C . GLY B 1 429 ? 1.407 -66.875 -13.445 1 94.75 429 GLY B C 1
ATOM 8625 O O . GLY B 1 429 ? 1.023 -67.438 -12.398 1 94.75 429 GLY B O 1
ATOM 8626 N N . TYR B 1 430 ? 0.895 -65.688 -13.898 1 96.69 430 TYR B N 1
ATOM 8627 C CA . TYR B 1 430 ? -0.136 -65 -13.141 1 96.69 430 TYR B CA 1
ATOM 8628 C C . TYR B 1 430 ? -1.386 -65.875 -13 1 96.69 430 TYR B C 1
ATOM 8630 O O . TYR B 1 430 ? -1.855 -66.438 -13.977 1 96.69 430 TYR B O 1
ATOM 8638 N N . GLU B 1 431 ? -1.925 -65.875 -11.797 1 94 431 GLU B N 1
ATOM 8639 C CA . GLU B 1 431 ? -3.174 -66.625 -11.531 1 94 431 GLU B CA 1
ATOM 8640 C C . GLU B 1 431 ? -4.336 -65.625 -11.367 1 94 431 GLU B C 1
ATOM 8642 O O . GLU B 1 431 ? -4.227 -64.625 -10.648 1 94 431 GLU B O 1
ATOM 8647 N N . THR B 1 432 ? -5.449 -66 -12.016 1 92.69 432 THR B N 1
ATOM 8648 C CA . THR B 1 432 ? -6.621 -65.125 -11.969 1 92.69 432 THR B CA 1
ATOM 8649 C C . THR B 1 432 ? -7.094 -64.938 -10.531 1 92.69 432 THR B C 1
ATOM 8651 O O . THR B 1 432 ? -7.133 -65.875 -9.75 1 92.69 432 THR B O 1
ATOM 8654 N N . GLY B 1 433 ? -7.387 -63.688 -10.234 1 92.88 433 GLY B N 1
ATOM 8655 C CA . GLY B 1 433 ? -7.891 -63.406 -8.898 1 92.88 433 GLY B CA 1
ATOM 8656 C C . GLY B 1 433 ? -6.844 -62.812 -7.977 1 92.88 433 GLY B C 1
ATOM 8657 O O . GLY B 1 433 ? -7.176 -62.281 -6.918 1 92.88 433 GLY B O 1
ATOM 8658 N N . GLU B 1 434 ? -5.578 -62.906 -8.336 1 94.88 434 GLU B N 1
ATOM 8659 C CA . GLU B 1 434 ? -4.531 -62.312 -7.508 1 94.88 434 GLU B CA 1
ATOM 8660 C C . GLU B 1 434 ? -4.641 -60.781 -7.496 1 94.88 434 GLU B C 1
ATOM 8662 O O . GLU B 1 434 ? -4.715 -60.156 -8.555 1 94.88 434 GLU B O 1
ATOM 8667 N N . PRO B 1 435 ? -4.645 -60.219 -6.277 1 95.38 435 PRO B N 1
ATOM 8668 C CA . PRO B 1 435 ? -4.793 -58.75 -6.191 1 95.38 435 PRO B CA 1
ATOM 8669 C C . PRO B 1 435 ? -3.584 -58 -6.746 1 95.38 435 PRO B C 1
ATOM 8671 O O . PRO B 1 435 ? -2.461 -58.531 -6.699 1 95.38 435 PRO B O 1
ATOM 8674 N N . ILE B 1 436 ? -3.824 -56.844 -7.293 1 95.56 436 ILE B N 1
ATOM 8675 C CA . ILE B 1 436 ? -2.76 -56 -7.816 1 95.56 436 ILE B CA 1
ATOM 8676 C C . ILE B 1 436 ? -2.91 -54.594 -7.258 1 95.56 436 ILE B C 1
ATOM 8678 O O . ILE B 1 436 ? -3.986 -54.188 -6.789 1 95.56 436 ILE B O 1
ATOM 8682 N N . LYS B 1 437 ? -1.886 -53.844 -7.34 1 92.81 437 LYS B N 1
ATOM 8683 C CA . LYS B 1 437 ? -1.831 -52.5 -6.758 1 92.81 437 LYS B CA 1
ATOM 8684 C C . LYS B 1 437 ? -2.557 -51.5 -7.637 1 92.81 437 LYS B C 1
ATOM 8686 O O . LYS B 1 437 ? -3.316 -50.656 -7.137 1 92.81 437 LYS B O 1
ATOM 8691 N N . GLN B 1 438 ? -2.25 -51.5 -8.977 1 89.88 438 GLN B N 1
ATOM 8692 C CA . GLN B 1 438 ? -2.727 -50.5 -9.906 1 89.88 438 GLN B CA 1
ATOM 8693 C C . GLN B 1 438 ? -2.738 -51 -11.344 1 89.88 438 GLN B C 1
ATOM 8695 O O . GLN B 1 438 ? -2.402 -52.156 -11.586 1 89.88 438 GLN B O 1
ATOM 8700 N N . ALA B 1 439 ? -3.205 -50.156 -12.195 1 88.88 439 ALA B N 1
ATOM 8701 C CA . ALA B 1 439 ? -3.293 -50.5 -13.609 1 88.88 439 ALA B CA 1
ATOM 8702 C C . ALA B 1 439 ? -1.951 -51.031 -14.133 1 88.88 439 ALA B C 1
ATOM 8704 O O . ALA B 1 439 ? -0.921 -50.375 -13.961 1 88.88 439 ALA B O 1
ATOM 8705 N N . ASP B 1 440 ? -1.948 -52.125 -14.797 1 92.81 440 ASP B N 1
ATOM 8706 C CA . ASP B 1 440 ? -0.773 -52.75 -15.398 1 92.81 440 ASP B CA 1
ATOM 8707 C C . ASP B 1 440 ? -1.117 -53.406 -16.734 1 92.81 440 ASP B C 1
ATOM 8709 O O . ASP B 1 440 ? -1.165 -52.719 -17.766 1 92.81 440 ASP B O 1
ATOM 8713 N N . ALA B 1 441 ? -1.828 -54.438 -16.766 1 95.62 441 ALA B N 1
ATOM 8714 C CA . ALA B 1 441 ? -2.217 -55.125 -18 1 95.62 441 ALA B CA 1
ATOM 8715 C C . ALA B 1 441 ? -3.221 -54.281 -18.781 1 95.62 441 ALA B C 1
ATOM 8717 O O . ALA B 1 441 ? -3.184 -54.25 -20.016 1 95.62 441 ALA B O 1
ATOM 8718 N N . ILE B 1 442 ? -4.074 -53.562 -18.109 1 97.38 442 ILE B N 1
ATOM 8719 C CA . ILE B 1 442 ? -5.121 -52.812 -18.797 1 97.38 442 ILE B CA 1
ATOM 8720 C C . ILE B 1 442 ? -4.504 -51.625 -19.531 1 97.38 442 ILE B C 1
ATOM 8722 O O . ILE B 1 442 ? -5.156 -51 -20.375 1 97.38 442 ILE B O 1
ATOM 8726 N N . LEU B 1 443 ? -3.256 -51.312 -19.188 1 98.44 443 LEU B N 1
ATOM 8727 C CA . LEU B 1 443 ? -2.568 -50.219 -19.859 1 98.44 443 LEU B CA 1
ATOM 8728 C C . LEU B 1 443 ? -2.188 -50.625 -21.281 1 98.44 443 LEU B C 1
ATOM 8730 O O . LEU B 1 443 ? -1.821 -49.781 -22.094 1 98.44 443 LEU B O 1
ATOM 8734 N N . LEU B 1 444 ? -2.258 -51.906 -21.609 1 98.44 444 LEU B N 1
ATOM 8735 C CA . LEU B 1 444 ? -1.964 -52.375 -22.969 1 98.44 444 LEU B CA 1
ATOM 8736 C C . LEU B 1 444 ? -2.895 -51.719 -23.969 1 98.44 444 LEU B C 1
ATOM 8738 O O . LEU B 1 444 ? -2.471 -51.344 -25.078 1 98.44 444 LEU B O 1
ATOM 8742 N N . GLY B 1 445 ? -4.188 -51.594 -23.594 1 97.5 445 GLY B N 1
ATOM 8743 C CA . GLY B 1 445 ? -5.117 -50.875 -24.453 1 97.5 445 GLY B CA 1
ATOM 8744 C C . GLY B 1 445 ? -4.785 -49.406 -24.562 1 97.5 445 GLY B C 1
ATOM 8745 O O . GLY B 1 445 ? -4.508 -48.906 -25.656 1 97.5 445 GLY B O 1
ATOM 8746 N N . PHE B 1 446 ? -4.855 -48.812 -23.469 1 97.5 446 PHE B N 1
ATOM 8747 C CA . PHE B 1 446 ? -4.406 -47.438 -23.344 1 97.5 446 PHE B CA 1
ATOM 8748 C C . PHE B 1 446 ? -3.631 -47.219 -22.047 1 97.5 446 PHE B C 1
ATOM 8750 O O . PHE B 1 446 ? -4.07 -47.656 -20.969 1 97.5 446 PHE B O 1
ATOM 8757 N N . PRO B 1 447 ? -2.451 -46.625 -22.219 1 97.31 447 PRO B N 1
ATOM 8758 C CA . PRO B 1 447 ? -1.988 -45.688 -23.25 1 97.31 447 PRO B CA 1
ATOM 8759 C C . PRO B 1 447 ? -1.126 -46.375 -24.312 1 97.31 447 PRO B C 1
ATOM 8761 O O . PRO B 1 447 ? -0.772 -45.75 -25.312 1 97.31 447 PRO B O 1
ATOM 8764 N N . LEU B 1 448 ? -0.8 -47.656 -24.188 1 97.75 448 LEU B N 1
ATOM 8765 C CA . LEU B 1 448 ? 0.169 -48.281 -25.094 1 97.75 448 LEU B CA 1
ATOM 8766 C C . LEU B 1 448 ? -0.453 -48.531 -26.469 1 97.75 448 LEU B C 1
ATOM 8768 O O . LEU B 1 448 ? 0.262 -48.688 -27.453 1 97.75 448 LEU B O 1
ATOM 8772 N N . GLN B 1 449 ? -1.798 -48.656 -26.531 1 96.5 449 GLN B N 1
ATOM 8773 C CA . GLN B 1 449 ? -2.549 -48.812 -27.766 1 96.5 449 GLN B CA 1
ATOM 8774 C C . GLN B 1 449 ? -2.1 -50.031 -28.531 1 96.5 449 GLN B C 1
ATOM 8776 O O . GLN B 1 449 ? -1.855 -49.969 -29.734 1 96.5 449 GLN B O 1
ATOM 8781 N N . LEU B 1 450 ? -1.919 -51.094 -27.812 1 96.88 450 LEU B N 1
ATOM 8782 C CA . LEU B 1 450 ? -1.652 -52.375 -28.438 1 96.88 450 LEU B CA 1
ATOM 8783 C C . LEU B 1 450 ? -2.863 -52.844 -29.234 1 96.88 450 LEU B C 1
ATOM 8785 O O . LEU B 1 450 ? -3.992 -52.812 -28.734 1 96.88 450 LEU B O 1
ATOM 8789 N N . ASP B 1 451 ? -2.586 -53.25 -30.469 1 93.5 451 ASP B N 1
ATOM 8790 C CA . ASP B 1 451 ? -3.67 -53.844 -31.266 1 93.5 451 ASP B CA 1
ATOM 8791 C C . ASP B 1 451 ? -4.18 -55.125 -30.672 1 93.5 451 ASP B C 1
ATOM 8793 O O . ASP B 1 451 ? -3.391 -56.031 -30.359 1 93.5 451 ASP B O 1
ATOM 8797 N N . MET B 1 452 ? -5.453 -55.156 -30.391 1 95.25 452 MET B N 1
ATOM 8798 C CA . MET B 1 452 ? -6.09 -56.375 -29.859 1 95.25 452 MET B CA 1
ATOM 8799 C C . MET B 1 452 ? -7.59 -56.344 -30.125 1 95.25 452 MET B C 1
ATOM 8801 O O . MET B 1 452 ? -8.164 -55.312 -30.406 1 95.25 452 MET B O 1
ATOM 8805 N N . VAL B 1 453 ? -8.148 -57.531 -30.125 1 95.06 453 VAL B N 1
ATOM 8806 C CA . VAL B 1 453 ? -9.586 -57.625 -30.344 1 95.06 453 VAL B CA 1
ATOM 8807 C C . VAL B 1 453 ? -10.32 -57.062 -29.109 1 95.06 453 VAL B C 1
ATOM 8809 O O . VAL B 1 453 ? -9.828 -57.156 -27.984 1 95.06 453 VAL B O 1
ATOM 8812 N N . ASN B 1 454 ? -11.492 -56.562 -29.312 1 95.69 454 ASN B N 1
ATOM 8813 C CA . ASN B 1 454 ? -12.266 -55.906 -28.266 1 95.69 454 ASN B CA 1
ATOM 8814 C C . ASN B 1 454 ? -12.633 -56.875 -27.141 1 95.69 454 ASN B C 1
ATOM 8816 O O . ASN B 1 454 ? -12.68 -56.5 -25.969 1 95.69 454 ASN B O 1
ATOM 8820 N N . THR B 1 455 ? -12.867 -58.094 -27.516 1 97.25 455 THR B N 1
ATOM 8821 C CA . THR B 1 455 ? -13.258 -59.062 -26.484 1 97.25 455 THR B CA 1
ATOM 8822 C C . THR B 1 455 ? -12.109 -59.281 -25.5 1 97.25 455 THR B C 1
ATOM 8824 O O . THR B 1 455 ? -12.336 -59.406 -24.297 1 97.25 455 THR B O 1
ATOM 8827 N N . THR B 1 456 ? -10.883 -59.344 -26.031 1 97.81 456 THR B N 1
ATOM 8828 C CA . THR B 1 456 ? -9.719 -59.5 -25.172 1 97.81 456 THR B CA 1
ATOM 8829 C C . THR B 1 456 ? -9.578 -58.312 -24.234 1 97.81 456 THR B C 1
ATOM 8831 O O . THR B 1 456 ? -9.375 -58.469 -23.031 1 97.81 456 THR B O 1
ATOM 8834 N N . ARG B 1 457 ? -9.719 -57.094 -24.797 1 97.81 457 ARG B N 1
ATOM 8835 C CA . ARG B 1 457 ? -9.609 -55.875 -24 1 97.81 457 ARG B CA 1
ATOM 8836 C C . ARG B 1 457 ? -10.695 -55.812 -22.922 1 97.81 457 ARG B C 1
ATOM 8838 O O . ARG B 1 457 ? -10.422 -55.469 -21.781 1 97.81 457 ARG B O 1
ATOM 8845 N N . TYR B 1 458 ? -11.906 -56.125 -23.312 1 97.75 458 TYR B N 1
ATOM 8846 C CA . TYR B 1 458 ? -13.023 -56.188 -22.375 1 97.75 458 TYR B CA 1
ATOM 8847 C C . TYR B 1 458 ? -12.742 -57.156 -21.234 1 97.75 458 TYR B C 1
ATOM 8849 O O . TYR B 1 458 ? -12.977 -56.844 -20.062 1 97.75 458 TYR B O 1
ATOM 8857 N N . ASN B 1 459 ? -12.227 -58.344 -21.641 1 97.69 459 ASN B N 1
ATOM 8858 C CA . ASN B 1 459 ? -11.93 -59.375 -20.625 1 97.69 459 ASN B CA 1
ATOM 8859 C C . ASN B 1 459 ? -10.836 -58.875 -19.672 1 97.69 459 ASN B C 1
ATOM 8861 O O . ASN B 1 459 ? -10.914 -59.156 -18.469 1 97.69 459 ASN B O 1
ATOM 8865 N N . ASP B 1 460 ? -9.789 -58.25 -20.156 1 98 460 ASP B N 1
ATOM 8866 C CA . ASP B 1 460 ? -8.789 -57.625 -19.281 1 98 460 ASP B CA 1
ATOM 8867 C C . ASP B 1 460 ? -9.453 -56.719 -18.234 1 98 460 ASP B C 1
ATOM 8869 O O . ASP B 1 460 ? -9.172 -56.844 -17.047 1 98 460 ASP B O 1
ATOM 8873 N N . LEU B 1 461 ? -10.359 -55.844 -18.688 1 98.31 461 LEU B N 1
ATOM 8874 C CA . LEU B 1 461 ? -10.992 -54.875 -17.828 1 98.31 461 LEU B CA 1
ATOM 8875 C C . LEU B 1 461 ? -11.836 -55.531 -16.75 1 98.31 461 LEU B C 1
ATOM 8877 O O . LEU B 1 461 ? -11.734 -55.188 -15.57 1 98.31 461 LEU B O 1
ATOM 8881 N N . ILE B 1 462 ? -12.609 -56.5 -17.188 1 97.25 462 ILE B N 1
ATOM 8882 C CA . ILE B 1 462 ? -13.516 -57.188 -16.266 1 97.25 462 ILE B CA 1
ATOM 8883 C C . ILE B 1 462 ? -12.711 -57.969 -15.227 1 97.25 462 ILE B C 1
ATOM 8885 O O . ILE B 1 462 ? -13.047 -57.969 -14.047 1 97.25 462 ILE B O 1
ATOM 8889 N N . LEU B 1 463 ? -11.719 -58.594 -15.664 1 97 463 LEU B N 1
ATOM 8890 C CA . LEU B 1 463 ? -10.898 -59.406 -14.758 1 97 463 LEU B CA 1
ATOM 8891 C C . LEU B 1 463 ? -10.172 -58.5 -13.758 1 97 463 LEU B C 1
ATOM 8893 O O . LEU B 1 463 ? -10.195 -58.781 -12.555 1 97 463 LEU B O 1
ATOM 8897 N N . TYR B 1 464 ? -9.617 -57.406 -14.188 1 97.31 464 TYR B N 1
ATOM 8898 C CA . TYR B 1 464 ? -8.695 -56.656 -13.336 1 97.31 464 TYR B CA 1
ATOM 8899 C C . TYR B 1 464 ? -9.445 -55.625 -12.508 1 97.31 464 TYR B C 1
ATOM 8901 O O . TYR B 1 464 ? -8.953 -55.156 -11.477 1 97.31 464 TYR B O 1
ATOM 8909 N N . GLU B 1 465 ? -10.648 -55.156 -12.938 1 95.88 465 GLU B N 1
ATOM 8910 C CA . GLU B 1 465 ? -11.406 -54.219 -12.109 1 95.88 465 GLU B CA 1
ATOM 8911 C C . GLU B 1 465 ? -11.742 -54.844 -10.758 1 95.88 465 GLU B C 1
ATOM 8913 O O . GLU B 1 465 ? -11.898 -54.125 -9.766 1 95.88 465 GLU B O 1
ATOM 8918 N N . ASN B 1 466 ? -11.75 -56.188 -10.742 1 94 466 ASN B N 1
ATOM 8919 C CA . ASN B 1 466 ? -12.195 -56.875 -9.547 1 94 466 ASN B CA 1
ATOM 8920 C C . ASN B 1 466 ? -11.023 -57.219 -8.633 1 94 466 ASN B C 1
ATOM 8922 O O . ASN B 1 466 ? -11.219 -57.688 -7.5 1 94 466 ASN B O 1
ATOM 8926 N N . VAL B 1 467 ? -9.789 -57 -9.07 1 96.25 467 VAL B N 1
ATOM 8927 C CA . VAL B 1 467 ? -8.656 -57.438 -8.258 1 96.25 467 VAL B CA 1
ATOM 8928 C C . VAL B 1 467 ? -7.75 -56.25 -7.957 1 96.25 467 VAL B C 1
ATOM 8930 O O . VAL B 1 467 ? -6.738 -56.375 -7.258 1 96.25 467 VAL B O 1
ATOM 8933 N N . THR B 1 468 ? -8.062 -55.031 -8.523 1 95 468 THR B N 1
ATOM 8934 C CA . THR B 1 468 ? -7.297 -53.844 -8.219 1 95 468 THR B CA 1
ATOM 8935 C C . THR B 1 468 ? -7.668 -53.281 -6.84 1 95 468 THR B C 1
ATOM 8937 O O . THR B 1 468 ? -8.844 -53.062 -6.555 1 95 468 THR B O 1
ATOM 8940 N N . ARG B 1 469 ? -6.727 -53.031 -6.047 1 91.88 469 ARG B N 1
ATOM 8941 C CA . ARG B 1 469 ? -7.035 -52.688 -4.668 1 91.88 469 ARG B CA 1
ATOM 8942 C C . ARG B 1 469 ? -7.539 -51.25 -4.586 1 91.88 469 ARG B C 1
ATOM 8944 O O . ARG B 1 469 ? -7.074 -50.375 -5.332 1 91.88 469 ARG B O 1
ATOM 8951 N N . ALA B 1 470 ? -8.344 -50.969 -3.547 1 87.06 470 ALA B N 1
ATOM 8952 C CA . ALA B 1 470 ? -8.984 -49.688 -3.34 1 87.06 470 ALA B CA 1
ATOM 8953 C C . ALA B 1 470 ? -7.977 -48.656 -2.844 1 87.06 470 ALA B C 1
ATOM 8955 O O . ALA B 1 470 ? -8.156 -47.438 -3.057 1 87.06 470 ALA B O 1
ATOM 8956 N N . SER B 1 471 ? -6.93 -49.062 -2.26 1 88.5 471 SER B N 1
ATOM 8957 C CA . SER B 1 471 ? -5.934 -48.188 -1.67 1 88.5 471 SER B CA 1
ATOM 8958 C C . SER B 1 471 ? -4.926 -47.719 -2.715 1 88.5 471 SER B C 1
ATOM 8960 O O . SER B 1 471 ? -3.982 -47 -2.391 1 88.5 471 SER B O 1
ATOM 8962 N N . GLY B 1 472 ? -5.141 -48.219 -3.973 1 89.62 472 GLY B N 1
ATOM 8963 C CA . GLY B 1 472 ? -4.207 -47.844 -5.023 1 89.62 472 GLY B CA 1
ATOM 8964 C C . GLY B 1 472 ? -4.355 -46.406 -5.469 1 89.62 472 GLY B C 1
ATOM 8965 O O . GLY B 1 472 ? -5.289 -45.719 -5.051 1 89.62 472 GLY B O 1
ATOM 8966 N N . PRO B 1 473 ? -3.389 -45.969 -6.285 1 91.12 473 PRO B N 1
ATOM 8967 C CA . PRO B 1 473 ? -3.357 -44.562 -6.684 1 91.12 473 PRO B CA 1
ATOM 8968 C C . PRO B 1 473 ? -4.453 -44.219 -7.684 1 91.12 473 PRO B C 1
ATOM 8970 O O . PRO B 1 473 ? -5 -45.094 -8.352 1 91.12 473 PRO B O 1
ATOM 8973 N N . ALA B 1 474 ? -4.742 -42.969 -7.832 1 87.81 474 ALA B N 1
ATOM 8974 C CA . ALA B 1 474 ? -5.926 -42.406 -8.453 1 87.81 474 ALA B CA 1
ATOM 8975 C C . ALA B 1 474 ? -5.965 -42.688 -9.945 1 87.81 474 ALA B C 1
ATOM 8977 O O . ALA B 1 474 ? -7.027 -43 -10.5 1 87.81 474 ALA B O 1
ATOM 8978 N N . MET B 1 475 ? -4.84 -42.656 -10.688 1 92.44 475 MET B N 1
ATOM 8979 C CA . MET B 1 475 ? -4.836 -42.656 -12.148 1 92.44 475 MET B CA 1
ATOM 8980 C C . MET B 1 475 ? -5.293 -44 -12.695 1 92.44 475 MET B C 1
ATOM 8982 O O . MET B 1 475 ? -5.629 -44.125 -13.875 1 92.44 475 MET B O 1
ATOM 8986 N N . THR B 1 476 ? -5.332 -45 -11.891 1 95.5 476 THR B N 1
ATOM 8987 C CA . THR B 1 476 ? -5.781 -46.344 -12.289 1 95.5 476 THR B CA 1
ATOM 8988 C C . THR B 1 476 ? -7.195 -46.281 -12.859 1 95.5 476 THR B C 1
ATOM 8990 O O . THR B 1 476 ? -7.465 -46.844 -13.922 1 95.5 476 THR B O 1
ATOM 8993 N N . TRP B 1 477 ? -8.023 -45.594 -12.195 1 96.94 477 TRP B N 1
ATOM 8994 C CA . TRP B 1 477 ? -9.445 -45.562 -12.531 1 96.94 477 TRP B CA 1
ATOM 8995 C C . TRP B 1 477 ? -9.68 -44.781 -13.82 1 96.94 477 TRP B C 1
ATOM 8997 O O . TRP B 1 477 ? -10.594 -45.125 -14.586 1 96.94 477 TRP B O 1
ATOM 9007 N N . SER B 1 478 ? -8.875 -43.812 -14.039 1 97.56 478 SER B N 1
ATOM 9008 C CA . SER B 1 478 ? -8.953 -43.094 -15.297 1 97.56 478 SER B CA 1
ATOM 9009 C C . SER B 1 478 ? -8.664 -44 -16.484 1 97.56 478 SER B C 1
ATOM 9011 O O . SER B 1 478 ? -9.273 -43.875 -17.547 1 97.56 478 SER B O 1
ATOM 9013 N N . MET B 1 479 ? -7.766 -44.938 -16.344 1 98.31 479 MET B N 1
ATOM 9014 C CA . MET B 1 479 ? -7.438 -45.875 -17.422 1 98.31 479 MET B CA 1
ATOM 9015 C C . MET B 1 479 ? -8.578 -46.844 -17.656 1 98.31 479 MET B C 1
ATOM 9017 O O . MET B 1 479 ? -8.859 -47.219 -18.797 1 98.31 479 MET B O 1
ATOM 9021 N N . PHE B 1 480 ? -9.219 -47.25 -16.578 1 98.38 480 PHE B N 1
ATOM 9022 C CA . PHE B 1 480 ? -10.43 -48.031 -16.75 1 98.38 480 PHE B CA 1
ATOM 9023 C C . PHE B 1 480 ? -11.469 -47.281 -17.547 1 98.38 480 PHE B C 1
ATOM 9025 O O . PHE B 1 480 ? -12.086 -47.812 -18.469 1 98.38 480 PHE B O 1
ATOM 9032 N N . ALA B 1 481 ? -11.656 -46 -17.234 1 98.38 481 ALA B N 1
ATOM 9033 C CA . ALA B 1 481 ? -12.648 -45.188 -17.922 1 98.38 481 ALA B CA 1
ATOM 9034 C C . ALA B 1 481 ? -12.359 -45.125 -19.422 1 98.38 481 ALA B C 1
ATOM 9036 O O . ALA B 1 481 ? -13.242 -45.375 -20.234 1 98.38 481 ALA B O 1
ATOM 9037 N N . ILE B 1 482 ? -11.172 -44.844 -19.797 1 98.44 482 ILE B N 1
ATOM 9038 C CA . ILE B 1 482 ? -10.781 -44.719 -21.188 1 98.44 482 ILE B CA 1
ATOM 9039 C C . ILE B 1 482 ? -11 -46.031 -21.922 1 98.44 482 ILE B C 1
ATOM 9041 O O . ILE B 1 482 ? -11.609 -46.062 -23 1 98.44 482 ILE B O 1
ATOM 9045 N N . ASN B 1 483 ? -10.5 -47.094 -21.328 1 98.56 483 ASN B N 1
ATOM 9046 C CA . ASN B 1 483 ? -10.547 -48.375 -22 1 98.56 483 ASN B CA 1
ATOM 9047 C C . ASN B 1 483 ? -11.977 -48.906 -22.109 1 98.56 483 ASN B C 1
ATOM 9049 O O . ASN B 1 483 ? -12.336 -49.562 -23.094 1 98.56 483 ASN B O 1
ATOM 9053 N N . PHE B 1 484 ? -12.844 -48.625 -21.094 1 98.5 484 PHE B N 1
ATOM 9054 C CA . PHE B 1 484 ? -14.242 -49.031 -21.188 1 98.5 484 PHE B CA 1
ATOM 9055 C C . PHE B 1 484 ? -14.961 -48.25 -22.281 1 98.5 484 PHE B C 1
ATOM 9057 O O . PHE B 1 484 ? -15.828 -48.781 -22.969 1 98.5 484 PHE B O 1
ATOM 9064 N N . LEU B 1 485 ? -14.648 -46.969 -22.438 1 97.38 485 LEU B N 1
ATOM 9065 C CA . LEU B 1 485 ? -15.203 -46.219 -23.562 1 97.38 485 LEU B CA 1
ATOM 9066 C C . LEU B 1 485 ? -14.812 -46.875 -24.891 1 97.38 485 LEU B C 1
ATOM 9068 O O . LEU B 1 485 ? -15.648 -47 -25.797 1 97.38 485 LEU B O 1
ATOM 9072 N N . ASP B 1 486 ? -13.594 -47.344 -25.016 1 96.38 486 ASP B N 1
ATOM 9073 C CA . ASP B 1 486 ? -13.07 -47.906 -26.25 1 96.38 486 ASP B CA 1
ATOM 9074 C C . ASP B 1 486 ? -13.797 -49.219 -26.609 1 96.38 486 ASP B C 1
ATOM 9076 O O . ASP B 1 486 ? -13.93 -49.562 -27.797 1 96.38 486 ASP B O 1
ATOM 9080 N N . VAL B 1 487 ? -14.242 -49.938 -25.594 1 97.06 487 VAL B N 1
ATOM 9081 C CA . VAL B 1 487 ? -14.898 -51.219 -25.891 1 97.06 487 VAL B CA 1
ATOM 9082 C C . VAL B 1 487 ? -16.422 -51.031 -25.844 1 97.06 487 VAL B C 1
ATOM 9084 O O . VAL B 1 487 ? -17.172 -52 -25.891 1 97.06 487 VAL B O 1
ATOM 9087 N N . GLY B 1 488 ? -16.953 -49.812 -25.688 1 95.56 488 GLY B N 1
ATOM 9088 C CA . GLY B 1 488 ? -18.359 -49.469 -25.891 1 95.56 488 GLY B CA 1
ATOM 9089 C C . GLY B 1 488 ? -19.188 -49.594 -24.625 1 95.56 488 GLY B C 1
ATOM 9090 O O . GLY B 1 488 ? -20.406 -49.781 -24.688 1 95.56 488 GLY B O 1
ATOM 9091 N N . PHE B 1 489 ? -18.562 -49.562 -23.469 1 97.25 489 PHE B N 1
ATOM 9092 C CA . PHE B 1 489 ? -19.297 -49.625 -22.219 1 97.25 489 PHE B CA 1
ATOM 9093 C C . PHE B 1 489 ? -19.266 -48.312 -21.469 1 97.25 489 PHE B C 1
ATOM 9095 O O . PHE B 1 489 ? -18.547 -48.156 -20.484 1 97.25 489 PHE B O 1
ATOM 9102 N N . LYS B 1 490 ? -20.047 -47.406 -21.828 1 96.69 490 LYS B N 1
ATOM 9103 C CA . LYS B 1 490 ? -20.062 -46.031 -21.359 1 96.69 490 LYS B CA 1
ATOM 9104 C C . LYS B 1 490 ? -20.469 -45.938 -19.891 1 96.69 490 LYS B C 1
ATOM 9106 O O . LYS B 1 490 ? -19.922 -45.125 -19.141 1 96.69 490 LYS B O 1
ATOM 9111 N N . THR B 1 491 ? -21.438 -46.719 -19.469 1 97.31 491 THR B N 1
ATOM 9112 C CA . THR B 1 491 ? -21.906 -46.688 -18.094 1 97.31 491 THR B CA 1
ATOM 9113 C C . THR B 1 491 ? -20.781 -47.031 -17.125 1 97.31 491 THR B C 1
ATOM 9115 O O . THR B 1 491 ? -20.594 -46.344 -16.125 1 97.31 491 THR B O 1
ATOM 9118 N N . LYS B 1 492 ? -20 -48.062 -17.484 1 97.56 492 LYS B N 1
ATOM 9119 C CA . LYS B 1 492 ? -18.844 -48.406 -16.672 1 97.56 492 LYS B CA 1
ATOM 9120 C C . LYS B 1 492 ? -17.781 -47.312 -16.719 1 97.56 492 LYS B C 1
ATOM 9122 O O . LYS B 1 492 ? -17.172 -47 -15.711 1 97.56 492 LYS B O 1
ATOM 9127 N N . ALA B 1 493 ? -17.625 -46.812 -17.891 1 98.12 493 ALA B N 1
ATOM 9128 C CA . ALA B 1 493 ? -16.656 -45.75 -18.062 1 98.12 493 ALA B CA 1
ATOM 9129 C C . ALA B 1 493 ? -17.016 -44.562 -17.172 1 98.12 493 ALA B C 1
ATOM 9131 O O . ALA B 1 493 ? -16.141 -44 -16.484 1 98.12 493 ALA B O 1
ATOM 9132 N N . ASP B 1 494 ? -18.281 -44.188 -17.141 1 97.88 494 ASP B N 1
ATOM 9133 C CA . ASP B 1 494 ? -18.75 -43.062 -16.312 1 97.88 494 ASP B CA 1
ATOM 9134 C C . ASP B 1 494 ? -18.5 -43.344 -14.836 1 97.88 494 ASP B C 1
ATOM 9136 O O . ASP B 1 494 ? -18.062 -42.438 -14.102 1 97.88 494 ASP B O 1
ATOM 9140 N N . HIS B 1 495 ? -18.75 -44.562 -14.492 1 97.31 495 HIS B N 1
ATOM 9141 C CA . HIS B 1 495 ? -18.516 -44.938 -13.109 1 97.31 495 HIS B CA 1
ATOM 9142 C C . HIS B 1 495 ? -17.062 -44.781 -12.711 1 97.31 495 HIS B C 1
ATOM 9144 O O . HIS B 1 495 ? -16.766 -44.156 -11.68 1 97.31 495 HIS B O 1
ATOM 9150 N N . TYR B 1 496 ? -16.172 -45.219 -13.547 1 97.62 496 TYR B N 1
ATOM 9151 C CA . TYR B 1 496 ? -14.758 -45.188 -13.203 1 97.62 496 TYR B CA 1
ATOM 9152 C C . TYR B 1 496 ? -14.211 -43.781 -13.344 1 97.62 496 TYR B C 1
ATOM 9154 O O . TYR B 1 496 ? -13.289 -43.375 -12.625 1 97.62 496 TYR B O 1
ATOM 9162 N N . PHE B 1 497 ? -14.812 -43 -14.211 1 97.56 497 PHE B N 1
ATOM 9163 C CA . PHE B 1 497 ? -14.438 -41.594 -14.305 1 97.56 497 PHE B CA 1
ATOM 9164 C C . PHE B 1 497 ? -14.68 -40.875 -12.984 1 97.56 497 PHE B C 1
ATOM 9166 O O . PHE B 1 497 ? -13.781 -40.219 -12.453 1 97.56 497 PHE B O 1
ATOM 9173 N N . VAL B 1 498 ? -15.812 -41.031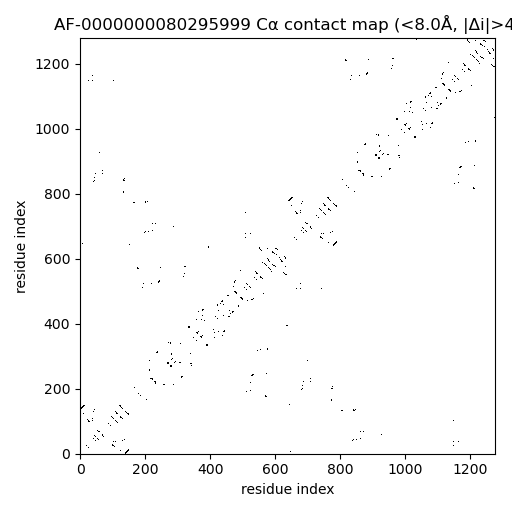 -12.469 1 96.31 498 VAL B N 1
ATOM 9174 C CA . VAL B 1 498 ? -16.172 -40.375 -11.211 1 96.31 498 VAL B CA 1
ATOM 9175 C C . VAL B 1 498 ? -15.328 -40.938 -10.07 1 96.31 498 VAL B C 1
ATOM 9177 O O . VAL B 1 498 ? -14.812 -40.188 -9.242 1 96.31 498 VAL B O 1
ATOM 9180 N N . LYS B 1 499 ? -15.109 -42.281 -10.094 1 94.62 499 LYS B N 1
ATOM 9181 C CA . LYS B 1 499 ? -14.297 -42.938 -9.078 1 94.62 499 LYS B CA 1
ATOM 9182 C C . LYS B 1 499 ? -12.867 -42.406 -9.078 1 94.62 499 LYS B C 1
ATOM 9184 O O . LYS B 1 499 ? -12.219 -42.344 -8.031 1 94.62 499 LYS B O 1
ATOM 9189 N N . GLY B 1 500 ? -12.406 -41.969 -10.195 1 93.75 500 GLY B N 1
ATOM 9190 C CA . GLY B 1 500 ? -11.023 -41.531 -10.391 1 93.75 500 GLY B CA 1
ATOM 9191 C C . GLY B 1 500 ? -10.719 -40.219 -9.734 1 93.75 500 GLY B C 1
ATOM 9192 O O . GLY B 1 500 ? -9.555 -39.875 -9.531 1 93.75 500 GLY B O 1
ATOM 9193 N N . PHE B 1 501 ? -11.82 -39.438 -9.312 1 92.25 501 PHE B N 1
ATOM 9194 C CA . PHE B 1 501 ? -11.461 -38.125 -8.719 1 92.25 501 PHE B CA 1
ATOM 9195 C C . PHE B 1 501 ? -12.281 -37.875 -7.461 1 92.25 501 PHE B C 1
ATOM 9197 O O . PHE B 1 501 ? -11.859 -37.125 -6.578 1 92.25 501 PHE B O 1
ATOM 9204 N N . GLU B 1 502 ? -13.414 -38.438 -7.273 1 91.56 502 GLU B N 1
ATOM 9205 C CA . GLU B 1 502 ? -14.344 -38.031 -6.219 1 91.56 502 GLU B CA 1
ATOM 9206 C C . GLU B 1 502 ? -13.727 -38.25 -4.836 1 91.56 502 GLU B C 1
ATOM 9208 O O . GLU B 1 502 ? -13.805 -37.344 -3.982 1 91.56 502 GLU B O 1
ATOM 9213 N N . ASP B 1 503 ? -13.016 -39.344 -4.648 1 91.81 503 ASP B N 1
ATOM 9214 C CA . ASP B 1 503 ? -12.461 -39.625 -3.328 1 91.81 503 ASP B CA 1
ATOM 9215 C C . ASP B 1 503 ? -10.984 -39.25 -3.264 1 91.81 503 ASP B C 1
ATOM 9217 O O . ASP B 1 503 ? -10.312 -39.5 -2.258 1 91.81 503 ASP B O 1
ATOM 9221 N N . TYR B 1 504 ? -10.484 -38.688 -4.266 1 94.81 504 TYR B N 1
ATOM 9222 C CA . TYR B 1 504 ? -9.055 -38.406 -4.328 1 94.81 504 TYR B CA 1
ATOM 9223 C C . TYR B 1 504 ? -8.766 -36.938 -4.238 1 94.81 504 TYR B C 1
ATOM 9225 O O . TYR B 1 504 ? -7.609 -36.5 -4.223 1 94.81 504 TYR B O 1
ATOM 9233 N N . ILE B 1 505 ? -9.812 -36.125 -4.18 1 94.06 505 ILE B N 1
ATOM 9234 C CA . ILE B 1 505 ? -9.672 -34.688 -4.133 1 94.06 505 ILE B CA 1
ATOM 9235 C C . ILE B 1 505 ? -10.141 -34.156 -2.775 1 94.06 505 ILE B C 1
ATOM 9237 O O . ILE B 1 505 ? -11.172 -34.594 -2.26 1 94.06 505 ILE B O 1
ATOM 9241 N N . ARG B 1 506 ? -9.305 -33.312 -2.162 1 91.19 506 ARG B N 1
ATOM 9242 C CA . ARG B 1 506 ? -9.797 -32.562 -0.999 1 91.19 506 ARG B CA 1
ATOM 9243 C C . ARG B 1 506 ? -10.609 -31.359 -1.421 1 91.19 506 ARG B C 1
ATOM 9245 O O . ARG B 1 506 ? -10.164 -30.562 -2.26 1 91.19 506 ARG B O 1
ATOM 9252 N N . PRO B 1 507 ? -11.703 -31.109 -0.904 1 90.12 507 PRO B N 1
ATOM 9253 C CA . PRO B 1 507 ? -12.719 -30.25 -1.511 1 90.12 507 PRO B CA 1
ATOM 9254 C C . PRO B 1 507 ? -12.375 -28.766 -1.386 1 90.12 507 PRO B C 1
ATOM 9256 O O . PRO B 1 507 ? -12.812 -27.953 -2.207 1 90.12 507 PRO B O 1
ATOM 9259 N N . GLU B 1 508 ? -11.641 -28.359 -0.337 1 88.25 508 GLU B N 1
ATOM 9260 C CA . GLU B 1 508 ? -11.461 -26.938 -0.054 1 88.25 508 GLU B CA 1
ATOM 9261 C C . GLU B 1 508 ? -10.789 -26.219 -1.224 1 88.25 508 GLU B C 1
ATOM 9263 O O . GLU B 1 508 ? -11.297 -25.203 -1.706 1 88.25 508 GLU B O 1
ATOM 9268 N N . PHE B 1 509 ? -9.711 -26.797 -1.736 1 93.06 509 PHE B N 1
ATOM 9269 C CA . PHE B 1 509 ? -8.953 -26.141 -2.799 1 93.06 509 PHE B CA 1
ATOM 9270 C C . PHE B 1 509 ? -8.711 -27.109 -3.961 1 93.06 509 PHE B C 1
ATOM 9272 O O . PHE B 1 509 ? -7.867 -26.844 -4.82 1 93.06 509 PHE B O 1
ATOM 9279 N N . LYS B 1 510 ? -9.445 -28.266 -3.947 1 95.88 510 LYS B N 1
ATOM 9280 C CA . LYS B 1 510 ? -9.414 -29.281 -5.004 1 95.88 510 LYS B CA 1
ATOM 9281 C C . LYS B 1 510 ? -7.996 -29.812 -5.199 1 95.88 510 LYS B C 1
ATOM 9283 O O . LYS B 1 510 ? -7.562 -30.047 -6.332 1 95.88 510 LYS B O 1
ATOM 9288 N N . VAL B 1 511 ? -7.238 -29.953 -4.109 1 94.5 511 VAL B N 1
ATOM 9289 C CA . VAL B 1 511 ? -5.906 -30.547 -4.16 1 94.5 511 VAL B CA 1
ATOM 9290 C C . VAL B 1 511 ? -6.02 -32.062 -4.207 1 94.5 511 VAL B C 1
ATOM 9292 O O . VAL B 1 511 ? -6.777 -32.656 -3.438 1 94.5 511 VAL B O 1
ATOM 9295 N N . TRP B 1 512 ? -5.297 -32.688 -5.066 1 95.38 512 TRP B N 1
ATOM 9296 C CA . TRP B 1 512 ? -5.383 -34.125 -5.309 1 95.38 512 TRP B CA 1
ATOM 9297 C C . TRP B 1 512 ? -4.523 -34.875 -4.309 1 95.38 512 TRP B C 1
ATOM 9299 O O . TRP B 1 512 ? -3.453 -34.406 -3.91 1 95.38 512 TRP B O 1
ATOM 9309 N N . SER B 1 513 ? -5.027 -36.031 -4.004 1 93.94 513 SER B N 1
ATOM 9310 C CA . SER B 1 513 ? -4.301 -37 -3.188 1 93.94 513 SER B CA 1
ATOM 9311 C C . SER B 1 513 ? -3.928 -38.25 -3.996 1 93.94 513 SER B C 1
ATOM 9313 O O . SER B 1 513 ? -4.637 -38.625 -4.934 1 93.94 513 SER B O 1
ATOM 9315 N N . GLU B 1 514 ? -2.852 -38.844 -3.635 1 93.69 514 GLU B N 1
ATOM 9316 C CA . GLU B 1 514 ? -2.428 -40.094 -4.25 1 93.69 514 GLU B CA 1
ATOM 9317 C C . GLU B 1 514 ? -3.441 -41.219 -3.998 1 93.69 514 GLU B C 1
ATOM 9319 O O . GLU B 1 514 ? -3.725 -42.031 -4.887 1 93.69 514 GLU B O 1
ATOM 9324 N N . THR B 1 515 ? -3.943 -41.188 -2.809 1 92.5 515 THR B N 1
ATOM 9325 C CA . THR B 1 515 ? -4.883 -42.219 -2.391 1 92.5 515 THR B CA 1
ATOM 9326 C C . THR B 1 515 ? -6.215 -41.625 -1.97 1 92.5 515 THR B C 1
ATOM 9328 O O . THR B 1 515 ? -6.309 -40.406 -1.778 1 92.5 515 THR B O 1
ATOM 9331 N N . SER B 1 516 ? -7.195 -42.469 -1.908 1 90.44 516 SER B N 1
ATOM 9332 C CA . SER B 1 516 ? -8.516 -42 -1.519 1 90.44 516 SER B CA 1
ATOM 9333 C C . SER B 1 516 ? -8.523 -41.5 -0.075 1 90.44 516 SER B C 1
ATOM 9335 O O . SER B 1 516 ? -7.559 -41.719 0.663 1 90.44 516 SER B O 1
ATOM 9337 N N . PHE B 1 517 ? -9.602 -40.844 0.289 1 85.5 517 PHE B N 1
ATOM 9338 C CA . PHE B 1 517 ? -9.773 -40.156 1.572 1 85.5 517 PHE B CA 1
ATOM 9339 C C . PHE B 1 517 ? -9.469 -41.125 2.725 1 85.5 517 PHE B C 1
ATOM 9341 O O . PHE B 1 517 ? -9.07 -40.688 3.805 1 85.5 517 PHE B O 1
ATOM 9348 N N . TYR B 1 518 ? -9.539 -42.344 2.541 1 82.25 518 TYR B N 1
ATOM 9349 C CA . TYR B 1 518 ? -9.5 -43.344 3.605 1 82.25 518 TYR B CA 1
ATOM 9350 C C . TYR B 1 518 ? -8.07 -43.812 3.854 1 82.25 518 TYR B C 1
ATOM 9352 O O . TYR B 1 518 ? -7.801 -44.5 4.844 1 82.25 518 TYR B O 1
ATOM 9360 N N . PHE B 1 519 ? -7.18 -43.375 2.977 1 83.81 519 PHE B N 1
ATOM 9361 C CA . PHE B 1 519 ? -5.801 -43.844 3.074 1 83.81 519 PHE B CA 1
ATOM 9362 C C . PHE B 1 519 ? -4.836 -42.656 3.078 1 83.81 519 PHE B C 1
ATOM 9364 O O . PHE B 1 519 ? -5.152 -41.594 2.549 1 83.81 519 PHE B O 1
ATOM 9371 N N . LYS B 1 520 ? -3.699 -42.875 3.707 1 82.5 520 LYS B N 1
ATOM 9372 C CA . LYS B 1 520 ? -2.646 -41.875 3.662 1 82.5 520 LYS B CA 1
ATOM 9373 C C . LYS B 1 520 ? -1.978 -41.812 2.291 1 82.5 520 LYS B C 1
ATOM 9375 O O . LYS B 1 520 ? -1.701 -42.875 1.7 1 82.5 520 LYS B O 1
ATOM 9380 N N . GLY B 1 521 ? -1.866 -40.688 1.735 1 86.75 521 GLY B N 1
ATOM 9381 C CA . GLY B 1 521 ? -1.237 -40.531 0.432 1 86.75 521 GLY B CA 1
ATOM 9382 C C . GLY B 1 521 ? -0.564 -39.188 0.236 1 86.75 521 GLY B C 1
ATOM 9383 O O . GLY B 1 521 ? -0.808 -38.25 0.997 1 86.75 521 GLY B O 1
ATOM 9384 N N . SER B 1 522 ? 0.203 -39.188 -0.824 1 91.25 522 SER B N 1
ATOM 9385 C CA . SER B 1 522 ? 0.928 -37.969 -1.154 1 91.25 522 SER B CA 1
ATOM 9386 C C . SER B 1 522 ? -0.025 -36.844 -1.586 1 91.25 522 SER B C 1
ATOM 9388 O O . SER B 1 522 ? -1.048 -37.125 -2.223 1 91.25 522 SER B O 1
ATOM 9390 N N . SER B 1 523 ? 0.262 -35.625 -1.188 1 91.81 523 SER B N 1
ATOM 9391 C CA . SER B 1 523 ? -0.535 -34.469 -1.556 1 91.81 523 SER B CA 1
ATOM 9392 C C . SER B 1 523 ? -0.059 -33.875 -2.873 1 91.81 523 SER B C 1
ATOM 9394 O O . SER B 1 523 ? 1.088 -34.062 -3.277 1 91.81 523 SER B O 1
ATOM 9396 N N . ASN B 1 524 ? -0.984 -33.094 -3.521 1 94.25 524 ASN B N 1
ATOM 9397 C CA . ASN B 1 524 ? -0.708 -32.469 -4.812 1 94.25 524 ASN B CA 1
ATOM 9398 C C . ASN B 1 524 ? -0.222 -33.5 -5.832 1 94.25 524 ASN B C 1
ATOM 9400 O O . ASN B 1 524 ? 0.832 -33.312 -6.449 1 94.25 524 ASN B O 1
ATOM 9404 N N . PHE B 1 525 ? -0.973 -34.5 -5.977 1 96.56 525 PHE B N 1
ATOM 9405 C CA . PHE B 1 525 ? -0.577 -35.656 -6.758 1 96.56 525 PHE B CA 1
ATOM 9406 C C . PHE B 1 525 ? -0.829 -35.438 -8.242 1 96.56 525 PHE B C 1
ATOM 9408 O O . PHE B 1 525 ? -1.868 -35.844 -8.773 1 96.56 525 PHE B O 1
ATOM 9415 N N . LEU B 1 526 ? 0.17 -34.938 -8.914 1 97.38 526 LEU B N 1
ATOM 9416 C CA . LEU B 1 526 ? 0.09 -34.531 -10.32 1 97.38 526 LEU B CA 1
ATOM 9417 C C . LEU B 1 526 ? -0.12 -35.75 -11.219 1 97.38 526 LEU B C 1
ATOM 9419 O O . LEU B 1 526 ? -0.767 -35.656 -12.266 1 97.38 526 LEU B O 1
ATOM 9423 N N . THR B 1 527 ? 0.417 -36.906 -10.805 1 97.69 527 THR B N 1
ATOM 9424 C CA . THR B 1 527 ? 0.217 -38.156 -11.547 1 97.69 527 THR B CA 1
ATOM 9425 C C . THR B 1 527 ? -1.271 -38.438 -11.703 1 97.69 527 THR B C 1
ATOM 9427 O O . THR B 1 527 ? -1.73 -38.781 -12.805 1 97.69 527 THR B O 1
ATOM 9430 N N . GLY B 1 528 ? -1.965 -38.344 -10.594 1 97.5 528 GLY B N 1
ATOM 9431 C CA . GLY B 1 528 ? -3.406 -38.531 -10.633 1 97.5 528 GLY B CA 1
ATOM 9432 C C . GLY B 1 528 ? -4.117 -37.531 -11.516 1 97.5 528 GLY B C 1
ATOM 9433 O O . GLY B 1 528 ? -5.035 -37.875 -12.258 1 97.5 528 GLY B O 1
ATOM 9434 N N . ILE B 1 529 ? -3.703 -36.281 -11.461 1 97.5 529 ILE B N 1
ATOM 9435 C CA . ILE B 1 529 ? -4.266 -35.219 -12.289 1 97.5 529 ILE B CA 1
ATOM 9436 C C . ILE B 1 529 ? -4.055 -35.562 -13.766 1 97.5 529 ILE B C 1
ATOM 9438 O O . ILE B 1 529 ? -4.977 -35.406 -14.578 1 97.5 529 ILE B O 1
ATOM 9442 N N . GLY B 1 530 ? -2.852 -36 -14.07 1 98.44 530 GLY B N 1
ATOM 9443 C CA . GLY B 1 530 ? -2.553 -36.375 -15.445 1 98.44 530 GLY B CA 1
ATOM 9444 C C . GLY B 1 530 ? -3.459 -37.469 -15.977 1 98.44 530 GLY B C 1
ATOM 9445 O O . GLY B 1 530 ? -3.971 -37.375 -17.094 1 98.44 530 GLY B O 1
ATOM 9446 N N . GLY B 1 531 ? -3.631 -38.531 -15.203 1 98.31 531 GLY B N 1
ATOM 9447 C CA . GLY B 1 531 ? -4.547 -39.594 -15.602 1 98.31 531 GLY B CA 1
ATOM 9448 C C . GLY B 1 531 ? -5.969 -39.094 -15.812 1 98.31 531 GLY B C 1
ATOM 9449 O O . GLY B 1 531 ? -6.609 -39.469 -16.812 1 98.31 531 GLY B O 1
ATOM 9450 N N . PHE B 1 532 ? -6.477 -38.281 -14.945 1 98 532 PHE B N 1
ATOM 9451 C CA . PHE B 1 532 ? -7.824 -37.719 -14.984 1 98 532 PHE B CA 1
ATOM 9452 C C . PHE B 1 532 ? -8.047 -36.906 -16.25 1 98 532 PHE B C 1
ATOM 9454 O O . PHE B 1 532 ? -9.031 -37.094 -16.953 1 98 532 PHE B O 1
ATOM 9461 N N . LEU B 1 533 ? -7.078 -36 -16.516 1 98.5 533 LEU B N 1
ATOM 9462 C CA . LEU B 1 533 ? -7.215 -35.156 -17.688 1 98.5 533 LEU B CA 1
ATOM 9463 C C . LEU B 1 533 ? -7.113 -35.969 -18.984 1 98.5 533 LEU B C 1
ATOM 9465 O O . LEU B 1 533 ? -7.77 -35.656 -19.969 1 98.5 533 LEU B O 1
ATOM 9469 N N . GLN B 1 534 ? -6.324 -37 -19 1 98.62 534 GLN B N 1
ATOM 9470 C CA . GLN B 1 534 ? -6.258 -37.906 -20.156 1 98.62 534 GLN B CA 1
ATOM 9471 C C . GLN B 1 534 ? -7.602 -38.562 -20.406 1 98.62 534 GLN B C 1
ATOM 9473 O O . GLN B 1 534 ? -7.988 -38.812 -21.547 1 98.62 534 GLN B O 1
ATOM 9478 N N . SER B 1 535 ? -8.305 -38.938 -19.312 1 98.62 535 SER B N 1
ATOM 9479 C CA . SER B 1 535 ? -9.609 -39.562 -19.484 1 98.62 535 SER B CA 1
ATOM 9480 C C . SER B 1 535 ? -10.578 -38.656 -20.219 1 98.62 535 SER B C 1
ATOM 9482 O O . SER B 1 535 ? -11.469 -39.094 -20.938 1 98.62 535 SER B O 1
ATOM 9484 N N . ILE B 1 536 ? -10.375 -37.344 -20.062 1 98.25 536 ILE B N 1
ATOM 9485 C CA . ILE B 1 536 ? -11.227 -36.375 -20.734 1 98.25 536 ILE B CA 1
ATOM 9486 C C . ILE B 1 536 ? -10.805 -36.25 -22.188 1 98.25 536 ILE B C 1
ATOM 9488 O O . ILE B 1 536 ? -11.609 -36.469 -23.094 1 98.25 536 ILE B O 1
ATOM 9492 N N . LEU B 1 537 ? -9.555 -36.031 -22.453 1 98.5 537 LEU B N 1
ATOM 9493 C CA . LEU B 1 537 ? -9.07 -35.781 -23.812 1 98.5 537 LEU B CA 1
ATOM 9494 C C . LEU B 1 537 ? -9.07 -37.062 -24.641 1 98.5 537 LEU B C 1
ATOM 9496 O O . LEU B 1 537 ? -9.555 -37.062 -25.781 1 98.5 537 LEU B O 1
ATOM 9500 N N . TYR B 1 538 ? -8.555 -38.125 -24.094 1 98.56 538 TYR B N 1
ATOM 9501 C CA . TYR B 1 538 ? -8.281 -39.344 -24.875 1 98.56 538 TYR B CA 1
ATOM 9502 C C . TYR B 1 538 ? -9.352 -40.375 -24.641 1 98.56 538 TYR B C 1
ATOM 9504 O O . TYR B 1 538 ? -9.367 -41.438 -25.312 1 98.56 538 TYR B O 1
ATOM 9512 N N . GLY B 1 539 ? -10.188 -40.125 -23.703 1 98.06 539 GLY B N 1
ATOM 9513 C CA . GLY B 1 539 ? -11.352 -40.969 -23.484 1 98.06 539 GLY B CA 1
ATOM 9514 C C . GLY B 1 539 ? -12.633 -40.375 -24.031 1 98.06 539 GLY B C 1
ATOM 9515 O O . GLY B 1 539 ? -13.031 -40.656 -25.172 1 98.06 539 GLY B O 1
ATOM 9516 N N . TYR B 1 540 ? -13.141 -39.406 -23.344 1 97.81 540 TYR B N 1
ATOM 9517 C CA . TYR B 1 540 ? -14.453 -38.875 -23.656 1 97.81 540 TYR B CA 1
ATOM 9518 C C . TYR B 1 540 ? -14.406 -38.031 -24.922 1 97.81 540 TYR B C 1
ATOM 9520 O O . TYR B 1 540 ? -15.328 -38.062 -25.75 1 97.81 540 TYR B O 1
ATOM 9528 N N . ALA B 1 541 ? -13.367 -37.281 -25.141 1 97.44 541 ALA B N 1
ATOM 9529 C CA . ALA B 1 541 ? -13.25 -36.469 -26.344 1 97.44 541 ALA B CA 1
ATOM 9530 C C . ALA B 1 541 ? -12.883 -37.344 -27.547 1 97.44 541 ALA B C 1
ATOM 9532 O O . ALA B 1 541 ? -13.023 -36.906 -28.703 1 97.44 541 ALA B O 1
ATOM 9533 N N . GLY B 1 542 ? -12.281 -38.5 -27.297 1 96.94 542 GLY B N 1
ATOM 9534 C CA . GLY B 1 542 ? -12.047 -39.469 -28.344 1 96.94 542 GLY B CA 1
ATOM 9535 C C . GLY B 1 542 ? -10.812 -39.188 -29.172 1 96.94 542 GLY B C 1
ATOM 9536 O O . GLY B 1 542 ? -10.688 -39.688 -30.297 1 96.94 542 GLY B O 1
ATOM 9537 N N . ILE B 1 543 ? -9.883 -38.406 -28.656 1 97.81 543 ILE B N 1
ATOM 9538 C CA . ILE B 1 543 ? -8.703 -38 -29.406 1 97.81 543 ILE B CA 1
ATOM 9539 C C . ILE B 1 543 ? -7.598 -39.062 -29.234 1 97.81 543 ILE B C 1
ATOM 9541 O O . ILE B 1 543 ? -7.371 -39.531 -28.125 1 97.81 543 ILE B O 1
ATOM 9545 N N . ARG B 1 544 ? -6.922 -39.438 -30.297 1 97.88 544 ARG B N 1
ATOM 9546 C CA . ARG B 1 544 ? -5.762 -40.344 -30.266 1 97.88 544 ARG B CA 1
ATOM 9547 C C . ARG B 1 544 ? -4.676 -39.844 -31.219 1 97.88 544 ARG B C 1
ATOM 9549 O O . ARG B 1 544 ? -4.969 -39.219 -32.219 1 97.88 544 ARG B O 1
ATOM 9556 N N . PHE B 1 545 ? -3.471 -40.156 -30.906 1 97.75 545 PHE B N 1
ATOM 9557 C CA . PHE B 1 545 ? -2.344 -39.781 -31.75 1 97.75 545 PHE B CA 1
ATOM 9558 C C . PHE B 1 545 ? -1.536 -41.031 -32.156 1 97.75 545 PHE B C 1
ATOM 9560 O O . PHE B 1 545 ? -1.333 -41.938 -31.328 1 97.75 545 PHE B O 1
ATOM 9567 N N . TYR B 1 546 ? -1.075 -41.031 -33.406 1 95.81 546 TYR B N 1
ATOM 9568 C CA . TYR B 1 546 ? -0.306 -42.125 -33.938 1 95.81 546 TYR B CA 1
ATOM 9569 C C . TYR B 1 546 ? 0.805 -41.625 -34.875 1 95.81 546 TYR B C 1
ATOM 9571 O O . TYR B 1 546 ? 0.771 -40.469 -35.312 1 95.81 546 TYR B O 1
ATOM 9579 N N . VAL B 1 547 ? 1.774 -42.469 -34.969 1 95.75 547 VAL B N 1
ATOM 9580 C CA . VAL B 1 547 ? 2.791 -42.312 -36 1 95.75 547 VAL B CA 1
ATOM 9581 C C . VAL B 1 547 ? 2.734 -43.469 -36.969 1 95.75 547 VAL B C 1
ATOM 9583 O O . VAL B 1 547 ? 2.76 -44.625 -36.562 1 95.75 547 VAL B O 1
ATOM 9586 N N . ASP B 1 548 ? 2.617 -43.188 -38.219 1 92.62 548 ASP B N 1
ATOM 9587 C CA . ASP B 1 548 ? 2.572 -44.281 -39.188 1 92.62 548 ASP B CA 1
ATOM 9588 C C . ASP B 1 548 ? 3.979 -44.719 -39.594 1 92.62 548 ASP B C 1
ATOM 9590 O O . ASP B 1 548 ? 4.965 -44.094 -39.219 1 92.62 548 ASP B O 1
ATOM 9594 N N . PRO B 1 549 ? 4.168 -45.844 -40.25 1 86.56 549 PRO B N 1
ATOM 9595 C CA . PRO B 1 549 ? 5.488 -46.375 -40.562 1 86.56 549 PRO B CA 1
ATOM 9596 C C . PRO B 1 549 ? 6.316 -45.438 -41.438 1 86.56 549 PRO B C 1
ATOM 9598 O O . PRO B 1 549 ? 7.535 -45.625 -41.562 1 86.56 549 PRO B O 1
ATOM 9601 N N . LYS B 1 550 ? 5.656 -44.469 -42.125 1 87.25 550 LYS B N 1
ATOM 9602 C CA . LYS B 1 550 ? 6.379 -43.531 -42.969 1 87.25 550 LYS B CA 1
ATOM 9603 C C . LYS B 1 550 ? 6.738 -42.281 -42.188 1 87.25 550 LYS B C 1
ATOM 9605 O O . LYS B 1 550 ? 7.254 -41.312 -42.781 1 87.25 550 LYS B O 1
ATOM 9610 N N . GLY B 1 551 ? 6.434 -42.25 -40.938 1 90.25 551 GLY B N 1
ATOM 9611 C CA . GLY B 1 551 ? 6.809 -41.125 -40.062 1 90.25 551 GLY B CA 1
ATOM 9612 C C . GLY B 1 551 ? 5.777 -40.031 -40.031 1 90.25 551 GLY B C 1
ATOM 9613 O O . GLY B 1 551 ? 6.023 -38.969 -39.469 1 90.25 551 GLY B O 1
ATOM 9614 N N . ARG B 1 552 ? 4.609 -40.125 -40.594 1 92.56 552 ARG B N 1
ATOM 9615 C CA . ARG B 1 552 ? 3.539 -39.156 -40.531 1 92.56 552 ARG B CA 1
ATOM 9616 C C . ARG B 1 552 ? 2.855 -39.156 -39.156 1 92.56 552 ARG B C 1
ATOM 9618 O O . ARG B 1 552 ? 2.607 -40.219 -38.594 1 92.56 552 ARG B O 1
ATOM 9625 N N . SER B 1 553 ? 2.643 -38.031 -38.719 1 96.56 553 SER B N 1
ATOM 9626 C CA . SER B 1 553 ? 1.836 -37.906 -37.5 1 96.56 553 SER B CA 1
ATOM 9627 C C . SER B 1 553 ? 0.347 -37.875 -37.844 1 96.56 553 SER B C 1
ATOM 9629 O O . SER B 1 553 ? -0.063 -37.25 -38.812 1 96.56 553 SER B O 1
ATOM 9631 N N . GLN B 1 554 ? -0.401 -38.562 -36.969 1 97.44 554 GLN B N 1
ATOM 9632 C CA . GLN B 1 554 ? -1.845 -38.625 -37.188 1 97.44 554 GLN B CA 1
ATOM 9633 C C . GLN B 1 554 ? -2.594 -38.312 -35.875 1 97.44 554 GLN B C 1
ATOM 9635 O O . GLN B 1 554 ? -2.203 -38.781 -34.812 1 97.44 554 GLN B O 1
ATOM 9640 N N . MET B 1 555 ? -3.58 -37.5 -36 1 97.56 555 MET B N 1
ATOM 9641 C CA . MET B 1 555 ? -4.562 -37.312 -34.938 1 97.56 555 MET B CA 1
ATOM 9642 C C . MET B 1 555 ? -5.902 -37.906 -35.312 1 97.56 555 MET B C 1
ATOM 9644 O O . MET B 1 555 ? -6.57 -37.438 -36.25 1 97.56 555 MET B O 1
ATOM 9648 N N . LEU B 1 556 ? -6.191 -38.969 -34.625 1 97.44 556 LEU B N 1
ATOM 9649 C CA . LEU B 1 556 ? -7.449 -39.656 -34.844 1 97.44 556 LEU B CA 1
ATOM 9650 C C . LEU B 1 556 ? -8.547 -39.125 -33.938 1 97.44 556 LEU B C 1
ATOM 9652 O O . LEU B 1 556 ? -8.336 -38.906 -32.75 1 97.44 556 LEU B O 1
ATOM 9656 N N . LEU B 1 557 ? -9.703 -38.781 -34.531 1 96.19 557 LEU B N 1
ATOM 9657 C CA . LEU B 1 557 ? -10.898 -38.406 -33.781 1 96.19 557 LEU B CA 1
ATOM 9658 C C . LEU B 1 557 ? -11.945 -39.531 -33.844 1 96.19 557 LEU B C 1
ATOM 9660 O O . LEU B 1 557 ? -12.648 -39.656 -34.875 1 96.19 557 LEU B O 1
ATOM 9664 N N . LYS B 1 558 ? -11.977 -40.25 -32.75 1 93.88 558 LYS B N 1
ATOM 9665 C CA . LYS B 1 558 ? -12.969 -41.312 -32.656 1 93.88 558 LYS B CA 1
ATOM 9666 C C . LYS B 1 558 ? -14.273 -40.812 -32.062 1 93.88 558 LYS B C 1
ATOM 9668 O O . LYS B 1 558 ? -14.438 -39.594 -31.844 1 93.88 558 LYS B O 1
ATOM 9673 N N . GLN B 1 559 ? -15.148 -41.75 -31.812 1 92.19 559 GLN B N 1
ATOM 9674 C CA . GLN B 1 559 ? -16.438 -41.375 -31.219 1 92.19 559 GLN B CA 1
ATOM 9675 C C . GLN B 1 559 ? -16.234 -40.688 -29.875 1 92.19 559 GLN B C 1
ATOM 9677 O O . GLN B 1 559 ? -15.547 -41.219 -28.984 1 92.19 559 GLN B O 1
ATOM 9682 N N . SER B 1 560 ? -16.75 -39.469 -29.766 1 95.31 560 SER B N 1
ATOM 9683 C CA . SER B 1 560 ? -16.719 -38.75 -28.5 1 95.31 560 SER B CA 1
ATOM 9684 C C . SER B 1 560 ? -17.906 -39.125 -27.609 1 95.31 560 SER B C 1
ATOM 9686 O O . SER B 1 560 ? -18.906 -39.656 -28.109 1 95.31 560 SER B O 1
ATOM 9688 N N . HIS B 1 561 ? -17.781 -38.906 -26.375 1 96.31 561 HIS B N 1
ATOM 9689 C CA . HIS B 1 561 ? -18.828 -39.156 -25.375 1 96.31 561 HIS B CA 1
ATOM 9690 C C . HIS B 1 561 ? -18.953 -37.969 -24.422 1 96.31 561 HIS B C 1
ATOM 9692 O O . HIS B 1 561 ? -17.953 -37.312 -24.125 1 96.31 561 HIS B O 1
ATOM 9698 N N . LEU B 1 562 ? -20.141 -37.688 -24.016 1 95.5 562 LEU B N 1
ATOM 9699 C CA . LEU B 1 562 ? -20.312 -36.688 -22.984 1 95.5 562 LEU B CA 1
ATOM 9700 C C . LEU B 1 562 ? -19.828 -37.156 -21.641 1 95.5 562 LEU B C 1
ATOM 9702 O O . LEU B 1 562 ? -19.938 -38.344 -21.328 1 95.5 562 LEU B O 1
ATOM 9706 N N . LEU B 1 563 ? -19.219 -36.281 -20.844 1 96.06 563 LEU B N 1
ATOM 9707 C CA . LEU B 1 563 ? -18.906 -36.562 -19.438 1 96.06 563 LEU B CA 1
ATOM 9708 C C . LEU B 1 563 ? -20.188 -36.812 -18.641 1 96.06 563 LEU B C 1
ATOM 9710 O O . LEU B 1 563 ? -21.266 -36.344 -19.031 1 96.06 563 LEU B O 1
ATOM 9714 N N . PRO B 1 564 ? -20 -37.531 -17.531 1 94.62 564 PRO B N 1
ATOM 9715 C CA . PRO B 1 564 ? -21.203 -37.812 -16.734 1 94.62 564 PRO B CA 1
ATOM 9716 C C . PRO B 1 564 ? -21.922 -36.531 -16.297 1 94.62 564 PRO B C 1
ATOM 9718 O O . PRO B 1 564 ? -21.297 -35.656 -15.688 1 94.62 564 PRO B O 1
ATOM 9721 N N . GLU B 1 565 ? -23.219 -36.406 -16.609 1 91.19 565 GLU B N 1
ATOM 9722 C CA . GLU B 1 565 ? -24.109 -35.344 -16.172 1 91.19 565 GLU B CA 1
ATOM 9723 C C . GLU B 1 565 ? -23.672 -34 -16.75 1 91.19 565 GLU B C 1
ATOM 9725 O O . GLU B 1 565 ? -23.828 -32.969 -16.109 1 91.19 565 GLU B O 1
ATOM 9730 N N . ILE B 1 566 ? -23 -34.031 -17.891 1 93.06 566 ILE B N 1
ATOM 9731 C CA . ILE B 1 566 ? -22.562 -32.812 -18.562 1 93.06 566 ILE B CA 1
ATOM 9732 C C . ILE B 1 566 ? -23.203 -32.719 -19.938 1 93.06 566 ILE B C 1
ATOM 9734 O O . ILE B 1 566 ? -23.312 -33.75 -20.656 1 93.06 566 ILE B O 1
ATOM 9738 N N . LYS B 1 567 ? -23.672 -31.547 -20.234 1 90.75 567 LYS B N 1
ATOM 9739 C CA . LYS B 1 567 ? -24.391 -31.391 -21.5 1 90.75 567 LYS B CA 1
ATOM 9740 C C . LYS B 1 567 ? -23.422 -31.047 -22.641 1 90.75 567 LYS B C 1
ATOM 9742 O O . LYS B 1 567 ? -23.672 -31.406 -23.797 1 90.75 567 LYS B O 1
ATOM 9747 N N . THR B 1 568 ? -22.438 -30.344 -22.312 1 95.06 568 THR B N 1
ATOM 9748 C CA . THR B 1 568 ? -21.453 -29.938 -23.328 1 95.06 568 THR B CA 1
ATOM 9749 C C . THR B 1 568 ? -20.109 -29.594 -22.672 1 95.06 568 THR B C 1
ATOM 9751 O O . THR B 1 568 ? -20.078 -29.078 -21.547 1 95.06 568 THR B O 1
ATOM 9754 N N . PHE B 1 569 ? -19.062 -30.062 -23.312 1 96.62 569 PHE B N 1
ATOM 9755 C CA . PHE B 1 569 ? -17.75 -29.594 -22.891 1 96.62 569 PHE B CA 1
ATOM 9756 C C . PHE B 1 569 ? -16.859 -29.312 -24.094 1 96.62 569 PHE B C 1
ATOM 9758 O O . PHE B 1 569 ? -17.094 -29.844 -25.172 1 96.62 569 PHE B O 1
ATOM 9765 N N . THR B 1 570 ? -15.922 -28.375 -23.953 1 97.31 570 THR B N 1
ATOM 9766 C CA . THR B 1 570 ? -15 -27.984 -25.016 1 97.31 570 THR B CA 1
ATOM 9767 C C . THR B 1 570 ? -13.555 -28.109 -24.547 1 97.31 570 THR B C 1
ATOM 9769 O O . THR B 1 570 ? -13.203 -27.594 -23.469 1 97.31 570 THR B O 1
ATOM 9772 N N . VAL B 1 571 ? -12.773 -28.906 -25.281 1 98.25 571 VAL B N 1
ATOM 9773 C CA . VAL B 1 571 ? -11.328 -28.891 -25.078 1 98.25 571 VAL B CA 1
ATOM 9774 C C . VAL B 1 571 ? -10.68 -27.906 -26.062 1 98.25 571 VAL B C 1
ATOM 9776 O O . VAL B 1 571 ? -10.688 -28.125 -27.266 1 98.25 571 VAL B O 1
ATOM 9779 N N . LYS B 1 572 ? -10.148 -26.844 -25.516 1 97.25 572 LYS B N 1
ATOM 9780 C CA . LYS B 1 572 ? -9.477 -25.828 -26.328 1 97.25 572 LYS B CA 1
ATOM 9781 C C . LYS B 1 572 ? -7.961 -25.953 -26.219 1 97.25 572 LYS B C 1
ATOM 9783 O O . LYS B 1 572 ? -7.43 -26.203 -25.125 1 97.25 572 LYS B O 1
ATOM 9788 N N . GLY B 1 573 ? -7.32 -25.797 -27.344 1 97.5 573 GLY B N 1
ATOM 9789 C CA . GLY B 1 573 ? -5.867 -25.766 -27.344 1 97.5 573 GLY B CA 1
ATOM 9790 C C . GLY B 1 573 ? -5.242 -27.125 -27.609 1 97.5 573 GLY B C 1
ATOM 9791 O O . GLY B 1 573 ? -4.164 -27.422 -27.094 1 97.5 573 GLY B O 1
ATOM 9792 N N . ILE B 1 574 ? -5.883 -28 -28.266 1 98.25 574 ILE B N 1
ATOM 9793 C CA . ILE B 1 574 ? -5.332 -29.281 -28.703 1 98.25 574 ILE B CA 1
ATOM 9794 C C . ILE B 1 574 ? -4.23 -29.047 -29.734 1 98.25 574 ILE B C 1
ATOM 9796 O O . ILE B 1 574 ? -4.484 -28.5 -30.812 1 98.25 574 ILE B O 1
ATOM 9800 N N . LYS B 1 575 ? -3.057 -29.453 -29.344 1 98.12 575 LYS B N 1
ATOM 9801 C CA . LYS B 1 575 ? -1.926 -29.25 -30.25 1 98.12 575 LYS B CA 1
ATOM 9802 C C . LYS B 1 575 ? -1.794 -30.406 -31.234 1 98.12 575 LYS B C 1
ATOM 9804 O O . LYS B 1 575 ? -1.977 -31.562 -30.875 1 98.12 575 LYS B O 1
ATOM 9809 N N . PHE B 1 576 ? -1.52 -30.125 -32.531 1 97.75 576 PHE B N 1
ATOM 9810 C CA . PHE B 1 576 ? -1.177 -31.109 -33.531 1 97.75 576 PHE B CA 1
ATOM 9811 C C . PHE B 1 576 ? -0.378 -30.469 -34.656 1 97.75 576 PHE B C 1
ATOM 9813 O O . PHE B 1 576 ? -0.825 -29.484 -35.281 1 97.75 576 PHE B O 1
ATOM 9820 N N . GLY B 1 577 ? 0.782 -31.062 -34.844 1 93.88 577 GLY B N 1
ATOM 9821 C CA . GLY B 1 577 ? 1.681 -30.344 -35.75 1 93.88 577 GLY B CA 1
ATOM 9822 C C . GLY B 1 577 ? 2.045 -28.953 -35.25 1 93.88 577 GLY B C 1
ATOM 9823 O O . GLY B 1 577 ? 2.482 -28.812 -34.094 1 93.88 577 GLY B O 1
ATOM 9824 N N . ASN B 1 578 ? 1.932 -27.922 -36 1 91.38 578 ASN B N 1
ATOM 9825 C CA . ASN B 1 578 ? 2.115 -26.547 -35.531 1 91.38 578 ASN B CA 1
ATOM 9826 C C . ASN B 1 578 ? 0.787 -25.797 -35.469 1 91.38 578 ASN B C 1
ATOM 9828 O O . ASN B 1 578 ? 0.752 -24.578 -35.594 1 91.38 578 ASN B O 1
ATOM 9832 N N . ALA B 1 579 ? -0.274 -26.641 -35.281 1 95.19 579 ALA B N 1
ATOM 9833 C CA . ALA B 1 579 ? -1.62 -26.078 -35.25 1 95.19 579 ALA B CA 1
ATOM 9834 C C . ALA B 1 579 ? -2.242 -26.25 -33.875 1 95.19 579 ALA B C 1
ATOM 9836 O O . ALA B 1 579 ? -1.706 -26.984 -33.031 1 95.19 579 ALA B O 1
ATOM 9837 N N . SER B 1 580 ? -3.32 -25.531 -33.562 1 96.25 580 SER B N 1
ATOM 9838 C CA . SER B 1 580 ? -4.113 -25.625 -32.344 1 96.25 580 SER B CA 1
ATOM 9839 C C . SER B 1 580 ? -5.602 -25.75 -32.656 1 96.25 580 SER B C 1
ATOM 9841 O O . SER B 1 580 ? -6.117 -25.047 -33.531 1 96.25 580 SER B O 1
ATOM 9843 N N . PHE B 1 581 ? -6.277 -26.641 -32.031 1 97.44 581 PHE B N 1
ATOM 9844 C CA . PHE B 1 581 ? -7.68 -26.938 -32.312 1 97.44 581 PHE B CA 1
ATOM 9845 C C . PHE B 1 581 ? -8.523 -26.828 -31.047 1 97.44 581 PHE B C 1
ATOM 9847 O O . PHE B 1 581 ? -7.996 -26.844 -29.938 1 97.44 581 PHE B O 1
ATOM 9854 N N . ALA B 1 582 ? -9.836 -26.672 -31.203 1 97.31 582 ALA B N 1
ATOM 9855 C CA . ALA B 1 582 ? -10.836 -26.844 -30.156 1 97.31 582 ALA B CA 1
ATOM 9856 C C . ALA B 1 582 ? -11.867 -27.906 -30.531 1 97.31 582 ALA B C 1
ATOM 9858 O O . ALA B 1 582 ? -12.289 -27.969 -31.688 1 97.31 582 ALA B O 1
ATOM 9859 N N . LEU B 1 583 ? -12.172 -28.766 -29.688 1 98 583 LEU B N 1
ATOM 9860 C CA . LEU B 1 583 ? -13.195 -29.797 -29.891 1 98 583 LEU B CA 1
ATOM 9861 C C . LEU B 1 583 ? -14.344 -29.625 -28.906 1 98 583 LEU B C 1
ATOM 9863 O O . LEU B 1 583 ? -14.148 -29.703 -27.703 1 98 583 LEU B O 1
ATOM 9867 N N . THR B 1 584 ? -15.523 -29.328 -29.406 1 97.25 584 THR B N 1
ATOM 9868 C CA . THR B 1 584 ? -16.734 -29.234 -28.578 1 97.25 584 THR B CA 1
ATOM 9869 C C . THR B 1 584 ? -17.562 -30.5 -28.719 1 97.25 584 THR B C 1
ATOM 9871 O O . THR B 1 584 ? -17.922 -30.906 -29.828 1 97.25 584 THR B O 1
ATOM 9874 N N . VAL B 1 585 ? -17.875 -31.156 -27.641 1 97.25 585 VAL B N 1
ATOM 9875 C CA . VAL B 1 585 ? -18.688 -32.344 -27.609 1 97.25 585 VAL B CA 1
ATOM 9876 C C . VAL B 1 585 ? -20.078 -32.031 -27.062 1 97.25 585 VAL B C 1
ATOM 9878 O O . VAL B 1 585 ? -20.203 -31.344 -26.031 1 97.25 585 VAL B O 1
ATOM 9881 N N . PHE B 1 586 ? -21.078 -32.375 -27.719 1 93.81 586 PHE B N 1
ATOM 9882 C CA . PHE B 1 586 ? -22.438 -32.031 -27.344 1 93.81 586 PHE B CA 1
ATOM 9883 C C . PHE B 1 586 ? -23.406 -33.094 -27.844 1 93.81 586 PHE B C 1
ATOM 9885 O O . PHE B 1 586 ? -23.031 -34 -28.578 1 93.81 586 PHE B O 1
ATOM 9892 N N . GLY B 1 587 ? -24.656 -33.062 -27.328 1 88.56 587 GLY B N 1
ATOM 9893 C CA . GLY B 1 587 ? -25.688 -33.969 -27.781 1 88.56 587 GLY B CA 1
ATOM 9894 C C . GLY B 1 587 ? -25.406 -35.406 -27.406 1 88.56 587 GLY B C 1
ATOM 9895 O O . GLY B 1 587 ? -25.078 -35.719 -26.266 1 88.56 587 GLY B O 1
ATOM 9896 N N . ASN B 1 588 ? -25.641 -36.375 -28.344 1 83.56 588 ASN B N 1
ATOM 9897 C CA . ASN B 1 588 ? -25.422 -37.812 -28.109 1 83.56 588 ASN B CA 1
ATOM 9898 C C . ASN B 1 588 ? -24.031 -38.25 -28.594 1 83.56 588 ASN B C 1
ATOM 9900 O O . ASN B 1 588 ? -23.891 -39.219 -29.297 1 83.56 588 ASN B O 1
ATOM 9904 N N . GLY B 1 589 ? -22.938 -37.281 -28.234 1 82.94 589 GLY B N 1
ATOM 9905 C CA . GLY B 1 589 ? -21.578 -37.625 -28.609 1 82.94 589 GLY B CA 1
ATOM 9906 C C . GLY B 1 589 ? -21.125 -37 -29.922 1 82.94 589 GLY B C 1
ATOM 9907 O O . GLY B 1 589 ? -20.125 -37.406 -30.5 1 82.94 589 GLY B O 1
ATOM 9908 N N . ASN B 1 590 ? -21.969 -36.031 -30.453 1 92.31 590 ASN B N 1
ATOM 9909 C CA . ASN B 1 590 ? -21.531 -35.219 -31.578 1 92.31 590 ASN B CA 1
ATOM 9910 C C . ASN B 1 590 ? -20.375 -34.281 -31.188 1 92.31 590 ASN B C 1
ATOM 9912 O O . ASN B 1 590 ? -20.234 -33.938 -30.016 1 92.31 590 ASN B O 1
ATOM 9916 N N . SER B 1 591 ? -19.531 -34.062 -32.188 1 94.69 591 SER B N 1
ATOM 9917 C CA . SER B 1 591 ? -18.422 -33.156 -31.859 1 94.69 591 SER B CA 1
ATOM 9918 C C . SER B 1 591 ? -18.141 -32.219 -33 1 94.69 591 SER B C 1
ATOM 9920 O O . SER B 1 591 ? -18.438 -32.5 -34.156 1 94.69 591 SER B O 1
ATOM 9922 N N . LEU B 1 592 ? -17.797 -31.016 -32.656 1 95.25 592 LEU B N 1
ATOM 9923 C CA . LEU B 1 592 ? -17.359 -29.969 -33.594 1 95.25 592 LEU B CA 1
ATOM 9924 C C . LEU B 1 592 ? -15.906 -29.609 -33.375 1 95.25 592 LEU B C 1
ATOM 9926 O O . LEU B 1 592 ? -15.547 -29.094 -32.281 1 95.25 592 LEU B O 1
ATOM 9930 N N . LEU B 1 593 ? -15.031 -29.984 -34.312 1 96 593 LEU B N 1
ATOM 9931 C CA . LEU B 1 593 ? -13.633 -29.578 -34.281 1 96 593 LEU B CA 1
ATOM 9932 C C . LEU B 1 593 ? -13.43 -28.25 -35 1 96 593 LEU B C 1
ATOM 9934 O O . LEU B 1 593 ? -13.805 -28.125 -36.188 1 96 593 LEU B O 1
ATOM 9938 N N . THR B 1 594 ? -12.844 -27.234 -34.344 1 95.81 594 THR B N 1
ATOM 9939 C CA . THR B 1 594 ? -12.539 -25.969 -34.969 1 95.81 594 THR B CA 1
ATOM 9940 C C . THR B 1 594 ? -11.039 -25.688 -34.938 1 95.81 594 THR B C 1
ATOM 9942 O O . THR B 1 594 ? -10.359 -26.047 -33.969 1 95.81 594 THR B O 1
ATOM 9945 N N . CYS B 1 595 ? -10.508 -25.094 -36 1 94.38 595 CYS B N 1
ATOM 9946 C CA . CYS B 1 595 ? -9.109 -24.672 -36.031 1 94.38 595 CYS B CA 1
ATOM 9947 C C . CYS B 1 595 ? -8.938 -23.328 -35.344 1 94.38 595 CYS B C 1
ATOM 9949 O O . CYS B 1 595 ? -9.523 -22.328 -35.75 1 94.38 595 CYS B O 1
ATOM 9951 N N . LEU B 1 596 ? -8.25 -23.328 -34.25 1 93.44 596 LEU B N 1
ATOM 9952 C CA . LEU B 1 596 ? -7.934 -22.062 -33.594 1 93.44 596 LEU B CA 1
ATOM 9953 C C . LEU B 1 596 ? -6.785 -21.359 -34.312 1 93.44 596 LEU B C 1
ATOM 9955 O O . LEU B 1 596 ? -6.816 -20.125 -34.469 1 93.44 596 LEU B O 1
ATOM 9959 N N . SER B 1 597 ? -5.75 -22.062 -34.719 1 92.25 597 SER B N 1
ATOM 9960 C CA . SER B 1 597 ? -4.629 -21.609 -35.531 1 92.25 597 SER B CA 1
ATOM 9961 C C . SER B 1 597 ? -4.031 -22.75 -36.344 1 92.25 597 SER B C 1
ATOM 9963 O O . SER B 1 597 ? -3.926 -23.875 -35.875 1 92.25 597 SER B O 1
ATOM 9965 N N . LEU B 1 598 ? -3.779 -22.312 -37.625 1 89.81 598 LEU B N 1
ATOM 9966 C CA . LEU B 1 598 ? -3.105 -23.281 -38.469 1 89.81 598 LEU B CA 1
ATOM 9967 C C . LEU B 1 598 ? -1.653 -22.891 -38.688 1 89.81 598 LEU B C 1
ATOM 9969 O O . LEU B 1 598 ? -1.347 -21.703 -38.844 1 89.81 598 LEU B O 1
ATOM 9973 N N . GLY B 1 599 ? -0.63 -23.609 -38.219 1 83.81 599 GLY B N 1
ATOM 9974 C CA . GLY B 1 599 ? 0.793 -23.406 -38.438 1 83.81 599 GLY B CA 1
ATOM 9975 C C . GLY B 1 599 ? 1.215 -23.562 -39.875 1 83.81 599 GLY B C 1
ATOM 9976 O O . GLY B 1 599 ? 0.386 -23.469 -40.781 1 83.81 599 GLY B O 1
ATOM 9977 N N . SER B 1 600 ? 2.49 -23.625 -40.094 1 84.44 600 SER B N 1
ATOM 9978 C CA . SER B 1 600 ? 3.072 -23.672 -41.438 1 84.44 600 SER B CA 1
ATOM 9979 C C . SER B 1 600 ? 2.984 -25.078 -42.031 1 84.44 600 SER B C 1
ATOM 9981 O O . SER B 1 600 ? 3.088 -25.25 -43.25 1 84.44 600 SER B O 1
ATOM 9983 N N . LEU B 1 601 ? 2.682 -26.094 -41.281 1 88 601 LEU B N 1
ATOM 9984 C CA . LEU B 1 601 ? 2.617 -27.469 -41.75 1 88 601 LEU B CA 1
ATOM 9985 C C . LEU B 1 601 ? 1.244 -27.781 -42.344 1 88 601 LEU B C 1
ATOM 9987 O O . LEU B 1 601 ? 0.229 -27.656 -41.656 1 88 601 LEU B O 1
ATOM 9991 N N . PRO B 1 602 ? 1.222 -28.172 -43.594 1 90.5 602 PRO B N 1
ATOM 9992 C CA . PRO B 1 602 ? -0.075 -28.547 -44.156 1 90.5 602 PRO B CA 1
ATOM 9993 C C . PRO B 1 602 ? -0.667 -29.781 -43.5 1 90.5 602 PRO B C 1
ATOM 9995 O O . PRO B 1 602 ? 0.047 -30.766 -43.281 1 90.5 602 PRO B O 1
ATOM 9998 N N . LEU B 1 603 ? -1.965 -29.75 -43.156 1 95 603 LEU B N 1
ATOM 9999 C CA . LEU B 1 603 ? -2.684 -30.859 -42.531 1 95 603 LEU B CA 1
ATOM 10000 C C . LEU B 1 603 ? -3.834 -31.328 -43.438 1 95 603 LEU B C 1
ATOM 10002 O O . LEU B 1 603 ? -4.516 -30.5 -44.062 1 95 603 LEU B O 1
ATOM 10006 N N . GLN B 1 604 ? -3.973 -32.656 -43.5 1 95.12 604 GLN B N 1
ATOM 10007 C CA . GLN B 1 604 ? -5.023 -33.25 -44.312 1 95.12 604 GLN B CA 1
ATOM 10008 C C . GLN B 1 604 ? -6.055 -33.969 -43.469 1 95.12 604 GLN B C 1
ATOM 10010 O O . GLN B 1 604 ? -5.699 -34.656 -42.5 1 95.12 604 GLN B O 1
ATOM 10015 N N . LEU B 1 605 ? -7.324 -33.75 -43.781 1 94.94 605 LEU B N 1
ATOM 10016 C CA . LEU B 1 605 ? -8.43 -34.469 -43.156 1 94.94 605 LEU B CA 1
ATOM 10017 C C . LEU B 1 605 ? -8.805 -35.688 -44 1 94.94 605 LEU B C 1
ATOM 10019 O O . LEU B 1 605 ? -9.102 -35.562 -45.188 1 94.94 605 LEU B O 1
ATOM 10023 N N . ILE B 1 606 ? -8.789 -36.844 -43.375 1 94.31 606 ILE B N 1
ATOM 10024 C CA . ILE B 1 606 ? -9.117 -38.094 -44.031 1 94.31 606 ILE B CA 1
ATOM 10025 C C . ILE B 1 606 ? -10.328 -38.719 -43.375 1 94.31 606 ILE B C 1
ATOM 10027 O O . ILE B 1 606 ? -10.445 -38.719 -42.156 1 94.31 606 ILE B O 1
ATOM 10031 N N . GLY B 1 607 ? -11.258 -39.375 -44.156 1 85.69 607 GLY B N 1
ATOM 10032 C CA . GLY B 1 607 ? -12.367 -40.156 -43.594 1 85.69 607 GLY B CA 1
ATOM 10033 C C . GLY B 1 607 ? -13.703 -39.438 -43.75 1 85.69 607 GLY B C 1
ATOM 10034 O O . GLY B 1 607 ? -14.758 -40.062 -43.656 1 85.69 607 GLY B O 1
ATOM 10035 N N . LYS B 1 608 ? -13.656 -38.125 -43.938 1 80.75 608 LYS B N 1
ATOM 10036 C CA . LYS B 1 608 ? -14.898 -37.375 -44.094 1 80.75 608 LYS B CA 1
ATOM 10037 C C . LYS B 1 608 ? -15.43 -37.469 -45.531 1 80.75 608 LYS B C 1
ATOM 10039 O O . LYS B 1 608 ? -16.641 -37.562 -45.75 1 80.75 608 LYS B O 1
ATOM 10044 N N . THR B 1 609 ? -14.508 -37.406 -46.5 1 82.56 609 THR B N 1
ATOM 10045 C CA . THR B 1 609 ? -14.805 -37.562 -47.906 1 82.56 609 THR B CA 1
ATOM 10046 C C . THR B 1 609 ? -13.891 -38.594 -48.531 1 82.56 609 THR B C 1
ATOM 10048 O O . THR B 1 609 ? -12.984 -39.125 -47.875 1 82.56 609 THR B O 1
ATOM 10051 N N . GLN B 1 610 ? -14.164 -38.969 -49.781 1 86.25 610 GLN B N 1
ATOM 10052 C CA . GLN B 1 610 ? -13.352 -39.969 -50.5 1 86.25 610 GLN B CA 1
ATOM 10053 C C . GLN B 1 610 ? -11.922 -39.469 -50.688 1 86.25 610 GLN B C 1
ATOM 10055 O O . GLN B 1 610 ? -10.969 -40.219 -50.562 1 86.25 610 GLN B O 1
ATOM 10060 N N . GLU B 1 611 ? -11.828 -38.125 -50.969 1 90.12 611 GLU B N 1
ATOM 10061 C CA . GLU B 1 611 ? -10.5 -37.531 -51.125 1 90.12 611 GLU B CA 1
ATOM 10062 C C . GLU B 1 611 ? -10.102 -36.75 -49.875 1 90.12 611 GLU B C 1
ATOM 10064 O O . GLU B 1 611 ? -10.945 -36.094 -49.25 1 90.12 611 GLU B O 1
ATOM 10069 N N . PRO B 1 612 ? -8.789 -36.844 -49.594 1 91.69 612 PRO B N 1
ATOM 10070 C CA . PRO B 1 612 ? -8.328 -36.062 -48.438 1 91.69 612 PRO B CA 1
ATOM 10071 C C . PRO B 1 612 ? -8.57 -34.562 -48.625 1 91.69 612 PRO B C 1
ATOM 10073 O O . PRO B 1 612 ? -8.445 -34.031 -49.75 1 91.69 612 PRO B O 1
ATOM 10076 N N . ILE B 1 613 ? -8.922 -33.844 -47.594 1 92.75 613 ILE B N 1
ATOM 10077 C CA . ILE B 1 613 ? -9.172 -32.406 -47.594 1 92.75 613 ILE B CA 1
ATOM 10078 C C . ILE B 1 613 ? -8.039 -31.656 -46.875 1 92.75 613 ILE B C 1
ATOM 10080 O O . ILE B 1 613 ? -7.703 -31.984 -45.75 1 92.75 613 ILE B O 1
ATOM 10084 N N . ILE B 1 614 ? -7.441 -30.656 -47.531 1 92.94 614 ILE B N 1
ATOM 10085 C CA . ILE B 1 614 ? -6.43 -29.828 -46.906 1 92.94 614 ILE B CA 1
ATOM 10086 C C . ILE B 1 614 ? -7.102 -28.797 -46 1 92.94 614 ILE B C 1
ATOM 10088 O O . ILE B 1 614 ? -7.984 -28.062 -46.438 1 92.94 614 ILE B O 1
ATOM 10092 N N . LEU B 1 615 ? -6.684 -28.797 -44.719 1 93.88 615 LEU B N 1
ATOM 10093 C CA . LEU B 1 615 ? -7.301 -27.875 -43.781 1 93.88 615 LEU B CA 1
ATOM 10094 C C . LEU B 1 615 ? -6.859 -26.438 -44.062 1 93.88 615 LEU B C 1
ATOM 10096 O O . LEU B 1 615 ? -5.699 -26.188 -44.406 1 93.88 615 LEU B O 1
ATOM 10100 N N . THR B 1 616 ? -7.746 -25.453 -43.969 1 91.38 616 THR B N 1
ATOM 10101 C CA . THR B 1 616 ? -7.484 -24.031 -44.094 1 91.38 616 THR B CA 1
ATOM 10102 C C . THR B 1 616 ? -7.887 -23.281 -42.844 1 91.38 616 THR B C 1
ATOM 10104 O O . THR B 1 616 ? -8.523 -23.844 -41.938 1 91.38 616 THR B O 1
ATOM 10107 N N . ASP B 1 617 ? -7.461 -22.094 -42.812 1 86.38 617 ASP B N 1
ATOM 10108 C CA . ASP B 1 617 ? -7.727 -21.297 -41.625 1 86.38 617 ASP B CA 1
ATOM 10109 C C . ASP B 1 617 ? -9.227 -21.234 -41.312 1 86.38 617 ASP B C 1
ATOM 10111 O O . ASP B 1 617 ? -10.039 -21.172 -42.25 1 86.38 617 ASP B O 1
ATOM 10115 N N . ASN B 1 618 ? -9.688 -21.219 -40.125 1 85.19 618 ASN B N 1
ATOM 10116 C CA . ASN B 1 618 ? -11.055 -21.141 -39.625 1 85.19 618 ASN B CA 1
ATOM 10117 C C . ASN B 1 618 ? -11.859 -22.375 -39.969 1 85.19 618 ASN B C 1
ATOM 10119 O O . ASN B 1 618 ? -13.062 -22.297 -40.25 1 85.19 618 ASN B O 1
ATOM 10123 N N . CYS B 1 619 ? -11.117 -23.438 -40.125 1 90.75 619 CYS B N 1
ATOM 10124 C CA . CYS B 1 619 ? -11.805 -24.688 -40.438 1 90.75 619 CYS B CA 1
ATOM 10125 C C . CYS B 1 619 ? -12.75 -25.078 -39.281 1 90.75 619 CYS B C 1
ATOM 10127 O O . CYS B 1 619 ? -12.492 -24.766 -38.125 1 90.75 619 CYS B O 1
ATOM 10129 N N . ALA B 1 620 ? -13.93 -25.672 -39.562 1 92.81 620 ALA B N 1
ATOM 10130 C CA . ALA B 1 620 ? -14.914 -26.266 -38.656 1 92.81 620 ALA B CA 1
ATOM 10131 C C . ALA B 1 620 ? -15.414 -27.609 -39.188 1 92.81 620 ALA B C 1
ATOM 10133 O O . ALA B 1 620 ? -15.969 -27.688 -40.281 1 92.81 620 ALA B O 1
ATOM 10134 N N . ILE B 1 621 ? -15.148 -28.672 -38.5 1 92.56 621 ILE B N 1
ATOM 10135 C CA . ILE B 1 621 ? -15.484 -30.031 -38.906 1 92.56 621 ILE B CA 1
ATOM 10136 C C . ILE B 1 621 ? -16.5 -30.625 -37.938 1 92.56 621 ILE B C 1
ATOM 10138 O O . ILE B 1 621 ? -16.172 -30.875 -36.781 1 92.56 621 ILE B O 1
ATOM 10142 N N . SER B 1 622 ? -17.703 -30.828 -38.344 1 92.81 622 SER B N 1
ATOM 10143 C CA . SER B 1 622 ? -18.734 -31.469 -37.531 1 92.81 622 SER B CA 1
ATOM 10144 C C . SER B 1 622 ? -18.672 -33 -37.688 1 92.81 622 SER B C 1
ATOM 10146 O O . SER B 1 622 ? -18.609 -33.531 -38.781 1 92.81 622 SER B O 1
ATOM 10148 N N . LEU B 1 623 ? -18.625 -33.688 -36.594 1 91.94 623 LEU B N 1
ATOM 10149 C CA . LEU B 1 623 ? -18.562 -35.156 -36.562 1 91.94 623 LEU B CA 1
ATOM 10150 C C . LEU B 1 623 ? -19.781 -35.75 -35.875 1 91.94 623 LEU B C 1
ATOM 10152 O O . LEU B 1 623 ? -20.094 -35.375 -34.75 1 91.94 623 LEU B O 1
ATOM 10156 N N . LYS B 1 624 ? -20.578 -36.531 -36.625 1 91.19 624 LYS B N 1
ATOM 10157 C CA . LYS B 1 624 ? -21.719 -37.281 -36.094 1 91.19 624 LYS B CA 1
ATOM 10158 C C . LYS B 1 624 ? -21.469 -38.781 -36.125 1 91.19 624 LYS B C 1
ATOM 10160 O O . LYS B 1 624 ? -21.828 -39.438 -37.094 1 91.19 624 LYS B O 1
ATOM 10165 N N . ASN B 1 625 ? -20.938 -39.406 -35.062 1 80.44 625 ASN B N 1
ATOM 10166 C CA . ASN B 1 625 ? -20.625 -40.812 -34.906 1 80.44 625 ASN B CA 1
ATOM 10167 C C . ASN B 1 625 ? -19.688 -41.281 -36 1 80.44 625 ASN B C 1
ATOM 10169 O O . ASN B 1 625 ? -19.906 -42.375 -36.594 1 80.44 625 ASN B O 1
ATOM 10173 N N . GLU B 1 626 ? -18.734 -40.5 -36.469 1 87.19 626 GLU B N 1
ATOM 10174 C CA . GLU B 1 626 ? -17.75 -40.812 -37.5 1 87.19 626 GLU B CA 1
ATOM 10175 C C . GLU B 1 626 ? -16.328 -40.688 -36.938 1 87.19 626 GLU B C 1
ATOM 10177 O O . GLU B 1 626 ? -16.094 -39.938 -36 1 87.19 626 GLU B O 1
ATOM 10182 N N . THR B 1 627 ? -15.5 -41.531 -37.469 1 91.81 627 THR B N 1
ATOM 10183 C CA . THR B 1 627 ? -14.078 -41.469 -37.156 1 91.81 627 THR B CA 1
ATOM 10184 C C . THR B 1 627 ? -13.297 -40.812 -38.281 1 91.81 627 THR B C 1
ATOM 10186 O O . THR B 1 627 ? -13.445 -41.219 -39.469 1 91.81 627 THR B O 1
ATOM 10189 N N . VAL B 1 628 ? -12.539 -39.75 -38 1 94.88 628 VAL B N 1
ATOM 10190 C CA . VAL B 1 628 ? -11.727 -39.094 -39 1 94.88 628 VAL B CA 1
ATOM 10191 C C . VAL B 1 628 ? -10.289 -38.969 -38.5 1 94.88 628 VAL B C 1
ATOM 10193 O O . VAL B 1 628 ? -10.016 -39.125 -37.312 1 94.88 628 VAL B O 1
ATOM 10196 N N . THR B 1 629 ? -9.406 -38.781 -39.438 1 96.44 629 THR B N 1
ATOM 10197 C CA . THR B 1 629 ? -7.996 -38.594 -39.125 1 96.44 629 THR B CA 1
ATOM 10198 C C . THR B 1 629 ? -7.449 -37.312 -39.719 1 96.44 629 THR B C 1
ATOM 10200 O O . THR B 1 629 ? -7.738 -37 -40.875 1 96.44 629 THR B O 1
ATOM 10203 N N . ILE B 1 630 ? -6.852 -36.5 -38.969 1 96 630 ILE B N 1
ATOM 10204 C CA . ILE B 1 630 ? -6.039 -35.406 -39.438 1 96 630 ILE B CA 1
ATOM 10205 C C . ILE B 1 630 ? -4.57 -35.812 -39.469 1 96 630 ILE B C 1
ATOM 10207 O O . ILE B 1 630 ? -4.031 -36.281 -38.469 1 96 630 ILE B O 1
ATOM 10211 N N . GLN B 1 631 ? -3.855 -35.719 -40.562 1 95.75 631 GLN B N 1
ATOM 10212 C CA . GLN B 1 631 ? -2.49 -36.219 -40.656 1 95.75 631 GLN B CA 1
ATOM 10213 C C . GLN B 1 631 ? -1.569 -35.219 -41.312 1 95.75 631 GLN B C 1
ATOM 10215 O O . GLN B 1 631 ? -2.029 -34.344 -42.062 1 95.75 631 GLN B O 1
ATOM 10220 N N . THR B 1 632 ? -0.332 -35.25 -41 1 93.38 632 THR B N 1
ATOM 10221 C CA . THR B 1 632 ? 0.71 -34.438 -41.656 1 93.38 632 THR B CA 1
ATOM 10222 C C . THR B 1 632 ? 1.167 -35.062 -42.938 1 93.38 632 THR B C 1
ATOM 10224 O O . THR B 1 632 ? 0.725 -36.156 -43.312 1 93.38 632 THR B O 1
ATOM 10227 N N . SER B 1 633 ? 2.02 -34.25 -43.688 1 84 633 SER B N 1
ATOM 10228 C CA . SER B 1 633 ? 2.711 -34.875 -44.812 1 84 633 SER B CA 1
ATOM 10229 C C . SER B 1 633 ? 3.764 -35.875 -44.344 1 84 633 SER B C 1
ATOM 10231 O O . SER B 1 633 ? 4.047 -35.969 -43.156 1 84 633 SER B O 1
ATOM 10233 N N . GLU B 1 634 ? 4.227 -36.594 -45.312 1 79.75 634 GLU B N 1
ATOM 10234 C CA . GLU B 1 634 ? 5.289 -37.531 -45 1 79.75 634 GLU B CA 1
ATOM 10235 C C . GLU B 1 634 ? 6.535 -36.844 -44.5 1 79.75 634 GLU B C 1
ATOM 10237 O O . GLU B 1 634 ? 6.719 -35.625 -44.719 1 79.75 634 GLU B O 1
ATOM 10242 N N . PHE B 1 635 ? 7.324 -37.5 -43.656 1 74.56 635 PHE B N 1
ATOM 10243 C CA . PHE B 1 635 ? 8.562 -37.031 -43.062 1 74.56 635 PHE B CA 1
ATOM 10244 C C . PHE B 1 635 ? 9.508 -36.5 -44.125 1 74.56 635 PHE B C 1
ATOM 10246 O O . PHE B 1 635 ? 9.75 -37.156 -45.125 1 74.56 635 PHE B O 1
ATOM 10253 N N . THR B 1 636 ? 9.961 -35.188 -44.031 1 69.75 636 THR B N 1
ATOM 10254 C CA . THR B 1 636 ? 10.742 -34.562 -45.125 1 69.75 636 THR B CA 1
ATOM 10255 C C . THR B 1 636 ? 12.188 -34.344 -44.656 1 69.75 636 THR B C 1
ATOM 10257 O O . THR B 1 636 ? 13.062 -34.125 -45.5 1 69.75 636 THR B O 1
ATOM 10260 N N . SER B 1 637 ? 12.5 -34.281 -43.312 1 62.25 637 SER B N 1
ATOM 10261 C CA . SER B 1 637 ? 13.812 -33.812 -42.875 1 62.25 637 SER B CA 1
ATOM 10262 C C . SER B 1 637 ? 14.898 -34.844 -43.156 1 62.25 637 SER B C 1
ATOM 10264 O O . SER B 1 637 ? 14.734 -36.031 -42.844 1 62.25 637 SER B O 1
ATOM 10266 N N . LYS B 1 638 ? 15.578 -34.781 -44.219 1 54.84 638 LYS B N 1
ATOM 10267 C CA . LYS B 1 638 ? 16.844 -35.469 -44.406 1 54.84 638 LYS B CA 1
ATOM 10268 C C . LYS B 1 638 ? 17.953 -34.875 -43.562 1 54.84 638 LYS B C 1
ATOM 10270 O O . LYS B 1 638 ? 18.219 -33.688 -43.625 1 54.84 638 LYS B O 1
ATOM 10275 N N . LEU B 1 639 ? 18.016 -35.375 -42.25 1 43.41 639 LEU B N 1
ATOM 10276 C CA . LEU B 1 639 ? 19.359 -35.031 -41.812 1 43.41 639 LEU B CA 1
ATOM 10277 C C . LEU B 1 639 ? 20.391 -35.844 -42.625 1 43.41 639 LEU B C 1
ATOM 10279 O O . LEU B 1 639 ? 20.172 -37 -42.938 1 43.41 639 LEU B O 1
#